Protein AF-0000000086490188 (afdb_homodimer)

Sequence (970 aa):
MRPGYFLLFAAAAFLGIPGTTEGQNSPDRPVLKVATLLEEPFIMKNTENPEATGNDQFVGFIKDFLDEIMDIAKFNYSLYLTPDGRWGGQNKDTLEWFGMFGEVGKGKAQMAAGSLTVTSGRHMALDLTKPFMFTGLSLLHKRPALETGGGPAFVTVLTPGAWMSLVGIYLFVSVMFWLIARCAPTERRRYDDDDVDEHVYSIRNSLWYTIGAFVLRGNEANPKAISVRLLTFFWWIFSIVLVAIYVSMVAEKYTTLHYATRIKTWKDMINQDYVQVGLVRGGSTESFFKSSTVPEIKLMWEKMQKHPDWLATSLADGIQRVRDGNGRYAFFAETLSVDYLIHRECDLVKIGPELGQRSYGFALQKKSLYTHAISAAILRLQEQGAVQALYTKWWHDTTSENCDRKSDEDRRVDAIDAGHLRGIFVPVIIVAFLAMFVALVELVWTCIWRGDLSKSPLRSSLPFSSVSRDSFRVSGLDPTKFSSVMRPGYFLLFAAAAFLGIPGTTEGQNSPDRPVLKVATLLEEPFIMKNTENPEATGNDQFVGFIKDFLDEIMDIAKFNYSLYLTPDGRWGGQNKDTLEWFGMFGEVGKGKAQMAAGSLTVTSGRHMALDLTKPFMFTGLSLLHKRPALETGGGPAFVTVLTPGAWMSLVGIYLFVSVMFWLIARCAPTERRRYDDDDVDEHVYSIRNSLWYTIGAFVLRGNEANPKAISVRLLTFFWWIFSIVLVAIYVSMVAEKYTTLHYATRIKTWKDMINQDYVQVGLVRGGSTESFFKSSTVPEIKLMWEKMQKHPDWLATSLADGIQRVRDGNGRYAFFAETLSVDYLIHRECDLVKIGPELGQRSYGFALQKKSLYTHAISAAILRLQEQGAVQALYTKWWHDTTSENCDRKSDEDRRVDAIDAGHLRGIFVPVIIVAFLAMFVALVELVWTCIWRGDLSKSPLRSSLPFSSVSRDSFRVSGLDPTKFSSV

InterPro domains:
  IPR001320 Ionotropic glutamate receptor, C-terminal [PF00060] (162-430)
  IPR001320 Ionotropic glutamate receptor, C-terminal [SM00079] (31-397)
  IPR015683 Ionotropic glutamate receptor [PTHR18966] (35-446)
  IPR019594 Ionotropic glutamate receptor, L-glutamate and glycine-binding domain [PF10613] (32-144)
  IPR019594 Ionotropic glutamate receptor, L-glutamate and glycine-binding domain [SM00918] (41-106)

Solvent-accessible surface area (backbone atoms only — not comparable to full-atom values): 52255 Å² total; per-residue (Å²): 135,77,85,76,81,76,79,78,75,77,76,77,70,74,70,64,78,62,76,68,66,69,70,68,69,52,87,89,37,60,70,40,40,29,29,30,62,84,41,87,63,38,27,36,72,24,76,90,44,72,81,42,64,71,59,57,29,43,36,39,43,50,50,56,48,46,48,53,36,27,59,70,55,57,43,29,71,45,63,44,70,36,90,79,76,39,73,48,49,65,38,85,85,74,67,44,55,34,40,32,51,18,35,19,71,73,59,78,17,51,26,30,49,58,93,33,69,64,41,32,69,54,48,76,68,27,32,59,35,59,61,73,45,73,33,26,32,26,34,37,30,32,47,60,77,38,60,32,53,76,48,59,45,77,57,25,40,38,26,70,59,23,49,49,48,51,51,48,49,52,50,51,51,21,49,48,48,26,51,43,50,71,56,21,55,70,51,44,54,62,49,73,70,56,87,65,73,71,69,72,66,34,64,67,44,22,43,50,51,56,54,28,41,65,70,71,46,80,64,86,77,77,70,76,32,68,30,53,43,52,39,49,52,54,47,44,54,49,32,51,51,49,51,51,51,48,52,51,43,23,50,46,45,49,49,47,44,55,54,55,69,58,55,55,39,74,71,53,49,61,85,42,83,73,46,43,58,25,36,38,61,89,37,70,68,44,50,34,38,71,52,28,72,37,65,71,49,35,53,42,38,53,54,39,65,78,37,65,84,50,41,22,81,34,72,68,49,36,52,52,44,16,60,71,37,73,56,36,19,32,28,48,40,47,32,62,60,50,54,40,44,32,35,61,36,65,60,38,35,78,41,48,69,68,46,58,70,43,33,25,26,36,39,27,27,64,84,45,84,56,45,63,49,50,26,38,29,44,33,43,36,37,48,22,33,46,52,48,50,46,46,44,45,61,43,54,62,71,37,85,52,64,36,72,72,50,38,71,79,60,37,42,14,71,24,43,40,42,70,67,46,42,73,65,47,49,59,54,52,51,46,49,53,50,26,46,50,46,24,50,50,52,36,48,49,48,44,61,69,62,65,69,62,78,81,46,62,73,58,68,71,41,82,69,56,74,65,58,74,65,72,72,61,68,78,74,76,74,73,67,73,66,61,82,110,135,78,87,76,82,77,81,79,74,77,74,76,70,74,70,64,77,63,76,68,66,70,70,69,68,52,90,87,34,61,70,39,38,30,28,32,62,84,40,86,64,38,26,36,73,25,75,90,43,72,81,43,65,70,59,57,29,44,33,38,44,50,52,54,46,48,49,54,36,26,58,70,55,56,43,29,69,45,60,44,69,35,88,80,75,39,75,48,49,66,38,85,86,75,67,44,57,35,39,32,51,18,35,19,71,72,61,75,17,51,25,29,48,59,93,34,69,64,42,32,69,53,48,75,67,27,31,59,34,59,61,73,46,74,35,26,32,26,34,37,29,31,46,61,78,39,60,34,54,76,50,60,44,79,58,24,41,39,26,70,60,23,50,48,49,51,52,48,50,51,50,52,53,20,51,47,49,26,52,41,49,68,54,21,55,70,50,44,53,61,48,74,70,53,87,65,73,72,67,73,66,34,66,66,45,22,42,49,51,55,54,28,41,66,70,71,47,82,63,86,75,76,70,74,31,67,31,54,43,51,40,50,52,54,48,43,54,48,32,51,51,50,50,50,52,51,52,49,44,24,50,47,46,48,49,46,44,55,55,56,68,57,55,53,40,75,72,52,50,62,86,41,82,74,46,43,59,26,36,37,62,89,38,71,67,43,49,34,37,71,52,26,74,38,64,73,49,34,52,42,38,52,55,40,64,77,37,64,84,49,43,22,82,33,71,69,50,34,51,50,43,16,60,70,37,71,58,38,20,33,28,50,40,47,32,62,60,49,53,40,44,33,34,62,36,66,61,38,34,79,41,49,68,68,46,60,68,45,32,25,24,37,40,27,26,64,84,45,84,55,45,65,50,50,25,38,30,46,33,44,36,37,46,22,32,47,51,48,49,45,46,44,46,61,43,54,60,71,36,84,52,64,38,73,72,49,38,69,79,61,37,41,14,70,25,42,39,43,70,68,46,42,74,65,49,49,59,56,52,52,46,50,51,51,25,47,50,47,24,51,50,53,39,50,50,48,44,61,69,63,65,71,60,81,80,47,60,72,59,69,70,42,83,69,56,74,64,58,71,64,72,70,62,68,78,70,77,77,68,70,79,53,64,83,109

Structure (mmCIF, N/CA/C/O backbone):
data_AF-0000000086490188-model_v1
#
loop_
_entity.id
_entity.type
_entity.pdbx_description
1 polymer 'Uncharacterized protein'
#
loop_
_atom_site.group_PDB
_atom_site.id
_atom_site.type_symbol
_atom_site.label_atom_id
_atom_site.label_alt_id
_atom_site.label_comp_id
_atom_site.label_asym_id
_atom_site.label_entity_id
_atom_site.label_seq_id
_atom_site.pdbx_PDB_ins_code
_atom_site.Cartn_x
_atom_site.Cartn_y
_atom_site.Cartn_z
_atom_site.occupancy
_atom_site.B_iso_or_equiv
_atom_site.auth_seq_id
_atom_site.auth_comp_id
_atom_site.auth_asym_id
_atom_site.auth_atom_id
_atom_site.pdbx_PDB_model_num
ATOM 1 N N . MET A 1 1 ? 28 6.168 50.438 1 22.77 1 MET A N 1
ATOM 2 C CA . MET A 1 1 ? 28.672 5.184 49.594 1 22.77 1 MET A CA 1
ATOM 3 C C . MET A 1 1 ? 27.703 4.598 48.562 1 22.77 1 MET A C 1
ATOM 5 O O . MET A 1 1 ? 26.844 3.789 48.938 1 22.77 1 MET A O 1
ATOM 9 N N . ARG A 1 2 ? 27.109 5.281 47.656 1 29.78 2 ARG A N 1
ATOM 10 C CA . ARG A 1 2 ? 25.797 5.227 47.031 1 29.78 2 ARG A CA 1
ATOM 11 C C . ARG A 1 2 ? 25.75 4.184 45.906 1 29.78 2 ARG A C 1
ATOM 13 O O . ARG A 1 2 ? 26.594 4.191 45 1 29.78 2 ARG A O 1
ATOM 20 N N . PRO A 1 3 ? 25.109 2.947 46.031 1 31.16 3 PRO A N 1
ATOM 21 C CA . PRO A 1 3 ? 25.406 1.777 45.219 1 31.16 3 PRO A CA 1
ATOM 22 C C . PRO A 1 3 ? 25.109 2.014 43.719 1 31.16 3 PRO A C 1
ATOM 24 O O . PRO A 1 3 ? 24.219 2.809 43.406 1 31.16 3 PRO A O 1
ATOM 27 N N . GLY A 1 4 ? 26.109 1.964 42.812 1 26.16 4 GLY A N 1
ATOM 28 C CA . GLY A 1 4 ? 26.328 2.182 41.375 1 26.16 4 GLY A CA 1
ATOM 29 C C . GLY A 1 4 ? 25.516 1.259 40.5 1 26.16 4 GLY A C 1
ATOM 30 O O . GLY A 1 4 ? 25.672 0.038 40.562 1 26.16 4 GLY A O 1
ATOM 31 N N . TYR A 1 5 ? 24.156 1.561 40.375 1 30.72 5 TYR A N 1
ATOM 32 C CA . TYR A 1 5 ? 23.234 0.663 39.719 1 30.72 5 TYR A CA 1
ATOM 33 C C . TYR A 1 5 ? 23.75 0.264 38.344 1 30.72 5 TYR A C 1
ATOM 35 O O . TYR A 1 5 ? 24.047 1.125 37.5 1 30.72 5 TYR A O 1
ATOM 43 N N . PHE A 1 6 ? 24.531 -0.809 38.188 1 27.64 6 PHE A N 1
ATOM 44 C CA . PHE A 1 6 ? 25.156 -1.482 37.031 1 27.64 6 PHE A CA 1
ATOM 45 C C . PHE A 1 6 ? 24.156 -1.724 35.938 1 27.64 6 PHE A C 1
ATOM 47 O O . PHE A 1 6 ? 23.094 -2.291 36.156 1 27.64 6 PHE A O 1
ATOM 54 N N . LEU A 1 7 ? 24.172 -0.893 34.875 1 26.2 7 LEU A N 1
ATOM 55 C CA . LEU A 1 7 ? 23.469 -0.782 33.594 1 26.2 7 LEU A CA 1
ATOM 56 C C . LEU A 1 7 ? 23.609 -2.074 32.781 1 26.2 7 LEU A C 1
ATOM 58 O O . LEU A 1 7 ? 24.688 -2.404 32.312 1 26.2 7 LEU A O 1
ATOM 62 N N . LEU A 1 8 ? 23.016 -3.178 33.25 1 24.62 8 LEU A N 1
ATOM 63 C CA . LEU A 1 8 ? 23.078 -4.445 32.531 1 24.62 8 LEU A CA 1
ATOM 64 C C . LEU A 1 8 ? 22.594 -4.289 31.094 1 24.62 8 LEU A C 1
ATOM 66 O O . LEU A 1 8 ? 21.438 -3.916 30.859 1 24.62 8 LEU A O 1
ATOM 70 N N . PHE A 1 9 ? 23.469 -3.875 30.188 1 26.86 9 PHE A N 1
ATOM 71 C CA . PHE A 1 9 ? 23.406 -3.873 28.734 1 26.86 9 PHE A CA 1
ATOM 72 C C . PHE A 1 9 ? 22.953 -5.23 28.203 1 26.86 9 PHE A C 1
ATOM 74 O O . PHE A 1 9 ? 23.719 -6.203 28.25 1 26.86 9 PHE A O 1
ATOM 81 N N . ALA A 1 10 ? 21.766 -5.695 28.484 1 25 10 ALA A N 1
ATOM 82 C CA . ALA A 1 10 ? 21.344 -6.969 27.906 1 25 10 ALA A CA 1
ATOM 83 C C . ALA A 1 10 ? 21.562 -6.977 26.391 1 25 10 ALA A C 1
ATOM 85 O O . ALA A 1 10 ? 21.078 -6.09 25.688 1 25 10 ALA A O 1
ATOM 86 N N . ALA A 1 11 ? 22.703 -7.48 25.844 1 23.97 11 ALA A N 1
ATOM 87 C CA . ALA A 1 11 ? 23.109 -7.93 24.516 1 23.97 11 ALA A CA 1
ATOM 88 C C . ALA A 1 11 ? 21.984 -8.695 23.812 1 23.97 11 ALA A C 1
ATOM 90 O O . ALA A 1 11 ? 21.547 -9.734 24.312 1 23.97 11 ALA A O 1
ATOM 91 N N . ALA A 1 12 ? 21.047 -8.016 23.297 1 25.8 12 ALA A N 1
ATOM 92 C CA . ALA A 1 12 ? 20.094 -8.672 22.406 1 25.8 12 ALA A CA 1
ATOM 93 C C . ALA A 1 12 ? 20.828 -9.57 21.406 1 25.8 12 ALA A C 1
ATOM 95 O O . ALA A 1 12 ? 21.609 -9.086 20.578 1 25.8 12 ALA A O 1
ATOM 96 N N . ALA A 1 13 ? 21.344 -10.742 21.875 1 24.73 13 ALA A N 1
ATOM 97 C CA . ALA A 1 13 ? 21.859 -11.812 21.016 1 24.73 13 ALA A CA 1
ATOM 98 C C . ALA A 1 13 ? 21.031 -11.938 19.734 1 24.73 13 ALA A C 1
ATOM 100 O O . ALA A 1 13 ? 19.812 -12.102 19.797 1 24.73 13 ALA A O 1
ATOM 101 N N . PHE A 1 14 ? 21.391 -11.188 18.766 1 28.19 14 PHE A N 1
ATOM 102 C CA . PHE A 1 14 ? 21.109 -11.555 17.391 1 28.19 14 PHE A CA 1
ATOM 103 C C . PHE A 1 14 ? 21.172 -13.062 17.203 1 28.19 14 PHE A C 1
ATOM 105 O O . PHE A 1 14 ? 22.266 -13.648 17.156 1 28.19 14 PHE A O 1
ATOM 112 N N . LEU A 1 15 ? 20.484 -13.758 18.094 1 27.22 15 LEU A N 1
ATOM 113 C CA . LEU A 1 15 ? 20.484 -15.172 17.734 1 27.22 15 LEU A CA 1
ATOM 114 C C . LEU A 1 15 ? 20.281 -15.344 16.234 1 27.22 15 LEU A C 1
ATOM 116 O O . LEU A 1 15 ? 19.25 -14.93 15.688 1 27.22 15 LEU A O 1
ATOM 120 N N . GLY A 1 16 ? 21.344 -15.203 15.422 1 29.06 16 GLY A N 1
ATOM 121 C CA . GLY A 1 16 ? 21.5 -15.82 14.109 1 29.06 16 GLY A CA 1
ATOM 122 C C . GLY A 1 16 ? 20.703 -17.109 13.961 1 29.06 16 GLY A C 1
ATOM 123 O O . GLY A 1 16 ? 20.797 -18 14.812 1 29.06 16 GLY A O 1
ATOM 124 N N . ILE A 1 17 ? 19.531 -17.031 13.617 1 30.09 17 ILE A N 1
ATOM 125 C CA . ILE A 1 17 ? 19.047 -18.312 13.133 1 30.09 17 ILE A CA 1
ATOM 126 C C . ILE A 1 17 ? 20.172 -19.031 12.367 1 30.09 17 ILE A C 1
ATOM 128 O O . ILE A 1 17 ? 20.625 -18.531 11.336 1 30.09 17 ILE A O 1
ATOM 132 N N . PRO A 1 18 ? 21.172 -19.578 13.023 1 32.38 18 PRO A N 1
ATOM 133 C CA . PRO A 1 18 ? 22.125 -20.406 12.305 1 32.38 18 PRO A CA 1
ATOM 134 C C . PRO A 1 18 ? 21.453 -21.344 11.297 1 32.38 18 PRO A C 1
ATOM 136 O O . PRO A 1 18 ? 22.062 -22.312 10.836 1 32.38 18 PRO A O 1
ATOM 139 N N . GLY A 1 19 ? 20.266 -21.234 10.961 1 31.23 19 GLY A N 1
ATOM 140 C CA . GLY A 1 19 ? 19.953 -22.406 10.164 1 31.23 19 GLY A CA 1
ATOM 141 C C . GLY A 1 19 ? 20.875 -22.594 8.969 1 31.23 19 GLY A C 1
ATOM 142 O O . GLY A 1 19 ? 20.578 -22.094 7.879 1 31.23 19 GLY A O 1
ATOM 143 N N . THR A 1 20 ? 22.125 -22.297 9.039 1 33.19 20 THR A N 1
ATOM 144 C CA . THR A 1 20 ? 23 -22.859 8.008 1 33.19 20 THR A CA 1
ATOM 145 C C . THR A 1 20 ? 22.656 -24.328 7.766 1 33.19 20 THR A C 1
ATOM 147 O O . THR A 1 20 ? 23.141 -25.219 8.469 1 33.19 20 THR A O 1
ATOM 150 N N . THR A 1 21 ? 21.484 -24.828 7.828 1 32.72 21 THR A N 1
ATOM 151 C CA . THR A 1 21 ? 21.484 -26.203 7.332 1 32.72 21 THR A CA 1
ATOM 152 C C . THR A 1 21 ? 22.25 -26.297 6.016 1 32.72 21 THR A C 1
ATOM 154 O O . THR A 1 21 ? 21.906 -25.625 5.043 1 32.72 21 THR A O 1
ATOM 157 N N . GLU A 1 22 ? 23.531 -26.344 6.035 1 34.66 22 GLU A N 1
ATOM 158 C CA . GLU A 1 22 ? 24.219 -26.969 4.902 1 34.66 22 GLU A CA 1
ATOM 159 C C . GLU A 1 22 ? 23.328 -28 4.219 1 34.66 22 GLU A C 1
ATOM 161 O O . GLU A 1 22 ? 22.906 -28.969 4.844 1 34.66 22 GLU A O 1
ATOM 166 N N . GLY A 1 23 ? 22.344 -27.688 3.551 1 39.59 23 GLY A N 1
ATOM 167 C CA . GLY A 1 23 ? 21.719 -28.703 2.721 1 39.59 23 GLY A CA 1
ATOM 168 C C . GLY A 1 23 ? 22.703 -29.766 2.244 1 39.59 23 GLY A C 1
ATOM 169 O O . GLY A 1 23 ? 23.562 -29.484 1.397 1 39.59 23 GLY A O 1
ATOM 170 N N . GLN A 1 24 ? 23.234 -30.641 3.123 1 40.19 24 GLN A N 1
ATOM 171 C CA . GLN A 1 24 ? 24.078 -31.797 2.867 1 40.19 24 GLN A CA 1
ATOM 172 C C . GLN A 1 24 ? 23.578 -32.594 1.658 1 40.19 24 GLN A C 1
ATOM 174 O O . GLN A 1 24 ? 22.422 -33 1.621 1 40.19 24 GLN A O 1
ATOM 179 N N . ASN A 1 25 ? 24.125 -32.344 0.477 1 49.06 25 ASN A N 1
ATOM 180 C CA . ASN A 1 25 ? 23.969 -33.281 -0.631 1 49.06 25 ASN A CA 1
ATOM 181 C C . ASN A 1 25 ? 23.969 -34.719 -0.146 1 49.06 25 ASN A C 1
ATOM 183 O O . ASN A 1 25 ? 24.922 -35.156 0.5 1 49.06 25 ASN A O 1
ATOM 187 N N . SER A 1 26 ? 22.938 -35.156 0.236 1 56.09 26 SER A N 1
ATOM 188 C CA . SER A 1 26 ? 22.922 -36.594 0.458 1 56.09 26 SER A CA 1
ATOM 189 C C . SER A 1 26 ? 23.234 -37.344 -0.826 1 56.09 26 SER A C 1
ATOM 191 O O . SER A 1 26 ? 22.641 -37.094 -1.874 1 56.09 26 SER A O 1
ATOM 193 N N . PRO A 1 27 ? 24.328 -38.031 -0.923 1 61.88 27 PRO A N 1
ATOM 194 C CA . PRO A 1 27 ? 24.781 -38.75 -2.121 1 61.88 27 PRO A CA 1
ATOM 195 C C . PRO A 1 27 ? 23.656 -39.469 -2.842 1 61.88 27 PRO A C 1
ATOM 197 O O . PRO A 1 27 ? 23.719 -39.656 -4.059 1 61.88 27 PRO A O 1
ATOM 200 N N . ASP A 1 28 ? 22.547 -39.812 -2.225 1 70.62 28 ASP A N 1
ATOM 201 C CA . ASP A 1 28 ? 21.531 -40.625 -2.881 1 70.62 28 ASP A CA 1
ATOM 202 C C . ASP A 1 28 ? 20.453 -39.75 -3.523 1 70.62 28 ASP A C 1
ATOM 204 O O . ASP A 1 28 ? 19.562 -40.25 -4.207 1 70.62 28 ASP A O 1
ATOM 208 N N . ARG A 1 29 ? 20.656 -38.375 -3.57 1 78.25 29 ARG A N 1
ATOM 209 C CA . ARG A 1 29 ? 19.625 -37.5 -4.117 1 78.25 29 ARG A CA 1
ATOM 210 C C . ARG A 1 29 ? 20 -37.062 -5.527 1 78.25 29 ARG A C 1
ATOM 212 O O . ARG A 1 29 ? 21.172 -36.844 -5.84 1 78.25 29 ARG A O 1
ATOM 219 N N . PRO A 1 30 ? 19.016 -37.031 -6.391 1 86.88 30 PRO A N 1
ATOM 220 C CA . PRO A 1 30 ? 19.297 -36.5 -7.719 1 86.88 30 PRO A CA 1
ATOM 221 C C . PRO A 1 30 ? 19.781 -35.062 -7.68 1 86.88 30 PRO A C 1
ATOM 223 O O . PRO A 1 30 ? 19.328 -34.281 -6.828 1 86.88 30 PRO A O 1
ATOM 226 N N . VAL A 1 31 ? 20.812 -34.812 -8.539 1 91.12 31 VAL A N 1
ATOM 227 C CA . VAL A 1 31 ? 21.344 -33.469 -8.609 1 91.12 31 VAL A CA 1
ATOM 228 C C . VAL A 1 31 ? 20.703 -32.719 -9.781 1 91.12 31 VAL A C 1
ATOM 230 O O . VAL A 1 31 ? 20.797 -33.156 -10.93 1 91.12 31 VAL A O 1
ATOM 233 N N . LEU A 1 32 ? 20.031 -31.672 -9.516 1 94.81 32 LEU A N 1
ATOM 234 C CA . LEU A 1 32 ? 19.406 -30.828 -10.547 1 94.81 32 LEU A CA 1
ATOM 235 C C . LEU A 1 32 ? 20.344 -29.688 -10.945 1 94.81 32 LEU A C 1
ATOM 237 O O . LEU A 1 32 ? 20.828 -28.953 -10.078 1 94.81 32 LEU A O 1
ATOM 241 N N . LYS A 1 33 ? 20.594 -29.625 -12.219 1 95.69 33 LYS A N 1
ATOM 242 C CA . LYS A 1 33 ? 21.312 -28.469 -12.727 1 95.69 33 LYS A CA 1
ATOM 243 C C . LYS A 1 33 ? 20.391 -27.266 -12.914 1 95.69 33 LYS A C 1
ATOM 245 O O . LYS A 1 33 ? 19.422 -27.344 -13.672 1 95.69 33 LYS A O 1
ATOM 250 N N . VAL A 1 34 ? 20.734 -26.188 -12.227 1 96.75 34 VAL A N 1
ATOM 251 C CA . VAL A 1 34 ? 19.859 -25.016 -12.219 1 96.75 34 VAL A CA 1
ATOM 252 C C . VAL A 1 34 ? 20.578 -23.828 -12.859 1 96.75 34 VAL A C 1
ATOM 254 O O . VAL A 1 34 ? 21.625 -23.406 -12.383 1 96.75 34 VAL A O 1
ATOM 257 N N . ALA A 1 35 ? 20.031 -23.359 -13.945 1 95.5 35 ALA A N 1
ATOM 258 C CA . ALA A 1 35 ? 20.562 -22.172 -14.617 1 95.5 35 ALA A CA 1
ATOM 259 C C . ALA A 1 35 ? 20.047 -20.891 -13.961 1 95.5 35 ALA A C 1
ATOM 261 O O . ALA A 1 35 ? 18.875 -20.812 -13.578 1 95.5 35 ALA A O 1
ATOM 262 N N . THR A 1 36 ? 20.906 -19.906 -13.734 1 94.38 36 THR A N 1
ATOM 263 C CA . THR A 1 36 ? 20.5 -18.656 -13.117 1 94.38 36 THR A CA 1
ATOM 264 C C . THR A 1 36 ? 21.281 -17.484 -13.695 1 94.38 36 THR A C 1
ATOM 266 O O . THR A 1 36 ? 22.094 -17.656 -14.609 1 94.38 36 THR A O 1
ATOM 269 N N . LEU A 1 37 ? 20.891 -16.25 -13.312 1 90.44 37 LEU A N 1
ATOM 270 C CA . LEU A 1 37 ? 21.547 -14.992 -13.672 1 90.44 37 LEU A CA 1
ATOM 271 C C . LEU A 1 37 ? 21.766 -14.125 -12.445 1 90.44 37 LEU A C 1
ATOM 273 O O . LEU A 1 37 ? 21 -14.211 -11.477 1 90.44 37 LEU A O 1
ATOM 277 N N . LEU A 1 38 ? 22.828 -13.297 -12.555 1 89.88 38 LEU A N 1
ATOM 278 C CA . LEU A 1 38 ? 23.078 -12.375 -11.453 1 89.88 38 LEU A CA 1
ATOM 279 C C . LEU A 1 38 ? 22.109 -11.203 -11.492 1 89.88 38 LEU A C 1
ATOM 281 O O . LEU A 1 38 ? 21.984 -10.531 -12.516 1 89.88 38 LEU A O 1
ATOM 285 N N . GLU A 1 39 ? 21.328 -11.07 -10.438 1 85.56 39 GLU A N 1
ATOM 286 C CA . GLU A 1 39 ? 20.391 -9.961 -10.273 1 85.56 39 GLU A CA 1
ATOM 287 C C . GLU A 1 39 ? 20.109 -9.695 -8.797 1 85.56 39 GLU A C 1
ATOM 289 O O . GLU A 1 39 ? 19.547 -10.539 -8.102 1 85.56 39 GLU A O 1
ATOM 294 N N . GLU A 1 40 ? 20.406 -8.477 -8.352 1 86 40 GLU A N 1
ATOM 295 C CA . GLU A 1 40 ? 20.125 -8.133 -6.965 1 86 40 GLU A CA 1
ATOM 296 C C . GLU A 1 40 ? 18.641 -7.914 -6.73 1 86 40 GLU A C 1
ATOM 298 O O . GLU A 1 40 ? 17.969 -7.27 -7.535 1 86 40 GLU A O 1
ATOM 303 N N . PRO A 1 41 ? 18.094 -8.383 -5.645 1 90.44 41 PRO A N 1
ATOM 304 C CA . PRO A 1 41 ? 18.703 -9.156 -4.566 1 90.44 41 PRO A CA 1
ATOM 305 C C . PRO A 1 41 ? 18.453 -10.656 -4.695 1 90.44 41 PRO A C 1
ATOM 307 O O . PRO A 1 41 ? 18.516 -11.391 -3.705 1 90.44 41 PRO A O 1
ATOM 310 N N . PHE A 1 42 ? 18.156 -11.062 -5.836 1 92.81 42 PHE A N 1
ATOM 311 C CA . PHE A 1 42 ? 17.734 -12.445 -6.051 1 92.81 42 PHE A CA 1
ATOM 312 C C . PHE A 1 42 ? 18.938 -13.383 -6.055 1 92.81 42 PHE A C 1
ATOM 314 O O . PHE A 1 42 ? 18.938 -14.406 -5.363 1 92.81 42 PHE A O 1
ATOM 321 N N . ILE A 1 43 ? 19.891 -13.117 -6.805 1 93.75 43 ILE A N 1
ATOM 322 C CA . ILE A 1 43 ? 21.156 -13.859 -6.855 1 93.75 43 ILE A CA 1
ATOM 323 C C . ILE A 1 43 ? 22.312 -12.883 -6.977 1 93.75 43 ILE A C 1
ATOM 325 O O . ILE A 1 43 ? 22.359 -12.047 -7.883 1 93.75 43 ILE A O 1
ATOM 329 N N . MET A 1 44 ? 23.219 -13.016 -6.082 1 93.19 44 MET A N 1
ATOM 330 C CA . MET A 1 44 ? 24.422 -12.18 -6.055 1 93.19 44 MET A CA 1
ATOM 331 C C . MET A 1 44 ? 25.656 -13.016 -5.785 1 93.19 44 MET A C 1
ATOM 333 O O . MET A 1 44 ? 25.562 -14.148 -5.312 1 93.19 44 MET A O 1
ATOM 337 N N . LYS A 1 45 ? 26.719 -12.438 -6.125 1 92.69 45 LYS A N 1
ATOM 338 C CA . LYS A 1 45 ? 27.969 -13.102 -5.777 1 92.69 45 LYS A CA 1
ATOM 339 C C . LYS A 1 45 ? 28.297 -12.93 -4.297 1 92.69 45 LYS A C 1
ATOM 341 O O . LYS A 1 45 ? 28.047 -11.875 -3.721 1 92.69 45 LYS A O 1
ATOM 346 N N . ASN A 1 46 ? 28.766 -13.992 -3.758 1 93.19 46 ASN A N 1
ATOM 347 C CA . ASN A 1 46 ? 29.172 -13.953 -2.355 1 93.19 46 ASN A CA 1
ATOM 348 C C . ASN A 1 46 ? 30.438 -13.125 -2.156 1 93.19 46 ASN A C 1
ATOM 350 O O . ASN A 1 46 ? 31.547 -13.625 -2.344 1 93.19 46 ASN A O 1
ATOM 354 N N . THR A 1 47 ? 30.312 -11.953 -1.716 1 88.69 47 THR A N 1
ATOM 355 C CA . THR A 1 47 ? 31.453 -11.062 -1.537 1 88.69 47 THR A CA 1
ATOM 356 C C . THR A 1 47 ? 32.125 -11.32 -0.198 1 88.69 47 THR A C 1
ATOM 358 O O . THR A 1 47 ? 33.281 -10.945 -0.004 1 88.69 47 THR A O 1
ATOM 361 N N . GLU A 1 48 ? 31.484 -11.859 0.727 1 86.62 48 GLU A N 1
ATOM 362 C CA . GLU A 1 48 ? 32.062 -12.172 2.033 1 86.62 48 GLU A CA 1
ATOM 363 C C . GLU A 1 48 ? 33.062 -13.32 1.937 1 86.62 48 GLU A C 1
ATOM 365 O O . GLU A 1 48 ? 34.031 -13.359 2.678 1 86.62 48 GLU A O 1
ATOM 370 N N . ASN A 1 49 ? 32.688 -14.281 1.075 1 89.62 49 ASN A N 1
ATOM 371 C CA . ASN A 1 49 ? 33.562 -15.422 0.827 1 89.62 49 ASN A CA 1
ATOM 372 C C . ASN A 1 49 ? 33.844 -15.602 -0.663 1 89.62 49 ASN A C 1
ATOM 374 O O . ASN A 1 49 ? 33.312 -16.531 -1.286 1 89.62 49 ASN A O 1
ATOM 378 N N . PRO A 1 50 ? 34.688 -14.875 -1.197 1 86.69 50 PRO A N 1
ATOM 379 C CA . PRO A 1 50 ? 34.969 -14.883 -2.639 1 86.69 50 PRO A CA 1
ATOM 380 C C . PRO A 1 50 ? 35.531 -16.203 -3.123 1 86.69 50 PRO A C 1
ATOM 382 O O . PRO A 1 50 ? 35.469 -16.531 -4.312 1 86.69 50 PRO A O 1
ATOM 385 N N . GLU A 1 51 ? 36.094 -16.984 -2.205 1 87.75 51 GLU A N 1
ATOM 386 C CA . GLU A 1 51 ? 36.75 -18.219 -2.609 1 87.75 51 GLU A CA 1
ATOM 387 C C . GLU A 1 51 ? 35.781 -19.406 -2.543 1 87.75 51 GLU A C 1
ATOM 389 O O . GLU A 1 51 ? 36.156 -20.531 -2.869 1 87.75 51 GLU A O 1
ATOM 394 N N . ALA A 1 52 ? 34.562 -19.047 -2.221 1 88.12 52 ALA A N 1
ATOM 395 C CA . ALA A 1 52 ? 33.594 -20.125 -2.117 1 88.12 52 ALA A CA 1
ATOM 396 C C . ALA A 1 52 ? 33.344 -20.766 -3.479 1 88.12 52 ALA A C 1
ATOM 398 O O . ALA A 1 52 ? 33.406 -20.094 -4.512 1 88.12 52 ALA A O 1
ATOM 399 N N . THR A 1 53 ? 33.188 -22.188 -3.475 1 87.88 53 THR A N 1
ATOM 400 C CA . THR A 1 53 ? 32.938 -22.938 -4.703 1 87.88 53 THR A CA 1
ATOM 401 C C . THR A 1 53 ? 31.531 -23.531 -4.676 1 87.88 53 THR A C 1
ATOM 403 O O . THR A 1 53 ? 30.875 -23.547 -3.629 1 87.88 53 THR A O 1
ATOM 406 N N . GLY A 1 54 ? 31.031 -23.859 -5.836 1 90.81 54 GLY A N 1
ATOM 407 C CA . GLY A 1 54 ? 29.703 -24.469 -5.898 1 90.81 54 GLY A CA 1
ATOM 408 C C . GLY A 1 54 ? 28.578 -23.469 -5.68 1 90.81 54 GLY A C 1
ATOM 409 O O . GLY A 1 54 ? 28.656 -22.328 -6.152 1 90.81 54 GLY A O 1
ATOM 410 N N . ASN A 1 55 ? 27.625 -23.938 -4.996 1 93.44 55 ASN A N 1
ATOM 411 C CA . ASN A 1 55 ? 26.453 -23.094 -4.777 1 93.44 55 ASN A CA 1
ATOM 412 C C . ASN A 1 55 ? 26.766 -21.969 -3.801 1 93.44 55 ASN A C 1
ATOM 414 O O . ASN A 1 55 ? 26.109 -20.922 -3.824 1 93.44 55 ASN A O 1
ATOM 418 N N . ASP A 1 56 ? 27.828 -22.062 -3.029 1 92.38 56 ASP A N 1
ATOM 419 C CA . ASP A 1 56 ? 28.156 -21.109 -1.976 1 92.38 56 ASP A CA 1
ATOM 420 C C . ASP A 1 56 ? 28.781 -19.844 -2.557 1 92.38 56 ASP A C 1
ATOM 422 O O . ASP A 1 56 ? 28.953 -18.859 -1.847 1 92.38 56 ASP A O 1
ATOM 426 N N . GLN A 1 57 ? 29.094 -19.891 -3.801 1 94.06 57 GLN A N 1
ATOM 427 C CA . GLN A 1 57 ? 29.609 -18.688 -4.461 1 94.06 57 GLN A CA 1
ATOM 428 C C . GLN A 1 57 ? 28.516 -17.641 -4.621 1 94.06 57 GLN A C 1
ATOM 430 O O . GLN A 1 57 ? 28.812 -16.469 -4.891 1 94.06 57 GLN A O 1
ATOM 435 N N . PHE A 1 58 ? 27.297 -18.109 -4.457 1 95.06 58 PHE A N 1
ATOM 436 C CA . PHE A 1 58 ? 26.172 -17.219 -4.668 1 95.06 58 PHE A CA 1
ATOM 437 C C . PHE A 1 58 ? 25.438 -16.969 -3.359 1 95.06 58 PHE A C 1
ATOM 439 O O . PHE A 1 58 ? 25.406 -17.828 -2.477 1 95.06 58 PHE A O 1
ATOM 446 N N . VAL A 1 59 ? 24.938 -15.789 -3.215 1 94.19 59 VAL A N 1
ATOM 447 C CA . VAL A 1 59 ? 24.031 -15.414 -2.123 1 94.19 59 VAL A CA 1
ATOM 448 C C . VAL A 1 59 ? 22.828 -14.656 -2.676 1 94.19 59 VAL A C 1
ATOM 450 O O . VAL A 1 59 ? 22.844 -14.195 -3.818 1 94.19 59 VAL A O 1
ATOM 453 N N . GLY A 1 60 ? 21.75 -14.648 -1.891 1 94.62 60 GLY A N 1
ATOM 454 C CA . GLY A 1 60 ? 20.562 -13.93 -2.318 1 94.62 60 GLY A CA 1
ATOM 455 C C . GLY A 1 60 ? 19.281 -14.648 -1.965 1 94.62 60 GLY A C 1
ATOM 456 O O . GLY A 1 60 ? 19.297 -15.742 -1.408 1 94.62 60 GLY A O 1
ATOM 457 N N . PHE A 1 61 ? 18.25 -14.062 -2.314 1 95.88 61 PHE A N 1
ATOM 458 C CA . PHE A 1 61 ? 16.922 -14.578 -1.988 1 95.88 61 PHE A CA 1
ATOM 459 C C . PHE A 1 61 ? 16.719 -15.953 -2.605 1 95.88 61 PHE A C 1
ATOM 461 O O . PHE A 1 61 ? 16.328 -16.906 -1.912 1 95.88 61 PHE A O 1
ATOM 468 N N . ILE A 1 62 ? 16.969 -16.062 -3.896 1 96.56 62 ILE A N 1
ATOM 469 C CA . ILE A 1 62 ? 16.703 -17.297 -4.629 1 96.56 62 ILE A CA 1
ATOM 470 C C . ILE A 1 62 ? 17.625 -18.406 -4.141 1 96.56 62 ILE A C 1
ATOM 472 O O . ILE A 1 62 ? 17.219 -19.562 -4.02 1 96.56 62 ILE A O 1
ATOM 476 N N . LYS A 1 63 ? 18.859 -18.047 -3.9 1 95.81 63 LYS A N 1
ATOM 477 C CA . LYS A 1 63 ? 19.781 -19.047 -3.371 1 95.81 63 LYS A CA 1
ATOM 478 C C . LYS A 1 63 ? 19.266 -19.641 -2.057 1 95.81 63 LYS A C 1
ATOM 480 O O . LYS A 1 63 ? 19.203 -20.859 -1.897 1 95.81 63 LYS A O 1
ATOM 485 N N . ASP A 1 64 ? 18.906 -18.781 -1.154 1 96.06 64 ASP A N 1
ATOM 486 C CA . ASP A 1 64 ? 18.375 -19.234 0.129 1 96.06 64 ASP A CA 1
ATOM 487 C C . ASP A 1 64 ? 17.078 -20.016 -0.06 1 96.06 64 ASP A C 1
ATOM 489 O O . ASP A 1 64 ? 16.859 -21.031 0.622 1 96.06 64 ASP A O 1
ATOM 493 N N . PHE A 1 65 ? 16.281 -19.547 -0.922 1 96.94 65 PHE A N 1
ATOM 494 C CA . PHE A 1 65 ? 14.992 -20.172 -1.179 1 96.94 65 PHE A CA 1
ATOM 495 C C . PHE A 1 65 ? 15.172 -21.562 -1.774 1 96.94 65 PHE A C 1
ATOM 497 O O . PHE A 1 65 ? 14.484 -22.5 -1.376 1 96.94 65 PHE A O 1
ATOM 504 N N . LEU A 1 66 ? 16.109 -21.672 -2.707 1 96.94 66 LEU A N 1
ATOM 505 C CA . LEU A 1 66 ? 16.391 -22.969 -3.318 1 96.94 66 LEU A CA 1
ATOM 506 C C . LEU A 1 66 ? 16.922 -23.953 -2.281 1 96.94 66 LEU A C 1
ATOM 508 O O . LEU A 1 66 ? 16.578 -25.141 -2.324 1 96.94 66 LEU A O 1
ATOM 512 N N . ASP A 1 67 ? 17.719 -23.469 -1.407 1 95.56 67 ASP A N 1
ATOM 513 C CA . ASP A 1 67 ? 18.203 -24.344 -0.342 1 95.56 67 ASP A CA 1
ATOM 514 C C . ASP A 1 67 ? 17.047 -24.953 0.444 1 95.56 67 ASP A C 1
ATOM 516 O O . ASP A 1 67 ? 17.047 -26.156 0.704 1 95.56 67 ASP A O 1
ATOM 520 N N . GLU A 1 68 ? 16.078 -24.156 0.757 1 95.25 68 GLU A N 1
ATOM 521 C CA . GLU A 1 68 ? 14.938 -24.625 1.532 1 95.25 68 GLU A CA 1
ATOM 522 C C . GLU A 1 68 ? 14.055 -25.547 0.706 1 95.25 68 GLU A C 1
ATOM 524 O O . GLU A 1 68 ? 13.586 -26.578 1.205 1 95.25 68 GLU A O 1
ATOM 529 N N . ILE A 1 69 ? 13.82 -25.156 -0.507 1 96.5 69 ILE A N 1
ATOM 530 C CA . ILE A 1 69 ? 12.984 -25.969 -1.396 1 96.5 69 ILE A CA 1
ATOM 531 C C . ILE A 1 69 ? 13.586 -27.359 -1.556 1 96.5 69 ILE A C 1
ATOM 533 O O . ILE A 1 69 ? 12.891 -28.359 -1.444 1 96.5 69 ILE A O 1
ATOM 537 N N . MET A 1 70 ? 14.891 -27.406 -1.814 1 94.81 70 MET A N 1
ATOM 538 C CA . MET A 1 70 ? 15.555 -28.672 -2.105 1 94.81 70 MET A CA 1
ATOM 539 C C . MET A 1 70 ? 15.641 -29.531 -0.854 1 94.81 70 MET A C 1
ATOM 541 O O . MET A 1 70 ? 15.617 -30.766 -0.945 1 94.81 70 MET A O 1
ATOM 545 N N . ASP A 1 71 ? 15.672 -28.906 0.257 1 93.38 71 ASP A N 1
ATOM 546 C CA . ASP A 1 71 ? 15.641 -29.641 1.512 1 93.38 71 ASP A CA 1
ATOM 547 C C . ASP A 1 71 ? 14.297 -30.344 1.7 1 93.38 71 ASP A C 1
ATOM 549 O O . ASP A 1 71 ? 14.25 -31.5 2.146 1 93.38 71 ASP A O 1
ATOM 553 N N . ILE A 1 72 ? 13.25 -29.688 1.354 1 93.25 72 ILE A N 1
ATOM 554 C CA . ILE A 1 72 ? 11.914 -30.25 1.484 1 93.25 72 ILE A CA 1
ATOM 555 C C . ILE A 1 72 ? 11.695 -31.312 0.418 1 93.25 72 ILE A C 1
ATOM 557 O O . ILE A 1 72 ? 11.164 -32.406 0.707 1 93.25 72 ILE A O 1
ATOM 561 N N . ALA A 1 73 ? 12.102 -30.984 -0.797 1 92.56 73 ALA A N 1
ATOM 562 C CA . ALA A 1 73 ? 11.898 -31.891 -1.924 1 92.56 73 ALA A CA 1
ATOM 563 C C . ALA A 1 73 ? 12.922 -33.031 -1.916 1 92.56 73 ALA A C 1
ATOM 565 O O . ALA A 1 73 ? 12.773 -34 -2.641 1 92.56 73 ALA A O 1
ATOM 566 N N . LYS A 1 74 ? 13.953 -32.875 -1.136 1 91.56 74 LYS A N 1
ATOM 567 C CA . LYS A 1 74 ? 15.008 -33.875 -0.989 1 91.56 74 LYS A CA 1
ATOM 568 C C . LYS A 1 74 ? 15.773 -34.062 -2.293 1 91.56 74 LYS A C 1
ATOM 570 O O . LYS A 1 74 ? 15.969 -35.188 -2.75 1 91.56 74 LYS A O 1
ATOM 575 N N . PHE A 1 75 ? 16.156 -33 -2.912 1 93.06 75 PHE A N 1
ATOM 576 C CA . PHE A 1 75 ? 17.016 -32.938 -4.086 1 93.06 75 PHE A CA 1
ATOM 577 C C . PHE A 1 75 ? 18.312 -32.188 -3.777 1 93.06 75 PHE A C 1
ATOM 579 O O . PHE A 1 75 ? 18.344 -31.375 -2.84 1 93.06 75 PHE A O 1
ATOM 586 N N . ASN A 1 76 ? 19.328 -32.562 -4.523 1 92.69 76 ASN A N 1
ATOM 587 C CA . ASN A 1 76 ? 20.5 -31.703 -4.621 1 92.69 76 ASN A CA 1
ATOM 588 C C . ASN A 1 76 ? 20.469 -30.844 -5.883 1 92.69 76 ASN A C 1
ATOM 590 O O . ASN A 1 76 ? 19.719 -31.141 -6.82 1 92.69 76 ASN A O 1
ATOM 594 N N . TYR A 1 77 ? 21.156 -29.703 -5.793 1 95.5 77 TYR A N 1
ATOM 595 C CA . TYR A 1 77 ? 21.156 -28.875 -6.992 1 95.5 77 TYR A CA 1
ATOM 596 C C . TYR A 1 77 ? 22.516 -28.188 -7.18 1 95.5 77 TYR A C 1
ATOM 598 O O . TYR A 1 77 ? 23.281 -28.062 -6.23 1 95.5 77 TYR A O 1
ATOM 606 N N . SER A 1 78 ? 22.859 -27.953 -8.383 1 95.06 78 SER A N 1
ATOM 607 C CA . SER A 1 78 ? 24.031 -27.188 -8.758 1 95.06 78 SER A CA 1
ATOM 608 C C . SER A 1 78 ? 23.641 -25.938 -9.562 1 95.06 78 SER A C 1
ATOM 610 O O . SER A 1 78 ? 23.016 -26.047 -10.617 1 95.06 78 SER A O 1
ATOM 612 N N . LEU A 1 79 ? 24.047 -24.812 -9.039 1 95.19 79 LEU A N 1
ATOM 613 C CA . LEU A 1 79 ? 23.719 -23.531 -9.656 1 95.19 79 LEU A CA 1
ATOM 614 C C . LEU A 1 79 ? 24.828 -23.109 -10.625 1 95.19 79 LEU A C 1
ATOM 616 O O . LEU A 1 79 ? 26.016 -23.25 -10.32 1 95.19 79 LEU A O 1
ATOM 620 N N . TYR A 1 80 ? 24.469 -22.703 -11.773 1 92.38 80 TYR A N 1
ATOM 621 C CA . TYR A 1 80 ? 25.453 -22.141 -12.68 1 92.38 80 TYR A CA 1
ATOM 622 C C . TYR A 1 80 ? 24.891 -20.938 -13.438 1 92.38 80 TYR A C 1
ATOM 624 O O . TYR A 1 80 ? 23.672 -20.844 -13.617 1 92.38 80 TYR A O 1
ATOM 632 N N . LEU A 1 81 ? 25.719 -20.062 -13.883 1 92.94 81 LEU A N 1
ATOM 633 C CA . LEU A 1 81 ? 25.328 -18.859 -14.609 1 92.94 81 LEU A CA 1
ATOM 634 C C . LEU A 1 81 ? 25.141 -19.156 -16.094 1 92.94 81 LEU A C 1
ATOM 636 O O . LEU A 1 81 ? 25.969 -19.859 -16.703 1 92.94 81 LEU A O 1
ATOM 640 N N . THR A 1 82 ? 24.031 -18.672 -16.562 1 91.06 82 THR A N 1
ATOM 641 C CA . THR A 1 82 ? 23.797 -18.844 -18 1 91.06 82 THR A CA 1
ATOM 642 C C . THR A 1 82 ? 24.938 -18.219 -18.797 1 91.06 82 THR A C 1
ATOM 644 O O . THR A 1 82 ? 25.312 -17.078 -18.578 1 91.06 82 THR A O 1
ATOM 647 N N . PRO A 1 83 ? 25.453 -18.906 -19.766 1 86.56 83 PRO A N 1
ATOM 648 C CA . PRO A 1 83 ? 26.656 -18.469 -20.484 1 86.56 83 PRO A CA 1
ATOM 649 C C . PRO A 1 83 ? 26.438 -17.156 -21.25 1 86.56 83 PRO A C 1
ATOM 651 O O . PRO A 1 83 ? 27.375 -16.359 -21.375 1 86.56 83 PRO A O 1
ATOM 654 N N . ASP A 1 84 ? 25.266 -16.906 -21.75 1 81.19 84 ASP A N 1
ATOM 655 C CA . ASP A 1 84 ? 25.047 -15.719 -22.547 1 81.19 84 ASP A CA 1
ATOM 656 C C . ASP A 1 84 ? 24.625 -14.539 -21.688 1 81.19 84 ASP A C 1
ATOM 658 O O . ASP A 1 84 ? 24.5 -13.414 -22.172 1 81.19 84 ASP A O 1
ATOM 662 N N . GLY A 1 85 ? 24.344 -14.75 -20.438 1 79.12 85 GLY A N 1
ATOM 663 C CA . GLY A 1 85 ? 24.031 -13.703 -19.484 1 79.12 85 GLY A CA 1
ATOM 664 C C . GLY A 1 85 ? 22.672 -13.062 -19.734 1 79.12 85 GLY A C 1
ATOM 665 O O . GLY A 1 85 ? 22.453 -11.914 -19.344 1 79.12 85 GLY A O 1
ATOM 666 N N . ARG A 1 86 ? 21.828 -13.844 -20.516 1 78.06 86 ARG A N 1
ATOM 667 C CA . ARG A 1 86 ? 20.531 -13.289 -20.875 1 78.06 86 ARG A CA 1
ATOM 668 C C . ARG A 1 86 ? 19.391 -14.133 -20.281 1 78.06 86 ARG A C 1
ATOM 670 O O . ARG A 1 86 ? 19.547 -15.336 -20.094 1 78.06 86 ARG A O 1
ATOM 677 N N . TRP A 1 87 ? 18.25 -13.555 -19.844 1 73.31 87 TRP A N 1
ATOM 678 C CA . TRP A 1 87 ? 17.078 -14.234 -19.297 1 73.31 87 TRP A CA 1
ATOM 679 C C . TRP A 1 87 ? 16.516 -15.242 -20.281 1 73.31 87 TRP A C 1
ATOM 681 O O . TRP A 1 87 ? 16.297 -16.406 -19.953 1 73.31 87 TRP A O 1
ATOM 691 N N . GLY A 1 88 ? 16.438 -14.797 -21.484 1 71.25 88 GLY A N 1
ATOM 692 C CA . GLY A 1 88 ? 15.969 -15.672 -22.547 1 71.25 88 GLY A CA 1
ATOM 693 C C . GLY A 1 88 ? 14.633 -15.25 -23.125 1 71.25 88 GLY A C 1
ATOM 694 O O . GLY A 1 88 ? 13.906 -14.469 -22.516 1 71.25 88 GLY A O 1
ATOM 695 N N . GLY A 1 89 ? 14.375 -15.523 -24.297 1 72.31 89 GLY A N 1
ATOM 696 C CA . GLY A 1 89 ? 13.18 -15.297 -25.078 1 72.31 89 GLY A CA 1
ATOM 697 C C . GLY A 1 89 ? 13.117 -16.156 -26.328 1 72.31 89 GLY A C 1
ATOM 698 O O . GLY A 1 89 ? 13.883 -17.109 -26.484 1 72.31 89 GLY A O 1
ATOM 699 N N . GLN A 1 90 ? 11.977 -16 -26.891 1 73.44 90 GLN A N 1
ATOM 700 C CA . GLN A 1 90 ? 11.836 -16.734 -28.141 1 73.44 90 GLN A CA 1
ATOM 701 C C . GLN A 1 90 ? 12.188 -15.852 -29.328 1 73.44 90 GLN A C 1
ATOM 703 O O . GLN A 1 90 ? 11.695 -14.727 -29.453 1 73.44 90 GLN A O 1
ATOM 708 N N . ASN A 1 91 ? 13.18 -16.344 -30.062 1 71.25 91 ASN A N 1
ATOM 709 C CA . ASN A 1 91 ? 13.516 -15.641 -31.297 1 71.25 91 ASN A CA 1
ATOM 710 C C . ASN A 1 91 ? 12.32 -15.578 -32.25 1 71.25 91 ASN A C 1
ATOM 712 O O . ASN A 1 91 ? 11.695 -16.609 -32.531 1 71.25 91 ASN A O 1
ATOM 716 N N . LYS A 1 92 ? 12.016 -14.414 -32.656 1 66 92 LYS A N 1
ATOM 717 C CA . LYS A 1 92 ? 10.844 -14.211 -33.5 1 66 92 LYS A CA 1
ATOM 718 C C . LYS A 1 92 ? 11 -14.93 -34.844 1 66 92 LYS A C 1
ATOM 720 O O . LYS A 1 92 ? 10.023 -15.438 -35.375 1 66 92 LYS A O 1
ATOM 725 N N . ASP A 1 93 ? 12.164 -15.008 -35.344 1 69.44 93 ASP A N 1
ATOM 726 C CA . ASP A 1 93 ? 12.43 -15.555 -36.656 1 69.44 93 ASP A CA 1
ATOM 727 C C . ASP A 1 93 ? 12.578 -17.078 -36.594 1 69.44 93 ASP A C 1
ATOM 729 O O . ASP A 1 93 ? 11.953 -17.797 -37.375 1 69.44 93 ASP A O 1
ATOM 733 N N . THR A 1 94 ? 13.352 -17.547 -35.656 1 72 94 THR A N 1
ATOM 734 C CA . THR A 1 94 ? 13.688 -18.953 -35.625 1 72 94 THR A CA 1
ATOM 735 C C . THR A 1 94 ? 12.805 -19.688 -34.625 1 72 94 THR A C 1
ATOM 737 O O . THR A 1 94 ? 12.797 -20.922 -34.562 1 72 94 THR A O 1
ATOM 740 N N . LEU A 1 95 ? 12.031 -19.062 -33.875 1 73.31 95 LEU A N 1
ATOM 741 C CA . LEU A 1 95 ? 11.156 -19.609 -32.844 1 73.31 95 LEU A CA 1
ATOM 742 C C . LEU A 1 95 ? 11.961 -20.406 -31.812 1 73.31 95 LEU A C 1
ATOM 744 O O . LEU A 1 95 ? 11.414 -21.266 -31.109 1 73.31 95 LEU A O 1
ATOM 748 N N . GLU A 1 96 ? 13.328 -20.125 -31.875 1 76.81 96 GLU A N 1
ATOM 749 C CA . GLU A 1 96 ? 14.195 -20.797 -30.906 1 76.81 96 GLU A CA 1
ATOM 750 C C . GLU A 1 96 ? 14.32 -20 -29.625 1 76.81 96 GLU A C 1
ATOM 752 O O . GLU A 1 96 ? 14.375 -18.766 -29.656 1 76.81 96 GLU A O 1
ATOM 757 N N . TRP A 1 97 ? 14.344 -20.797 -28.547 1 79.38 97 TRP A N 1
ATOM 758 C CA . TRP A 1 97 ? 14.5 -20.156 -27.25 1 79.38 97 TRP A CA 1
ATOM 759 C C . TRP A 1 97 ? 15.977 -19.938 -26.922 1 79.38 97 TRP A C 1
ATOM 761 O O . TRP A 1 97 ? 16.812 -20.766 -27.25 1 79.38 97 TRP A O 1
ATOM 771 N N . PHE A 1 98 ? 16.328 -18.812 -26.453 1 80.69 98 PHE A N 1
ATOM 772 C CA . PHE A 1 98 ? 17.688 -18.5 -26.047 1 80.69 98 PHE A CA 1
ATOM 773 C C . PHE A 1 98 ? 17.734 -18.031 -24.594 1 80.69 98 PHE A C 1
ATOM 775 O O . PHE A 1 98 ? 16.703 -17.953 -23.938 1 80.69 98 PHE A O 1
ATOM 782 N N . GLY A 1 99 ? 18.984 -17.938 -24.062 1 85.62 99 GLY A N 1
ATOM 783 C CA . GLY A 1 99 ? 19.141 -17.516 -22.688 1 85.62 99 GLY A CA 1
ATOM 784 C C . GLY A 1 99 ? 18.859 -18.625 -21.672 1 85.62 99 GLY A C 1
ATOM 785 O O . GLY A 1 99 ? 19.047 -19.797 -21.984 1 85.62 99 GLY A O 1
ATOM 786 N N . MET A 1 100 ? 18.453 -18.219 -20.531 1 87.12 100 MET A N 1
ATOM 787 C CA . MET A 1 100 ? 18.172 -19.172 -19.453 1 87.12 100 MET A CA 1
ATOM 788 C C . MET A 1 100 ? 17.078 -20.156 -19.875 1 87.12 100 MET A C 1
ATOM 790 O O . MET A 1 100 ? 17.172 -21.344 -19.578 1 87.12 100 MET A O 1
ATOM 794 N N . PHE A 1 101 ? 16.141 -19.688 -20.656 1 87.12 101 PHE A N 1
ATOM 795 C CA . PHE A 1 101 ? 15.055 -20.547 -21.109 1 87.12 101 PHE A CA 1
ATOM 796 C C . PHE A 1 101 ? 15.539 -21.516 -22.188 1 87.12 101 PHE A C 1
ATOM 798 O O . PHE A 1 101 ? 15.078 -22.656 -22.25 1 87.12 101 PHE A O 1
ATOM 805 N N . GLY A 1 102 ? 16.422 -21 -22.938 1 87.12 102 GLY A N 1
ATOM 806 C CA . GLY A 1 102 ? 17.016 -21.875 -23.938 1 87.12 102 GLY A CA 1
ATOM 807 C C . GLY A 1 102 ? 17.812 -23.016 -23.328 1 87.12 102 GLY A C 1
ATOM 808 O O . GLY A 1 102 ? 17.781 -24.141 -23.828 1 87.12 102 GLY A O 1
ATOM 809 N N . GLU A 1 103 ? 18.484 -22.719 -22.203 1 90.62 103 GLU A N 1
ATOM 810 C CA . GLU A 1 103 ? 19.25 -23.75 -21.5 1 90.62 103 GLU A CA 1
ATOM 811 C C . GLU A 1 103 ? 18.328 -24.875 -21.016 1 90.62 103 GLU A C 1
ATOM 813 O O . GLU A 1 103 ? 18.688 -26.062 -21.125 1 90.62 103 GLU A O 1
ATOM 818 N N . VAL A 1 104 ? 17.172 -24.547 -20.562 1 92.5 104 VAL A N 1
ATOM 819 C CA . VAL A 1 104 ? 16.219 -25.531 -20.047 1 92.5 104 VAL A CA 1
ATOM 820 C C . VAL A 1 104 ? 15.516 -26.219 -21.203 1 92.5 104 VAL A C 1
ATOM 822 O O . VAL A 1 104 ? 15.359 -27.453 -21.203 1 92.5 104 VAL A O 1
ATOM 825 N N . GLY A 1 105 ? 15.172 -25.438 -22.188 1 88.12 105 GLY A N 1
ATOM 826 C CA . GLY A 1 105 ? 14.484 -26 -23.344 1 88.12 105 GLY A CA 1
ATOM 827 C C . GLY A 1 105 ? 15.328 -26.984 -24.109 1 88.12 105 GLY A C 1
ATOM 828 O O . GLY A 1 105 ? 14.812 -27.984 -24.625 1 88.12 105 GLY A O 1
ATOM 829 N N . LYS A 1 106 ? 16.641 -26.734 -24.172 1 87.75 106 LYS A N 1
ATOM 830 C CA . LYS A 1 106 ? 17.547 -27.609 -24.906 1 87.75 106 LYS A CA 1
ATOM 831 C C . LYS A 1 106 ? 18 -28.781 -24.047 1 87.75 106 LYS A C 1
ATOM 833 O O . LYS A 1 106 ? 18.734 -29.656 -24.516 1 87.75 106 LYS A O 1
ATOM 838 N N . GLY A 1 107 ? 17.641 -28.703 -22.812 1 90.12 107 GLY A N 1
ATOM 839 C CA . GLY A 1 107 ? 17.922 -29.828 -21.922 1 90.12 107 GLY A CA 1
ATOM 840 C C . GLY A 1 107 ? 19.266 -29.703 -21.234 1 90.12 107 GLY A C 1
ATOM 841 O O . GLY A 1 107 ? 19.75 -30.672 -20.641 1 90.12 107 GLY A O 1
ATOM 842 N N . LYS A 1 108 ? 19.922 -28.625 -21.344 1 91.81 108 LYS A N 1
ATOM 843 C CA . LYS A 1 108 ? 21.219 -28.422 -20.703 1 91.81 108 LYS A CA 1
ATOM 844 C C . LYS A 1 108 ? 21.062 -28.219 -19.203 1 91.81 108 LYS A C 1
ATOM 846 O O . LYS A 1 108 ? 21.969 -28.531 -18.422 1 91.81 108 LYS A O 1
ATOM 851 N N . ALA A 1 109 ? 19.969 -27.656 -18.859 1 94.69 109 ALA A N 1
ATOM 852 C CA . ALA A 1 109 ? 19.594 -27.469 -17.453 1 94.69 109 ALA A CA 1
ATOM 853 C C . ALA A 1 109 ? 18.219 -28.062 -17.172 1 94.69 109 ALA A C 1
ATOM 855 O O . ALA A 1 109 ? 17.344 -28.094 -18.047 1 94.69 109 ALA A O 1
ATOM 856 N N . GLN A 1 110 ? 18.062 -28.531 -15.992 1 94.75 110 GLN A N 1
ATOM 857 C CA . GLN A 1 110 ? 16.766 -29.094 -15.625 1 94.75 110 GLN A CA 1
ATOM 858 C C . GLN A 1 110 ? 15.812 -28 -15.141 1 94.75 110 GLN A C 1
ATOM 860 O O . GLN A 1 110 ? 14.594 -28.172 -15.195 1 94.75 110 GLN A O 1
ATOM 865 N N . MET A 1 111 ? 16.453 -26.938 -14.656 1 95.62 111 MET A N 1
ATOM 866 C CA . MET A 1 111 ? 15.633 -25.875 -14.078 1 95.62 111 MET A CA 1
ATOM 867 C C . MET A 1 111 ? 16.281 -24.516 -14.273 1 95.62 111 MET A C 1
ATOM 869 O O . MET A 1 111 ? 17.516 -24.406 -14.336 1 95.62 111 MET A O 1
ATOM 873 N N . ALA A 1 112 ? 15.438 -23.562 -14.469 1 94.69 112 ALA A N 1
ATOM 874 C CA . ALA A 1 112 ? 15.859 -22.172 -14.445 1 94.69 112 ALA A CA 1
ATOM 875 C C . ALA A 1 112 ? 15.289 -21.438 -13.234 1 94.69 112 ALA A C 1
ATOM 877 O O . ALA A 1 112 ? 14.086 -21.531 -12.953 1 94.69 112 ALA A O 1
ATOM 878 N N . ALA A 1 113 ? 16.156 -20.781 -12.484 1 94.75 113 ALA A N 1
ATOM 879 C CA . ALA A 1 113 ? 15.727 -20.094 -11.266 1 94.75 113 ALA A CA 1
ATOM 880 C C . ALA A 1 113 ? 16.203 -18.641 -11.266 1 94.75 113 ALA A C 1
ATOM 882 O O . ALA A 1 113 ? 17.359 -18.359 -11.555 1 94.75 113 ALA A O 1
ATOM 883 N N . GLY A 1 114 ? 15.367 -17.734 -11.047 1 90 114 GLY A N 1
ATOM 884 C CA . GLY A 1 114 ? 15.57 -16.297 -10.992 1 90 114 GLY A CA 1
ATOM 885 C C . GLY A 1 114 ? 14.281 -15.516 -10.852 1 90 114 GLY A C 1
ATOM 886 O O . GLY A 1 114 ? 13.258 -16.062 -10.43 1 90 114 GLY A O 1
ATOM 887 N N . SER A 1 115 ? 14.367 -14.305 -11.094 1 86.5 115 SER A N 1
ATOM 888 C CA . SER A 1 115 ? 13.164 -13.477 -11.109 1 86.5 115 SER A CA 1
ATOM 889 C C . SER A 1 115 ? 12.398 -13.641 -12.414 1 86.5 115 SER A C 1
ATOM 891 O O . SER A 1 115 ? 12.195 -12.672 -13.148 1 86.5 115 SER A O 1
ATOM 893 N N . LEU A 1 116 ? 12.008 -14.844 -12.602 1 85.44 116 LEU A N 1
ATOM 894 C CA . LEU A 1 116 ? 11.328 -15.195 -13.852 1 85.44 116 LEU A CA 1
ATOM 895 C C . LEU A 1 116 ? 9.82 -14.977 -13.727 1 85.44 116 LEU A C 1
ATOM 897 O O . LEU A 1 116 ? 9.172 -15.578 -12.867 1 85.44 116 LEU A O 1
ATOM 901 N N . THR A 1 117 ? 9.359 -14.164 -14.609 1 85.19 117 THR A N 1
ATOM 902 C CA . THR A 1 117 ? 7.918 -13.938 -14.617 1 85.19 117 THR A CA 1
ATOM 903 C C . THR A 1 117 ? 7.188 -15.109 -15.258 1 85.19 117 THR A C 1
ATOM 905 O O . THR A 1 117 ? 7.629 -15.641 -16.281 1 85.19 117 THR A O 1
ATOM 908 N N . VAL A 1 118 ? 6.125 -15.5 -14.648 1 88.56 118 VAL A N 1
ATOM 909 C CA . VAL A 1 118 ? 5.285 -16.547 -15.203 1 88.56 118 VAL A CA 1
ATOM 910 C C . VAL A 1 118 ? 4.355 -15.969 -16.266 1 88.56 118 VAL A C 1
ATOM 912 O O . VAL A 1 118 ? 3.451 -15.195 -15.953 1 88.56 118 VAL A O 1
ATOM 915 N N . THR A 1 119 ? 4.605 -16.281 -17.516 1 86 119 THR A N 1
ATOM 916 C CA . THR A 1 119 ? 3.799 -15.789 -18.625 1 86 119 THR A CA 1
ATOM 917 C C . THR A 1 119 ? 3.152 -16.938 -19.391 1 86 119 THR A C 1
ATOM 919 O O . THR A 1 119 ? 3.551 -18.094 -19.234 1 86 119 THR A O 1
ATOM 922 N N . SER A 1 120 ? 2.15 -16.578 -20.203 1 88.81 120 SER A N 1
ATOM 923 C CA . SER A 1 120 ? 1.458 -17.594 -21 1 88.81 120 SER A CA 1
ATOM 924 C C . SER A 1 120 ? 2.391 -18.219 -22.031 1 88.81 120 SER A C 1
ATOM 926 O O . SER A 1 120 ? 2.354 -19.438 -22.234 1 88.81 120 SER A O 1
ATOM 928 N N . GLY A 1 121 ? 3.23 -17.422 -22.625 1 84.12 121 GLY A N 1
ATOM 929 C CA . GLY A 1 121 ? 4.184 -17.922 -23.609 1 84.12 121 GLY A CA 1
ATOM 930 C C . GLY A 1 121 ? 5.168 -18.922 -23.016 1 84.12 121 GLY A C 1
ATOM 931 O O . GLY A 1 121 ? 5.41 -19.969 -23.594 1 84.12 121 GLY A O 1
ATOM 932 N N . ARG A 1 122 ? 5.711 -18.594 -21.938 1 83.56 122 ARG A N 1
ATOM 933 C CA . ARG A 1 122 ? 6.656 -19.469 -21.266 1 83.56 122 ARG A CA 1
ATOM 934 C C . ARG A 1 122 ? 5.961 -20.734 -20.75 1 83.56 122 ARG A C 1
ATOM 936 O O . ARG A 1 122 ? 6.547 -21.812 -20.781 1 83.56 122 ARG A O 1
ATOM 943 N N . HIS A 1 123 ? 4.766 -20.531 -20.297 1 89.94 123 HIS A N 1
ATOM 944 C CA . HIS A 1 123 ? 3.979 -21.656 -19.812 1 89.94 123 HIS A CA 1
ATOM 945 C C . HIS A 1 123 ? 3.732 -22.672 -20.906 1 89.94 123 HIS A C 1
ATOM 947 O O . HIS A 1 123 ? 3.682 -23.875 -20.641 1 89.94 123 HIS A O 1
ATOM 953 N N . MET A 1 124 ? 3.574 -22.234 -22.125 1 88.06 124 MET A N 1
ATOM 954 C CA . MET A 1 124 ? 3.32 -23.141 -23.25 1 88.06 124 MET A CA 1
ATOM 955 C C . MET A 1 124 ? 4.598 -23.844 -23.672 1 88.06 124 MET A C 1
ATOM 957 O O . MET A 1 124 ? 4.551 -24.984 -24.156 1 88.06 124 MET A O 1
ATOM 961 N N . ALA A 1 125 ? 5.738 -23.25 -23.375 1 86.62 125 ALA A N 1
ATOM 962 C CA . ALA A 1 125 ? 7.012 -23.766 -23.859 1 86.62 125 ALA A CA 1
ATOM 963 C C . ALA A 1 125 ? 7.703 -24.609 -22.781 1 86.62 125 ALA A C 1
ATOM 965 O O . ALA A 1 125 ? 8.469 -25.531 -23.109 1 86.62 125 ALA A O 1
ATOM 966 N N . LEU A 1 126 ? 7.473 -24.266 -21.594 1 91.56 126 LEU A N 1
ATOM 967 C CA . LEU A 1 126 ? 8.148 -24.906 -20.469 1 91.56 126 LEU A CA 1
ATOM 968 C C . LEU A 1 126 ? 7.152 -25.281 -19.391 1 91.56 126 LEU A C 1
ATOM 970 O O . LEU A 1 126 ? 5.961 -24.984 -19.5 1 91.56 126 LEU A O 1
ATOM 974 N N . ASP A 1 127 ? 7.648 -26.016 -18.438 1 93.81 127 ASP A N 1
ATOM 975 C CA . ASP A 1 127 ? 6.844 -26.344 -17.266 1 93.81 127 ASP A CA 1
ATOM 976 C C . ASP A 1 127 ? 7.148 -25.391 -16.109 1 93.81 127 ASP A C 1
ATOM 978 O O . ASP A 1 127 ? 8.219 -25.469 -15.516 1 93.81 127 ASP A O 1
ATOM 982 N N . LEU A 1 128 ? 6.199 -24.594 -15.852 1 94 128 LEU A N 1
ATOM 983 C CA . LEU A 1 128 ? 6.41 -23.578 -14.82 1 94 128 LEU A CA 1
ATOM 984 C C . LEU A 1 128 ? 5.848 -24.047 -13.477 1 94 128 LEU A C 1
ATOM 986 O O . LEU A 1 128 ? 4.785 -24.672 -13.43 1 94 128 LEU A O 1
ATOM 990 N N . THR A 1 129 ? 6.566 -23.766 -12.461 1 95.56 129 THR A N 1
ATOM 991 C CA . THR A 1 129 ? 6.102 -24.094 -11.117 1 95.56 129 THR A CA 1
ATOM 992 C C . THR A 1 129 ? 5 -23.125 -10.68 1 95.56 129 THR A C 1
ATOM 994 O O . THR A 1 129 ? 4.715 -22.1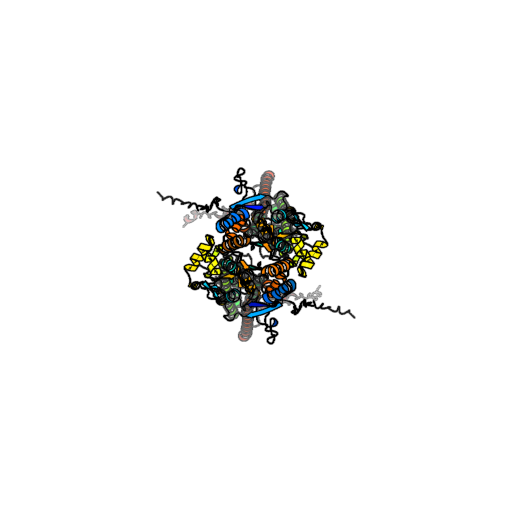41 -11.367 1 95.56 129 THR A O 1
ATOM 997 N N . LYS A 1 130 ? 4.383 -23.531 -9.523 1 93.56 130 LYS A N 1
ATOM 998 C CA . LYS A 1 130 ? 3.58 -22.531 -8.844 1 93.56 130 LYS A CA 1
ATOM 999 C C . LYS A 1 130 ? 4.43 -21.328 -8.445 1 93.56 130 LYS A C 1
ATOM 1001 O O . LYS A 1 130 ? 5.602 -21.469 -8.094 1 93.56 130 LYS A O 1
ATOM 1006 N N . PRO A 1 131 ? 3.863 -20.172 -8.531 1 94.25 131 PRO A N 1
ATOM 1007 C CA . PRO A 1 131 ? 4.66 -18.969 -8.242 1 94.25 131 PRO A CA 1
ATOM 1008 C C . PRO A 1 131 ? 5.004 -18.828 -6.762 1 94.25 131 PRO A C 1
ATOM 1010 O O . PRO A 1 131 ? 4.266 -19.328 -5.906 1 94.25 131 PRO A O 1
ATOM 1013 N N . PHE A 1 132 ? 6.18 -18.188 -6.523 1 93.25 132 PHE A N 1
ATOM 1014 C CA . PHE A 1 132 ? 6.617 -18.047 -5.141 1 93.25 132 PHE A CA 1
ATOM 1015 C C . PHE A 1 132 ? 6.543 -16.594 -4.695 1 93.25 132 PHE A C 1
ATOM 1017 O O . PHE A 1 132 ? 6.574 -16.297 -3.498 1 93.25 132 PHE A O 1
ATOM 1024 N N . MET A 1 133 ? 6.445 -15.711 -5.59 1 92 133 MET A N 1
ATOM 1025 C CA . MET A 1 133 ? 6.328 -14.289 -5.27 1 92 133 MET A CA 1
ATOM 1026 C C . MET A 1 133 ? 5.422 -13.578 -6.273 1 92 133 MET A C 1
ATOM 1028 O O . MET A 1 133 ? 5.34 -13.984 -7.434 1 92 133 MET A O 1
ATOM 1032 N N . PHE A 1 134 ? 4.887 -12.578 -5.715 1 89.38 134 PHE A N 1
ATOM 1033 C CA . PHE A 1 134 ? 3.982 -11.789 -6.543 1 89.38 134 PHE A CA 1
ATOM 1034 C C . PHE A 1 134 ? 4.461 -10.352 -6.652 1 89.38 134 PHE A C 1
ATOM 1036 O O . PHE A 1 134 ? 5.078 -9.82 -5.723 1 89.38 134 PHE A O 1
ATOM 1043 N N . THR A 1 135 ? 4.203 -9.852 -7.816 1 87.56 135 THR A N 1
ATOM 1044 C CA . THR A 1 135 ? 4.621 -8.477 -8.047 1 87.56 135 THR A CA 1
ATOM 1045 C C . THR A 1 135 ? 3.668 -7.773 -9.008 1 87.56 135 THR A C 1
ATOM 1047 O O . THR A 1 135 ? 2.807 -8.414 -9.609 1 87.56 135 THR A O 1
ATOM 1050 N N . GLY A 1 136 ? 3.607 -6.547 -8.992 1 89.19 136 GLY A N 1
ATOM 1051 C CA . GLY A 1 136 ? 2.961 -5.672 -9.961 1 89.19 136 GLY A CA 1
ATOM 1052 C C . GLY A 1 136 ? 3.887 -4.609 -10.516 1 89.19 136 GLY A C 1
ATOM 1053 O O . GLY A 1 136 ? 5.105 -4.801 -10.555 1 89.19 136 GLY A O 1
ATOM 1054 N N . LEU A 1 137 ? 3.289 -3.762 -11.125 1 91.38 137 LEU A N 1
ATOM 1055 C CA . LEU A 1 137 ? 4.043 -2.609 -11.609 1 91.38 137 LEU A CA 1
ATOM 1056 C C . LEU A 1 137 ? 3.809 -1.396 -10.719 1 91.38 137 LEU A C 1
ATOM 1058 O O . LEU A 1 137 ? 2.684 -1.153 -10.273 1 91.38 137 LEU A O 1
ATOM 1062 N N . SER A 1 138 ? 4.871 -0.767 -10.375 1 92.12 138 SER A N 1
ATOM 1063 C CA . SER A 1 138 ? 4.777 0.436 -9.555 1 92.12 138 SER A CA 1
ATOM 1064 C C . SER A 1 138 ? 5.504 1.607 -10.203 1 92.12 138 SER A C 1
ATOM 1066 O O . SER A 1 138 ? 6.367 1.409 -11.062 1 92.12 138 SER A O 1
ATOM 1068 N N . LEU A 1 139 ? 5.09 2.748 -9.758 1 92.06 139 LEU A N 1
ATOM 1069 C CA . LEU A 1 139 ? 5.715 3.971 -10.25 1 92.06 139 LEU A CA 1
ATOM 1070 C C . LEU A 1 139 ? 6.797 4.453 -9.289 1 92.06 139 LEU A C 1
ATOM 1072 O O . LEU A 1 139 ? 6.523 4.684 -8.109 1 92.06 139 LEU A O 1
ATOM 1076 N N . LEU A 1 140 ? 7.945 4.488 -9.789 1 92.69 140 LEU A N 1
ATOM 1077 C CA . LEU A 1 140 ? 9.078 5.016 -9.047 1 92.69 140 LEU A CA 1
ATOM 1078 C C . LEU A 1 140 ? 9.234 6.516 -9.281 1 92.69 140 LEU A C 1
ATOM 1080 O O . LEU A 1 140 ? 9.148 6.984 -10.414 1 92.69 140 LEU A O 1
ATOM 1084 N N . HIS A 1 141 ? 9.328 7.277 -8.25 1 88.56 141 HIS A N 1
ATOM 1085 C CA . HIS A 1 141 ? 9.438 8.734 -8.289 1 88.56 141 HIS A CA 1
ATOM 1086 C C . HIS A 1 141 ? 10.445 9.242 -7.273 1 88.56 141 HIS A C 1
ATOM 1088 O O . HIS A 1 141 ? 10.82 8.516 -6.348 1 88.56 141 HIS A O 1
ATOM 1094 N N . LYS A 1 142 ? 10.844 10.391 -7.57 1 85.62 142 LYS A N 1
ATOM 1095 C CA . LYS A 1 142 ? 11.719 11.016 -6.586 1 85.62 142 LYS A CA 1
ATOM 1096 C C . LYS A 1 142 ? 10.93 11.484 -5.367 1 85.62 142 LYS A C 1
ATOM 1098 O O . LYS A 1 142 ? 9.828 12.023 -5.504 1 85.62 142 LYS A O 1
ATOM 1103 N N . ARG A 1 143 ? 11.344 11.188 -4.277 1 75.62 143 ARG A N 1
ATOM 1104 C CA . ARG A 1 143 ? 10.68 11.625 -3.051 1 75.62 143 ARG A CA 1
ATOM 1105 C C . ARG A 1 143 ? 10.555 13.141 -3.002 1 75.62 143 ARG A C 1
ATOM 1107 O O . ARG A 1 143 ? 11.547 13.859 -3.172 1 75.62 143 ARG A O 1
ATOM 1114 N N . PRO A 1 144 ? 9.102 13.461 -2.984 1 61.34 144 PRO A N 1
ATOM 1115 C CA . PRO A 1 144 ? 8.938 14.914 -2.912 1 61.34 144 PRO A CA 1
ATOM 1116 C C . PRO A 1 144 ? 9.562 15.516 -1.655 1 61.34 144 PRO A C 1
ATOM 1118 O O . PRO A 1 144 ? 9.625 14.859 -0.614 1 61.34 144 PRO A O 1
ATOM 1121 N N . ALA A 1 145 ? 10.148 16.531 -1.86 1 50.25 145 ALA A N 1
ATOM 1122 C CA . ALA A 1 145 ? 10.664 17.234 -0.696 1 50.25 145 ALA A CA 1
ATOM 1123 C C . ALA A 1 145 ? 9.547 17.578 0.278 1 50.25 145 ALA A C 1
ATOM 1125 O O . ALA A 1 145 ? 8.414 17.844 -0.136 1 50.25 145 ALA A O 1
ATOM 1126 N N . LEU A 1 146 ? 9.211 16.812 1.286 1 45.56 146 LEU A N 1
ATOM 1127 C CA . LEU A 1 146 ? 8.18 16.797 2.312 1 45.56 146 LEU A CA 1
ATOM 1128 C C . LEU A 1 146 ? 7.547 18.188 2.459 1 45.56 146 LEU A C 1
ATOM 1130 O O . LEU A 1 146 ? 8.25 19.188 2.523 1 45.56 146 LEU A O 1
ATOM 1134 N N . GLU A 1 147 ? 6.352 18.328 2.002 1 42.06 147 GLU A N 1
ATOM 1135 C CA . GLU A 1 147 ? 5.445 19.422 2.361 1 42.06 147 GLU A CA 1
ATOM 1136 C C . GLU A 1 147 ? 5.449 19.656 3.867 1 42.06 147 GLU A C 1
ATOM 1138 O O . GLU A 1 147 ? 5.359 18.719 4.656 1 42.06 147 GLU A O 1
ATOM 1143 N N . THR A 1 148 ? 6.121 20.516 4.387 1 39.34 148 THR A N 1
ATOM 1144 C CA . THR A 1 148 ? 5.816 20.922 5.754 1 39.34 148 THR A CA 1
ATOM 1145 C C . THR A 1 148 ? 4.309 20.906 5.996 1 39.34 148 THR A C 1
ATOM 1147 O O . THR A 1 148 ? 3.523 20.984 5.047 1 39.34 148 THR A O 1
ATOM 1150 N N . GLY A 1 149 ? 3.846 20.844 7.242 1 39.06 149 GLY A N 1
ATOM 1151 C CA . GLY A 1 149 ? 2.576 20.906 7.945 1 39.06 149 GLY A CA 1
ATOM 1152 C C . GLY A 1 149 ? 1.553 21.781 7.246 1 39.06 149 GLY A C 1
ATOM 1153 O O . GLY A 1 149 ? 1.889 22.516 6.312 1 39.06 149 GLY A O 1
ATOM 1154 N N . GLY A 1 150 ? 0.233 21.469 7.559 1 41.41 150 GLY A N 1
ATOM 1155 C CA . GLY A 1 150 ? -1.085 21.969 7.199 1 41.41 150 GLY A CA 1
ATOM 1156 C C . GLY A 1 150 ? -1.121 23.469 7.008 1 41.41 150 GLY A C 1
ATOM 1157 O O . GLY A 1 150 ? -2.18 24.047 6.734 1 41.41 150 GLY A O 1
ATOM 1158 N N . GLY A 1 151 ? -0.4 24.312 7.785 1 42.84 151 GLY A N 1
ATOM 1159 C CA . GLY A 1 151 ? -0.684 25.734 7.707 1 42.84 151 GLY A CA 1
ATOM 1160 C C . GLY A 1 151 ? -0.362 26.328 6.352 1 42.84 151 GLY A C 1
ATOM 1161 O O . GLY A 1 151 ? 0.214 25.656 5.492 1 42.84 151 GLY A O 1
ATOM 1162 N N . PRO A 1 152 ? -1.121 27.422 6.164 1 47.41 152 PRO A N 1
ATOM 1163 C CA . PRO A 1 152 ? -0.738 28.125 4.945 1 47.41 152 PRO A CA 1
ATOM 1164 C C . PRO A 1 152 ? 0.771 28.141 4.715 1 47.41 152 PRO A C 1
ATOM 1166 O O . PRO A 1 152 ? 1.543 28.266 5.672 1 47.41 152 PRO A O 1
ATOM 1169 N N . ALA A 1 153 ? 1.11 27.688 3.596 1 54.09 153 ALA A N 1
ATOM 1170 C CA . ALA A 1 153 ? 2.506 27.609 3.174 1 54.09 153 ALA A CA 1
ATOM 1171 C C . ALA A 1 153 ? 3.324 28.75 3.768 1 54.09 153 ALA A C 1
ATOM 1173 O O . ALA A 1 153 ? 4.488 28.562 4.129 1 54.09 153 ALA A O 1
ATOM 1174 N N . PHE A 1 154 ? 2.572 29.922 3.967 1 58.16 154 PHE A N 1
ATOM 1175 C CA . PHE A 1 154 ? 3.311 31.094 4.406 1 58.16 154 PHE A CA 1
ATOM 1176 C C . PHE A 1 154 ? 3.68 30.984 5.883 1 58.16 154 PHE A C 1
ATOM 1178 O O . PHE A 1 154 ? 4.652 31.594 6.332 1 58.16 154 PHE A O 1
ATOM 1185 N N . VAL A 1 155 ? 2.939 30.172 6.578 1 58.94 155 VAL A N 1
ATOM 1186 C CA . VAL A 1 155 ? 3.25 30.047 7.996 1 58.94 155 VAL A CA 1
ATOM 1187 C C . VAL A 1 155 ? 4.082 28.781 8.234 1 58.94 155 VAL A C 1
ATOM 1189 O O . VAL A 1 155 ? 4.984 28.781 9.07 1 58.94 155 VAL A O 1
ATOM 1192 N N . THR A 1 156 ? 3.91 27.828 7.363 1 58.66 156 THR A N 1
ATOM 1193 C CA . THR A 1 156 ? 4.516 26.531 7.648 1 58.66 156 THR A CA 1
ATOM 1194 C C . THR A 1 156 ? 5.887 26.406 6.992 1 58.66 156 THR A C 1
ATOM 1196 O O . THR A 1 156 ? 6.59 25.422 7.176 1 58.66 156 THR A O 1
ATOM 1199 N N . VAL A 1 157 ? 6.129 27.438 6.379 1 62.88 157 VAL A N 1
ATOM 1200 C CA . VAL A 1 157 ? 7.441 27.453 5.742 1 62.88 157 VAL A CA 1
ATOM 1201 C C . VAL A 1 157 ? 8.531 27.484 6.812 1 62.88 157 VAL A C 1
ATOM 1203 O O . VAL A 1 157 ? 9.633 26.953 6.598 1 62.88 157 VAL A O 1
ATOM 1206 N N . LEU A 1 158 ? 8.094 28.109 7.98 1 65.69 158 LEU A N 1
ATOM 1207 C CA . LEU A 1 158 ? 9.023 28.172 9.102 1 65.69 158 LEU A CA 1
ATOM 1208 C C . LEU A 1 158 ? 8.508 27.375 10.289 1 65.69 158 LEU A C 1
ATOM 1210 O O . LEU A 1 158 ? 7.297 27.328 10.531 1 65.69 158 LEU A O 1
ATOM 1214 N N . THR A 1 159 ? 9.43 26.688 10.867 1 67.06 159 THR A N 1
ATOM 1215 C CA . THR A 1 159 ? 9.07 26 12.094 1 67.06 159 THR A CA 1
ATOM 1216 C C . THR A 1 159 ? 8.703 26.984 13.195 1 67.06 159 THR A C 1
ATOM 1218 O O . THR A 1 159 ? 9.102 28.156 13.133 1 67.06 159 THR A O 1
ATOM 1221 N N . PRO A 1 160 ? 7.895 26.594 14.094 1 68 160 PRO A N 1
ATOM 1222 C CA . PRO A 1 160 ? 7.574 27.516 15.188 1 68 160 PRO A CA 1
ATOM 1223 C C . PRO A 1 160 ? 8.812 28.031 15.914 1 68 160 PRO A C 1
ATOM 1225 O O . PRO A 1 160 ? 8.852 29.172 16.359 1 68 160 PRO A O 1
ATOM 1228 N N . GLY A 1 161 ? 9.773 27.156 16 1 68.44 161 GLY A N 1
ATOM 1229 C CA . GLY A 1 161 ? 11.031 27.641 16.547 1 68.44 161 GLY A CA 1
ATOM 1230 C C . GLY A 1 161 ? 11.656 28.734 15.711 1 68.44 161 GLY A C 1
ATOM 1231 O O . GLY A 1 161 ? 12.18 29.719 16.25 1 68.44 161 GLY A O 1
ATOM 1232 N N . ALA A 1 162 ? 11.484 28.516 14.492 1 74.94 162 ALA A N 1
ATOM 1233 C CA . ALA A 1 162 ? 12.039 29.531 13.586 1 74.94 162 ALA A CA 1
ATOM 1234 C C . ALA A 1 162 ? 11.242 30.828 13.664 1 74.94 162 ALA A C 1
ATOM 1236 O O . ALA A 1 162 ? 11.812 31.922 13.648 1 74.94 162 ALA A O 1
ATOM 1237 N N . TRP A 1 163 ? 10.008 30.734 13.852 1 76.62 163 TRP A N 1
ATOM 1238 C CA . TRP A 1 163 ? 9.18 31.938 14.023 1 76.62 163 TRP A CA 1
ATOM 1239 C C . TRP A 1 163 ? 9.539 32.656 15.312 1 76.62 163 TRP A C 1
ATOM 1241 O O . TRP A 1 163 ? 9.648 33.906 15.328 1 76.62 163 TRP A O 1
ATOM 1251 N N . MET A 1 164 ? 9.773 31.969 16.328 1 77.5 164 MET A N 1
ATOM 1252 C CA . MET A 1 164 ? 10.141 32.594 17.594 1 77.5 164 MET A CA 1
ATOM 1253 C C . MET A 1 164 ? 11.508 33.25 17.516 1 77.5 164 MET A C 1
ATOM 1255 O O . MET A 1 164 ? 11.719 34.312 18.094 1 77.5 164 MET A O 1
ATOM 1259 N N . SER A 1 165 ? 12.273 32.594 16.859 1 79.75 165 SER A N 1
ATOM 1260 C CA . SER A 1 165 ? 13.602 33.156 16.703 1 79.75 165 SER A CA 1
ATOM 1261 C C . SER A 1 165 ? 13.539 34.469 15.883 1 79.75 165 SER A C 1
ATOM 1263 O O . SER A 1 165 ? 14.266 35.406 16.172 1 79.75 165 SER A O 1
ATOM 1265 N N . LEU A 1 166 ? 12.641 34.438 14.969 1 81.62 166 LEU A N 1
ATOM 1266 C CA . LEU A 1 166 ? 12.477 35.656 14.164 1 81.62 166 LEU A CA 1
ATOM 1267 C C . LEU A 1 166 ? 11.906 36.812 15 1 81.62 166 LEU A C 1
ATOM 1269 O O . LEU A 1 166 ? 12.367 37.938 14.898 1 81.62 166 LEU A O 1
ATOM 1273 N N . VAL A 1 167 ? 11.008 36.5 15.844 1 81.75 167 VAL A N 1
ATOM 1274 C CA . VAL A 1 167 ? 10.438 37.5 16.719 1 81.75 167 VAL A CA 1
ATOM 1275 C C . VAL A 1 167 ? 11.469 37.938 17.766 1 81.75 167 VAL A C 1
ATOM 1277 O O . VAL A 1 167 ? 11.57 39.125 18.094 1 81.75 167 VAL A O 1
ATOM 1280 N N . GLY A 1 168 ? 12.195 36.969 18.219 1 82.81 168 GLY A N 1
ATOM 1281 C CA . GLY A 1 168 ? 13.258 37.281 19.156 1 82.81 168 GLY A CA 1
ATOM 1282 C C . GLY A 1 168 ? 14.297 38.25 18.594 1 82.81 168 GLY A C 1
ATOM 1283 O O . GLY A 1 168 ? 14.695 39.188 19.25 1 82.81 168 GLY A O 1
ATOM 1284 N N . ILE A 1 169 ? 14.625 37.969 17.422 1 84.81 169 ILE A N 1
ATOM 1285 C CA . ILE A 1 169 ? 15.648 38.812 16.812 1 84.81 169 ILE A CA 1
ATOM 1286 C C . ILE A 1 169 ? 15.062 40.188 16.5 1 84.81 169 ILE A C 1
ATOM 1288 O O . ILE A 1 169 ? 15.742 41.219 16.641 1 84.81 169 ILE A O 1
ATOM 1292 N N . TYR A 1 170 ? 13.867 40.281 16.109 1 84.81 170 TYR A N 1
ATOM 1293 C CA . TYR A 1 170 ? 13.18 41.531 15.891 1 84.81 170 TYR A CA 1
ATOM 1294 C C . TYR A 1 170 ? 13.141 42.375 17.172 1 84.81 170 TYR A C 1
ATOM 1296 O O . TYR A 1 170 ? 13.469 43.562 17.156 1 84.81 170 TYR A O 1
ATOM 1304 N N . LEU A 1 171 ? 12.891 41.781 18.219 1 84.25 171 LEU A N 1
ATOM 1305 C CA . LEU A 1 171 ? 12.82 42.469 19.5 1 84.25 171 LEU A CA 1
ATOM 1306 C C . LEU A 1 171 ? 14.211 42.875 19.969 1 84.25 171 LEU A C 1
ATOM 1308 O O . LEU A 1 171 ? 14.391 44 20.484 1 84.25 171 LEU A O 1
ATOM 1312 N N . PHE A 1 172 ? 15.109 42.031 19.797 1 86.69 172 PHE A N 1
ATOM 1313 C CA . PHE A 1 172 ? 16.484 42.312 20.188 1 86.69 172 PHE A CA 1
ATOM 1314 C C . PHE A 1 172 ? 17.016 43.531 19.422 1 86.69 172 PHE A C 1
ATOM 1316 O O . PHE A 1 172 ? 17.578 44.469 20.031 1 86.69 172 PHE A O 1
ATOM 1323 N N . VAL A 1 173 ? 16.797 43.531 18.156 1 86.06 173 VAL A N 1
ATOM 1324 C CA . VAL A 1 173 ? 17.312 44.625 17.359 1 86.06 173 VAL A CA 1
ATOM 1325 C C . VAL A 1 173 ? 16.562 45.906 17.688 1 86.06 173 VAL A C 1
ATOM 1327 O O . VAL A 1 173 ? 17.172 47 17.734 1 86.06 173 VAL A O 1
ATOM 1330 N N . SER A 1 174 ? 15.312 45.781 17.984 1 83.5 174 SER A N 1
ATOM 1331 C CA . SER A 1 174 ? 14.539 46.969 18.344 1 83.5 174 SER A CA 1
ATOM 1332 C C . SER A 1 174 ? 15.016 47.531 19.672 1 83.5 174 SER A C 1
ATOM 1334 O O . SER A 1 174 ? 15.102 48.75 19.828 1 83.5 174 SER A O 1
ATOM 1336 N N . VAL A 1 175 ? 15.359 46.688 20.547 1 85.62 175 VAL A N 1
ATOM 1337 C CA . VAL A 1 175 ? 15.875 47.156 21.828 1 85.62 175 VAL A CA 1
ATOM 1338 C C . VAL A 1 175 ? 17.266 47.75 21.656 1 85.62 175 VAL A C 1
ATOM 1340 O O . VAL A 1 175 ? 17.578 48.781 22.281 1 85.62 175 VAL A O 1
ATOM 1343 N N . MET A 1 176 ? 17.984 47.188 20.781 1 85.75 176 MET A N 1
ATOM 1344 C CA . MET A 1 176 ? 19.312 47.719 20.516 1 85.75 176 MET A CA 1
ATOM 1345 C C . MET A 1 176 ? 19.234 49.094 19.844 1 85.75 176 MET A C 1
ATOM 1347 O O . MET A 1 176 ? 20.016 49.969 20.156 1 85.75 176 MET A O 1
ATOM 1351 N N . PHE A 1 177 ? 18.297 49.219 19 1 83.38 177 PHE A N 1
ATOM 1352 C CA . PHE A 1 177 ? 18.047 50.5 18.375 1 83.38 177 PHE A CA 1
ATOM 1353 C C . PHE A 1 177 ? 17.703 51.562 19.438 1 83.38 177 PHE A C 1
ATOM 1355 O O . PHE A 1 177 ? 18.219 52.688 19.391 1 83.38 177 PHE A O 1
ATOM 1362 N N . TRP A 1 178 ? 17 51.25 20.406 1 81.44 178 TRP A N 1
ATOM 1363 C CA . TRP A 1 178 ? 16.594 52.156 21.469 1 81.44 178 TRP A CA 1
ATOM 1364 C C . TRP A 1 178 ? 17.766 52.5 22.359 1 81.44 178 TRP A C 1
ATOM 1366 O O . TRP A 1 178 ? 17.969 53.656 22.719 1 81.44 178 TRP A O 1
ATOM 1376 N N . LEU A 1 179 ? 18.578 51.5 22.625 1 81.62 179 LEU A N 1
ATOM 1377 C CA . LEU A 1 179 ? 19.719 51.719 23.5 1 81.62 179 LEU A CA 1
ATOM 1378 C C . LEU A 1 179 ? 20.766 52.594 22.828 1 81.62 179 LEU A C 1
ATOM 1380 O O . LEU A 1 179 ? 21.297 53.5 23.453 1 81.62 179 LEU A O 1
ATOM 1384 N N . ILE A 1 180 ? 20.953 52.281 21.609 1 80.69 180 ILE A N 1
ATOM 1385 C CA . ILE A 1 180 ? 21.969 53.031 20.891 1 80.69 180 ILE A CA 1
ATOM 1386 C C . ILE A 1 180 ? 21.5 54.469 20.625 1 80.69 180 ILE A C 1
ATOM 1388 O O . ILE A 1 180 ? 22.281 55.406 20.719 1 80.69 180 ILE A O 1
ATOM 1392 N N . ALA A 1 181 ? 20.25 54.656 20.453 1 75.31 181 ALA A N 1
ATOM 1393 C CA . ALA A 1 181 ? 19.703 55.969 20.219 1 75.31 181 ALA A CA 1
ATOM 1394 C C . ALA A 1 181 ? 19.734 56.812 21.5 1 75.31 181 ALA A C 1
ATOM 1396 O O . ALA A 1 181 ? 19.906 58.031 21.438 1 75.31 181 ALA A O 1
ATOM 1397 N N . ARG A 1 182 ? 19.719 56.188 22.562 1 72.06 182 ARG A N 1
ATOM 1398 C CA . ARG A 1 182 ? 19.75 56.875 23.844 1 72.06 182 ARG A CA 1
ATOM 1399 C C . ARG A 1 182 ? 21.188 57.25 24.234 1 72.06 182 ARG A C 1
ATOM 1401 O O . ARG A 1 182 ? 21.406 58.25 24.922 1 72.06 182 ARG A O 1
ATOM 1408 N N . CYS A 1 183 ? 22.031 56.438 23.766 1 71.12 183 CYS A N 1
ATOM 1409 C CA . CYS A 1 183 ? 23.406 56.688 24.156 1 71.12 183 CYS A CA 1
ATOM 1410 C C . CYS A 1 183 ? 24.094 57.656 23.172 1 71.12 183 CYS A C 1
ATOM 1412 O O . CYS A 1 183 ? 25.062 58.312 23.531 1 71.12 183 CYS A O 1
ATOM 1414 N N . ALA A 1 184 ? 23.562 57.812 22 1 63.09 184 ALA A N 1
ATOM 1415 C CA . ALA A 1 184 ? 24.219 58.625 21 1 63.09 184 ALA A CA 1
ATOM 1416 C C . ALA A 1 184 ? 23.922 60.125 21.234 1 63.09 184 ALA A C 1
ATOM 1418 O O . ALA A 1 184 ? 22.766 60.531 21.312 1 63.09 184 ALA A O 1
ATOM 1419 N N . PRO A 1 185 ? 24.891 60.875 21.594 1 60.84 185 PRO A N 1
ATOM 1420 C CA . PRO A 1 185 ? 24.734 62.281 21.938 1 60.84 185 PRO A CA 1
ATOM 1421 C C . PRO A 1 185 ? 24.125 63.094 20.797 1 60.84 185 PRO A C 1
ATOM 1423 O O . PRO A 1 185 ? 23.406 64.062 21.031 1 60.84 185 PRO A O 1
ATOM 1426 N N . THR A 1 186 ? 24.547 62.75 19.594 1 58.12 186 THR A N 1
ATOM 1427 C CA . THR A 1 186 ? 24.078 63.562 18.469 1 58.12 186 THR A CA 1
ATOM 1428 C C . THR A 1 186 ? 22.578 63.406 18.25 1 58.12 186 THR A C 1
ATOM 1430 O O . THR A 1 186 ? 21.906 64.312 17.75 1 58.12 186 THR A O 1
ATOM 1433 N N . GLU A 1 187 ? 22.125 62.25 18.734 1 58.72 187 GLU A N 1
ATOM 1434 C CA . GLU A 1 187 ? 20.688 62.062 18.609 1 58.72 187 GLU A CA 1
ATOM 1435 C C . GLU A 1 187 ? 19.938 62.688 19.781 1 58.72 187 GLU A C 1
ATOM 1437 O O . GLU A 1 187 ? 18.797 63.125 19.625 1 58.72 187 GLU A O 1
ATOM 1442 N N . ARG A 1 188 ? 20.594 62.969 20.953 1 55.59 188 ARG A N 1
ATOM 1443 C CA . ARG A 1 188 ? 20.062 63.594 22.156 1 55.59 188 ARG A CA 1
ATOM 1444 C C . ARG A 1 188 ? 19.969 65.125 22 1 55.59 188 ARG A C 1
ATOM 1446 O O . ARG A 1 188 ? 19.047 65.75 22.516 1 55.59 188 ARG A O 1
ATOM 1453 N N . ARG A 1 189 ? 21.031 65.75 21.547 1 53.12 189 ARG A N 1
ATOM 1454 C CA . ARG A 1 189 ? 21.062 67.25 21.453 1 53.12 189 ARG A CA 1
ATOM 1455 C C . ARG A 1 189 ? 19.906 67.75 20.609 1 53.12 189 ARG A C 1
ATOM 1457 O O . ARG A 1 189 ? 19.422 68.875 20.844 1 53.12 189 ARG A O 1
ATOM 1464 N N . ARG A 1 190 ? 19.562 67.062 19.672 1 48.75 190 ARG A N 1
ATOM 1465 C CA . ARG A 1 190 ? 18.375 67.5 18.984 1 48.75 190 ARG A CA 1
ATOM 1466 C C . ARG A 1 190 ? 17.188 67.625 19.953 1 48.75 190 ARG A C 1
ATOM 1468 O O . ARG A 1 190 ? 16.281 68.438 19.75 1 48.75 190 ARG A O 1
ATOM 1475 N N . TYR A 1 191 ? 17.297 67 21.047 1 46 191 TYR A N 1
ATOM 1476 C CA . TYR A 1 191 ? 16.266 67 22.062 1 46 191 TYR A CA 1
ATOM 1477 C C . TYR A 1 191 ? 16.281 68.312 22.828 1 46 191 TYR A C 1
ATOM 1479 O O . TYR A 1 191 ? 15.234 68.812 23.219 1 46 191 TYR A O 1
ATOM 1487 N N . ASP A 1 192 ? 17.344 68.75 23.328 1 44.91 192 ASP A N 1
ATOM 1488 C CA . ASP A 1 192 ? 17.422 69.938 24.172 1 44.91 192 ASP A CA 1
ATOM 1489 C C . ASP A 1 192 ? 17.016 71.188 23.391 1 44.91 192 ASP A C 1
ATOM 1491 O O . ASP A 1 192 ? 16.578 72.188 23.984 1 44.91 192 ASP A O 1
ATOM 1495 N N . ASP A 1 193 ? 17.469 71.562 22.25 1 43.66 193 ASP A N 1
ATOM 1496 C CA . ASP A 1 193 ? 17.109 72.812 21.688 1 43.66 193 ASP A CA 1
ATOM 1497 C C . ASP A 1 193 ? 15.617 72.875 21.375 1 43.66 193 ASP A C 1
ATOM 1499 O O . ASP A 1 193 ? 14.961 73.875 21.625 1 43.66 193 ASP A O 1
ATOM 1503 N N . ASP A 1 194 ? 15.109 72.5 20.172 1 40 194 ASP A N 1
ATOM 1504 C CA . ASP A 1 194 ? 13.75 72.75 19.719 1 40 194 ASP A CA 1
ATOM 1505 C C . ASP A 1 194 ? 12.719 72 20.562 1 40 194 ASP A C 1
ATOM 1507 O O . ASP A 1 194 ? 13.039 70.938 21.156 1 40 194 ASP A O 1
ATOM 1511 N N . ASP A 1 195 ? 11.453 72.688 21.062 1 38.53 195 ASP A N 1
ATOM 1512 C CA . ASP A 1 195 ? 10.219 72.312 21.75 1 38.53 195 ASP A CA 1
ATOM 1513 C C . ASP A 1 195 ? 9.836 70.875 21.469 1 38.53 195 ASP A C 1
ATOM 1515 O O . ASP A 1 195 ? 8.727 70.438 21.812 1 38.53 195 ASP A O 1
ATOM 1519 N N . VAL A 1 196 ? 10.211 70.375 20.328 1 41.28 196 VAL A N 1
ATOM 1520 C CA . VAL A 1 196 ? 9.539 69.125 19.938 1 41.28 196 VAL A CA 1
ATOM 1521 C C . VAL A 1 196 ? 9.906 68 20.922 1 41.28 196 VAL A C 1
ATOM 1523 O O . VAL A 1 196 ? 11.07 67.625 21.016 1 41.28 196 VAL A O 1
ATOM 1526 N N . ASP A 1 197 ? 9.438 68 22.172 1 40.31 197 ASP A N 1
ATOM 1527 C CA . ASP A 1 197 ? 9.398 67.062 23.281 1 40.31 197 ASP A CA 1
ATOM 1528 C C . ASP A 1 197 ? 9.453 65.625 22.766 1 40.31 197 ASP A C 1
ATOM 1530 O O . ASP A 1 197 ? 9.438 64.625 23.547 1 40.31 197 ASP A O 1
ATOM 1534 N N . GLU A 1 198 ? 8.656 65.312 21.672 1 44.12 198 GLU A N 1
ATOM 1535 C CA . GLU A 1 198 ? 8.273 63.906 21.422 1 44.12 198 GLU A CA 1
ATOM 1536 C C . GLU A 1 198 ? 9.5 63.031 21.203 1 44.12 198 GLU A C 1
ATOM 1538 O O . GLU A 1 198 ? 10.336 63.312 20.344 1 44.12 198 GLU A O 1
ATOM 1543 N N . HIS A 1 199 ? 10.055 62.406 22.188 1 47.22 199 HIS A N 1
ATOM 1544 C CA . HIS A 1 199 ? 11.141 61.438 22.203 1 47.22 199 HIS A CA 1
ATOM 1545 C C . HIS A 1 199 ? 11.141 60.594 20.938 1 47.22 199 HIS A C 1
ATOM 1547 O O . HIS A 1 199 ? 10.195 59.844 20.703 1 47.22 199 HIS A O 1
ATOM 1553 N N . VAL A 1 200 ? 11.633 61.031 19.859 1 50 200 VAL A N 1
ATOM 1554 C CA . VAL A 1 200 ? 11.711 60.438 18.531 1 50 200 VAL A CA 1
ATOM 1555 C C . VAL A 1 200 ? 12.016 58.969 18.641 1 50 200 VAL A C 1
ATOM 1557 O O . VAL A 1 200 ? 11.461 58.156 17.891 1 50 200 VAL A O 1
ATOM 1560 N N . TYR A 1 201 ? 13.047 58.531 19.516 1 55.94 201 TYR A N 1
ATOM 1561 C CA . TYR A 1 201 ? 13.32 57.094 19.484 1 55.94 201 TYR A CA 1
ATOM 1562 C C . TYR A 1 201 ? 12.883 56.438 20.781 1 55.94 201 TYR A C 1
ATOM 1564 O O . TYR A 1 201 ? 13.711 56.219 21.672 1 55.94 201 TYR A O 1
ATOM 1572 N N . SER A 1 202 ? 11.633 56.562 21.234 1 62.34 202 SER A N 1
ATOM 1573 C CA . SER A 1 202 ? 11.039 55.719 22.266 1 62.34 202 SER A CA 1
ATOM 1574 C C . SER A 1 202 ? 11.008 54.25 21.828 1 62.34 202 SER A C 1
ATOM 1576 O O . SER A 1 202 ? 11.234 53.938 20.672 1 62.34 202 SER A O 1
ATOM 1578 N N . ILE A 1 203 ? 10.984 53.438 22.859 1 69.94 203 ILE A N 1
ATOM 1579 C CA . ILE A 1 203 ? 10.961 52 22.578 1 69.94 203 ILE A CA 1
ATOM 1580 C C . ILE A 1 203 ? 9.875 51.688 21.562 1 69.94 203 ILE A C 1
ATOM 1582 O O . ILE A 1 203 ? 10.086 50.875 20.656 1 69.94 203 ILE A O 1
ATOM 1586 N N . ARG A 1 204 ? 8.781 52.375 21.625 1 63.38 204 ARG A N 1
ATOM 1587 C CA . ARG A 1 204 ? 7.668 52.156 20.703 1 63.38 204 ARG A CA 1
ATOM 1588 C C . ARG A 1 204 ? 8.031 52.594 19.281 1 63.38 204 ARG A C 1
ATOM 1590 O O . ARG A 1 204 ? 7.719 51.906 18.312 1 63.38 204 ARG A O 1
ATOM 1597 N N . ASN A 1 205 ? 8.688 53.719 19.25 1 70.06 205 ASN A N 1
ATOM 1598 C CA . ASN A 1 205 ? 9.062 54.25 17.938 1 70.06 205 ASN A CA 1
ATOM 1599 C C . ASN A 1 205 ? 10.156 53.406 17.297 1 70.06 205 ASN A C 1
ATOM 1601 O O . ASN A 1 205 ? 10.195 53.25 16.078 1 70.06 205 ASN A O 1
ATOM 1605 N N . SER A 1 206 ? 10.977 52.844 18.172 1 75.81 206 SER A N 1
ATOM 1606 C CA . SER A 1 206 ? 12.023 51.969 17.656 1 75.81 206 SER A CA 1
ATOM 1607 C C . SER A 1 206 ? 11.43 50.688 17.109 1 75.81 206 SER A C 1
ATOM 1609 O O . SER A 1 206 ? 11.891 50.156 16.078 1 75.81 206 SER A O 1
ATOM 1611 N N . LEU A 1 207 ? 10.453 50.188 17.812 1 77.62 207 LEU A N 1
ATOM 1612 C CA . LEU A 1 207 ? 9.773 49 17.328 1 77.62 207 LEU A CA 1
ATOM 1613 C C . LEU A 1 207 ? 9.094 49.25 15.992 1 77.62 207 LEU A C 1
ATOM 1615 O O . LEU A 1 207 ? 9.133 48.406 15.094 1 77.62 207 LEU A O 1
ATOM 1619 N N . TRP A 1 208 ? 8.477 50.438 15.836 1 71.62 208 TRP A N 1
ATOM 1620 C CA . TRP A 1 208 ? 7.812 50.781 14.586 1 71.62 208 TRP A CA 1
ATOM 1621 C C . TRP A 1 208 ? 8.828 50.969 13.461 1 71.62 208 TRP A C 1
ATOM 1623 O O . TRP A 1 208 ? 8.586 50.562 12.328 1 71.62 208 TRP A O 1
ATOM 1633 N N . TYR A 1 209 ? 9.875 51.5 13.844 1 73.88 209 TYR A N 1
ATOM 1634 C CA . TYR A 1 209 ? 10.922 51.75 12.859 1 73.88 209 TYR A CA 1
ATOM 1635 C C . TYR A 1 209 ? 11.5 50.438 12.328 1 73.88 209 TYR A C 1
ATOM 1637 O O . TYR A 1 209 ? 11.719 50.312 11.117 1 73.88 209 TYR A O 1
ATOM 1645 N N . THR A 1 210 ? 11.594 49.469 13.203 1 79.12 210 THR A N 1
ATOM 1646 C CA . THR A 1 210 ? 12.211 48.188 12.797 1 79.12 210 THR A CA 1
ATOM 1647 C C . THR A 1 210 ? 11.211 47.312 12.047 1 79.12 210 THR A C 1
ATOM 1649 O O . THR A 1 210 ? 11.586 46.594 11.117 1 79.12 210 THR A O 1
ATOM 1652 N N . ILE A 1 211 ? 9.977 47.438 12.453 1 77.31 211 ILE A N 1
ATOM 1653 C CA . ILE A 1 211 ? 8.992 46.625 11.758 1 77.31 211 ILE A CA 1
ATOM 1654 C C . ILE A 1 211 ? 8.727 47.219 10.367 1 77.31 211 ILE A C 1
ATOM 1656 O O . ILE A 1 211 ? 8.422 46.469 9.43 1 77.31 211 ILE A O 1
ATOM 1660 N N . GLY A 1 212 ? 8.719 48.531 10.211 1 70.56 212 GLY A N 1
ATOM 1661 C CA . GLY A 1 212 ? 8.523 49.188 8.93 1 70.56 212 GLY A CA 1
ATOM 1662 C C . GLY A 1 212 ? 9.531 48.781 7.883 1 70.56 212 GLY A C 1
ATOM 1663 O O . GLY A 1 212 ? 9.25 48.844 6.684 1 70.56 212 GLY A O 1
ATOM 1664 N N . ALA A 1 213 ? 10.617 48.219 8.312 1 72.94 213 ALA A N 1
ATOM 1665 C CA . ALA A 1 213 ? 11.648 47.781 7.375 1 72.94 213 ALA A CA 1
ATOM 1666 C C . ALA A 1 213 ? 11.18 46.531 6.59 1 72.94 213 ALA A C 1
ATOM 1668 O O . ALA A 1 213 ? 11.586 46.344 5.441 1 72.94 213 ALA A O 1
ATOM 1669 N N . PHE A 1 214 ? 10.281 45.812 7.207 1 72.69 214 PHE A N 1
ATOM 1670 C CA . PHE A 1 214 ? 9.812 44.594 6.539 1 72.69 214 PHE A CA 1
ATOM 1671 C C . PHE A 1 214 ? 8.797 44.938 5.457 1 72.69 214 PHE A C 1
ATOM 1673 O O . PHE A 1 214 ? 8.625 44.188 4.496 1 72.69 214 PHE A O 1
ATOM 1680 N N . VAL A 1 215 ? 8.055 46 5.609 1 62.62 215 VAL A N 1
ATOM 1681 C CA . VAL A 1 215 ? 7.047 46.406 4.625 1 62.62 215 VAL A CA 1
ATOM 1682 C C . VAL A 1 215 ? 7.613 47.469 3.693 1 62.62 215 VAL A C 1
ATOM 1684 O O . VAL A 1 215 ? 6.898 48 2.838 1 62.62 215 VAL A O 1
ATOM 1687 N N . LEU A 1 216 ? 8.883 47.625 3.625 1 52.62 216 LEU A N 1
ATOM 1688 C CA . LEU A 1 216 ? 9.586 48.594 2.789 1 52.62 216 LEU A CA 1
ATOM 1689 C C . LEU A 1 216 ? 8.953 49.969 2.906 1 52.62 216 LEU A C 1
ATOM 1691 O O . LEU A 1 216 ? 8.953 50.75 1.945 1 52.62 216 LEU A O 1
ATOM 1695 N N . ARG A 1 217 ? 8.156 50.156 3.994 1 48 217 ARG A N 1
ATOM 1696 C CA . ARG A 1 217 ? 7.613 51.5 4.145 1 48 217 ARG A CA 1
ATOM 1697 C C . ARG A 1 217 ? 8.617 52.406 4.832 1 48 217 ARG A C 1
ATOM 1699 O O . ARG A 1 217 ? 9.234 52.031 5.832 1 48 217 ARG A O 1
ATOM 1706 N N . GLY A 1 218 ? 9.398 53.219 4.215 1 47.12 218 GLY A N 1
ATOM 1707 C CA . GLY A 1 218 ? 10.406 54.188 4.625 1 47.12 218 GLY A CA 1
ATOM 1708 C C . GLY A 1 218 ? 9.977 55.031 5.812 1 47.12 218 GLY A C 1
ATOM 1709 O O . GLY A 1 218 ? 8.922 55.656 5.781 1 47.12 218 GLY A O 1
ATOM 1710 N N . ASN A 1 219 ? 10.109 54.594 6.961 1 49.16 219 ASN A N 1
ATOM 1711 C CA . ASN A 1 219 ? 9.789 55.406 8.125 1 49.16 219 ASN A CA 1
ATOM 1712 C C . ASN A 1 219 ? 10.602 56.688 8.148 1 49.16 219 ASN A C 1
ATOM 1714 O O . ASN A 1 219 ? 11.688 56.75 7.574 1 49.16 219 ASN A O 1
ATOM 1718 N N . GLU A 1 220 ? 9.961 57.812 8.523 1 49.78 220 GLU A N 1
ATOM 1719 C CA . GLU A 1 220 ? 10.359 59.219 8.57 1 49.78 220 GLU A CA 1
ATOM 1720 C C . GLU A 1 220 ? 11.461 59.438 9.609 1 49.78 220 GLU A C 1
ATOM 1722 O O . GLU A 1 220 ? 12.031 60.531 9.688 1 49.78 220 GLU A O 1
ATOM 1727 N N . ALA A 1 221 ? 11.906 58.438 10.328 1 54.78 221 ALA A N 1
ATOM 1728 C CA . ALA A 1 221 ? 12.906 58.875 11.297 1 54.78 221 ALA A CA 1
ATOM 1729 C C . ALA A 1 221 ? 14.297 58.906 10.664 1 54.78 221 ALA A C 1
ATOM 1731 O O . ALA A 1 221 ? 14.688 58 9.938 1 54.78 221 ALA A O 1
ATOM 1732 N N . ASN A 1 222 ? 14.875 60 10.461 1 56 222 ASN A N 1
ATOM 1733 C CA . ASN A 1 222 ? 16.219 60.219 9.945 1 56 222 ASN A CA 1
ATOM 1734 C C . ASN A 1 222 ? 17.25 60.25 11.062 1 56 222 ASN A C 1
ATOM 1736 O O . ASN A 1 222 ? 17.453 61.25 11.727 1 56 222 ASN A O 1
ATOM 1740 N N . PRO A 1 223 ? 17.875 59.031 11.328 1 63.38 223 PRO A N 1
ATOM 1741 C CA . PRO A 1 223 ? 18.906 59 12.352 1 63.38 223 PRO A CA 1
ATOM 1742 C C . PRO A 1 223 ? 20.141 59.812 11.961 1 63.38 223 PRO A C 1
ATOM 1744 O O . PRO A 1 223 ? 20.516 59.844 10.789 1 63.38 223 PRO A O 1
ATOM 1747 N N . LYS A 1 224 ? 20.625 60.625 12.914 1 66.19 224 LYS A N 1
ATOM 1748 C CA . LYS A 1 224 ? 21.781 61.469 12.656 1 66.19 224 LYS A CA 1
ATOM 1749 C C . LYS A 1 224 ? 23.062 60.812 13.172 1 66.19 224 LYS A C 1
ATOM 1751 O O . LYS A 1 224 ? 24.141 61.031 12.617 1 66.19 224 LYS A O 1
ATOM 1756 N N . ALA A 1 225 ? 22.922 59.906 14.125 1 73.25 225 ALA A N 1
ATOM 1757 C CA . ALA A 1 225 ? 24.109 59.25 14.68 1 73.25 225 ALA A CA 1
ATOM 1758 C C . ALA A 1 225 ? 24.625 58.156 13.758 1 73.25 225 ALA A C 1
ATOM 1760 O O . ALA A 1 225 ? 23.844 57.438 13.148 1 73.25 225 ALA A O 1
ATOM 1761 N N . ILE A 1 226 ? 25.906 58.125 13.469 1 74.75 226 ILE A N 1
ATOM 1762 C CA . ILE A 1 226 ? 26.516 57.125 12.586 1 74.75 226 ILE A CA 1
ATOM 1763 C C . ILE A 1 226 ? 26.234 55.719 13.109 1 74.75 226 ILE A C 1
ATOM 1765 O O . ILE A 1 226 ? 26.031 54.781 12.32 1 74.75 226 ILE A O 1
ATOM 1769 N N . SER A 1 227 ? 26.109 55.594 14.492 1 78.25 227 SER A N 1
ATOM 1770 C CA . SER A 1 227 ? 25.844 54.281 15.062 1 78.25 227 SER A CA 1
ATOM 1771 C C . SER A 1 227 ? 24.438 53.812 14.711 1 78.25 227 SER A C 1
ATOM 1773 O O . SER A 1 227 ? 24.25 52.625 14.352 1 78.25 227 SER A O 1
ATOM 1775 N N . VAL A 1 228 ? 23.516 54.688 14.719 1 78.25 228 VAL A N 1
ATOM 1776 C CA . VAL A 1 228 ? 22.125 54.312 14.414 1 78.25 228 VAL A CA 1
ATOM 1777 C C . VAL A 1 228 ? 21.984 54.094 12.914 1 78.25 228 VAL A C 1
ATOM 1779 O O . VAL A 1 228 ? 21.25 53.188 12.484 1 78.25 228 VAL A O 1
ATOM 1782 N N . ARG A 1 229 ? 22.688 54.844 12.094 1 76.44 229 ARG A N 1
ATOM 1783 C CA . ARG A 1 229 ? 22.625 54.688 10.641 1 76.44 229 ARG A CA 1
ATOM 1784 C C . ARG A 1 229 ? 23.25 53.344 10.211 1 76.44 229 ARG A C 1
ATOM 1786 O O . ARG A 1 229 ? 22.766 52.719 9.273 1 76.44 229 ARG A O 1
ATOM 1793 N N . LEU A 1 230 ? 24.297 52.969 10.883 1 79.88 230 LEU A N 1
ATOM 1794 C CA . LEU A 1 230 ? 24.938 51.719 10.57 1 79.88 230 LEU A CA 1
ATOM 1795 C C . LEU A 1 230 ? 24 50.531 10.883 1 79.88 230 LEU A C 1
ATOM 1797 O O . LEU A 1 230 ? 23.859 49.625 10.07 1 79.88 230 LEU A O 1
ATOM 1801 N N . LEU A 1 231 ? 23.344 50.625 12 1 83.31 231 LEU A N 1
ATOM 1802 C CA . LEU A 1 231 ? 22.422 49.562 12.383 1 83.31 231 LEU A CA 1
ATOM 1803 C C . LEU A 1 231 ? 21.219 49.531 11.453 1 83.31 231 LEU A C 1
ATOM 1805 O O . LEU A 1 231 ? 20.75 48.469 11.07 1 83.31 231 LEU A O 1
ATOM 1809 N N . THR A 1 232 ? 20.75 50.688 11.117 1 79.69 232 THR A N 1
ATOM 1810 C CA . THR A 1 232 ? 19.594 50.781 10.219 1 79.69 232 THR A CA 1
ATOM 1811 C C . THR A 1 232 ? 19.938 50.219 8.844 1 79.69 232 THR A C 1
ATOM 1813 O O . THR A 1 232 ? 19.156 49.5 8.25 1 79.69 232 THR A O 1
ATOM 1816 N N . PHE A 1 233 ? 21.094 50.562 8.352 1 79.44 233 PHE A N 1
ATOM 1817 C CA . PHE A 1 233 ? 21.531 50.062 7.043 1 79.44 233 PHE A CA 1
ATOM 1818 C C . PHE A 1 233 ? 21.578 48.562 7.012 1 79.44 233 PHE A C 1
ATOM 1820 O O . PHE A 1 233 ? 21.047 47.906 6.098 1 79.44 233 PHE A O 1
ATOM 1827 N N . PHE A 1 234 ? 22.188 48 7.984 1 80.88 234 PHE A N 1
ATOM 1828 C CA . PHE A 1 234 ? 22.328 46.562 8 1 80.88 234 PHE A CA 1
ATOM 1829 C C . PHE A 1 234 ? 20.984 45.875 8.305 1 80.88 234 PHE A C 1
ATOM 1831 O O . PHE A 1 234 ? 20.703 44.812 7.797 1 80.88 234 PHE A O 1
ATOM 1838 N N . TRP A 1 235 ? 20.141 46.531 9.102 1 84.12 235 TRP A N 1
ATOM 1839 C CA . TRP A 1 235 ? 18.812 45.969 9.375 1 84.12 235 TRP A CA 1
ATOM 1840 C C . TRP A 1 235 ? 17.938 46 8.117 1 84.12 235 TRP A C 1
ATOM 1842 O O . TRP A 1 235 ? 17.188 45.062 7.867 1 84.12 235 TRP A O 1
ATOM 1852 N N . TRP A 1 236 ? 18.062 47 7.262 1 78.31 236 TRP A N 1
ATOM 1853 C CA . TRP A 1 236 ? 17.328 47.062 6.008 1 78.31 236 TRP A CA 1
ATOM 1854 C C . TRP A 1 236 ? 17.766 45.969 5.059 1 78.31 236 TRP A C 1
ATOM 1856 O O . TRP A 1 236 ? 16.922 45.312 4.418 1 78.31 236 TRP A O 1
ATOM 1866 N N . ILE A 1 237 ? 19.031 45.719 4.988 1 75.88 237 ILE A N 1
ATOM 1867 C CA . ILE A 1 237 ? 19.547 44.656 4.133 1 75.88 237 ILE A CA 1
ATOM 1868 C C . ILE A 1 237 ? 19.047 43.312 4.633 1 75.88 237 ILE A C 1
ATOM 1870 O O . ILE A 1 237 ? 18.609 42.469 3.842 1 75.88 237 ILE A O 1
ATOM 1874 N N . PHE A 1 238 ? 19.094 43.156 5.973 1 80.31 238 PHE A N 1
ATOM 1875 C CA . PHE A 1 238 ? 18.625 41.906 6.574 1 80.31 238 PHE A CA 1
ATOM 1876 C C . PHE A 1 238 ? 17.141 41.719 6.309 1 80.31 238 PHE A C 1
ATOM 1878 O O . PHE A 1 238 ? 16.703 40.625 5.977 1 80.31 238 PHE A O 1
ATOM 1885 N N . SER A 1 239 ? 16.375 42.75 6.457 1 79.25 239 SER A N 1
ATOM 1886 C CA . SER A 1 239 ? 14.93 42.625 6.262 1 79.25 239 SER A CA 1
ATOM 1887 C C . SER A 1 239 ? 14.586 42.281 4.82 1 79.25 239 SER A C 1
ATOM 1889 O O . SER A 1 239 ? 13.695 41.469 4.57 1 79.25 239 SER A O 1
ATOM 1891 N N . ILE A 1 240 ? 15.273 42.781 3.84 1 75.19 240 ILE A N 1
ATOM 1892 C CA . ILE A 1 240 ? 15.031 42.5 2.432 1 75.19 240 ILE A CA 1
ATOM 1893 C C . ILE A 1 240 ? 15.398 41.031 2.139 1 75.19 240 ILE A C 1
ATOM 1895 O O . ILE A 1 240 ? 14.664 40.344 1.437 1 75.19 240 ILE A O 1
ATOM 1899 N N . VAL A 1 241 ? 16.516 40.625 2.693 1 75.38 241 VAL A N 1
ATOM 1900 C CA . VAL A 1 241 ? 16.984 39.281 2.477 1 75.38 241 VAL A CA 1
ATOM 1901 C C . VAL A 1 241 ? 16.031 38.281 3.133 1 75.38 241 VAL A C 1
ATOM 1903 O O . VAL A 1 241 ? 15.688 37.25 2.545 1 75.38 241 VAL A O 1
ATOM 1906 N N . LEU A 1 242 ? 15.617 38.625 4.273 1 78 242 LEU A N 1
ATOM 1907 C CA . LEU A 1 242 ? 14.703 37.75 4.996 1 78 242 LEU A CA 1
ATOM 1908 C C . LEU A 1 242 ? 13.367 37.625 4.266 1 78 242 LEU A C 1
ATOM 1910 O O . LEU A 1 242 ? 12.812 36.531 4.156 1 78 242 LEU A O 1
ATOM 1914 N N . VAL A 1 243 ? 12.836 38.719 3.82 1 75 243 VAL A N 1
ATOM 1915 C CA . VAL A 1 243 ? 11.578 38.719 3.09 1 75 243 VAL A CA 1
ATOM 1916 C C . VAL A 1 243 ? 11.734 37.938 1.783 1 75 243 VAL A C 1
ATOM 1918 O O . VAL A 1 243 ? 10.852 37.156 1.398 1 75 243 VAL A O 1
ATOM 1921 N N . ALA A 1 244 ? 12.812 38.094 1.154 1 71.56 244 ALA A N 1
ATOM 1922 C CA . ALA A 1 244 ? 13.078 37.406 -0.098 1 71.56 244 ALA A CA 1
ATOM 1923 C C . ALA A 1 244 ? 13.156 35.875 0.126 1 71.56 244 ALA A C 1
ATOM 1925 O O . ALA A 1 244 ? 12.609 35.094 -0.656 1 71.56 244 ALA A O 1
ATOM 1926 N N . ILE A 1 245 ? 13.867 35.562 1.151 1 70 245 ILE A N 1
ATOM 1927 C CA . ILE A 1 245 ? 13.984 34.125 1.455 1 70 245 ILE A CA 1
ATOM 1928 C C . ILE A 1 245 ? 12.617 33.562 1.83 1 70 245 ILE A C 1
ATOM 1930 O O . ILE A 1 245 ? 12.242 32.469 1.378 1 70 245 ILE A O 1
ATOM 1934 N N . TYR A 1 246 ? 11.945 34.344 2.604 1 73.5 246 TYR A N 1
ATOM 1935 C CA . TYR A 1 246 ? 10.617 33.906 3.041 1 73.5 246 TYR A CA 1
ATOM 1936 C C . TYR A 1 246 ? 9.688 33.719 1.851 1 73.5 246 TYR A C 1
ATOM 1938 O O . TYR A 1 246 ? 8.992 32.719 1.761 1 73.5 246 TYR A O 1
ATOM 1946 N N . VAL A 1 247 ? 9.609 34.625 0.936 1 70.31 247 VAL A N 1
ATOM 1947 C CA . VAL A 1 247 ? 8.75 34.562 -0.242 1 70.31 247 VAL A CA 1
ATOM 1948 C C . VAL A 1 247 ? 9.188 33.375 -1.124 1 70.31 247 VAL A C 1
ATOM 1950 O O . VAL A 1 247 ? 8.352 32.656 -1.674 1 70.31 247 VAL A O 1
ATOM 1953 N N . SER A 1 248 ? 10.453 33.25 -1.228 1 65.88 248 SER A N 1
ATOM 1954 C CA . SER A 1 248 ? 10.992 32.125 -2.027 1 65.88 248 SER A CA 1
ATOM 1955 C C . SER A 1 248 ? 10.609 30.781 -1.44 1 65.88 248 SER A C 1
ATOM 1957 O O . SER A 1 248 ? 10.273 29.859 -2.178 1 65.88 248 SER A O 1
ATOM 1959 N N . MET A 1 249 ? 10.648 30.75 -0.17 1 63.31 249 MET A N 1
ATOM 1960 C CA . MET A 1 249 ? 10.297 29.5 0.499 1 63.31 249 MET A CA 1
ATOM 1961 C C . MET A 1 249 ? 8.805 29.203 0.376 1 63.31 249 MET A C 1
ATOM 1963 O O . MET A 1 249 ? 8.406 28.062 0.174 1 63.31 249 MET A O 1
ATOM 1967 N N . VAL A 1 250 ? 8.086 30.219 0.508 1 63.66 250 VAL A N 1
ATOM 1968 C CA . VAL A 1 250 ? 6.641 30.078 0.373 1 63.66 250 VAL A CA 1
ATOM 1969 C C . VAL A 1 250 ? 6.297 29.656 -1.053 1 63.66 250 VAL A C 1
ATOM 1971 O O . VAL A 1 250 ? 5.473 28.75 -1.26 1 63.66 250 VAL A O 1
ATOM 1974 N N . ALA A 1 251 ? 6.934 30.25 -1.932 1 61.56 251 ALA A N 1
ATOM 1975 C CA . ALA A 1 251 ? 6.691 29.922 -3.334 1 61.56 251 ALA A CA 1
ATOM 1976 C C . ALA A 1 251 ? 7.102 28.484 -3.637 1 61.56 251 ALA A C 1
ATOM 1978 O O . ALA A 1 251 ? 6.41 27.781 -4.379 1 61.56 251 ALA A O 1
ATOM 1979 N N . GLU A 1 252 ? 8.242 28.156 -3.137 1 59.66 252 GLU A N 1
ATOM 1980 C CA . GLU A 1 252 ? 8.727 26.812 -3.354 1 59.66 252 GLU A CA 1
ATOM 1981 C C . GLU A 1 252 ? 7.793 25.781 -2.73 1 59.66 252 GLU A C 1
ATOM 1983 O O . GLU A 1 252 ? 7.527 24.734 -3.328 1 59.66 252 GLU A O 1
ATOM 1988 N N . LYS A 1 253 ? 7.469 26.078 -1.562 1 58.91 253 LYS A N 1
ATOM 1989 C CA . LYS A 1 253 ? 6.543 25.172 -0.892 1 58.91 253 LYS A CA 1
ATOM 1990 C C . LYS A 1 253 ? 5.238 25.031 -1.67 1 58.91 253 LYS A C 1
ATOM 1992 O O . LYS A 1 253 ? 4.68 23.938 -1.779 1 58.91 253 LYS A O 1
ATOM 1997 N N . TYR A 1 254 ? 4.801 26.109 -2.127 1 54.38 254 TYR A N 1
ATOM 1998 C CA . TYR A 1 254 ? 3.574 26.109 -2.914 1 54.38 254 TYR A CA 1
ATOM 1999 C C . TYR A 1 254 ? 3.762 25.328 -4.211 1 54.38 254 TYR A C 1
ATOM 2001 O O . TYR A 1 254 ? 2.848 24.641 -4.668 1 54.38 254 TYR A O 1
ATOM 2009 N N . THR A 1 255 ? 4.875 25.469 -4.762 1 52.19 255 THR A N 1
ATOM 2010 C CA . THR A 1 255 ? 5.145 24.766 -6.016 1 52.19 255 THR A CA 1
ATOM 2011 C C . THR A 1 255 ? 5.289 23.266 -5.777 1 52.19 255 THR A C 1
ATOM 2013 O O . THR A 1 255 ? 4.793 22.453 -6.562 1 52.19 255 THR A O 1
ATOM 2016 N N . THR A 1 256 ? 6.059 22.969 -4.84 1 51.5 256 THR A N 1
ATOM 2017 C CA . THR A 1 256 ? 6.273 21.547 -4.562 1 51.5 256 THR A CA 1
ATOM 2018 C C . THR A 1 256 ? 4.973 20.891 -4.121 1 51.5 256 THR A C 1
ATOM 2020 O O . THR A 1 256 ? 4.703 19.734 -4.48 1 51.5 256 THR A O 1
ATOM 2023 N N . LEU A 1 257 ? 4.352 21.641 -3.125 1 50.03 257 LEU A N 1
ATOM 2024 C CA . LEU A 1 257 ? 3.068 21.094 -2.682 1 50.03 257 LEU A CA 1
ATOM 2025 C C . LEU A 1 257 ? 2.129 20.891 -3.863 1 50.03 257 LEU A C 1
ATOM 2027 O O . LEU A 1 257 ? 1.388 19.906 -3.902 1 50.03 257 LEU A O 1
ATOM 2031 N N . HIS A 1 258 ? 2.174 21.75 -4.727 1 46.5 258 HIS A N 1
ATOM 2032 C CA . HIS A 1 258 ? 1.277 21.625 -5.867 1 46.5 258 HIS A CA 1
ATOM 2033 C C . HIS A 1 258 ? 1.641 20.422 -6.723 1 46.5 258 HIS A C 1
ATOM 2035 O O . HIS A 1 258 ? 0.757 19.734 -7.246 1 46.5 258 HIS A O 1
ATOM 2041 N N . TYR A 1 259 ? 2.924 20.203 -7 1 44.62 259 TYR A N 1
ATOM 2042 C CA . TYR A 1 259 ? 3.271 19.141 -7.93 1 44.62 259 TYR A CA 1
ATOM 2043 C C . TYR A 1 259 ? 3.242 17.781 -7.234 1 44.62 259 TYR A C 1
ATOM 2045 O O . TYR A 1 259 ? 2.811 16.781 -7.824 1 44.62 259 TYR A O 1
ATOM 2053 N N . ALA A 1 260 ? 3.961 17.703 -6.156 1 48.69 260 ALA A N 1
ATOM 2054 C CA . ALA A 1 260 ? 4.113 16.406 -5.5 1 48.69 260 ALA A CA 1
ATOM 2055 C C . ALA A 1 260 ? 2.758 15.797 -5.172 1 48.69 260 ALA A C 1
ATOM 2057 O O . ALA A 1 260 ? 2.574 14.578 -5.285 1 48.69 260 ALA A O 1
ATOM 2058 N N . THR A 1 261 ? 1.825 16.734 -4.703 1 49.5 261 THR A N 1
ATOM 2059 C CA . THR A 1 261 ? 0.553 16.25 -4.176 1 49.5 261 THR A CA 1
ATOM 2060 C C . THR A 1 261 ? -0.38 15.828 -5.309 1 49.5 261 THR A C 1
ATOM 2062 O O . THR A 1 261 ? -1.406 15.188 -5.07 1 49.5 261 THR A O 1
ATOM 2065 N N . ARG A 1 262 ? 0.226 15.922 -6.613 1 56.03 262 ARG A N 1
ATOM 2066 C CA . ARG A 1 262 ? -0.876 15.773 -7.559 1 56.03 262 ARG A CA 1
ATOM 2067 C C . ARG A 1 262 ? -0.936 14.344 -8.102 1 56.03 262 ARG A C 1
ATOM 2069 O O . ARG A 1 262 ? -1.983 13.898 -8.578 1 56.03 262 ARG A O 1
ATOM 2076 N N . ILE A 1 263 ? 0.349 13.664 -7.949 1 66 263 ILE A N 1
ATOM 2077 C CA . ILE A 1 263 ? 0.193 12.344 -8.547 1 66 263 ILE A CA 1
ATOM 2078 C C . ILE A 1 263 ? 0.031 11.297 -7.445 1 66 263 ILE A C 1
ATOM 2080 O O . ILE A 1 263 ? 0.976 11.016 -6.703 1 66 263 ILE A O 1
ATOM 2084 N N . LYS A 1 264 ? -1.095 10.859 -7.34 1 70.56 264 LYS A N 1
ATOM 2085 C CA . LYS A 1 264 ? -1.378 9.852 -6.324 1 70.56 264 LYS A CA 1
ATOM 2086 C C . LYS A 1 264 ? -1.441 8.453 -6.938 1 70.56 264 LYS A C 1
ATOM 2088 O O . LYS A 1 264 ? -1.079 7.469 -6.293 1 70.56 264 LYS A O 1
ATOM 2093 N N . THR A 1 265 ? -1.866 8.453 -8.156 1 80.38 265 THR A N 1
ATOM 2094 C CA . THR A 1 265 ? -1.995 7.176 -8.852 1 80.38 265 THR A CA 1
ATOM 2095 C C . THR A 1 265 ? -1.438 7.273 -10.266 1 80.38 265 THR A C 1
ATOM 2097 O O . THR A 1 265 ? -1.186 8.367 -10.766 1 80.38 265 THR A O 1
ATOM 2100 N N . TRP A 1 266 ? -1.232 6.145 -10.844 1 85.19 266 TRP A N 1
ATOM 2101 C CA . TRP A 1 266 ? -0.736 6.113 -12.211 1 85.19 266 TRP A CA 1
ATOM 2102 C C . TRP A 1 266 ? -1.751 6.719 -13.172 1 85.19 266 TRP A C 1
ATOM 2104 O O . TRP A 1 266 ? -1.384 7.215 -14.242 1 85.19 266 TRP A O 1
ATOM 2114 N N . LYS A 1 267 ? -3.031 6.73 -12.805 1 83.56 267 LYS A N 1
ATOM 2115 C CA . LYS A 1 267 ? -4.078 7.289 -13.664 1 83.56 267 LYS A CA 1
ATOM 2116 C C . LYS A 1 267 ? -3.92 8.797 -13.805 1 83.56 267 LYS A C 1
ATOM 2118 O O . LYS A 1 267 ? -4.281 9.367 -14.844 1 83.56 267 LYS A O 1
ATOM 2123 N N . ASP A 1 268 ? -3.377 9.445 -12.758 1 82.62 268 ASP A N 1
ATOM 2124 C CA . ASP A 1 268 ? -3.174 10.891 -12.773 1 82.62 268 ASP A CA 1
ATOM 2125 C C . ASP A 1 268 ? -2.133 11.281 -13.82 1 82.62 268 ASP A C 1
ATOM 2127 O O . ASP A 1 268 ? -2.072 12.445 -14.234 1 82.62 268 ASP A O 1
ATOM 2131 N N . MET A 1 269 ? -1.406 10.352 -14.289 1 83.94 269 MET A N 1
ATOM 2132 C CA . MET A 1 269 ? -0.332 10.625 -15.242 1 83.94 269 MET A CA 1
ATOM 2133 C C . MET A 1 269 ? -0.872 10.688 -16.672 1 83.94 269 MET A C 1
ATOM 2135 O O . MET A 1 269 ? -0.198 11.195 -17.562 1 83.94 269 MET A O 1
ATOM 2139 N N . ILE A 1 270 ? -2.051 10.227 -16.844 1 85.75 270 ILE A N 1
ATOM 2140 C CA . ILE A 1 270 ? -2.598 10.117 -18.203 1 85.75 270 ILE A CA 1
ATOM 2141 C C . ILE A 1 270 ? -2.926 11.508 -18.734 1 85.75 270 ILE A C 1
ATOM 2143 O O . ILE A 1 270 ? -2.607 11.82 -19.891 1 85.75 270 ILE A O 1
ATOM 2147 N N . ASN A 1 271 ? -3.498 12.352 -17.875 1 79.31 271 ASN A N 1
ATOM 2148 C CA . ASN A 1 271 ? -4.004 13.625 -18.375 1 79.31 271 ASN A CA 1
ATOM 2149 C C . ASN A 1 271 ? -3.066 14.773 -18.031 1 79.31 271 ASN A C 1
ATOM 2151 O O . ASN A 1 271 ? -3.484 15.938 -18.016 1 79.31 271 ASN A O 1
ATOM 2155 N N . GLN A 1 272 ? -1.882 14.445 -17.734 1 77.69 272 GLN A N 1
ATOM 2156 C CA . GLN A 1 272 ? -0.924 15.5 -17.406 1 77.69 272 GLN A CA 1
ATOM 2157 C C . GLN A 1 272 ? 0.363 15.344 -18.219 1 77.69 272 GLN A C 1
ATOM 2159 O O . GLN A 1 272 ? 0.718 14.234 -18.609 1 77.69 272 GLN A O 1
ATOM 2164 N N . ASP A 1 273 ? 0.937 16.5 -18.547 1 75.81 273 ASP A N 1
ATOM 2165 C CA . ASP A 1 273 ? 2.172 16.453 -19.328 1 75.81 273 ASP A CA 1
ATOM 2166 C C . ASP A 1 273 ? 3.338 17.047 -18.531 1 75.81 273 ASP A C 1
ATOM 2168 O O . ASP A 1 273 ? 4.422 17.25 -19.094 1 75.81 273 ASP A O 1
ATOM 2172 N N . TYR A 1 274 ? 3.133 17.297 -17.312 1 77.12 274 TYR A N 1
ATOM 2173 C CA . TYR A 1 274 ? 4.199 17.891 -16.516 1 77.12 274 TYR A CA 1
ATOM 2174 C C . TYR A 1 274 ? 5.199 16.828 -16.062 1 77.12 274 TYR A C 1
ATOM 2176 O O . TYR A 1 274 ? 6.402 17.094 -16 1 77.12 274 TYR A O 1
ATOM 2184 N N . VAL A 1 275 ? 4.684 15.703 -15.773 1 85.56 275 VAL A N 1
ATOM 2185 C CA . VAL A 1 275 ? 5.559 14.617 -15.352 1 85.56 275 VAL A CA 1
ATOM 2186 C C . VAL A 1 275 ? 5.668 13.586 -16.469 1 85.56 275 VAL A C 1
ATOM 2188 O O . VAL A 1 275 ? 4.656 13.07 -16.953 1 85.56 275 VAL A O 1
ATOM 2191 N N . GLN A 1 276 ? 6.934 13.344 -16.812 1 92.06 276 GLN A N 1
ATOM 2192 C CA . GLN A 1 276 ? 7.184 12.336 -17.828 1 92.06 276 GLN A CA 1
ATOM 2193 C C . GLN A 1 276 ? 7.129 10.93 -17.234 1 92.06 276 GLN A C 1
ATOM 2195 O O . GLN A 1 276 ? 7.402 10.742 -16.047 1 92.06 276 GLN A O 1
ATOM 2200 N N . VAL A 1 277 ? 6.641 10.023 -18.031 1 93.12 277 VAL A N 1
ATOM 2201 C CA . VAL A 1 277 ? 6.551 8.648 -17.562 1 93.12 277 VAL A CA 1
ATOM 2202 C C . VAL A 1 277 ? 7.281 7.719 -18.531 1 93.12 277 VAL A C 1
ATOM 2204 O O . VAL A 1 277 ? 7.148 7.855 -19.75 1 93.12 277 VAL A O 1
ATOM 2207 N N . GLY A 1 278 ? 8.07 6.859 -17.922 1 93.81 278 GLY A N 1
ATOM 2208 C CA . GLY A 1 278 ? 8.812 5.941 -18.766 1 93.81 278 GLY A CA 1
ATOM 2209 C C . GLY A 1 278 ? 8.828 4.52 -18.25 1 93.81 278 GLY A C 1
ATOM 2210 O O . GLY A 1 278 ? 8.234 4.23 -17.203 1 93.81 278 GLY A O 1
ATOM 2211 N N . LEU A 1 279 ? 9.305 3.549 -19.031 1 93.56 279 LEU A N 1
ATOM 2212 C CA . LEU A 1 279 ? 9.539 2.139 -18.734 1 93.56 279 LEU A CA 1
ATOM 2213 C C . LEU A 1 279 ? 10.734 1.613 -19.531 1 93.56 279 LEU A C 1
ATOM 2215 O O . LEU A 1 279 ? 11.266 2.316 -20.391 1 93.56 279 LEU A O 1
ATOM 2219 N N . VAL A 1 280 ? 11.203 0.504 -19.172 1 88.75 280 VAL A N 1
ATOM 2220 C CA . VAL A 1 280 ? 12.328 -0.062 -19.891 1 88.75 280 VAL A CA 1
ATOM 2221 C C . VAL A 1 280 ? 11.867 -0.572 -21.266 1 88.75 280 VAL A C 1
ATOM 2223 O O . VAL A 1 280 ? 10.922 -1.36 -21.344 1 88.75 280 VAL A O 1
ATOM 2226 N N . ARG A 1 281 ? 12.547 -0.202 -22.234 1 85.38 281 ARG A N 1
ATOM 2227 C CA . ARG A 1 281 ? 12.211 -0.605 -23.594 1 85.38 281 ARG A CA 1
ATOM 2228 C C . ARG A 1 281 ? 12.492 -2.088 -23.812 1 85.38 281 ARG A C 1
ATOM 2230 O O . ARG A 1 281 ? 13.539 -2.592 -23.406 1 85.38 281 ARG A O 1
ATOM 2237 N N . GLY A 1 282 ? 11.516 -2.77 -24.406 1 72.75 282 GLY A N 1
ATOM 2238 C CA . GLY A 1 282 ? 11.711 -4.16 -24.781 1 72.75 282 GLY A CA 1
ATOM 2239 C C . GLY A 1 282 ? 11.516 -5.121 -23.625 1 72.75 282 GLY A C 1
ATOM 2240 O O . GLY A 1 282 ? 11.844 -6.305 -23.734 1 72.75 282 GLY A O 1
ATOM 2241 N N . GLY A 1 283 ? 11.078 -4.648 -22.594 1 71.94 283 GLY A N 1
ATOM 2242 C CA . GLY A 1 283 ? 10.906 -5.512 -21.438 1 71.94 283 GLY A CA 1
ATOM 2243 C C . GLY A 1 283 ? 9.484 -6.02 -21.281 1 71.94 283 GLY A C 1
ATOM 2244 O O . GLY A 1 283 ? 8.641 -5.812 -22.156 1 71.94 283 GLY A O 1
ATOM 2245 N N . SER A 1 284 ? 9.273 -6.777 -20.219 1 75.06 284 SER A N 1
ATOM 2246 C CA . SER A 1 284 ? 7.953 -7.324 -19.922 1 75.06 284 SER A CA 1
ATOM 2247 C C . SER A 1 284 ? 6.957 -6.219 -19.594 1 75.06 284 SER A C 1
ATOM 2249 O O . SER A 1 284 ? 5.77 -6.332 -19.922 1 75.06 284 SER A O 1
ATOM 2251 N N . THR A 1 285 ? 7.445 -5.18 -19 1 85.25 285 THR A N 1
ATOM 2252 C CA . THR A 1 285 ? 6.578 -4.055 -18.672 1 85.25 285 THR A CA 1
ATOM 2253 C C . THR A 1 285 ? 6.012 -3.424 -19.938 1 85.25 285 THR A C 1
ATOM 2255 O O . THR A 1 285 ? 4.828 -3.092 -20 1 85.25 285 THR A O 1
ATOM 2258 N N . GLU A 1 286 ? 6.855 -3.248 -20.891 1 86.81 286 GLU A N 1
ATOM 2259 C CA . GLU A 1 286 ? 6.391 -2.707 -22.156 1 86.81 286 GLU A CA 1
ATOM 2260 C C . GLU A 1 286 ? 5.336 -3.611 -22.797 1 86.81 286 GLU A C 1
ATOM 2262 O O . GLU A 1 286 ? 4.324 -3.131 -23.297 1 86.81 286 GLU A O 1
ATOM 2267 N N . SER A 1 287 ? 5.555 -4.918 -22.781 1 80.88 287 SER A N 1
ATOM 2268 C CA . SER A 1 287 ? 4.609 -5.879 -23.344 1 80.88 287 SER A CA 1
ATOM 2269 C C . SER A 1 287 ? 3.254 -5.789 -22.656 1 80.88 287 SER A C 1
ATOM 2271 O O . SER A 1 287 ? 2.211 -5.934 -23.297 1 80.88 287 SER A O 1
ATOM 2273 N N . PHE A 1 288 ? 3.301 -5.555 -21.438 1 84.75 288 PHE A N 1
ATOM 2274 C CA . PHE A 1 288 ? 2.068 -5.41 -20.672 1 84.75 288 PHE A CA 1
ATOM 2275 C C . PHE A 1 288 ? 1.25 -4.23 -21.188 1 84.75 288 PHE A C 1
ATOM 2277 O O . PHE A 1 288 ? 0.043 -4.355 -21.406 1 84.75 288 PHE A O 1
ATOM 2284 N N . PHE A 1 289 ? 1.914 -3.15 -21.312 1 90.44 289 PHE A N 1
ATOM 2285 C CA . PHE A 1 289 ? 1.205 -1.961 -21.781 1 90.44 289 PHE A CA 1
ATOM 2286 C C . PHE A 1 289 ? 0.74 -2.129 -23.219 1 90.44 289 PHE A C 1
ATOM 2288 O O . PHE A 1 289 ? -0.36 -1.699 -23.578 1 90.44 289 PHE A O 1
ATOM 2295 N N . LYS A 1 290 ? 1.462 -2.752 -23.984 1 87.81 290 LYS A N 1
ATOM 2296 C CA . LYS A 1 290 ? 1.139 -2.959 -25.391 1 87.81 290 LYS A CA 1
ATOM 2297 C C . LYS A 1 290 ? -0.055 -3.898 -25.547 1 87.81 290 LYS A C 1
ATOM 2299 O O . LYS A 1 290 ? -0.913 -3.68 -26.406 1 87.81 290 LYS A O 1
ATOM 2304 N N . SER A 1 291 ? -0.126 -4.914 -24.688 1 85.44 291 SER A N 1
ATOM 2305 C CA . SER A 1 291 ? -1.12 -5.965 -24.859 1 85.44 291 SER A CA 1
ATOM 2306 C C . SER A 1 291 ? -2.359 -5.707 -24.016 1 85.44 291 SER A C 1
ATOM 2308 O O . SER A 1 291 ? -3.354 -6.426 -24.109 1 85.44 291 SER A O 1
ATOM 2310 N N . SER A 1 292 ? -2.303 -4.688 -23.219 1 87.88 292 SER A N 1
ATOM 2311 C CA . SER A 1 292 ? -3.42 -4.453 -22.312 1 87.88 292 SER A CA 1
ATOM 2312 C C . SER A 1 292 ? -4.672 -4.031 -23.078 1 87.88 292 SER A C 1
ATOM 2314 O O . SER A 1 292 ? -4.59 -3.289 -24.062 1 87.88 292 SER A O 1
ATOM 2316 N N . THR A 1 293 ? -5.84 -4.535 -22.609 1 84.31 293 THR A N 1
ATOM 2317 C CA . THR A 1 293 ? -7.113 -4.191 -23.234 1 84.31 293 THR A CA 1
ATOM 2318 C C . THR A 1 293 ? -7.871 -3.172 -22.391 1 84.31 293 THR A C 1
ATOM 2320 O O . THR A 1 293 ? -8.969 -2.748 -22.75 1 84.31 293 THR A O 1
ATOM 2323 N N . VAL A 1 294 ? -7.277 -2.779 -21.359 1 86.69 294 VAL A N 1
ATOM 2324 C CA . VAL A 1 294 ? -7.895 -1.778 -20.5 1 86.69 294 VAL A CA 1
ATOM 2325 C C . VAL A 1 294 ? -7.723 -0.39 -21.109 1 86.69 294 VAL A C 1
ATOM 2327 O O . VAL A 1 294 ? -6.602 0.026 -21.406 1 86.69 294 VAL A O 1
ATOM 2330 N N . PRO A 1 295 ? -8.734 0.307 -21.266 1 88.19 295 PRO A N 1
ATOM 2331 C CA . PRO A 1 295 ? -8.672 1.587 -21.969 1 88.19 295 PRO A CA 1
ATOM 2332 C C . PRO A 1 295 ? -7.691 2.568 -21.328 1 88.19 295 PRO A C 1
ATOM 2334 O O . PRO A 1 295 ? -6.918 3.219 -22.031 1 88.19 295 PRO A O 1
ATOM 2337 N N . GLU A 1 296 ? -7.734 2.66 -20.047 1 88.94 296 GLU A N 1
ATOM 2338 C CA . GLU A 1 296 ? -6.844 3.6 -19.375 1 88.94 296 GLU A CA 1
ATOM 2339 C C . GLU A 1 296 ? -5.379 3.229 -19.594 1 88.94 296 GLU A C 1
ATOM 2341 O O . GLU A 1 296 ? -4.531 4.105 -19.766 1 88.94 296 GLU A O 1
ATOM 2346 N N . ILE A 1 297 ? -5.109 1.975 -19.609 1 90.81 297 ILE A N 1
ATOM 2347 C CA . ILE A 1 297 ? -3.74 1.504 -19.797 1 90.81 297 ILE A CA 1
ATOM 2348 C C . ILE A 1 297 ? -3.316 1.725 -21.25 1 90.81 297 ILE A C 1
ATOM 2350 O O . ILE A 1 297 ? -2.166 2.08 -21.516 1 90.81 297 ILE A O 1
ATOM 2354 N N . LYS A 1 298 ? -4.277 1.561 -22.125 1 91.44 298 LYS A N 1
ATOM 2355 C CA . LYS A 1 298 ? -3.994 1.806 -23.531 1 91.44 298 LYS A CA 1
ATOM 2356 C C . LYS A 1 298 ? -3.674 3.277 -23.781 1 91.44 298 LYS A C 1
ATOM 2358 O O . LYS A 1 298 ? -2.785 3.6 -24.578 1 91.44 298 LYS A O 1
ATOM 2363 N N . LEU A 1 299 ? -4.395 4.109 -23.141 1 92.56 299 LEU A N 1
ATOM 2364 C CA . LEU A 1 299 ? -4.145 5.543 -23.266 1 92.56 299 LEU A CA 1
ATOM 2365 C C . LEU A 1 299 ? -2.75 5.898 -22.766 1 92.56 299 LEU A C 1
ATOM 2367 O O . LEU A 1 299 ? -2.062 6.727 -23.359 1 92.56 299 LEU A O 1
ATOM 2371 N N . MET A 1 300 ? -2.381 5.293 -21.703 1 92.62 300 MET A N 1
ATOM 2372 C CA . MET A 1 300 ? -1.042 5.52 -21.172 1 92.62 300 MET A CA 1
ATOM 2373 C C . MET A 1 300 ? 0.024 5.059 -22.156 1 92.62 300 MET A C 1
ATOM 2375 O O . MET A 1 300 ? 1.028 5.742 -22.359 1 92.62 300 MET A O 1
ATOM 2379 N N . TRP A 1 301 ? -0.203 3.936 -22.719 1 92.81 301 TRP A N 1
ATOM 2380 C CA . TRP A 1 301 ? 0.745 3.408 -23.703 1 92.81 301 TRP A CA 1
ATOM 2381 C C . TRP A 1 301 ? 0.836 4.32 -24.922 1 92.81 301 TRP A C 1
ATOM 2383 O O . TRP A 1 301 ? 1.927 4.566 -25.438 1 92.81 301 TRP A O 1
ATOM 2393 N N . GLU A 1 302 ? -0.275 4.801 -25.391 1 92.88 302 GLU A N 1
ATOM 2394 C CA . GLU A 1 302 ? -0.29 5.727 -26.531 1 92.88 302 GLU A CA 1
ATOM 2395 C C . GLU A 1 302 ? 0.511 6.988 -26.219 1 92.88 302 GLU A C 1
ATOM 2397 O O . GLU A 1 302 ? 1.235 7.496 -27.078 1 92.88 302 GLU A O 1
ATOM 2402 N N . LYS A 1 303 ? 0.376 7.383 -25.047 1 92.12 303 LYS A N 1
ATOM 2403 C CA . LYS A 1 303 ? 1.146 8.547 -24.625 1 92.12 303 LYS A CA 1
ATOM 2404 C C . LYS A 1 303 ? 2.645 8.258 -24.656 1 92.12 303 LYS A C 1
ATOM 2406 O O . LYS A 1 303 ? 3.434 9.07 -25.141 1 92.12 303 LYS A O 1
ATOM 2411 N N . MET A 1 304 ? 3.023 7.156 -24.203 1 92.88 304 MET A N 1
ATOM 2412 C CA . MET A 1 304 ? 4.434 6.781 -24.172 1 92.88 304 MET A CA 1
ATOM 2413 C C . MET A 1 304 ? 4.977 6.57 -25.578 1 92.88 304 MET A C 1
ATOM 2415 O O . MET A 1 304 ? 6.145 6.848 -25.844 1 92.88 304 MET A O 1
ATOM 2419 N N . GLN A 1 305 ? 4.09 6.078 -26.453 1 92.12 305 GLN A N 1
ATOM 2420 C CA . GLN A 1 305 ? 4.496 5.84 -27.828 1 92.12 305 GLN A CA 1
ATOM 2421 C C . GLN A 1 305 ? 4.785 7.152 -28.547 1 92.12 305 GLN A C 1
ATOM 2423 O O . GLN A 1 305 ? 5.641 7.203 -29.438 1 92.12 305 GLN A O 1
ATOM 2428 N N . LYS A 1 306 ? 4.098 8.188 -28.203 1 92.5 306 LYS A N 1
ATOM 2429 C CA . LYS A 1 306 ? 4.297 9.5 -28.812 1 92.5 306 LYS A CA 1
ATOM 2430 C C . LYS A 1 306 ? 5.613 10.125 -28.344 1 92.5 306 LYS A C 1
ATOM 2432 O O . LYS A 1 306 ? 6.148 11.016 -29 1 92.5 306 LYS A O 1
ATOM 2437 N N . HIS A 1 307 ? 6.137 9.586 -27.25 1 92.56 307 HIS A N 1
ATOM 2438 C CA . HIS A 1 307 ? 7.387 10.109 -26.703 1 92.56 307 HIS A CA 1
ATOM 2439 C C . HIS A 1 307 ? 8.383 8.992 -26.438 1 92.56 307 HIS A C 1
ATOM 2441 O O . HIS A 1 307 ? 8.695 8.695 -25.281 1 92.56 307 HIS A O 1
ATOM 2447 N N . PRO A 1 308 ? 8.984 8.492 -27.422 1 91.81 308 PRO A N 1
ATOM 2448 C CA . PRO A 1 308 ? 9.914 7.367 -27.25 1 91.81 308 PRO A CA 1
ATOM 2449 C C . PRO A 1 308 ? 11.164 7.754 -26.469 1 91.81 308 PRO A C 1
ATOM 2451 O O . PRO A 1 308 ? 11.836 6.883 -25.906 1 91.81 308 PRO A O 1
ATOM 2454 N N . ASP A 1 309 ? 11.422 9.023 -26.344 1 91.94 309 ASP A N 1
ATOM 2455 C CA . ASP A 1 309 ? 12.594 9.5 -25.625 1 91.94 309 ASP A CA 1
ATOM 2456 C C . ASP A 1 309 ? 12.406 9.336 -24.109 1 91.94 309 ASP A C 1
ATOM 2458 O O . ASP A 1 309 ? 13.383 9.367 -23.359 1 91.94 309 ASP A O 1
ATOM 2462 N N . TRP A 1 310 ? 11.156 9.125 -23.688 1 93 310 TRP A N 1
ATOM 2463 C CA . TRP A 1 310 ? 10.867 8.977 -22.266 1 93 310 TRP A CA 1
ATOM 2464 C C . TRP A 1 310 ? 11.227 7.582 -21.766 1 93 310 TRP A C 1
ATOM 2466 O O . TRP A 1 310 ? 11.367 7.359 -20.562 1 93 310 TRP A O 1
ATOM 2476 N N . LEU A 1 311 ? 11.352 6.652 -22.656 1 94.19 311 LEU A N 1
ATOM 2477 C CA . LEU A 1 311 ? 11.578 5.262 -22.281 1 94.19 311 LEU A CA 1
ATOM 2478 C C . LEU A 1 311 ? 13.047 5.016 -21.953 1 94.19 311 LEU A C 1
ATOM 2480 O O . LEU A 1 311 ? 13.93 5.574 -22.609 1 94.19 311 LEU A O 1
ATOM 2484 N N . ALA A 1 312 ? 13.312 4.258 -20.984 1 93.62 312 ALA A N 1
ATOM 2485 C CA . ALA A 1 312 ? 14.672 3.945 -20.547 1 93.62 312 ALA A CA 1
ATOM 2486 C C . ALA A 1 312 ? 15.203 2.691 -21.234 1 93.62 312 ALA A C 1
ATOM 2488 O O . ALA A 1 312 ? 14.422 1.881 -21.734 1 93.62 312 ALA A O 1
ATOM 2489 N N . THR A 1 313 ? 16.5 2.539 -21.188 1 86.38 313 THR A N 1
ATOM 2490 C CA . THR A 1 313 ? 17.141 1.397 -21.844 1 86.38 313 THR A CA 1
ATOM 2491 C C . THR A 1 313 ? 17.391 0.276 -20.844 1 86.38 313 THR A C 1
ATOM 2493 O O . THR A 1 313 ? 17.531 -0.887 -21.219 1 86.38 313 THR A O 1
ATOM 2496 N N . SER A 1 314 ? 17.531 0.751 -19.609 1 83.56 314 SER A N 1
ATOM 2497 C CA . SER A 1 314 ? 17.766 -0.206 -18.531 1 83.56 314 SER A CA 1
ATOM 2498 C C . SER A 1 314 ? 17.156 0.28 -17.219 1 83.56 314 SER A C 1
ATOM 2500 O O . SER A 1 314 ? 16.719 1.425 -17.125 1 83.56 314 SER A O 1
ATOM 2502 N N . LEU A 1 315 ? 17.094 -0.651 -16.328 1 85.81 315 LEU A N 1
ATOM 2503 C CA . LEU A 1 315 ? 16.594 -0.28 -15.008 1 85.81 315 LEU A CA 1
ATOM 2504 C C . LEU A 1 315 ? 17.453 0.818 -14.391 1 85.81 315 LEU A C 1
ATOM 2506 O O . LEU A 1 315 ? 16.922 1.772 -13.812 1 85.81 315 LEU A O 1
ATOM 2510 N N . ALA A 1 316 ? 18.797 0.681 -14.516 1 86.62 316 ALA A N 1
ATOM 2511 C CA . ALA A 1 316 ? 19.703 1.679 -13.961 1 86.62 316 ALA A CA 1
ATOM 2512 C C . ALA A 1 316 ? 19.5 3.041 -14.617 1 86.62 316 ALA A C 1
ATOM 2514 O O . ALA A 1 316 ? 19.5 4.07 -13.938 1 86.62 316 ALA A O 1
ATOM 2515 N N . ASP A 1 317 ? 19.266 2.961 -15.867 1 91.94 317 ASP A N 1
ATOM 2516 C CA . ASP A 1 317 ? 18.984 4.191 -16.609 1 91.94 317 ASP A CA 1
ATOM 2517 C C . ASP A 1 317 ? 17.688 4.84 -16.109 1 91.94 317 ASP A C 1
ATOM 2519 O O . ASP A 1 317 ? 17.641 6.059 -15.922 1 91.94 317 ASP A O 1
ATOM 2523 N N . GLY A 1 318 ? 16.656 4.082 -15.977 1 93.81 318 GLY A N 1
ATOM 2524 C CA . GLY A 1 318 ? 15.398 4.594 -15.477 1 93.81 318 GLY A CA 1
ATOM 2525 C C . GLY A 1 318 ? 15.508 5.246 -14.109 1 93.81 318 GLY A C 1
ATOM 2526 O O . GLY A 1 318 ? 14.961 6.328 -13.891 1 93.81 318 GLY A O 1
ATOM 2527 N N . ILE A 1 319 ? 16.297 4.648 -13.281 1 92.69 319 ILE A N 1
ATOM 2528 C CA . ILE A 1 319 ? 16.5 5.16 -11.938 1 92.69 319 ILE A CA 1
ATOM 2529 C C . ILE A 1 319 ? 17.234 6.5 -12 1 92.69 319 ILE A C 1
ATOM 2531 O O . ILE A 1 319 ? 16.875 7.445 -11.289 1 92.69 319 ILE A O 1
ATOM 2535 N N . GLN A 1 320 ? 18.203 6.551 -12.781 1 93.56 320 GLN A N 1
ATOM 2536 C CA . GLN A 1 320 ? 18.969 7.789 -12.922 1 93.56 320 GLN A CA 1
ATOM 2537 C C . GLN A 1 320 ? 18.078 8.914 -13.461 1 93.56 320 GLN A C 1
ATOM 2539 O O . GLN A 1 320 ? 18.188 10.062 -13.016 1 93.56 320 GLN A O 1
ATOM 2544 N N . ARG A 1 321 ? 17.219 8.57 -14.32 1 94.44 321 ARG A N 1
ATOM 2545 C CA . ARG A 1 321 ? 16.328 9.57 -14.875 1 94.44 321 ARG A CA 1
ATOM 2546 C C . ARG A 1 321 ? 15.359 10.086 -13.812 1 94.44 321 ARG A C 1
ATOM 2548 O O . ARG A 1 321 ? 15.008 11.273 -13.82 1 94.44 321 ARG A O 1
ATOM 2555 N N . VAL A 1 322 ? 14.891 9.219 -13 1 93.69 322 VAL A N 1
ATOM 2556 C CA . VAL A 1 322 ? 14.023 9.625 -11.898 1 93.69 322 VAL A CA 1
ATOM 2557 C C . VAL A 1 322 ? 14.758 10.602 -10.992 1 93.69 322 VAL A C 1
ATOM 2559 O O . VAL A 1 322 ? 14.195 11.609 -10.562 1 93.69 322 VAL A O 1
ATOM 2562 N N . ARG A 1 323 ? 15.977 10.352 -10.742 1 90.56 323 ARG A N 1
ATOM 2563 C CA . ARG A 1 323 ? 16.797 11.211 -9.883 1 90.56 323 ARG A CA 1
ATOM 2564 C C . ARG A 1 323 ? 17.062 12.555 -10.555 1 90.56 323 ARG A C 1
ATOM 2566 O O . ARG A 1 323 ? 16.922 13.602 -9.922 1 90.56 323 ARG A O 1
ATOM 2573 N N . ASP A 1 324 ? 17.359 12.508 -11.766 1 91.25 324 ASP A N 1
ATOM 2574 C CA . ASP A 1 324 ? 17.703 13.719 -12.508 1 91.25 324 ASP A CA 1
ATOM 2575 C C . ASP A 1 324 ? 16.469 14.578 -12.773 1 91.25 324 ASP A C 1
ATOM 2577 O O . ASP A 1 324 ? 16.578 15.797 -12.891 1 91.25 324 ASP A O 1
ATOM 2581 N N . GLY A 1 325 ? 15.398 13.906 -12.914 1 87.88 325 GLY A N 1
ATOM 2582 C CA . GLY A 1 325 ? 14.172 14.617 -13.227 1 87.88 325 GLY A CA 1
ATOM 2583 C C . GLY A 1 325 ? 13.656 15.461 -12.078 1 87.88 325 GLY A C 1
ATOM 2584 O O . GLY A 1 325 ? 12.836 16.359 -12.273 1 87.88 325 GLY A O 1
ATOM 2585 N N . ASN A 1 326 ? 14.07 15.273 -10.898 1 79.56 326 ASN A N 1
ATOM 2586 C CA . ASN A 1 326 ? 13.703 16.031 -9.711 1 79.56 326 ASN A CA 1
ATOM 2587 C C . ASN A 1 326 ? 12.188 16.203 -9.602 1 79.56 326 ASN A C 1
ATOM 2589 O O . ASN A 1 326 ? 11.695 17.312 -9.422 1 79.56 326 ASN A O 1
ATOM 2593 N N . GLY A 1 327 ? 11.57 15.125 -9.836 1 78.88 327 GLY A N 1
ATOM 2594 C CA . GLY A 1 327 ? 10.125 15.141 -9.672 1 78.88 327 GLY A CA 1
ATOM 2595 C C . GLY A 1 327 ? 9.375 15.234 -10.984 1 78.88 327 GLY A C 1
ATOM 2596 O O . GLY A 1 327 ? 8.148 15.109 -11.016 1 78.88 327 GLY A O 1
ATOM 2597 N N . ARG A 1 328 ? 10 15.422 -12.094 1 85.12 328 ARG A N 1
ATOM 2598 C CA . ARG A 1 328 ? 9.336 15.578 -13.383 1 85.12 328 ARG A CA 1
ATOM 2599 C C . ARG A 1 328 ? 9.43 14.297 -14.203 1 85.12 328 ARG A C 1
ATOM 2601 O O . ARG A 1 328 ? 9.242 14.312 -15.422 1 85.12 328 ARG A O 1
ATOM 2608 N N . TYR A 1 329 ? 9.859 13.227 -13.555 1 91.56 329 TYR A N 1
ATOM 2609 C CA . TYR A 1 329 ? 9.961 11.938 -14.234 1 91.56 329 TYR A CA 1
ATOM 2610 C C . TYR A 1 329 ? 9.562 10.797 -13.305 1 91.56 329 TYR A C 1
ATOM 2612 O O . TYR A 1 329 ? 10 10.742 -12.156 1 91.56 329 TYR A O 1
ATOM 2620 N N . ALA A 1 330 ? 8.703 10.055 -13.797 1 92.5 330 ALA A N 1
ATOM 2621 C CA . ALA A 1 330 ? 8.297 8.836 -13.102 1 92.5 330 ALA A CA 1
ATOM 2622 C C . ALA A 1 330 ? 8.594 7.598 -13.945 1 92.5 330 ALA A C 1
ATOM 2624 O O . ALA A 1 330 ? 8.594 7.66 -15.172 1 92.5 330 ALA A O 1
ATOM 2625 N N . PHE A 1 331 ? 8.891 6.523 -13.281 1 94.19 331 PHE A N 1
ATOM 2626 C CA . PHE A 1 331 ? 9.398 5.332 -13.961 1 94.19 331 PHE A CA 1
ATOM 2627 C C . PHE A 1 331 ? 8.633 4.09 -13.516 1 94.19 331 PHE A C 1
ATOM 2629 O O . PHE A 1 331 ? 8.602 3.768 -12.328 1 94.19 331 PHE A O 1
ATOM 2636 N N . PHE A 1 332 ? 8.055 3.355 -14.523 1 94.31 332 PHE A N 1
ATOM 2637 C CA . PHE A 1 332 ? 7.379 2.102 -14.211 1 94.31 332 PHE A CA 1
ATOM 2638 C C . PHE A 1 332 ? 8.383 0.96 -14.102 1 94.31 332 PHE A C 1
ATOM 2640 O O . PHE A 1 332 ? 9.211 0.766 -14.992 1 94.31 332 PHE A O 1
ATOM 2647 N N . ALA A 1 333 ? 8.352 0.299 -13.055 1 91.25 333 ALA A N 1
ATOM 2648 C CA . ALA A 1 333 ? 9.156 -0.902 -12.852 1 91.25 333 ALA A CA 1
ATOM 2649 C C . ALA A 1 333 ? 8.406 -1.92 -11.992 1 91.25 333 ALA A C 1
ATOM 2651 O O . ALA A 1 333 ? 7.332 -1.628 -11.469 1 91.25 333 ALA A O 1
ATOM 2652 N N . GLU A 1 334 ? 8.898 -3.07 -11.945 1 89.31 334 GLU A N 1
ATOM 2653 C CA . GLU A 1 334 ? 8.281 -4.105 -11.117 1 89.31 334 GLU A CA 1
ATOM 2654 C C . GLU A 1 334 ? 8.352 -3.742 -9.641 1 89.31 334 GLU A C 1
ATOM 2656 O O . GLU A 1 334 ? 9.367 -3.23 -9.164 1 89.31 334 GLU A O 1
ATOM 2661 N N . THR A 1 335 ? 7.305 -4.008 -8.969 1 91.12 335 THR A N 1
ATOM 2662 C CA . THR A 1 335 ? 7.148 -3.562 -7.586 1 91.12 335 THR A CA 1
ATOM 2663 C C . THR A 1 335 ? 8.242 -4.152 -6.703 1 91.12 335 THR A C 1
ATOM 2665 O O . THR A 1 335 ? 8.773 -3.471 -5.82 1 91.12 335 THR A O 1
ATOM 2668 N N . LEU A 1 336 ? 8.602 -5.336 -6.879 1 89.56 336 LEU A N 1
ATOM 2669 C CA . LEU A 1 336 ? 9.617 -5.969 -6.043 1 89.56 336 LEU A CA 1
ATOM 2670 C C . LEU A 1 336 ? 10.969 -5.273 -6.199 1 89.56 336 LEU A C 1
ATOM 2672 O O . LEU A 1 336 ? 11.703 -5.121 -5.223 1 89.56 336 LEU A O 1
ATOM 2676 N N . SER A 1 337 ? 11.289 -4.902 -7.402 1 88.31 337 SER A N 1
ATOM 2677 C CA . SER A 1 337 ? 12.523 -4.16 -7.641 1 88.31 337 SER A CA 1
ATOM 2678 C C . SER A 1 337 ? 12.461 -2.764 -7.031 1 88.31 337 SER A C 1
ATOM 2680 O O . SER A 1 337 ? 13.438 -2.285 -6.457 1 88.31 337 SER A O 1
ATOM 2682 N N . VAL A 1 338 ? 11.305 -2.127 -7.219 1 90.62 338 VAL A N 1
ATOM 2683 C CA . VAL A 1 338 ? 11.109 -0.79 -6.672 1 90.62 338 VAL A CA 1
ATOM 2684 C C . VAL A 1 338 ? 11.227 -0.831 -5.152 1 90.62 338 VAL A C 1
ATOM 2686 O O . VAL A 1 338 ? 11.883 0.019 -4.547 1 90.62 338 VAL A O 1
ATOM 2689 N N . ASP A 1 339 ? 10.578 -1.787 -4.52 1 87.94 339 ASP A N 1
ATOM 2690 C CA . ASP A 1 339 ? 10.633 -1.938 -3.068 1 87.94 339 ASP A CA 1
ATOM 2691 C C . ASP A 1 339 ? 12.07 -2.115 -2.586 1 87.94 339 ASP A C 1
ATOM 2693 O O . ASP A 1 339 ? 12.438 -1.606 -1.526 1 87.94 339 ASP A O 1
ATOM 2697 N N . TYR A 1 340 ? 12.773 -2.863 -3.322 1 89.12 340 TYR A N 1
ATOM 2698 C CA . TYR A 1 340 ? 14.18 -3.072 -2.977 1 89.12 340 TYR A CA 1
ATOM 2699 C C . TYR A 1 340 ? 14.953 -1.762 -3.037 1 89.12 340 TYR A C 1
ATOM 2701 O O . TYR A 1 340 ? 15.766 -1.473 -2.152 1 89.12 340 TYR A O 1
ATOM 2709 N N . LEU A 1 341 ? 14.672 -0.941 -4 1 87.5 341 LEU A N 1
ATOM 2710 C CA . LEU A 1 341 ? 15.398 0.305 -4.23 1 87.5 341 LEU A CA 1
ATOM 2711 C C . LEU A 1 341 ? 15.031 1.348 -3.18 1 87.5 341 LEU A C 1
ATOM 2713 O O . LEU A 1 341 ? 15.906 2.041 -2.654 1 87.5 341 LEU A O 1
ATOM 2717 N N . ILE A 1 342 ? 13.766 1.48 -2.918 1 85.12 342 ILE A N 1
ATOM 2718 C CA . ILE A 1 342 ? 13.312 2.561 -2.049 1 85.12 342 ILE A CA 1
ATOM 2719 C C . ILE A 1 342 ? 13.805 2.314 -0.622 1 85.12 342 ILE A C 1
ATOM 2721 O O . ILE A 1 342 ? 13.914 3.252 0.171 1 85.12 342 ILE A O 1
ATOM 2725 N N . HIS A 1 343 ? 14.047 1.114 -0.23 1 83 343 HIS A N 1
ATOM 2726 C CA . HIS A 1 343 ? 14.547 0.814 1.107 1 83 343 HIS A CA 1
ATOM 2727 C C . HIS A 1 343 ? 16.031 1.094 1.213 1 83 343 HIS A C 1
ATOM 2729 O O . HIS A 1 343 ? 16.578 1.217 2.316 1 83 343 HIS A O 1
ATOM 2735 N N . ARG A 1 344 ? 16.656 1.209 0.132 1 81.81 344 ARG A N 1
ATOM 2736 C CA . ARG A 1 344 ? 18.109 1.414 0.122 1 81.81 344 ARG A CA 1
ATOM 2737 C C . ARG A 1 344 ? 18.453 2.85 -0.259 1 81.81 344 ARG A C 1
ATOM 2739 O O . ARG A 1 344 ? 19.469 3.387 0.188 1 81.81 344 ARG A O 1
ATOM 2746 N N . GLU A 1 345 ? 17.609 3.338 -1.143 1 82.5 345 GLU A N 1
ATOM 2747 C CA . GLU A 1 345 ? 17.797 4.711 -1.613 1 82.5 345 GLU A CA 1
ATOM 2748 C C . GLU A 1 345 ? 16.688 5.621 -1.083 1 82.5 345 GLU A C 1
ATOM 2750 O O . GLU A 1 345 ? 15.578 5.637 -1.615 1 82.5 345 GLU A O 1
ATOM 2755 N N . CYS A 1 346 ? 17.031 6.5 -0.258 1 77.81 346 CYS A N 1
ATOM 2756 C CA . CYS A 1 346 ? 16.047 7.266 0.497 1 77.81 346 CYS A CA 1
ATOM 2757 C C . CYS A 1 346 ? 15.477 8.398 -0.349 1 77.81 346 CYS A C 1
ATOM 2759 O O . CYS A 1 346 ? 14.477 9.008 0.025 1 77.81 346 CYS A O 1
ATOM 2761 N N . ASP A 1 347 ? 16.031 8.656 -1.448 1 82.56 347 ASP A N 1
ATOM 2762 C CA . ASP A 1 347 ? 15.562 9.742 -2.295 1 82.56 347 ASP A CA 1
ATOM 2763 C C . ASP A 1 347 ? 14.445 9.273 -3.229 1 82.56 347 ASP A C 1
ATOM 2765 O O . ASP A 1 347 ? 13.859 10.078 -3.957 1 82.56 347 ASP A O 1
ATOM 2769 N N . LEU A 1 348 ? 14.18 8.023 -3.178 1 87.56 348 LEU A N 1
ATOM 2770 C CA . LEU A 1 348 ? 13.172 7.461 -4.066 1 87.56 348 LEU A CA 1
ATOM 2771 C C . LEU A 1 348 ? 11.93 7.043 -3.287 1 87.56 348 LEU A C 1
ATOM 2773 O O . LEU A 1 348 ? 12.023 6.703 -2.105 1 87.56 348 LEU A O 1
ATOM 2777 N N . VAL A 1 349 ? 10.82 7.172 -3.98 1 85.12 349 VAL A N 1
ATOM 2778 C CA . VAL A 1 349 ? 9.57 6.773 -3.354 1 85.12 349 VAL A CA 1
ATOM 2779 C C . VAL A 1 349 ? 8.68 6.062 -4.375 1 85.12 349 VAL A C 1
ATOM 2781 O O . VAL A 1 349 ? 8.828 6.266 -5.582 1 85.12 349 VAL A O 1
ATOM 2784 N N . LYS A 1 350 ? 7.848 5.176 -3.859 1 87.88 350 LYS A N 1
ATOM 2785 C CA . LYS A 1 350 ? 6.84 4.488 -4.66 1 87.88 350 LYS A CA 1
ATOM 2786 C C . LYS A 1 350 ? 5.504 5.223 -4.617 1 87.88 350 LYS A C 1
ATOM 2788 O O . LYS A 1 350 ? 5.02 5.578 -3.541 1 87.88 350 LYS A O 1
ATOM 2793 N N . ILE A 1 351 ? 4.957 5.422 -5.855 1 81.62 351 ILE A N 1
ATOM 2794 C CA . ILE A 1 351 ? 3.717 6.191 -5.898 1 81.62 351 ILE A CA 1
ATOM 2795 C C . ILE A 1 351 ? 2.549 5.27 -6.246 1 81.62 351 ILE A C 1
ATOM 2797 O O . ILE A 1 351 ? 2.621 4.508 -7.215 1 81.62 351 ILE A O 1
ATOM 2801 N N . GLY A 1 352 ? 1.48 5.398 -5.387 1 76 352 GLY A N 1
ATOM 2802 C CA . GLY A 1 352 ? 0.204 4.809 -5.758 1 76 352 GLY A CA 1
ATOM 2803 C C . GLY A 1 352 ? 0.178 3.299 -5.613 1 76 352 GLY A C 1
ATOM 2804 O O . GLY A 1 352 ? 1.158 2.695 -5.172 1 76 352 GLY A O 1
ATOM 2805 N N . PRO A 1 353 ? -0.972 2.766 -5.965 1 79.12 353 PRO A N 1
ATOM 2806 C CA . PRO A 1 353 ? -1.136 1.311 -5.91 1 79.12 353 PRO A CA 1
ATOM 2807 C C . PRO A 1 353 ? -0.449 0.597 -7.074 1 79.12 353 PRO A C 1
ATOM 2809 O O . PRO A 1 353 ? -0.079 1.234 -8.062 1 79.12 353 PRO A O 1
ATOM 2812 N N . GLU A 1 354 ? -0.281 -0.656 -6.879 1 86.38 354 GLU A N 1
ATOM 2813 C CA . GLU A 1 354 ? 0.35 -1.474 -7.91 1 86.38 354 GLU A CA 1
ATOM 2814 C C . GLU A 1 354 ? -0.592 -1.698 -9.086 1 86.38 354 GLU A C 1
ATOM 2816 O O . GLU A 1 354 ? -1.812 -1.752 -8.914 1 86.38 354 GLU A O 1
ATOM 2821 N N . LEU A 1 355 ? 0.066 -1.711 -10.25 1 87.88 355 LEU A N 1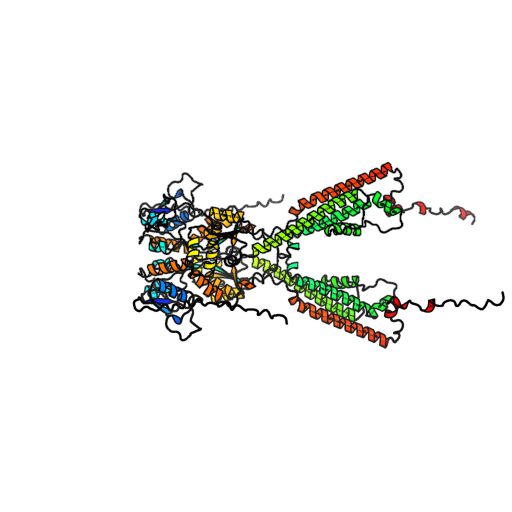
ATOM 2822 C CA . LEU A 1 355 ? -0.677 -1.979 -11.477 1 87.88 355 LEU A CA 1
ATOM 2823 C C . LEU A 1 355 ? -0.413 -3.396 -11.977 1 87.88 355 LEU A C 1
ATOM 2825 O O . LEU A 1 355 ? 0.742 -3.797 -12.133 1 87.88 355 LEU A O 1
ATOM 2829 N N . GLY A 1 356 ? -1.509 -4.066 -12.125 1 84.5 356 GLY A N 1
ATOM 2830 C CA . GLY A 1 356 ? -1.355 -5.406 -12.664 1 84.5 356 GLY A CA 1
ATOM 2831 C C . GLY A 1 356 ? -0.833 -6.402 -11.648 1 84.5 356 GLY A C 1
ATOM 2832 O O . GLY A 1 356 ? -0.371 -6.012 -10.57 1 84.5 356 GLY A O 1
ATOM 2833 N N . GLN A 1 357 ? -1.062 -7.691 -12 1 84.56 357 GLN A N 1
ATOM 2834 C CA . GLN A 1 357 ? -0.587 -8.781 -11.156 1 84.56 357 GLN A CA 1
ATOM 2835 C C . GLN A 1 357 ? 0.282 -9.75 -11.945 1 84.56 357 GLN A C 1
ATOM 2837 O O . GLN A 1 357 ? -0.103 -10.203 -13.023 1 84.56 357 GLN A O 1
ATOM 2842 N N . ARG A 1 358 ? 1.472 -9.867 -11.438 1 86.5 358 ARG A N 1
ATOM 2843 C CA . ARG A 1 358 ? 2.416 -10.836 -11.984 1 86.5 358 ARG A CA 1
ATOM 2844 C C . ARG A 1 358 ? 3.016 -11.703 -10.883 1 86.5 358 ARG A C 1
ATOM 2846 O O . ARG A 1 358 ? 2.842 -11.414 -9.695 1 86.5 358 ARG A O 1
ATOM 2853 N N . SER A 1 359 ? 3.555 -12.781 -11.391 1 91.19 359 SER A N 1
ATOM 2854 C CA . SER A 1 359 ? 4.125 -13.695 -10.406 1 91.19 359 SER A CA 1
ATOM 2855 C C . SER A 1 359 ? 5.461 -14.258 -10.883 1 91.19 359 SER A C 1
ATOM 2857 O O . SER A 1 359 ? 5.734 -14.289 -12.086 1 91.19 359 SER A O 1
ATOM 2859 N N . TYR A 1 360 ? 6.297 -14.57 -9.953 1 92.81 360 TYR A N 1
ATOM 2860 C CA . TYR A 1 360 ? 7.574 -15.211 -10.234 1 92.81 360 TYR A CA 1
ATOM 2861 C C . TYR A 1 360 ? 7.52 -16.703 -9.93 1 92.81 360 TYR A C 1
ATOM 2863 O O . TYR A 1 360 ? 6.941 -17.109 -8.922 1 92.81 360 TYR A O 1
ATOM 2871 N N . GLY A 1 361 ? 8.008 -17.453 -10.852 1 93.5 361 GLY A N 1
ATOM 2872 C CA . GLY A 1 361 ? 8.141 -18.891 -10.695 1 93.5 361 GLY A CA 1
ATOM 2873 C C . GLY A 1 361 ? 9.414 -19.438 -11.305 1 93.5 361 GLY A C 1
ATOM 2874 O O . GLY A 1 361 ? 10.227 -18.688 -11.852 1 93.5 361 GLY A O 1
ATOM 2875 N N . PHE A 1 362 ? 9.586 -20.703 -11.141 1 96.06 362 PHE A N 1
ATOM 2876 C CA . PHE A 1 362 ? 10.719 -21.391 -11.758 1 96.06 362 PHE A CA 1
ATOM 2877 C C . PHE A 1 362 ? 10.273 -22.141 -13.008 1 96.06 362 PHE A C 1
ATOM 2879 O O . PHE A 1 362 ? 9.109 -22.516 -13.141 1 96.06 362 PHE A O 1
ATOM 2886 N N . ALA A 1 363 ? 11.227 -22.25 -13.867 1 94.56 363 ALA A N 1
ATOM 2887 C CA . ALA A 1 363 ? 10.938 -22.938 -15.125 1 94.56 363 ALA A CA 1
ATOM 2888 C C . ALA A 1 363 ? 11.703 -24.25 -15.211 1 94.56 363 ALA A C 1
ATOM 2890 O O . ALA A 1 363 ? 12.906 -24.297 -14.953 1 94.56 363 ALA A O 1
ATOM 2891 N N . LEU A 1 364 ? 10.961 -25.266 -15.516 1 96 364 LEU A N 1
ATOM 2892 C CA . LEU A 1 364 ? 11.555 -26.594 -15.719 1 96 364 LEU A CA 1
ATOM 2893 C C . LEU A 1 364 ? 11.297 -27.078 -17.141 1 96 364 LEU A C 1
ATOM 2895 O O . LEU A 1 364 ? 10.602 -26.422 -17.906 1 96 364 LEU A O 1
ATOM 2899 N N . GLN A 1 365 ? 11.992 -28.188 -17.422 1 93.5 365 GLN A N 1
ATOM 2900 C CA . GLN A 1 365 ? 11.781 -28.812 -18.719 1 93.5 365 GLN A CA 1
ATOM 2901 C C . GLN A 1 365 ? 10.328 -29.25 -18.891 1 93.5 365 GLN A C 1
ATOM 2903 O O . GLN A 1 365 ? 9.641 -29.547 -17.922 1 93.5 365 GLN A O 1
ATOM 2908 N N . LYS A 1 366 ? 9.922 -29.141 -20.109 1 90.12 366 LYS A N 1
ATOM 2909 C CA . LYS A 1 366 ? 8.539 -29.516 -20.391 1 90.12 366 LYS A CA 1
ATOM 2910 C C . LYS A 1 366 ? 8.219 -30.906 -19.859 1 90.12 366 LYS A C 1
ATOM 2912 O O . LYS A 1 366 ? 8.969 -31.859 -20.109 1 90.12 366 LYS A O 1
ATOM 2917 N N . LYS A 1 367 ? 7.105 -31.031 -19.016 1 86.81 367 LYS A N 1
ATOM 2918 C CA . LYS A 1 367 ? 6.637 -32.281 -18.438 1 86.81 367 LYS A CA 1
ATOM 2919 C C . LYS A 1 367 ? 7.691 -32.875 -17.516 1 86.81 367 LYS A C 1
ATOM 2921 O O . LYS A 1 367 ? 7.98 -34.062 -17.594 1 86.81 367 LYS A O 1
ATOM 2926 N N . SER A 1 368 ? 8.32 -32.031 -16.812 1 91.62 368 SER A N 1
ATOM 2927 C CA . SER A 1 368 ? 9.336 -32.5 -15.875 1 91.62 368 SER A CA 1
ATOM 2928 C C . SER A 1 368 ? 8.695 -33.25 -14.703 1 91.62 368 SER A C 1
ATOM 2930 O O . SER A 1 368 ? 7.609 -32.906 -14.25 1 91.62 368 SER A O 1
ATOM 2932 N N . LEU A 1 369 ? 9.383 -34.188 -14.211 1 88.56 369 LEU A N 1
ATOM 2933 C CA . LEU A 1 369 ? 8.922 -35 -13.078 1 88.56 369 LEU A CA 1
ATOM 2934 C C . LEU A 1 369 ? 9.125 -34.25 -11.766 1 88.56 369 LEU A C 1
ATOM 2936 O O . LEU A 1 369 ? 8.555 -34.625 -10.734 1 88.56 369 LEU A O 1
ATOM 2940 N N . TYR A 1 370 ? 9.875 -33.188 -11.844 1 93.25 370 TYR A N 1
ATOM 2941 C CA . TYR A 1 370 ? 10.258 -32.5 -10.625 1 93.25 370 TYR A CA 1
ATOM 2942 C C . TYR A 1 370 ? 9.297 -31.344 -10.336 1 93.25 370 TYR A C 1
ATOM 2944 O O . TYR A 1 370 ? 9.258 -30.828 -9.219 1 93.25 370 TYR A O 1
ATOM 2952 N N . THR A 1 371 ? 8.523 -30.953 -11.32 1 93.88 371 THR A N 1
ATOM 2953 C CA . THR A 1 371 ? 7.711 -29.734 -11.211 1 93.88 371 THR A CA 1
ATOM 2954 C C . THR A 1 371 ? 6.695 -29.859 -10.086 1 93.88 371 THR A C 1
ATOM 2956 O O . THR A 1 371 ? 6.5 -28.922 -9.312 1 93.88 371 THR A O 1
ATOM 2959 N N . HIS A 1 372 ? 6.09 -31.016 -10.023 1 92.5 372 HIS A N 1
ATOM 2960 C CA . HIS A 1 372 ? 5.059 -31.203 -9.008 1 92.5 372 HIS A CA 1
ATOM 2961 C C . HIS A 1 372 ? 5.648 -31.125 -7.602 1 92.5 372 HIS A C 1
ATOM 2963 O O . HIS A 1 372 ? 5.09 -30.469 -6.73 1 92.5 372 HIS A O 1
ATOM 2969 N N . ALA A 1 373 ? 6.754 -31.766 -7.363 1 94 373 ALA A N 1
ATOM 2970 C CA . ALA A 1 373 ? 7.391 -31.781 -6.047 1 94 373 ALA A CA 1
ATOM 2971 C C . ALA A 1 373 ? 7.918 -30.391 -5.68 1 94 373 ALA A C 1
ATOM 2973 O O . ALA A 1 373 ? 7.793 -29.969 -4.531 1 94 373 ALA A O 1
ATOM 2974 N N . ILE A 1 374 ? 8.484 -29.75 -6.609 1 95.81 374 ILE A N 1
ATOM 2975 C CA . ILE A 1 374 ? 9.031 -28.422 -6.367 1 95.81 374 ILE A CA 1
ATOM 2976 C C . ILE A 1 374 ? 7.898 -27.438 -6.078 1 95.81 374 ILE A C 1
ATOM 2978 O O . ILE A 1 374 ? 8.008 -26.594 -5.184 1 95.81 374 ILE A O 1
ATOM 2982 N N . SER A 1 375 ? 6.84 -27.547 -6.832 1 95.69 375 SER A N 1
ATOM 2983 C CA . SER A 1 375 ? 5.676 -26.703 -6.59 1 95.69 375 SER A CA 1
ATOM 2984 C C . SER A 1 375 ? 5.102 -26.922 -5.199 1 95.69 375 SER A C 1
ATOM 2986 O O . SER A 1 375 ? 4.73 -25.969 -4.508 1 95.69 375 SER A O 1
ATOM 2988 N N . ALA A 1 376 ? 5.035 -28.156 -4.828 1 94.69 376 ALA A N 1
ATOM 2989 C CA . ALA A 1 376 ? 4.539 -28.469 -3.492 1 94.69 376 ALA A CA 1
ATOM 2990 C C . ALA A 1 376 ? 5.426 -27.859 -2.412 1 94.69 376 ALA A C 1
ATOM 2992 O O . ALA A 1 376 ? 4.926 -27.328 -1.416 1 94.69 376 ALA A O 1
ATOM 2993 N N . ALA A 1 377 ? 6.68 -27.938 -2.6 1 95.75 377 ALA A N 1
ATOM 2994 C CA . ALA A 1 377 ? 7.629 -27.359 -1.649 1 95.75 377 ALA A CA 1
ATOM 2995 C C . ALA A 1 377 ? 7.48 -25.844 -1.569 1 95.75 377 ALA A C 1
ATOM 2997 O O . ALA A 1 377 ? 7.543 -25.266 -0.483 1 95.75 377 ALA A O 1
ATOM 2998 N N . ILE A 1 378 ? 7.266 -25.219 -2.744 1 95.56 378 ILE A N 1
ATOM 2999 C CA . ILE A 1 378 ? 7.082 -23.766 -2.805 1 95.56 378 ILE A CA 1
ATOM 3000 C C . ILE A 1 378 ? 5.852 -23.375 -1.991 1 95.56 378 ILE A C 1
ATOM 3002 O O . ILE A 1 378 ? 5.914 -22.453 -1.167 1 95.56 378 ILE A O 1
ATOM 3006 N N . LEU A 1 379 ? 4.82 -24.047 -2.172 1 92.19 379 LEU A N 1
ATOM 3007 C CA . LEU A 1 379 ? 3.566 -23.734 -1.49 1 92.19 379 LEU A CA 1
ATOM 3008 C C . LEU A 1 379 ? 3.699 -23.953 0.013 1 92.19 379 LEU A C 1
ATOM 3010 O O . LEU A 1 379 ? 3.184 -23.172 0.808 1 92.19 379 LEU A O 1
ATOM 3014 N N . ARG A 1 380 ? 4.367 -25 0.355 1 91.5 380 ARG A N 1
ATOM 3015 C CA . ARG A 1 380 ? 4.586 -25.281 1.77 1 91.5 380 ARG A CA 1
ATOM 3016 C C . ARG A 1 380 ? 5.379 -24.156 2.436 1 91.5 380 ARG A C 1
ATOM 3018 O O . ARG A 1 380 ? 5.051 -23.734 3.543 1 91.5 380 ARG A O 1
ATOM 3025 N N . LEU A 1 381 ? 6.406 -23.766 1.801 1 92.94 381 LEU A N 1
ATOM 3026 C CA . LEU A 1 381 ? 7.234 -22.688 2.34 1 92.94 381 LEU A CA 1
ATOM 3027 C C . LEU A 1 381 ? 6.445 -21.391 2.443 1 92.94 381 LEU A C 1
ATOM 3029 O O . LEU A 1 381 ? 6.668 -20.594 3.361 1 92.94 381 LEU A O 1
ATOM 3033 N N . GLN A 1 382 ? 5.586 -21.141 1.505 1 90.12 382 GLN A N 1
ATOM 3034 C CA . GLN A 1 382 ? 4.723 -19.969 1.562 1 90.12 382 GLN A CA 1
ATOM 3035 C C . GLN A 1 382 ? 3.783 -20.031 2.762 1 90.12 382 GLN A C 1
ATOM 3037 O O . GLN A 1 382 ? 3.594 -19.031 3.465 1 90.12 382 GLN A O 1
ATOM 3042 N N . GLU A 1 383 ? 3.287 -21.188 2.984 1 85.94 383 GLU A N 1
ATOM 3043 C CA . GLU A 1 383 ? 2.355 -21.391 4.09 1 85.94 383 GLU A CA 1
ATOM 3044 C C . GLU A 1 383 ? 3.053 -21.219 5.438 1 85.94 383 GLU A C 1
ATOM 3046 O O . GLU A 1 383 ? 2.43 -20.812 6.418 1 85.94 383 GLU A O 1
ATOM 3051 N N . GLN A 1 384 ? 4.301 -21.516 5.406 1 88.25 384 GLN A N 1
ATOM 3052 C CA . GLN A 1 384 ? 5.07 -21.438 6.645 1 88.25 384 GLN A CA 1
ATOM 3053 C C . GLN A 1 384 ? 5.633 -20.031 6.863 1 88.25 384 GLN A C 1
ATOM 3055 O O . GLN A 1 384 ? 6.305 -19.781 7.867 1 88.25 384 GLN A O 1
ATOM 3060 N N . GLY A 1 385 ? 5.449 -19.234 5.996 1 87.44 385 GLY A N 1
ATOM 3061 C CA . GLY A 1 385 ? 5.914 -17.875 6.141 1 87.44 385 GLY A CA 1
ATOM 3062 C C . GLY A 1 385 ? 7.391 -17.703 5.832 1 87.44 385 GLY A C 1
ATOM 3063 O O . GLY A 1 385 ? 7.984 -16.672 6.145 1 87.44 385 GLY A O 1
ATOM 3064 N N . ALA A 1 386 ? 7.934 -18.734 5.223 1 89.81 386 ALA A N 1
ATOM 3065 C CA . ALA A 1 386 ? 9.359 -18.688 4.922 1 89.81 386 ALA A CA 1
ATOM 3066 C C . ALA A 1 386 ? 9.664 -17.656 3.84 1 89.81 386 ALA A C 1
ATOM 3068 O O . ALA A 1 386 ? 10.711 -17 3.873 1 89.81 386 ALA A O 1
ATOM 3069 N N . VAL A 1 387 ? 8.781 -17.594 2.893 1 91.62 387 VAL A N 1
ATOM 3070 C CA . VAL A 1 387 ? 8.977 -16.625 1.811 1 91.62 387 VAL A CA 1
ATOM 3071 C C . VAL A 1 387 ? 8.984 -15.211 2.373 1 91.62 387 VAL A C 1
ATOM 3073 O O . VAL A 1 387 ? 9.812 -14.391 1.982 1 91.62 387 VAL A O 1
ATOM 3076 N N . GLN A 1 388 ? 8.125 -14.969 3.254 1 87 388 GLN A N 1
ATOM 3077 C CA . GLN A 1 388 ? 8.078 -13.648 3.885 1 87 388 GLN A CA 1
ATOM 3078 C C . GLN A 1 388 ? 9.344 -13.375 4.684 1 87 388 GLN A C 1
ATOM 3080 O O . GLN A 1 388 ? 9.852 -12.25 4.684 1 87 388 GLN A O 1
ATOM 3085 N N . ALA A 1 389 ? 9.758 -14.32 5.391 1 89.38 389 ALA A N 1
ATOM 3086 C CA . ALA A 1 389 ? 10.984 -14.172 6.168 1 89.38 389 ALA A CA 1
ATOM 3087 C C . ALA A 1 389 ? 12.164 -13.836 5.27 1 89.38 389 ALA A C 1
ATOM 3089 O O . ALA A 1 389 ? 12.961 -12.945 5.582 1 89.38 389 ALA A O 1
ATOM 3090 N N . LEU A 1 390 ? 12.258 -14.547 4.195 1 92.44 390 LEU A N 1
ATOM 3091 C CA . LEU A 1 390 ? 13.352 -14.305 3.256 1 92.44 390 LEU A CA 1
ATOM 3092 C C . LEU A 1 390 ? 13.211 -12.93 2.607 1 92.44 390 LEU A C 1
ATOM 3094 O O . LEU A 1 390 ? 14.219 -12.266 2.336 1 92.44 390 LEU A O 1
ATOM 3098 N N . TYR A 1 391 ? 12.008 -12.578 2.312 1 90 391 TYR A N 1
ATOM 3099 C CA . TYR A 1 391 ? 11.766 -11.25 1.771 1 90 391 TYR A CA 1
ATOM 3100 C C . TYR A 1 391 ? 12.242 -10.172 2.736 1 90 391 TYR A C 1
ATOM 3102 O O . TYR A 1 391 ? 12.938 -9.234 2.334 1 90 391 TYR A O 1
ATOM 3110 N N . THR A 1 392 ? 11.891 -10.273 3.98 1 85.12 392 THR A N 1
ATOM 3111 C CA . THR A 1 392 ? 12.305 -9.289 4.98 1 85.12 392 THR A CA 1
ATOM 3112 C C . THR A 1 392 ? 13.82 -9.258 5.109 1 85.12 392 THR A C 1
ATOM 3114 O O . THR A 1 392 ? 14.414 -8.18 5.219 1 85.12 392 THR A O 1
ATOM 3117 N N . LYS A 1 393 ? 14.398 -10.344 5.078 1 88.56 393 LYS A N 1
ATOM 3118 C CA . LYS A 1 393 ? 15.852 -10.453 5.207 1 88.56 393 LYS A CA 1
ATOM 3119 C C . LYS A 1 393 ? 16.562 -9.703 4.078 1 88.56 393 LYS A C 1
ATOM 3121 O O . LYS A 1 393 ? 17.453 -8.891 4.324 1 88.56 393 LYS A O 1
ATOM 3126 N N . TRP A 1 394 ? 16.125 -9.93 2.912 1 91.25 394 TRP A N 1
ATOM 3127 C CA . TRP A 1 394 ? 16.922 -9.477 1.771 1 91.25 394 TRP A CA 1
ATOM 3128 C C . TRP A 1 394 ? 16.469 -8.094 1.305 1 91.25 394 TRP A C 1
ATOM 3130 O O . TRP A 1 394 ? 17.25 -7.34 0.727 1 91.25 394 TRP A O 1
ATOM 3140 N N . TRP A 1 395 ? 15.258 -7.746 1.523 1 88 395 TRP A N 1
ATOM 3141 C CA . TRP A 1 395 ? 14.766 -6.441 1.086 1 88 395 TRP A CA 1
ATOM 3142 C C . TRP A 1 395 ? 14.914 -5.406 2.195 1 88 395 TRP A C 1
ATOM 3144 O O . TRP A 1 395 ? 15.141 -4.223 1.923 1 88 395 TRP A O 1
ATOM 3154 N N . HIS A 1 396 ? 14.727 -5.785 3.434 1 79.12 396 HIS A N 1
ATOM 3155 C CA . HIS A 1 396 ? 14.648 -4.805 4.508 1 79.12 396 HIS A CA 1
ATOM 3156 C C . HIS A 1 396 ? 15.883 -4.871 5.406 1 79.12 396 HIS A C 1
ATOM 3158 O O . HIS A 1 396 ? 16.453 -3.84 5.77 1 79.12 396 HIS A O 1
ATOM 3164 N N . ASP A 1 397 ? 16.328 -5.977 5.805 1 72.69 397 ASP A N 1
ATOM 3165 C CA . ASP A 1 397 ? 17.359 -6.117 6.832 1 72.69 397 ASP A CA 1
ATOM 3166 C C . ASP A 1 397 ? 18.75 -5.836 6.266 1 72.69 397 ASP A C 1
ATOM 3168 O O . ASP A 1 397 ? 19.656 -5.418 6.996 1 72.69 397 ASP A O 1
ATOM 3172 N N . THR A 1 398 ? 18.969 -6.164 5.086 1 65.19 398 THR A N 1
ATOM 3173 C CA . THR A 1 398 ? 20.312 -6.035 4.535 1 65.19 398 THR A CA 1
ATOM 3174 C C . THR A 1 398 ? 20.656 -4.566 4.285 1 65.19 398 THR A C 1
ATOM 3176 O O . THR A 1 398 ? 21.766 -4.25 3.83 1 65.19 398 THR A O 1
ATOM 3179 N N . THR A 1 399 ? 19.594 -3.664 4.488 1 62.44 399 THR A N 1
ATOM 3180 C CA . THR A 1 399 ? 19.906 -2.264 4.219 1 62.44 399 THR A CA 1
ATOM 3181 C C . THR A 1 399 ? 20.25 -1.529 5.512 1 62.44 399 THR A C 1
ATOM 3183 O O . THR A 1 399 ? 19.719 -1.835 6.574 1 62.44 399 THR A O 1
ATOM 3186 N N . SER A 1 400 ? 21.438 -0.987 5.531 1 56.22 400 SER A N 1
ATOM 3187 C CA . SER A 1 400 ? 21.906 -0.161 6.641 1 56.22 400 SER A CA 1
ATOM 3188 C C . SER A 1 400 ? 21 1.056 6.84 1 56.22 400 SER A C 1
ATOM 3190 O O . SER A 1 400 ? 20.875 1.56 7.957 1 56.22 400 SER A O 1
ATOM 3192 N N . GLU A 1 401 ? 20.531 1.696 5.734 1 54.62 401 GLU A N 1
ATOM 3193 C CA . GLU A 1 401 ? 19.875 2.994 5.848 1 54.62 401 GLU A CA 1
ATOM 3194 C C . GLU A 1 401 ? 18.359 2.838 5.961 1 54.62 401 GLU A C 1
ATOM 3196 O O . GLU A 1 401 ? 17.734 2.207 5.109 1 54.62 401 GLU A O 1
ATOM 3201 N N . ASN A 1 402 ? 17.891 2.586 7.133 1 54.72 402 ASN A N 1
ATOM 3202 C CA . ASN A 1 402 ? 16.453 2.441 7.363 1 54.72 402 ASN A CA 1
ATOM 3203 C C . ASN A 1 402 ? 15.68 3.676 6.902 1 54.72 402 ASN A C 1
ATOM 3205 O O . ASN A 1 402 ? 15.484 4.613 7.676 1 54.72 402 ASN A O 1
ATOM 3209 N N . CYS A 1 403 ? 15.578 3.924 5.594 1 57.22 403 CYS A N 1
ATOM 3210 C CA . CYS A 1 403 ? 14.906 5.09 5.031 1 57.22 403 CYS A CA 1
ATOM 3211 C C . CYS A 1 403 ? 13.469 5.184 5.527 1 57.22 403 CYS A C 1
ATOM 3213 O O . CYS A 1 403 ? 12.852 6.246 5.457 1 57.22 403 CYS A O 1
ATOM 3215 N N . ASP A 1 404 ? 12.734 4.102 5.805 1 53.56 404 ASP A N 1
ATOM 3216 C CA . ASP A 1 404 ? 11.336 4.156 6.207 1 53.56 404 ASP A CA 1
ATOM 3217 C C . ASP A 1 404 ? 11.172 4.906 7.527 1 53.56 404 ASP A C 1
ATOM 3219 O O . ASP A 1 404 ? 10.164 5.586 7.742 1 53.56 404 ASP A O 1
ATOM 3223 N N . ARG A 1 405 ? 11.945 4.676 8.516 1 47.28 405 ARG A N 1
ATOM 3224 C CA . ARG A 1 405 ? 11.836 5.273 9.836 1 47.28 405 ARG A CA 1
ATOM 3225 C C . ARG A 1 405 ? 12.078 6.777 9.781 1 47.28 405 ARG A C 1
ATOM 3227 O O . ARG A 1 405 ? 11.453 7.539 10.523 1 47.28 405 ARG A O 1
ATOM 3234 N N . LYS A 1 406 ? 13.008 7.199 9.109 1 45.62 406 LYS A N 1
ATOM 3235 C CA . LYS A 1 406 ? 13.383 8.609 9.172 1 45.62 406 LYS A CA 1
ATOM 3236 C C . LYS A 1 406 ? 12.336 9.484 8.492 1 45.62 406 LYS A C 1
ATOM 3238 O O . LYS A 1 406 ? 12.211 10.672 8.812 1 45.62 406 LYS A O 1
ATOM 3243 N N . SER A 1 407 ? 11.703 8.961 7.453 1 43 407 SER A N 1
ATOM 3244 C CA . SER A 1 407 ? 11.094 9.883 6.504 1 43 407 SER A CA 1
ATOM 3245 C C . SER A 1 407 ? 9.789 10.461 7.055 1 43 407 SER A C 1
ATOM 3247 O O . SER A 1 407 ? 9.516 11.648 6.883 1 43 407 SER A O 1
ATOM 3249 N N . ASP A 1 408 ? 8.773 9.57 7.355 1 40.16 408 ASP A N 1
ATOM 3250 C CA . ASP A 1 408 ? 7.531 10.312 7.551 1 40.16 408 ASP A CA 1
ATOM 3251 C C . ASP A 1 408 ? 7.656 11.297 8.711 1 40.16 408 ASP A C 1
ATOM 3253 O O . ASP A 1 408 ? 7.105 12.398 8.664 1 40.16 408 ASP A O 1
ATOM 3257 N N . GLU A 1 409 ? 8.047 10.805 9.852 1 37.59 409 GLU A N 1
ATOM 3258 C CA . GLU A 1 409 ? 8.227 11.688 10.992 1 37.59 409 GLU A CA 1
ATOM 3259 C C . GLU A 1 409 ? 9.211 12.812 10.68 1 37.59 409 GLU A C 1
ATOM 3261 O O . GLU A 1 409 ? 9.031 13.945 11.117 1 37.59 409 GLU A O 1
ATOM 3266 N N . ASP A 1 410 ? 10.258 12.391 10.18 1 37.94 410 ASP A N 1
ATOM 3267 C CA . ASP A 1 410 ? 11.336 13.359 10.008 1 37.94 410 ASP A CA 1
ATOM 3268 C C . ASP A 1 410 ? 11.055 14.297 8.844 1 37.94 410 ASP A C 1
ATOM 3270 O O . ASP A 1 410 ? 11.719 15.32 8.688 1 37.94 410 ASP A O 1
ATOM 3274 N N . ARG A 1 411 ? 10.359 13.773 7.859 1 42.03 411 ARG A N 1
ATOM 3275 C CA . ARG A 1 411 ? 10.367 14.57 6.641 1 42.03 411 ARG A CA 1
ATOM 3276 C C . ARG A 1 411 ? 9.266 15.625 6.668 1 42.03 411 ARG A C 1
ATOM 3278 O O . ARG A 1 411 ? 8.297 15.539 5.91 1 42.03 411 ARG A O 1
ATOM 3285 N N . ARG A 1 412 ? 8.664 15.875 7.586 1 37.59 412 ARG A N 1
ATOM 3286 C CA . ARG A 1 412 ? 8.031 17.188 7.723 1 37.59 412 ARG A CA 1
ATOM 3287 C C . ARG A 1 412 ? 8.766 18.234 6.902 1 37.59 412 ARG A C 1
ATOM 3289 O O . ARG A 1 412 ? 10 18.234 6.84 1 37.59 412 ARG A O 1
ATOM 3296 N N . VAL A 1 413 ? 8.242 18.5 5.723 1 40.06 413 VAL A N 1
ATOM 3297 C CA . VAL A 1 413 ? 8.781 19.625 4.969 1 40.06 413 VAL A CA 1
ATOM 3298 C C . VAL A 1 413 ? 9.562 20.547 5.906 1 40.06 413 VAL A C 1
ATOM 3300 O O . VAL A 1 413 ? 9.062 20.953 6.957 1 40.06 413 VAL A O 1
ATOM 3303 N N . ASP A 1 414 ? 10.758 20.5 5.703 1 43.22 414 ASP A N 1
ATOM 3304 C CA . ASP A 1 414 ? 11.836 21.188 6.414 1 43.22 414 ASP A CA 1
ATOM 3305 C C . ASP A 1 414 ? 11.453 22.625 6.738 1 43.22 414 ASP A C 1
ATOM 3307 O O . ASP A 1 414 ? 11.461 23.5 5.859 1 43.22 414 ASP A O 1
ATOM 3311 N N . ALA A 1 415 ? 10.281 22.734 7.332 1 48.91 415 ALA A N 1
ATOM 3312 C CA . ALA A 1 415 ? 10.273 24.078 7.914 1 48.91 415 ALA A CA 1
ATOM 3313 C C . ALA A 1 415 ? 11.656 24.453 8.43 1 48.91 415 ALA A C 1
ATOM 3315 O O . ALA A 1 415 ? 12.406 23.609 8.914 1 48.91 415 ALA A O 1
ATOM 3316 N N . ILE A 1 416 ? 12.078 25.453 7.746 1 52.75 416 ILE A N 1
ATOM 3317 C CA . ILE A 1 416 ? 13.391 25.922 8.188 1 52.75 416 ILE A CA 1
ATOM 3318 C C . ILE A 1 416 ? 13.414 26.047 9.703 1 52.75 416 ILE A C 1
ATOM 3320 O O . ILE A 1 416 ? 12.547 26.703 10.289 1 52.75 416 ILE A O 1
ATOM 3324 N N . ASP A 1 417 ? 14.141 25.188 10.211 1 55.44 417 ASP A N 1
ATOM 3325 C CA . ASP A 1 417 ? 14.305 25.219 11.664 1 55.44 417 ASP A CA 1
ATOM 3326 C C . ASP A 1 417 ? 15.133 26.422 12.102 1 55.44 417 ASP A C 1
ATOM 3328 O O . ASP A 1 417 ? 15.742 27.094 11.266 1 55.44 417 ASP A O 1
ATOM 3332 N N . ALA A 1 418 ? 14.953 26.688 13.281 1 60.16 418 ALA A N 1
ATOM 3333 C CA . ALA A 1 418 ? 15.68 27.812 13.875 1 60.16 418 ALA A CA 1
ATOM 3334 C C . ALA A 1 418 ? 17.188 27.672 13.648 1 60.16 418 ALA A C 1
ATOM 3336 O O . ALA A 1 418 ? 17.906 28.656 13.555 1 60.16 418 ALA A O 1
ATOM 3337 N N . GLY A 1 419 ? 17.547 26.375 13.328 1 59.44 419 GLY A N 1
ATOM 3338 C CA . GLY A 1 419 ? 18.953 26.156 13.109 1 59.44 419 GLY A CA 1
ATOM 3339 C C . GLY A 1 419 ? 19.438 26.656 11.758 1 59.44 419 GLY A C 1
ATOM 3340 O O . GLY A 1 419 ? 20.516 27.234 11.648 1 59.44 419 GLY A O 1
ATOM 3341 N N . HIS A 1 420 ? 18.625 26.578 10.875 1 59.72 420 HIS A N 1
ATOM 3342 C CA . HIS A 1 420 ? 18.984 27.047 9.547 1 59.72 420 HIS A CA 1
ATOM 3343 C C . HIS A 1 420 ? 18.922 28.562 9.461 1 59.72 420 HIS A C 1
ATOM 3345 O O . HIS A 1 420 ? 19.656 29.188 8.688 1 59.72 420 HIS A O 1
ATOM 3351 N N . LEU A 1 421 ? 18.172 29.156 10.367 1 63.19 421 LEU A N 1
ATOM 3352 C CA . LEU A 1 421 ? 18.062 30.609 10.391 1 63.19 421 LEU A CA 1
ATOM 3353 C C . LEU A 1 421 ? 19.188 31.234 11.203 1 63.19 421 LEU A C 1
ATOM 3355 O O . LEU A 1 421 ? 19.391 32.469 11.148 1 63.19 421 LEU A O 1
ATOM 3359 N N . ARG A 1 422 ? 19.938 30.344 11.852 1 65.31 422 ARG A N 1
ATOM 3360 C CA . ARG A 1 422 ? 21.047 30.828 12.648 1 65.31 422 ARG A CA 1
ATOM 3361 C C . ARG A 1 422 ? 22.062 31.562 11.773 1 65.31 422 ARG A C 1
ATOM 3363 O O . ARG A 1 422 ? 22.672 32.531 12.203 1 65.31 422 ARG A O 1
ATOM 3370 N N . GLY A 1 423 ? 22.234 31.078 10.578 1 65 423 GLY A N 1
ATOM 3371 C CA . GLY A 1 423 ? 23.172 31.719 9.68 1 65 423 GLY A CA 1
ATOM 3372 C C . GLY A 1 423 ? 22.766 33.125 9.312 1 65 423 GLY A C 1
ATOM 3373 O O . GLY A 1 423 ? 23.625 34 9.078 1 65 423 GLY A O 1
ATOM 3374 N N . ILE A 1 424 ? 21.484 33.406 9.414 1 67.56 424 ILE A N 1
ATOM 3375 C CA . ILE A 1 424 ? 21 34.75 9.047 1 67.56 424 ILE A CA 1
ATOM 3376 C C . ILE A 1 424 ? 20.922 35.625 10.289 1 67.56 424 ILE A C 1
ATOM 3378 O O . ILE A 1 424 ? 21.125 36.844 10.211 1 67.56 424 ILE A O 1
ATOM 3382 N N . PHE A 1 425 ? 20.859 35 11.508 1 76.25 425 PHE A N 1
ATOM 3383 C CA . PHE A 1 425 ? 20.672 35.781 12.734 1 76.25 425 PHE A CA 1
ATOM 3384 C C . PHE A 1 425 ? 22.016 36.188 13.328 1 76.25 425 PHE A C 1
ATOM 3386 O O . PHE A 1 425 ? 22.125 37.281 13.906 1 76.25 425 PHE A O 1
ATOM 3393 N N . VAL A 1 426 ? 23.031 35.469 13.07 1 77.25 426 VAL A N 1
ATOM 3394 C CA . VAL A 1 426 ? 24.328 35.75 13.695 1 77.25 426 VAL A CA 1
ATOM 3395 C C . VAL A 1 426 ? 24.906 37.031 13.125 1 77.25 426 VAL A C 1
ATOM 3397 O O . VAL A 1 426 ? 25.359 37.906 13.883 1 77.25 426 VAL A O 1
ATOM 3400 N N . PRO A 1 427 ? 24.938 37.219 11.82 1 77.56 427 PRO A N 1
ATOM 3401 C CA . PRO A 1 427 ? 25.469 38.5 11.32 1 77.56 427 PRO A CA 1
ATOM 3402 C C . PRO A 1 427 ? 24.703 39.719 11.852 1 77.56 427 PRO A C 1
ATOM 3404 O O . PRO A 1 427 ? 25.312 40.75 12.109 1 77.56 427 PRO A O 1
ATOM 3407 N N . VAL A 1 428 ? 23.406 39.594 12.125 1 80.31 428 VAL A N 1
ATOM 3408 C CA . VAL A 1 428 ? 22.609 40.688 12.641 1 80.31 428 VAL A CA 1
ATOM 3409 C C . VAL A 1 428 ? 23.031 41 14.078 1 80.31 428 VAL A C 1
ATOM 3411 O O . VAL A 1 428 ? 23.141 42.188 14.453 1 80.31 428 VAL A O 1
ATOM 3414 N N . ILE A 1 429 ? 23.359 40.031 14.836 1 81.12 429 ILE A N 1
ATOM 3415 C CA . ILE A 1 429 ? 23.781 40.219 16.219 1 81.12 429 ILE A CA 1
ATOM 3416 C C . ILE A 1 429 ? 25.172 40.844 16.266 1 81.12 429 ILE A C 1
ATOM 3418 O O . ILE A 1 429 ? 25.406 41.75 17.062 1 81.12 429 ILE A O 1
ATOM 3422 N N . ILE A 1 430 ? 26 40.438 15.391 1 80.44 430 ILE A N 1
ATOM 3423 C CA . ILE A 1 430 ? 27.344 41 15.32 1 80.44 430 ILE A CA 1
ATOM 3424 C C . ILE A 1 430 ? 27.281 42.469 14.953 1 80.44 430 ILE A C 1
ATOM 3426 O O . ILE A 1 430 ? 27.953 43.312 15.562 1 80.44 430 ILE A O 1
ATOM 3430 N N . VAL A 1 431 ? 26.484 42.781 13.969 1 80.19 431 VAL A N 1
ATOM 3431 C CA . VAL A 1 431 ? 26.359 44.156 13.523 1 80.19 431 VAL A CA 1
ATOM 3432 C C . VAL A 1 431 ? 25.766 45 14.648 1 80.19 431 VAL A C 1
ATOM 3434 O O . VAL A 1 431 ? 26.156 46.156 14.844 1 80.19 431 VAL A O 1
ATOM 3437 N N . ALA A 1 432 ? 24.875 44.438 15.414 1 84.06 432 ALA A N 1
ATOM 3438 C CA . ALA A 1 432 ? 24.266 45.156 16.531 1 84.06 432 ALA A CA 1
ATOM 3439 C C . ALA A 1 432 ? 25.312 45.469 17.594 1 84.06 432 ALA A C 1
ATOM 3441 O O . ALA A 1 432 ? 25.344 46.594 18.125 1 84.06 432 ALA A O 1
ATOM 3442 N N . PHE A 1 433 ? 26.188 44.594 17.812 1 85.81 433 PHE A N 1
ATOM 3443 C CA . PHE A 1 433 ? 27.234 44.844 18.797 1 85.81 433 PHE A CA 1
ATOM 3444 C C . PHE A 1 433 ? 28.266 45.812 18.266 1 85.81 433 PHE A C 1
ATOM 3446 O O . PHE A 1 433 ? 28.781 46.656 19.016 1 85.81 433 PHE A O 1
ATOM 3453 N N . LEU A 1 434 ? 28.547 45.719 17.016 1 83 434 LEU A N 1
ATOM 3454 C CA . LEU A 1 434 ? 29.453 46.656 16.406 1 83 434 LEU A CA 1
ATOM 3455 C C . LEU A 1 434 ? 28.875 48.062 16.438 1 83 434 LEU A C 1
ATOM 3457 O O . LEU A 1 434 ? 29.594 49.062 16.703 1 83 434 LEU A O 1
ATOM 3461 N N . ALA A 1 435 ? 27.609 48.125 16.188 1 81.06 435 ALA A N 1
ATOM 3462 C CA . ALA A 1 435 ? 26.938 49.438 16.234 1 81.06 435 ALA A CA 1
ATOM 3463 C C . ALA A 1 435 ? 26.938 50 17.656 1 81.06 435 ALA A C 1
ATOM 3465 O O . ALA A 1 435 ? 27.109 51.188 17.844 1 81.06 435 ALA A O 1
ATOM 3466 N N . MET A 1 436 ? 26.859 49.156 18.609 1 82.62 436 MET A N 1
ATOM 3467 C CA . MET A 1 436 ? 26.922 49.562 20 1 82.62 436 MET A CA 1
ATOM 3468 C C . MET A 1 436 ? 28.328 50.062 20.344 1 82.62 436 MET A C 1
ATOM 3470 O O . MET A 1 436 ? 28.484 51.062 21.062 1 82.62 436 MET A O 1
ATOM 3474 N N . PHE A 1 437 ? 29.297 49.469 19.781 1 82.62 437 PHE A N 1
ATOM 3475 C CA . PHE A 1 437 ? 30.672 49.875 20 1 82.62 437 PHE A CA 1
ATOM 3476 C C . PHE A 1 437 ? 30.938 51.219 19.359 1 82.62 437 PHE A C 1
ATOM 3478 O O . PHE A 1 437 ? 31.578 52.094 19.953 1 82.62 437 PHE A O 1
ATOM 3485 N N . VAL A 1 438 ? 30.438 51.406 18.219 1 81.62 438 VAL A N 1
ATOM 3486 C CA . VAL A 1 438 ? 30.594 52.656 17.531 1 81.62 438 VAL A CA 1
ATOM 3487 C C . VAL A 1 438 ? 29.875 53.781 18.281 1 81.62 438 VAL A C 1
ATOM 3489 O O . VAL A 1 438 ? 30.359 54.906 18.391 1 81.62 438 VAL A O 1
ATOM 3492 N N . ALA A 1 439 ? 28.766 53.469 18.906 1 81 439 ALA A N 1
ATOM 3493 C CA . ALA A 1 439 ? 28.031 54.438 19.703 1 81 439 ALA A CA 1
ATOM 3494 C C . ALA A 1 439 ? 28.828 54.812 20.953 1 81 439 ALA A C 1
ATOM 3496 O O . ALA A 1 439 ? 28.844 56 21.344 1 81 439 ALA A O 1
ATOM 3497 N N . LEU A 1 440 ? 29.516 53.906 21.469 1 80.25 440 LEU A N 1
ATOM 3498 C CA . LEU A 1 440 ? 30.344 54.188 22.641 1 80.25 440 LEU A CA 1
ATOM 3499 C C . LEU A 1 440 ? 31.547 55.031 22.281 1 80.25 440 LEU A C 1
ATOM 3501 O O . LEU A 1 440 ? 31.906 55.938 23.031 1 80.25 440 LEU A O 1
ATOM 3505 N N . VAL A 1 441 ? 32.094 54.812 21.156 1 78.88 441 VAL A N 1
ATOM 3506 C CA . VAL A 1 441 ? 33.219 55.625 20.688 1 78.88 441 VAL A CA 1
ATOM 3507 C C . VAL A 1 441 ? 32.75 57.031 20.391 1 78.88 441 VAL A C 1
ATOM 3509 O O . VAL A 1 441 ? 33.438 58 20.719 1 78.88 441 VAL A O 1
ATOM 3512 N N . GLU A 1 442 ? 31.594 57.094 19.859 1 75.81 442 GLU A N 1
ATOM 3513 C CA . GLU A 1 442 ? 31.031 58.406 19.578 1 75.81 442 GLU A CA 1
ATOM 3514 C C . GLU A 1 442 ? 30.75 59.188 20.875 1 75.81 442 GLU A C 1
ATOM 3516 O O . GLU A 1 442 ? 30.984 60.375 20.938 1 75.81 442 GLU A O 1
ATOM 3521 N N . LEU A 1 443 ? 30.391 58.5 21.844 1 74.75 443 LEU A N 1
ATOM 3522 C CA . LEU A 1 443 ? 30.109 59.125 23.125 1 74.75 443 LEU A CA 1
ATOM 3523 C C . LEU A 1 443 ? 31.406 59.594 23.797 1 74.75 443 LEU A C 1
ATOM 3525 O O . LEU A 1 443 ? 31.484 60.688 24.328 1 74.75 443 LEU A O 1
ATOM 3529 N N . VAL A 1 444 ? 32.344 58.75 23.672 1 72.81 444 VAL A N 1
ATOM 3530 C CA . VAL A 1 444 ? 33.594 59.094 24.312 1 72.81 444 VAL A CA 1
ATOM 3531 C C . VAL A 1 444 ? 34.281 60.219 23.562 1 72.81 444 VAL A C 1
ATOM 3533 O O . VAL A 1 444 ? 34.844 61.156 24.188 1 72.81 444 VAL A O 1
ATOM 3536 N N . TRP A 1 445 ? 34.219 60.219 22.328 1 70.5 445 TRP A N 1
ATOM 3537 C CA . TRP A 1 445 ? 34.844 61.25 21.516 1 70.5 445 TRP A CA 1
ATOM 3538 C C . TRP A 1 445 ? 34.188 62.594 21.766 1 70.5 445 TRP A C 1
ATOM 3540 O O . TRP A 1 445 ? 34.875 63.625 21.891 1 70.5 445 TRP A O 1
ATOM 3550 N N . THR A 1 446 ? 32.906 62.594 21.938 1 70.19 446 THR A N 1
ATOM 3551 C CA . THR A 1 446 ? 32.219 63.844 22.203 1 70.19 446 THR A CA 1
ATOM 3552 C C . THR A 1 446 ? 32.531 64.312 23.625 1 70.19 446 THR A C 1
ATOM 3554 O O . THR A 1 446 ? 32.625 65.562 23.859 1 70.19 446 THR A O 1
ATOM 3557 N N . CYS A 1 447 ? 32.656 63.438 24.453 1 64.19 447 CYS A N 1
ATOM 3558 C CA . CYS A 1 447 ? 33 63.812 25.828 1 64.19 447 CYS A CA 1
ATOM 3559 C C . CYS A 1 447 ? 34.406 64.375 25.906 1 64.19 447 CYS A C 1
ATOM 3561 O O . CYS A 1 447 ? 34.656 65.312 26.641 1 64.19 447 CYS A O 1
ATOM 3563 N N . ILE A 1 448 ? 35.25 63.812 25.219 1 61.72 448 ILE A N 1
ATOM 3564 C CA . ILE A 1 448 ? 36.625 64.25 25.297 1 61.72 448 ILE A CA 1
ATOM 3565 C C . ILE A 1 448 ? 36.812 65.562 24.531 1 61.72 448 ILE A C 1
ATOM 3567 O O . ILE A 1 448 ? 37.469 66.5 25 1 61.72 448 ILE A O 1
ATOM 3571 N N . TRP A 1 449 ? 36.281 65.562 23.406 1 57.28 449 TRP A N 1
ATOM 3572 C CA . TRP A 1 449 ? 36.5 66.75 22.578 1 57.28 449 TRP A CA 1
ATOM 3573 C C . TRP A 1 449 ? 35.688 67.875 23.062 1 57.28 449 TRP A C 1
ATOM 3575 O O . TRP A 1 449 ? 36.125 69.062 22.984 1 57.28 449 TRP A O 1
ATOM 3585 N N . ARG A 1 450 ? 34.281 67.688 23.281 1 55.06 450 ARG A N 1
ATOM 3586 C CA . ARG A 1 450 ? 33.562 68.812 23.734 1 55.06 450 ARG A CA 1
ATOM 3587 C C . ARG A 1 450 ? 33.875 69.125 25.203 1 55.06 450 ARG A C 1
ATOM 3589 O O . ARG A 1 450 ? 33.531 70.25 25.688 1 55.06 450 ARG A O 1
ATOM 3596 N N . GLY A 1 451 ? 34.938 68.938 25.938 1 50.88 451 GLY A N 1
ATOM 3597 C CA . GLY A 1 451 ? 35.375 69.312 27.281 1 50.88 451 GLY A CA 1
ATOM 3598 C C . GLY A 1 451 ? 34.25 69.375 28.281 1 50.88 451 GLY A C 1
ATOM 3599 O O . GLY A 1 451 ? 34.5 69.562 29.484 1 50.88 451 GLY A O 1
ATOM 3600 N N . ASP A 1 452 ? 33 69.875 28.062 1 43.03 452 ASP A N 1
ATOM 3601 C CA . ASP A 1 452 ? 31.953 70.188 29.031 1 43.03 452 ASP A CA 1
ATOM 3602 C C . ASP A 1 452 ? 31.266 68.938 29.531 1 43.03 452 ASP A C 1
ATOM 3604 O O . ASP A 1 452 ? 30.25 68.5 28.984 1 43.03 452 ASP A O 1
ATOM 3608 N N . LEU A 1 453 ? 31.812 67.875 29.938 1 41.91 453 LEU A N 1
ATOM 3609 C CA . LEU A 1 453 ? 31.344 66.688 30.688 1 41.91 453 LEU A CA 1
ATOM 3610 C C . LEU A 1 453 ? 30.375 67.125 31.797 1 41.91 453 LEU A C 1
ATOM 3612 O O . LEU A 1 453 ? 29.906 66.312 32.562 1 41.91 453 LEU A O 1
ATOM 3616 N N . SER A 1 454 ? 30.469 68.375 32.344 1 41.88 454 SER A N 1
ATOM 3617 C CA . SER A 1 454 ? 29.688 68.75 33.5 1 41.88 454 SER A CA 1
ATOM 3618 C C . SER A 1 454 ? 28.203 68.438 33.312 1 41.88 454 SER A C 1
ATOM 3620 O O . SER A 1 454 ? 27.5 68.062 34.281 1 41.88 454 SER A O 1
ATOM 3622 N N . LYS A 1 455 ? 27.5 69 32.344 1 42.31 455 LYS A N 1
ATOM 3623 C CA . LYS A 1 455 ? 26.047 68.812 32.312 1 42.31 455 LYS A CA 1
ATOM 3624 C C . LYS A 1 455 ? 25.656 67.5 31.672 1 42.31 455 LYS A C 1
ATOM 3626 O O . LYS A 1 455 ? 25.141 67.438 30.562 1 42.31 455 LYS A O 1
ATOM 3631 N N . SER A 1 456 ? 26.375 66.438 31.781 1 41.03 456 SER A N 1
ATOM 3632 C CA . SER A 1 456 ? 25.969 65.125 31.219 1 41.03 456 SER A CA 1
ATOM 3633 C C . SER A 1 456 ? 24.609 64.688 31.766 1 41.03 456 SER A C 1
ATOM 3635 O O . SER A 1 456 ? 24.422 64.625 33 1 41.03 456 SER A O 1
ATOM 3637 N N . PRO A 1 457 ? 23.516 64.812 31.047 1 37.75 457 PRO A N 1
ATOM 3638 C CA . PRO A 1 457 ? 22.203 64.438 31.547 1 37.75 457 PRO A CA 1
ATOM 3639 C C . PRO A 1 457 ? 22.203 63 32.062 1 37.75 457 PRO A C 1
ATOM 3641 O O . PRO A 1 457 ? 21.156 62.5 32.531 1 37.75 457 PRO A O 1
ATOM 3644 N N . LEU A 1 458 ? 23.156 62.188 31.938 1 38.09 458 LEU A N 1
ATOM 3645 C CA . LEU A 1 458 ? 23.031 60.906 32.656 1 38.09 458 LEU A CA 1
ATOM 3646 C C . LEU A 1 458 ? 22.844 61.125 34.156 1 38.09 458 LEU A C 1
ATOM 3648 O O . LEU A 1 458 ? 22.266 60.281 34.844 1 38.09 458 LEU A O 1
ATOM 3652 N N . ARG A 1 459 ? 23.547 62.062 34.812 1 35.91 459 ARG A N 1
ATOM 3653 C CA . ARG A 1 459 ? 23.328 62.312 36.219 1 35.91 459 ARG A CA 1
ATOM 3654 C C . ARG A 1 459 ? 21.938 62.844 36.5 1 35.91 459 ARG A C 1
ATOM 3656 O O . ARG A 1 459 ? 21.375 62.594 37.562 1 35.91 459 ARG A O 1
ATOM 3663 N N . SER A 1 460 ? 21.422 63.812 35.719 1 35.62 460 SER A N 1
ATOM 3664 C CA . SER A 1 460 ? 20.156 64.375 36.156 1 35.62 460 SER A CA 1
ATOM 3665 C C . SER A 1 460 ? 19 63.438 35.906 1 35.62 460 SER A C 1
ATOM 3667 O O . SER A 1 460 ? 17.938 63.562 36.5 1 35.62 460 SER A O 1
ATOM 3669 N N . SER A 1 461 ? 19.047 62.562 34.969 1 34.41 461 SER A N 1
ATOM 3670 C CA . SER A 1 461 ? 17.859 61.75 34.75 1 34.41 461 SER A CA 1
ATOM 3671 C C . SER A 1 461 ? 17.844 60.5 35.656 1 34.41 461 SER A C 1
ATOM 3673 O O . SER A 1 461 ? 16.938 59.688 35.562 1 34.41 461 SER A O 1
ATOM 3675 N N . LEU A 1 462 ? 18.969 60.156 36.344 1 31.36 462 LEU A N 1
ATOM 3676 C CA . LEU A 1 462 ? 18.703 59.219 37.438 1 31.36 462 LEU A CA 1
ATOM 3677 C C . LEU A 1 462 ? 18 59.938 38.594 1 31.36 462 LEU A C 1
ATOM 3679 O O . LEU A 1 462 ? 18.312 61.094 38.906 1 31.36 462 LEU A O 1
ATOM 3683 N N . PRO A 1 463 ? 16.734 59.562 39.031 1 32.47 463 PRO A N 1
ATOM 3684 C CA . PRO A 1 463 ? 15.93 60.25 40.031 1 32.47 463 PRO A CA 1
ATOM 3685 C C . PRO A 1 463 ? 16.75 60.562 41.281 1 32.47 463 PRO A C 1
ATOM 3687 O O . PRO A 1 463 ? 16.219 61.188 42.219 1 32.47 463 PRO A O 1
ATOM 3690 N N . PHE A 1 464 ? 17.906 59.969 41.5 1 33.16 464 PHE A N 1
ATOM 3691 C CA . PHE A 1 464 ? 18.438 60.156 42.844 1 33.16 464 PHE A CA 1
ATOM 3692 C C . PHE A 1 464 ? 19.016 61.562 43.031 1 33.16 464 PHE A C 1
ATOM 3694 O O . PHE A 1 464 ? 19.469 61.906 44.094 1 33.16 464 PHE A O 1
ATOM 3701 N N . SER A 1 465 ? 19.422 62.156 42 1 31.11 465 SER A N 1
ATOM 3702 C CA . SER A 1 465 ? 20.297 63.281 42.312 1 31.11 465 SER A CA 1
ATOM 3703 C C . SER A 1 465 ? 19.516 64.5 42.812 1 31.11 465 SER A C 1
ATOM 3705 O O . SER A 1 465 ? 20.094 65.5 43.094 1 31.11 465 SER A O 1
ATOM 3707 N N . SER A 1 466 ? 18.234 64.5 42.562 1 32.25 466 SER A N 1
ATOM 3708 C CA . SER A 1 466 ? 17.656 65.75 43.094 1 32.25 466 SER A CA 1
ATOM 3709 C C . SER A 1 466 ? 17.688 65.75 44.594 1 32.25 466 SER A C 1
ATOM 3711 O O . SER A 1 466 ? 16.922 66.5 45.219 1 32.25 466 SER A O 1
ATOM 3713 N N . VAL A 1 467 ? 18.375 64.688 45.25 1 31.91 467 VAL A N 1
ATOM 3714 C CA . VAL A 1 467 ? 18.438 65 46.688 1 31.91 467 VAL A CA 1
ATOM 3715 C C . VAL A 1 467 ? 19.266 66.25 46.906 1 31.91 467 VAL A C 1
ATOM 3717 O O . VAL A 1 467 ? 20.484 66.312 46.688 1 31.91 467 VAL A O 1
ATOM 3720 N N . SER A 1 468 ? 18.844 67.312 46.312 1 28.77 468 SER A N 1
ATOM 3721 C CA . SER A 1 468 ? 19.469 68.562 46.719 1 28.77 468 SER A CA 1
ATOM 3722 C C . SER A 1 468 ? 19.703 68.625 48.219 1 28.77 468 SER A C 1
ATOM 3724 O O . SER A 1 468 ? 18.781 68.312 49 1 28.77 468 SER A O 1
ATOM 3726 N N . ARG A 1 469 ? 20.891 68.375 48.594 1 32.06 469 ARG A N 1
ATOM 3727 C CA . ARG A 1 469 ? 21.438 68.562 49.938 1 32.06 469 ARG A CA 1
ATOM 3728 C C . ARG A 1 469 ? 20.906 69.812 50.594 1 32.06 469 ARG A C 1
ATOM 3730 O O . ARG A 1 469 ? 21.234 70.125 51.75 1 32.06 469 ARG A O 1
ATOM 3737 N N . ASP A 1 470 ? 20.406 70.688 49.75 1 29.69 470 ASP A N 1
ATOM 3738 C CA . ASP A 1 470 ? 20.312 72 50.438 1 29.69 470 ASP A CA 1
ATOM 3739 C C . ASP A 1 470 ? 19.25 72 51.531 1 29.69 470 ASP A C 1
ATOM 3741 O O . ASP A 1 470 ? 19.094 72.938 52.281 1 29.69 470 ASP A O 1
ATOM 3745 N N . SER A 1 471 ? 18.219 71.062 51.25 1 29.2 471 SER A N 1
ATOM 3746 C CA . SER A 1 471 ? 17.125 71.5 52.156 1 29.2 471 SER A CA 1
ATOM 3747 C C . SER A 1 471 ? 17.438 71.125 53.594 1 29.2 471 SER A C 1
ATOM 3749 O O . SER A 1 471 ? 16.578 71.25 54.469 1 29.2 471 SER A O 1
ATOM 3751 N N . PHE A 1 472 ? 18.484 70.312 53.812 1 28.41 472 PHE A N 1
ATOM 3752 C CA . PHE A 1 472 ? 18.641 70.062 55.219 1 28.41 472 PHE A CA 1
ATOM 3753 C C . PHE A 1 472 ? 19.062 71.312 55.969 1 28.41 472 PHE A C 1
ATOM 3755 O O . PHE A 1 472 ? 20.125 71.312 56.594 1 28.41 472 PHE A O 1
ATOM 3762 N N . ARG A 1 473 ? 18.969 72.5 55.281 1 26.48 473 ARG A N 1
ATOM 3763 C CA . ARG A 1 473 ? 19.328 73.562 56.188 1 26.48 473 ARG A CA 1
ATOM 3764 C C . ARG A 1 473 ? 18.375 73.625 57.406 1 26.48 473 ARG A C 1
ATOM 3766 O O . ARG A 1 473 ? 17.203 73.938 57.25 1 26.48 473 ARG A O 1
ATOM 3773 N N . VAL A 1 474 ? 18.469 72.562 58.281 1 28.23 474 VAL A N 1
ATOM 3774 C CA . VAL A 1 474 ? 17.859 72.625 59.594 1 28.23 474 VAL A CA 1
ATOM 3775 C C . VAL A 1 474 ? 18.062 74.062 60.156 1 28.23 474 VAL A C 1
ATOM 3777 O O . VAL A 1 474 ? 19.188 74.562 60.188 1 28.23 474 VAL A O 1
ATOM 3780 N N . SER A 1 475 ? 17.062 74.875 59.938 1 27.89 475 SER A N 1
ATOM 3781 C CA . SER A 1 475 ? 17 76.188 60.688 1 27.89 475 SER A CA 1
ATOM 3782 C C . SER A 1 475 ? 17.469 76 62.125 1 27.89 475 SER A C 1
ATOM 3784 O O . SER A 1 475 ? 16.969 75.125 62.844 1 27.89 475 SER A O 1
ATOM 3786 N N . GLY A 1 476 ? 18.812 76 62.375 1 27.7 476 GLY A N 1
ATOM 3787 C CA . GLY A 1 476 ? 19.422 76.125 63.688 1 27.7 476 GLY A CA 1
ATOM 3788 C C . GLY A 1 476 ? 18.609 77 64.625 1 27.7 476 GLY A C 1
ATOM 3789 O O . GLY A 1 476 ? 18.188 78.125 64.25 1 27.7 476 GLY A O 1
ATOM 3790 N N . LEU A 1 477 ? 17.672 76.312 65.375 1 27.69 477 LEU A N 1
ATOM 3791 C CA . LEU A 1 477 ? 16.984 76.875 66.562 1 27.69 477 LEU A CA 1
ATOM 3792 C C . LEU A 1 477 ? 17.922 77.75 67.375 1 27.69 477 LEU A C 1
ATOM 3794 O O . LEU A 1 477 ? 19.047 77.375 67.688 1 27.69 477 LEU A O 1
ATOM 3798 N N . ASP A 1 478 ? 17.938 79.125 67.125 1 28.33 478 ASP A N 1
ATOM 3799 C CA . ASP A 1 478 ? 18.609 80.125 67.938 1 28.33 478 ASP A CA 1
ATOM 3800 C C . ASP A 1 478 ? 18.391 79.875 69.438 1 28.33 478 ASP A C 1
ATOM 3802 O O . ASP A 1 478 ? 17.25 79.875 69.875 1 28.33 478 ASP A O 1
ATOM 3806 N N . PRO A 1 479 ? 19.156 79 70.062 1 29.31 479 PRO A N 1
ATOM 3807 C CA . PRO A 1 479 ? 19 78.75 71.5 1 29.31 479 PRO A CA 1
ATOM 3808 C C . PRO A 1 479 ? 18.922 80.062 72.312 1 29.31 479 PRO A C 1
ATOM 3810 O O . PRO A 1 479 ? 18.766 80 73.5 1 29.31 479 PRO A O 1
ATOM 3813 N N . THR A 1 480 ? 19.516 81.062 71.812 1 28.19 480 THR A N 1
ATOM 3814 C CA . THR A 1 480 ? 19.844 82.125 72.75 1 28.19 480 THR A CA 1
ATOM 3815 C C . THR A 1 480 ? 18.594 82.75 73.375 1 28.19 480 THR A C 1
ATOM 3817 O O . THR A 1 480 ? 18.672 83.562 74.25 1 28.19 480 THR A O 1
ATOM 3820 N N . LYS A 1 481 ? 17.438 82.688 72.625 1 29.03 481 LYS A N 1
ATOM 3821 C CA . LYS A 1 481 ? 16.547 83.75 73.188 1 29.03 481 LYS A CA 1
ATOM 3822 C C . LYS A 1 481 ? 15.992 83.312 74.562 1 29.03 481 LYS A C 1
ATOM 3824 O O . LYS A 1 481 ? 15.07 83.938 75.062 1 29.03 481 LYS A O 1
ATOM 3829 N N . PHE A 1 482 ? 16.25 82 74.938 1 25.11 482 PHE A N 1
ATOM 3830 C CA . PHE A 1 482 ? 15.602 81.75 76.25 1 25.11 482 PHE A CA 1
ATOM 3831 C C . PHE A 1 482 ? 16.25 82.625 77.312 1 25.11 482 PHE A C 1
ATOM 3833 O O . PHE A 1 482 ? 16.016 82.375 78.5 1 25.11 482 PHE A O 1
ATOM 3840 N N . SER A 1 483 ? 17.219 83.5 77.125 1 23.19 483 SER A N 1
ATOM 3841 C CA . SER A 1 483 ? 17.609 84.125 78.375 1 23.19 483 SER A CA 1
ATOM 3842 C C . SER A 1 483 ? 16.438 84.875 79 1 23.19 483 SER A C 1
ATOM 3844 O O . SER A 1 483 ? 16.406 85.125 80.188 1 23.19 483 SER A O 1
ATOM 3846 N N . SER A 1 484 ? 15.789 85.875 78.25 1 23.45 484 SER A N 1
ATOM 3847 C CA . SER A 1 484 ? 15.273 86.938 79.125 1 23.45 484 SER A CA 1
ATOM 3848 C C . SER A 1 484 ? 14.039 86.438 79.875 1 23.45 484 SER A C 1
ATOM 3850 O O . SER A 1 484 ? 13.562 87.125 80.75 1 23.45 484 SER A O 1
ATOM 3852 N N . VAL A 1 485 ? 13.344 85.438 79.5 1 21.06 485 VAL A N 1
ATOM 3853 C CA . VAL A 1 485 ? 12.523 85.25 80.688 1 21.06 485 VAL A CA 1
ATOM 3854 C C . VAL A 1 485 ? 13.297 84.438 81.688 1 21.06 485 VAL A C 1
ATOM 3856 O O . VAL A 1 485 ? 13.984 83.438 81.375 1 21.06 485 VAL A O 1
ATOM 3859 N N . MET B 1 1 ? -28.188 41.719 -27.625 1 23.08 1 MET B N 1
ATOM 3860 C CA . MET B 1 1 ? -28.812 40.438 -27.922 1 23.08 1 MET B CA 1
ATOM 3861 C C . MET B 1 1 ? -27.844 39.281 -27.656 1 23.08 1 MET B C 1
ATOM 3863 O O . MET B 1 1 ? -26.922 39.062 -28.438 1 23.08 1 MET B O 1
ATOM 3867 N N . ARG B 1 2 ? -27.328 39 -26.469 1 29.83 2 ARG B N 1
ATOM 3868 C CA . ARG B 1 2 ? -26.016 38.562 -26.047 1 29.83 2 ARG B CA 1
ATOM 3869 C C . ARG B 1 2 ? -25.906 37.031 -26.156 1 29.83 2 ARG B C 1
ATOM 3871 O O . ARG B 1 2 ? -26.75 36.312 -25.656 1 29.83 2 ARG B O 1
ATOM 3878 N N . PRO B 1 3 ? -25.188 36.406 -27.172 1 31.23 3 PRO B N 1
ATOM 3879 C CA . PRO B 1 3 ? -25.406 35 -27.578 1 31.23 3 PRO B CA 1
ATOM 3880 C C . PRO B 1 3 ? -25.125 34.031 -26.438 1 31.23 3 PRO B C 1
ATOM 3882 O O . PRO B 1 3 ? -24.266 34.281 -25.594 1 31.23 3 PRO B O 1
ATOM 3885 N N . GLY B 1 4 ? -26.125 33.25 -25.938 1 26.16 4 GLY B N 1
ATOM 3886 C CA . GLY B 1 4 ? -26.359 32.281 -24.875 1 26.16 4 GLY B CA 1
ATOM 3887 C C . GLY B 1 4 ? -25.5 31.031 -25 1 26.16 4 GLY B C 1
ATOM 3888 O O . GLY B 1 4 ? -25.625 30.281 -25.953 1 26.16 4 GLY B O 1
ATOM 3889 N N . TYR B 1 5 ? -24.156 31.156 -24.672 1 30.92 5 TYR B N 1
ATOM 3890 C CA . TYR B 1 5 ? -23.203 30.094 -24.922 1 30.92 5 TYR B CA 1
ATOM 3891 C C . TYR B 1 5 ? -23.703 28.766 -24.344 1 30.92 5 TYR B C 1
ATOM 3893 O O . TYR B 1 5 ? -24 28.688 -23.141 1 30.92 5 TYR B O 1
ATOM 3901 N N . PHE B 1 6 ? -24.453 27.938 -25.078 1 27.2 6 PHE B N 1
ATOM 3902 C CA . PHE B 1 6 ? -25.047 26.625 -24.875 1 27.2 6 PHE B CA 1
ATOM 3903 C C . PHE B 1 6 ? -24.016 25.641 -24.328 1 27.2 6 PHE B C 1
ATOM 3905 O O . PHE B 1 6 ? -22.938 25.484 -24.906 1 27.2 6 PHE B O 1
ATOM 3912 N N . LEU B 1 7 ? -24.031 25.375 -23.016 1 26.22 7 LEU B N 1
ATOM 3913 C CA . LEU B 1 7 ? -23.297 24.484 -22.125 1 26.22 7 LEU B CA 1
ATOM 3914 C C . LEU B 1 7 ? -23.422 23.047 -22.594 1 26.22 7 LEU B C 1
ATOM 3916 O O . LEU B 1 7 ? -24.5 22.438 -22.531 1 26.22 7 LEU B O 1
ATOM 3920 N N . LEU B 1 8 ? -22.781 22.703 -23.734 1 24.25 8 LEU B N 1
ATOM 3921 C CA . LEU B 1 8 ? -22.812 21.344 -24.266 1 24.25 8 LEU B CA 1
ATOM 3922 C C . LEU B 1 8 ? -22.312 20.344 -23.219 1 24.25 8 LEU B C 1
ATOM 3924 O O . LEU B 1 8 ? -21.172 20.422 -22.781 1 24.25 8 LEU B O 1
ATOM 3928 N N . PHE B 1 9 ? -23.188 19.891 -22.344 1 26.56 9 PHE B N 1
ATOM 3929 C CA . PHE B 1 9 ? -23.109 18.766 -21.422 1 26.56 9 PHE B CA 1
ATOM 3930 C C . PHE B 1 9 ? -22.641 17.5 -22.141 1 26.56 9 PHE B C 1
ATOM 3932 O O . PHE B 1 9 ? -23.391 16.922 -22.938 1 26.56 9 PHE B O 1
ATOM 3939 N N . ALA B 1 10 ? -21.422 17.391 -22.656 1 24.17 10 ALA B N 1
ATOM 3940 C CA . ALA B 1 10 ? -20.984 16.156 -23.297 1 24.17 10 ALA B CA 1
ATOM 3941 C C . ALA B 1 10 ? -21.219 14.961 -22.375 1 24.17 10 ALA B C 1
ATOM 3943 O O . ALA B 1 10 ? -20.75 14.953 -21.219 1 24.17 10 ALA B O 1
ATOM 3944 N N . ALA B 1 11 ? -22.344 14.242 -22.453 1 23.69 11 ALA B N 1
ATOM 3945 C CA . ALA B 1 11 ? -22.719 12.914 -21.984 1 23.69 11 ALA B CA 1
ATOM 3946 C C . ALA B 1 11 ? -21.547 11.938 -22.125 1 23.69 11 ALA B C 1
ATOM 3948 O O . ALA B 1 11 ? -21.094 11.664 -23.234 1 23.69 11 ALA B O 1
ATOM 3949 N N . ALA B 1 12 ? -20.594 12.031 -21.281 1 25.83 12 ALA B N 1
ATOM 3950 C CA . ALA B 1 12 ? -19.625 10.953 -21.234 1 25.83 12 ALA B CA 1
ATOM 3951 C C . ALA B 1 12 ? -20.297 9.586 -21.312 1 25.83 12 ALA B C 1
ATOM 3953 O O . ALA B 1 12 ? -21.062 9.211 -20.422 1 25.83 12 ALA B O 1
ATOM 3954 N N . ALA B 1 13 ? -20.812 9.219 -22.531 1 24.67 13 ALA B N 1
ATOM 3955 C CA . ALA B 1 13 ? -21.25 7.867 -22.875 1 24.67 13 ALA B CA 1
ATOM 3956 C C . ALA B 1 13 ? -20.375 6.824 -22.172 1 24.67 13 ALA B C 1
ATOM 3958 O O . ALA B 1 13 ? -19.156 6.812 -22.328 1 24.67 13 ALA B O 1
ATOM 3959 N N . PHE B 1 14 ? -20.734 6.512 -20.969 1 27.89 14 PHE B N 1
ATOM 3960 C CA . PHE B 1 14 ? -20.422 5.203 -20.406 1 27.89 14 PHE B CA 1
ATOM 3961 C C . PHE B 1 14 ? -20.438 4.129 -21.484 1 27.89 14 PHE B C 1
ATOM 3963 O O . PHE B 1 14 ? -21.5 3.705 -21.922 1 27.89 14 PHE B O 1
ATOM 3970 N N . LEU B 1 15 ? -19.766 4.422 -22.578 1 27.02 15 LEU B N 1
ATOM 3971 C CA . LEU B 1 15 ? -19.703 3.264 -23.453 1 27.02 15 LEU B CA 1
ATOM 3972 C C . LEU B 1 15 ? -19.469 1.984 -22.656 1 27.02 15 LEU B C 1
ATOM 3974 O O . LEU B 1 15 ? -18.453 1.857 -21.969 1 27.02 15 LEU B O 1
ATOM 3978 N N . GLY B 1 16 ? -20.516 1.392 -22.078 1 28.81 16 GLY B N 1
ATOM 3979 C CA . GLY B 1 16 ? -20.625 -0.02 -21.734 1 28.81 16 GLY B CA 1
ATOM 3980 C C . GLY B 1 16 ? -19.75 -0.906 -22.609 1 28.81 16 GLY B C 1
ATOM 3981 O O . GLY B 1 16 ? -19.766 -0.795 -23.844 1 28.81 16 GLY B O 1
ATOM 3982 N N . ILE B 1 17 ? -18.578 -1.077 -22.281 1 30.16 17 ILE B N 1
ATOM 3983 C CA . ILE B 1 17 ? -18 -2.238 -22.953 1 30.16 17 ILE B CA 1
ATOM 3984 C C . ILE B 1 17 ? -19.062 -3.316 -23.125 1 30.16 17 ILE B C 1
ATOM 3986 O O . ILE B 1 17 ? -19.594 -3.84 -22.141 1 30.16 17 ILE B O 1
ATOM 3990 N N . PRO B 1 18 ? -20 -3.182 -24.031 1 32.5 18 PRO B N 1
ATOM 3991 C CA . PRO B 1 18 ? -20.906 -4.301 -24.312 1 32.5 18 PRO B CA 1
ATOM 3992 C C . PRO B 1 18 ? -20.188 -5.648 -24.328 1 32.5 18 PRO B C 1
ATOM 3994 O O . PRO B 1 18 ? -20.719 -6.633 -24.844 1 32.5 18 PRO B O 1
ATOM 3997 N N . GLY B 1 19 ? -19.016 -5.781 -23.922 1 31.28 19 GLY B N 1
ATOM 3998 C CA . GLY B 1 19 ? -18.594 -7.121 -24.297 1 31.28 19 GLY B CA 1
ATOM 3999 C C . GLY B 1 19 ? -19.5 -8.203 -23.734 1 31.28 19 GLY B C 1
ATOM 4000 O O . GLY B 1 19 ? -19.234 -8.75 -22.672 1 31.28 19 GLY B O 1
ATOM 4001 N N . THR B 1 20 ? -20.766 -8 -23.594 1 33.22 20 THR B N 1
ATOM 4002 C CA . THR B 1 20 ? -21.594 -9.195 -23.406 1 33.22 20 THR B CA 1
ATOM 4003 C C . THR B 1 20 ? -21.188 -10.281 -24.391 1 33.22 20 THR B C 1
ATOM 4005 O O . THR B 1 20 ? -21.672 -10.305 -25.531 1 33.22 20 THR B O 1
ATOM 4008 N N . THR B 1 21 ? -20 -10.508 -24.812 1 32.75 21 THR B N 1
ATOM 4009 C CA . THR B 1 21 ? -19.938 -11.734 -25.594 1 32.75 21 THR B CA 1
ATOM 4010 C C . THR B 1 21 ? -20.641 -12.875 -24.859 1 32.75 21 THR B C 1
ATOM 4012 O O . THR B 1 21 ? -20.281 -13.211 -23.734 1 32.75 21 THR B O 1
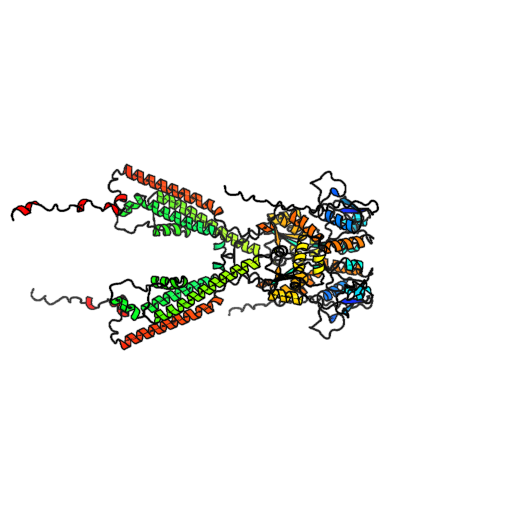ATOM 4015 N N . GLU B 1 22 ? -21.922 -12.969 -24.922 1 34.75 22 GLU B N 1
ATOM 4016 C CA . GLU B 1 22 ? -22.531 -14.273 -24.703 1 34.75 22 GLU B CA 1
ATOM 4017 C C . GLU B 1 22 ? -21.578 -15.406 -25.078 1 34.75 22 GLU B C 1
ATOM 4019 O O . GLU B 1 22 ? -21.156 -15.5 -26.234 1 34.75 22 GLU B O 1
ATOM 4024 N N . GLY B 1 23 ? -20.578 -15.688 -24.422 1 39.78 23 GLY B N 1
ATOM 4025 C CA . GLY B 1 23 ? -19.891 -16.938 -24.688 1 39.78 23 GLY B CA 1
ATOM 4026 C C . GLY B 1 23 ? -20.812 -18.031 -25.203 1 39.78 23 GLY B C 1
ATOM 4027 O O . GLY B 1 23 ? -21.625 -18.562 -24.453 1 39.78 23 GLY B O 1
ATOM 4028 N N . GLN B 1 24 ? -21.328 -17.938 -26.438 1 40.25 24 GLN B N 1
ATOM 4029 C CA . GLN B 1 24 ? -22.125 -18.906 -27.188 1 40.25 24 GLN B CA 1
ATOM 4030 C C . GLN B 1 24 ? -21.531 -20.312 -27.031 1 40.25 24 GLN B C 1
ATOM 4032 O O . GLN B 1 24 ? -20.359 -20.531 -27.328 1 40.25 24 GLN B O 1
ATOM 4037 N N . ASN B 1 25 ? -22.031 -21.109 -26.094 1 49.06 25 ASN B N 1
ATOM 4038 C CA . ASN B 1 25 ? -21.781 -22.547 -26.125 1 49.06 25 ASN B CA 1
ATOM 4039 C C . ASN B 1 25 ? -21.734 -23.078 -27.547 1 49.06 25 ASN B C 1
ATOM 4041 O O . ASN B 1 25 ? -22.672 -22.891 -28.328 1 49.06 25 ASN B O 1
ATOM 4045 N N . SER B 1 26 ? -20.688 -22.984 -28.109 1 56.09 26 SER B N 1
ATOM 4046 C CA . SER B 1 26 ? -20.594 -23.703 -29.375 1 56.09 26 SER B CA 1
ATOM 4047 C C . SER B 1 26 ? -20.828 -25.203 -29.172 1 56.09 26 SER B C 1
ATOM 4049 O O . SER B 1 26 ? -20.219 -25.812 -28.297 1 56.09 26 SER B O 1
ATOM 4051 N N . PRO B 1 27 ? -21.891 -25.766 -29.672 1 61.5 27 PRO B N 1
ATOM 4052 C CA . PRO B 1 27 ? -22.266 -27.172 -29.5 1 61.5 27 PRO B CA 1
ATOM 4053 C C . PRO B 1 27 ? -21.078 -28.125 -29.578 1 61.5 27 PRO B C 1
ATOM 4055 O O . PRO B 1 27 ? -21.109 -29.203 -28.969 1 61.5 27 PRO B O 1
ATOM 4058 N N . ASP B 1 28 ? -19.969 -27.781 -30.172 1 70.69 28 ASP B N 1
ATOM 4059 C CA . ASP B 1 28 ? -18.891 -28.75 -30.375 1 70.69 28 ASP B CA 1
ATOM 4060 C C . ASP B 1 28 ? -17.844 -28.656 -29.266 1 70.69 28 ASP B C 1
ATOM 4062 O O . ASP B 1 28 ? -16.922 -29.453 -29.203 1 70.69 28 ASP B O 1
ATOM 4066 N N . ARG B 1 29 ? -18.141 -27.859 -28.188 1 78.19 29 ARG B N 1
ATOM 4067 C CA . ARG B 1 29 ? -17.156 -27.672 -27.125 1 78.19 29 ARG B CA 1
ATOM 4068 C C . ARG B 1 29 ? -17.516 -28.5 -25.891 1 78.19 29 ARG B C 1
ATOM 4070 O O . ARG B 1 29 ? -18.688 -28.688 -25.578 1 78.19 29 ARG B O 1
ATOM 4077 N N . PRO B 1 30 ? -16.516 -29.109 -25.328 1 86.75 30 PRO B N 1
ATOM 4078 C CA . PRO B 1 30 ? -16.812 -29.828 -24.078 1 86.75 30 PRO B CA 1
ATOM 4079 C C . PRO B 1 30 ? -17.359 -28.922 -22.984 1 86.75 30 PRO B C 1
ATOM 4081 O O . PRO B 1 30 ? -16.984 -27.75 -22.906 1 86.75 30 PRO B O 1
ATOM 4084 N N . VAL B 1 31 ? -18.391 -29.484 -22.297 1 91.06 31 VAL B N 1
ATOM 4085 C CA . VAL B 1 31 ? -19 -28.734 -21.203 1 91.06 31 VAL B CA 1
ATOM 4086 C C . VAL B 1 31 ? -18.375 -29.141 -19.875 1 91.06 31 VAL B C 1
ATOM 4088 O O . VAL B 1 31 ? -18.422 -30.312 -19.5 1 91.06 31 VAL B O 1
ATOM 4091 N N . LEU B 1 32 ? -17.75 -28.25 -19.219 1 94.81 32 LEU B N 1
ATOM 4092 C CA . LEU B 1 32 ? -17.156 -28.484 -17.906 1 94.81 32 LEU B CA 1
ATOM 4093 C C . LEU B 1 32 ? -18.125 -28.141 -16.781 1 94.81 32 LEU B C 1
ATOM 4095 O O . LEU B 1 32 ? -18.688 -27.031 -16.766 1 94.81 32 LEU B O 1
ATOM 4099 N N . LYS B 1 33 ? -18.359 -29.094 -15.938 1 95.75 33 LYS B N 1
ATOM 4100 C CA . LYS B 1 33 ? -19.125 -28.797 -14.734 1 95.75 33 LYS B CA 1
ATOM 4101 C C . LYS B 1 33 ? -18.266 -28.156 -13.664 1 95.75 33 LYS B C 1
ATOM 4103 O O . LYS B 1 33 ? -17.266 -28.734 -13.227 1 95.75 33 LYS B O 1
ATOM 4108 N N . VAL B 1 34 ? -18.672 -26.953 -13.266 1 96.75 34 VAL B N 1
ATOM 4109 C CA . VAL B 1 34 ? -17.875 -26.172 -12.336 1 96.75 34 VAL B CA 1
ATOM 4110 C C . VAL B 1 34 ? -18.641 -25.984 -11.031 1 96.75 34 VAL B C 1
ATOM 4112 O O . VAL B 1 34 ? -19.719 -25.391 -11.023 1 96.75 34 VAL B O 1
ATOM 4115 N N . ALA B 1 35 ? -18.078 -26.5 -9.969 1 95.5 35 ALA B N 1
ATOM 4116 C CA . ALA B 1 35 ? -18.656 -26.312 -8.641 1 95.5 35 ALA B CA 1
ATOM 4117 C C . ALA B 1 35 ? -18.219 -24.969 -8.039 1 95.5 35 ALA B C 1
ATOM 4119 O O . ALA B 1 35 ? -17.062 -24.578 -8.18 1 95.5 35 ALA B O 1
ATOM 4120 N N . THR B 1 36 ? -19.141 -24.234 -7.426 1 94.44 36 THR B N 1
ATOM 4121 C CA . THR B 1 36 ? -18.812 -22.938 -6.828 1 94.44 36 THR B CA 1
ATOM 4122 C C . THR B 1 36 ? -19.641 -22.703 -5.57 1 94.44 36 THR B C 1
ATOM 4124 O O . THR B 1 36 ? -20.422 -23.562 -5.156 1 94.44 36 THR B O 1
ATOM 4127 N N . LEU B 1 37 ? -19.312 -21.609 -4.84 1 90.38 37 LEU B N 1
ATOM 4128 C CA . LEU B 1 37 ? -20.031 -21.141 -3.658 1 90.38 37 LEU B CA 1
ATOM 4129 C C . LEU B 1 37 ? -20.328 -19.656 -3.756 1 90.38 37 LEU B C 1
ATOM 4131 O O . LEU B 1 37 ? -19.578 -18.906 -4.402 1 90.38 37 LEU B O 1
ATOM 4135 N N . LEU B 1 38 ? -21.438 -19.2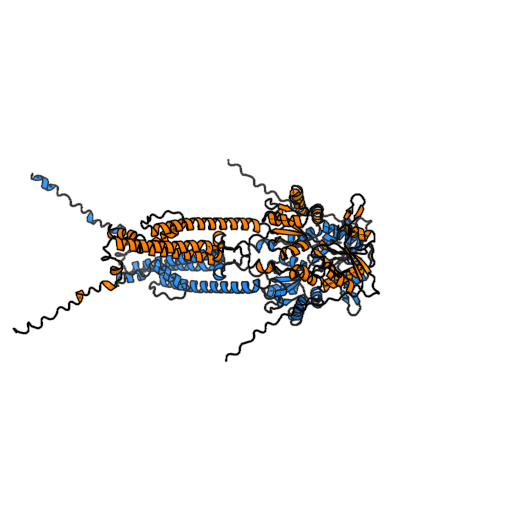81 -3.074 1 89.81 38 LEU B N 1
ATOM 4136 C CA . LEU B 1 38 ? -21.766 -17.859 -3.051 1 89.81 38 LEU B CA 1
ATOM 4137 C C . LEU B 1 38 ? -20.859 -17.109 -2.084 1 89.81 38 LEU B C 1
ATOM 4139 O O . LEU B 1 38 ? -20.734 -17.484 -0.917 1 89.81 38 LEU B O 1
ATOM 4143 N N . GLU B 1 39 ? -20.094 -16.156 -2.617 1 85.5 39 GLU B N 1
ATOM 4144 C CA . GLU B 1 39 ? -19.234 -15.289 -1.835 1 85.5 39 GLU B CA 1
ATOM 4145 C C . GLU B 1 39 ? -19 -13.961 -2.543 1 85.5 39 GLU B C 1
ATOM 4147 O O . GLU B 1 39 ? -18.406 -13.914 -3.623 1 85.5 39 GLU B O 1
ATOM 4152 N N . GLU B 1 40 ? -19.375 -12.867 -1.886 1 86 40 GLU B N 1
ATOM 4153 C CA . GLU B 1 40 ? -19.156 -11.555 -2.479 1 86 40 GLU B CA 1
ATOM 4154 C C . GLU B 1 40 ? -17.688 -11.164 -2.422 1 86 40 GLU B C 1
ATOM 4156 O O . GLU B 1 40 ? -17.031 -11.352 -1.399 1 86 40 GLU B O 1
ATOM 4161 N N . PRO B 1 41 ? -17.156 -10.578 -3.453 1 90.44 41 PRO B N 1
ATOM 4162 C CA . PRO B 1 41 ? -17.75 -10.258 -4.75 1 90.44 41 PRO B CA 1
ATOM 4163 C C . PRO B 1 41 ? -17.406 -11.289 -5.828 1 90.44 41 PRO B C 1
ATOM 4165 O O . PRO B 1 41 ? -17.469 -10.977 -7.02 1 90.44 41 PRO B O 1
ATOM 4168 N N . PHE B 1 42 ? -17.078 -12.414 -5.422 1 92.75 42 PHE B N 1
ATOM 4169 C CA . PHE B 1 42 ? -16.578 -13.422 -6.352 1 92.75 42 PHE B CA 1
ATOM 4170 C C . PHE B 1 42 ? -17.719 -14.07 -7.109 1 92.75 42 PHE B C 1
ATOM 4172 O O . PHE B 1 42 ? -17.688 -14.164 -8.336 1 92.75 42 PHE B O 1
ATOM 4179 N N . ILE B 1 43 ? -18.672 -14.531 -6.453 1 93.75 43 ILE B N 1
ATOM 4180 C CA . ILE B 1 43 ? -19.875 -15.102 -7.031 1 93.75 43 ILE B CA 1
ATOM 4181 C C . ILE B 1 43 ? -21.094 -14.648 -6.227 1 93.75 43 ILE B C 1
ATOM 4183 O O . ILE B 1 43 ? -21.141 -14.836 -5.008 1 93.75 43 ILE B O 1
ATOM 4187 N N . MET B 1 44 ? -22.016 -14.086 -6.918 1 93.12 44 MET B N 1
ATOM 4188 C CA . MET B 1 44 ? -23.25 -13.609 -6.309 1 93.12 44 MET B CA 1
ATOM 4189 C C . MET B 1 44 ? -24.453 -13.992 -7.168 1 93.12 44 MET B C 1
ATOM 4191 O O . MET B 1 44 ? -24.312 -14.32 -8.344 1 93.12 44 MET B O 1
ATOM 4195 N N . LYS B 1 45 ? -25.531 -13.953 -6.535 1 92.62 45 LYS B N 1
ATOM 4196 C CA . LYS B 1 45 ? -26.766 -14.164 -7.305 1 92.62 45 LYS B CA 1
ATOM 4197 C C . LYS B 1 45 ? -27.125 -12.914 -8.102 1 92.62 45 LYS B C 1
ATOM 4199 O O . LYS B 1 45 ? -26.938 -11.789 -7.633 1 92.62 45 LYS B O 1
ATOM 4204 N N . ASN B 1 46 ? -27.562 -13.188 -9.273 1 93.19 46 ASN B N 1
ATOM 4205 C CA . ASN B 1 46 ? -28 -12.086 -10.125 1 93.19 46 ASN B CA 1
ATOM 4206 C C . ASN B 1 46 ? -29.312 -11.477 -9.641 1 93.19 46 ASN B C 1
ATOM 4208 O O . ASN B 1 46 ? -30.391 -11.992 -9.945 1 93.19 46 ASN B O 1
ATOM 4212 N N . THR B 1 47 ? -29.25 -10.406 -9 1 88.69 47 THR B N 1
ATOM 4213 C CA . THR B 1 47 ? -30.438 -9.766 -8.445 1 88.69 47 THR B CA 1
ATOM 4214 C C . THR B 1 47 ? -31.141 -8.922 -9.5 1 88.69 47 THR B C 1
ATOM 4216 O O . THR B 1 47 ? -32.312 -8.602 -9.352 1 88.69 47 THR B O 1
ATOM 4219 N N . GLU B 1 48 ? -30.484 -8.5 -10.469 1 86.69 48 GLU B N 1
ATOM 4220 C CA . GLU B 1 48 ? -31.078 -7.711 -11.547 1 86.69 48 GLU B CA 1
ATOM 4221 C C . GLU B 1 48 ? -32 -8.562 -12.414 1 86.69 48 GLU B C 1
ATOM 4223 O O . GLU B 1 48 ? -33 -8.062 -12.938 1 86.69 48 GLU B O 1
ATOM 4228 N N . ASN B 1 49 ? -31.578 -9.812 -12.609 1 89.56 49 ASN B N 1
ATOM 4229 C CA . ASN B 1 49 ? -32.375 -10.766 -13.367 1 89.56 49 ASN B CA 1
ATOM 4230 C C . ASN B 1 49 ? -32.625 -12.055 -12.586 1 89.56 49 ASN B C 1
ATOM 4232 O O . ASN B 1 49 ? -32.031 -13.086 -12.906 1 89.56 49 ASN B O 1
ATOM 4236 N N . PRO B 1 50 ? -33.469 -12.07 -11.711 1 86.56 50 PRO B N 1
ATOM 4237 C CA . PRO B 1 50 ? -33.688 -13.219 -10.828 1 86.56 50 PRO B CA 1
ATOM 4238 C C . PRO B 1 50 ? -34.188 -14.453 -11.578 1 86.56 50 PRO B C 1
ATOM 4240 O O . PRO B 1 50 ? -34.062 -15.57 -11.078 1 86.56 50 PRO B O 1
ATOM 4243 N N . GLU B 1 51 ? -34.719 -14.242 -12.766 1 87.75 51 GLU B N 1
ATOM 4244 C CA . GLU B 1 51 ? -35.312 -15.359 -13.5 1 87.75 51 GLU B CA 1
ATOM 4245 C C . GLU B 1 51 ? -34.281 -16 -14.438 1 87.75 51 GLU B C 1
ATOM 4247 O O . GLU B 1 51 ? -34.594 -16.969 -15.125 1 87.75 51 GLU B O 1
ATOM 4252 N N . ALA B 1 52 ? -33.094 -15.453 -14.328 1 88.12 52 ALA B N 1
ATOM 4253 C CA . ALA B 1 52 ? -32.094 -16 -15.211 1 88.12 52 ALA B CA 1
ATOM 4254 C C . ALA B 1 52 ? -31.766 -17.453 -14.852 1 88.12 52 ALA B C 1
ATOM 4256 O O . ALA B 1 52 ? -31.812 -17.828 -13.68 1 88.12 52 ALA B O 1
ATOM 4257 N N . THR B 1 53 ? -31.547 -18.312 -15.961 1 87.81 53 THR B N 1
ATOM 4258 C CA . THR B 1 53 ? -31.203 -19.719 -15.766 1 87.81 53 THR B CA 1
ATOM 4259 C C . THR B 1 53 ? -29.766 -20 -16.219 1 87.81 53 THR B C 1
ATOM 4261 O O . THR B 1 53 ? -29.141 -19.156 -16.859 1 87.81 53 THR B O 1
ATOM 4264 N N . GLY B 1 54 ? -29.219 -21.078 -15.727 1 90.81 54 GLY B N 1
ATOM 4265 C CA . GLY B 1 54 ? -27.875 -21.438 -16.125 1 90.81 54 GLY B CA 1
ATOM 4266 C C . GLY B 1 54 ? -26.812 -20.578 -15.445 1 90.81 54 GLY B C 1
ATOM 4267 O O . GLY B 1 54 ? -26.938 -20.25 -14.266 1 90.81 54 GLY B O 1
ATOM 4268 N N . ASN B 1 55 ? -25.844 -20.297 -16.219 1 93.5 55 ASN B N 1
ATOM 4269 C CA . ASN B 1 55 ? -24.734 -19.531 -15.656 1 93.5 55 ASN B CA 1
ATOM 4270 C C . ASN B 1 55 ? -25.125 -18.078 -15.391 1 93.5 55 ASN B C 1
ATOM 4272 O O . ASN B 1 55 ? -24.516 -17.406 -14.555 1 93.5 55 ASN B O 1
ATOM 4276 N N . ASP B 1 56 ? -26.188 -17.594 -15.992 1 92.38 56 ASP B N 1
ATOM 4277 C CA . ASP B 1 56 ? -26.594 -16.203 -15.914 1 92.38 56 ASP B CA 1
ATOM 4278 C C . ASP B 1 56 ? -27.281 -15.898 -14.578 1 92.38 56 ASP B C 1
ATOM 4280 O O . ASP B 1 56 ? -27.531 -14.742 -14.25 1 92.38 56 ASP B O 1
ATOM 4284 N N . GLN B 1 57 ? -27.578 -16.922 -13.844 1 94.06 57 GLN B N 1
ATOM 4285 C CA . GLN B 1 57 ? -28.125 -16.719 -12.508 1 94.06 57 GLN B CA 1
ATOM 4286 C C . GLN B 1 57 ? -27.094 -16.125 -11.562 1 94.06 57 GLN B C 1
ATOM 4288 O O . GLN B 1 57 ? -27.438 -15.617 -10.492 1 94.06 57 GLN B O 1
ATOM 4293 N N . PHE B 1 58 ? -25.859 -16.234 -12 1 95.12 58 PHE B N 1
ATOM 4294 C CA . PHE B 1 58 ? -24.766 -15.773 -11.141 1 95.12 58 PHE B CA 1
ATOM 4295 C C . PHE B 1 58 ? -24.078 -14.555 -11.742 1 95.12 58 PHE B C 1
ATOM 4297 O O . PHE B 1 58 ? -24.031 -14.398 -12.969 1 95.12 58 PHE B O 1
ATOM 4304 N N . VAL B 1 59 ? -23.641 -13.672 -10.906 1 94.25 59 VAL B N 1
ATOM 4305 C CA . VAL B 1 59 ? -22.797 -12.539 -11.273 1 94.25 59 VAL B CA 1
ATOM 4306 C C . VAL B 1 59 ? -21.625 -12.438 -10.305 1 94.25 59 VAL B C 1
ATOM 4308 O O . VAL B 1 59 ? -21.641 -13.039 -9.234 1 94.25 59 VAL B O 1
ATOM 4311 N N . GLY B 1 60 ? -20.562 -11.758 -10.766 1 94.62 60 GLY B N 1
ATOM 4312 C CA . GLY B 1 60 ? -19.406 -11.578 -9.906 1 94.62 60 GLY B CA 1
ATOM 4313 C C . GLY B 1 60 ? -18.094 -11.688 -10.656 1 94.62 60 GLY B C 1
ATOM 4314 O O . GLY B 1 60 ? -18.078 -11.938 -11.859 1 94.62 60 GLY B O 1
ATOM 4315 N N . PHE B 1 61 ? -17.094 -11.539 -9.961 1 95.88 61 PHE B N 1
ATOM 4316 C CA . PHE B 1 61 ? -15.742 -11.539 -10.531 1 95.88 61 PHE B CA 1
ATOM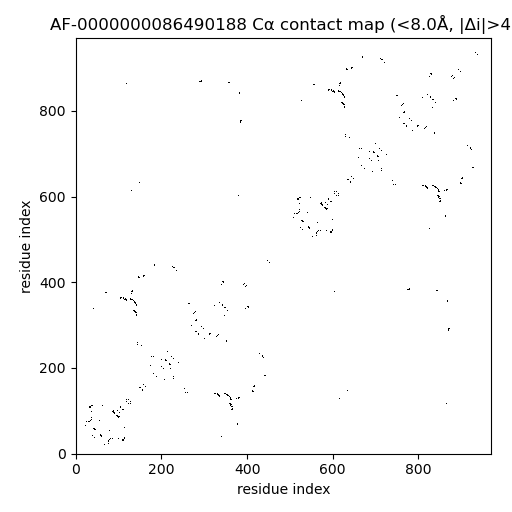 4317 C C . PHE B 1 61 ? -15.445 -12.875 -11.211 1 95.88 61 PHE B C 1
ATOM 4319 O O . PHE B 1 61 ? -15.031 -12.898 -12.375 1 95.88 61 PHE B O 1
ATOM 4326 N N . ILE B 1 62 ? -15.672 -13.953 -10.492 1 96.56 62 ILE B N 1
ATOM 4327 C CA . ILE B 1 62 ? -15.312 -15.281 -10.992 1 96.56 62 ILE B CA 1
ATOM 4328 C C . ILE B 1 62 ? -16.203 -15.641 -12.188 1 96.56 62 ILE B C 1
ATOM 4330 O O . ILE B 1 62 ? -15.727 -16.25 -13.148 1 96.56 62 ILE B O 1
ATOM 4334 N N . LYS B 1 63 ? -17.438 -15.297 -12.102 1 95.88 63 LYS B N 1
ATOM 4335 C CA . LYS B 1 63 ? -18.328 -15.555 -13.234 1 95.88 63 LYS B CA 1
ATOM 4336 C C . LYS B 1 63 ? -17.812 -14.875 -14.492 1 95.88 63 LYS B C 1
ATOM 4338 O O . LYS B 1 63 ? -17.688 -15.508 -15.547 1 95.88 63 LYS B O 1
ATOM 4343 N N . ASP B 1 64 ? -17.516 -13.625 -14.383 1 96.06 64 ASP B N 1
ATOM 4344 C CA . ASP B 1 64 ? -17 -12.875 -15.523 1 96.06 64 ASP B CA 1
ATOM 4345 C C . ASP B 1 64 ? -15.664 -13.445 -15.984 1 96.06 64 ASP B C 1
ATOM 4347 O O . ASP B 1 64 ? -15.406 -13.531 -17.188 1 96.06 64 ASP B O 1
ATOM 4351 N N . PHE B 1 65 ? -14.867 -13.781 -15.047 1 96.94 65 PHE B N 1
ATOM 4352 C CA . PHE B 1 65 ? -13.531 -14.297 -15.344 1 96.94 65 PHE B CA 1
ATOM 4353 C C . PHE B 1 65 ? -13.625 -15.641 -16.062 1 96.94 65 PHE B C 1
ATOM 4355 O O . PHE B 1 65 ? -12.898 -15.883 -17.031 1 96.94 65 PHE B O 1
ATOM 4362 N N . LEU B 1 66 ? -14.523 -16.484 -15.594 1 96.94 66 LEU B N 1
ATOM 4363 C CA . LEU B 1 66 ? -14.734 -17.781 -16.219 1 96.94 66 LEU B CA 1
ATOM 4364 C C . LEU B 1 66 ? -15.227 -17.609 -17.656 1 96.94 66 LEU B C 1
ATOM 4366 O O . LEU B 1 66 ? -14.828 -18.375 -18.547 1 96.94 66 LEU B O 1
ATOM 4370 N N . ASP B 1 67 ? -16.078 -16.672 -17.844 1 95.62 67 ASP B N 1
ATOM 4371 C CA . ASP B 1 67 ? -16.547 -16.422 -19.203 1 95.62 67 ASP B CA 1
ATOM 4372 C C . ASP B 1 67 ? -15.383 -16.125 -20.141 1 95.62 67 ASP B C 1
ATOM 4374 O O . ASP B 1 67 ? -15.32 -16.672 -21.25 1 95.62 67 ASP B O 1
ATOM 4378 N N . GLU B 1 68 ? -14.469 -15.336 -19.688 1 95.25 68 GLU B N 1
ATOM 4379 C CA . GLU B 1 68 ? -13.32 -14.969 -20.516 1 95.25 68 GLU B CA 1
ATOM 4380 C C . GLU B 1 68 ? -12.367 -16.141 -20.703 1 95.25 68 GLU B C 1
ATOM 4382 O O . GLU B 1 68 ? -11.859 -16.375 -21.797 1 95.25 68 GLU B O 1
ATOM 4387 N N . ILE B 1 69 ? -12.117 -16.828 -19.625 1 96.5 69 ILE B N 1
ATOM 4388 C CA . ILE B 1 69 ? -11.227 -17.984 -19.672 1 96.5 69 ILE B CA 1
ATOM 4389 C C . ILE B 1 69 ? -11.75 -19.016 -20.672 1 96.5 69 ILE B C 1
ATOM 4391 O O . ILE B 1 69 ? -11 -19.516 -21.516 1 96.5 69 ILE B O 1
ATOM 4395 N N . MET B 1 70 ? -13.047 -19.297 -20.594 1 94.81 70 MET B N 1
ATOM 4396 C CA . MET B 1 70 ? -13.641 -20.359 -21.406 1 94.81 70 MET B CA 1
ATOM 4397 C C . MET B 1 70 ? -13.711 -19.922 -22.875 1 94.81 70 MET B C 1
ATOM 4399 O O . MET B 1 70 ? -13.617 -20.766 -23.766 1 94.81 70 MET B O 1
ATOM 4403 N N . ASP B 1 71 ? -13.797 -18.672 -23.062 1 93.38 71 ASP B N 1
ATOM 4404 C CA . ASP B 1 71 ? -13.75 -18.156 -24.438 1 93.38 71 ASP B CA 1
ATOM 4405 C C . ASP B 1 71 ? -12.383 -18.375 -25.062 1 93.38 71 ASP B C 1
ATOM 4407 O O . ASP B 1 71 ? -12.281 -18.75 -26.234 1 93.38 71 ASP B O 1
ATOM 4411 N N . ILE B 1 72 ? -11.359 -18.172 -24.297 1 93.19 72 ILE B N 1
ATOM 4412 C CA . ILE B 1 72 ? -10 -18.359 -24.781 1 93.19 72 ILE B CA 1
ATOM 4413 C C . ILE B 1 72 ? -9.695 -19.844 -24.953 1 93.19 72 ILE B C 1
ATOM 4415 O O . ILE B 1 72 ? -9.109 -20.25 -25.953 1 93.19 72 ILE B O 1
ATOM 4419 N N . ALA B 1 73 ? -10.102 -20.594 -23.953 1 92.56 73 ALA B N 1
ATOM 4420 C CA . ALA B 1 73 ? -9.82 -22.031 -23.938 1 92.56 73 ALA B CA 1
ATOM 4421 C C . ALA B 1 73 ? -10.781 -22.781 -24.859 1 92.56 73 ALA B C 1
ATOM 4423 O O . ALA B 1 73 ? -10.562 -23.953 -25.172 1 92.56 73 ALA B O 1
ATOM 4424 N N . LYS B 1 74 ? -11.836 -22.156 -25.266 1 91.56 74 LYS B N 1
ATOM 4425 C CA . LYS B 1 74 ? -12.836 -22.719 -26.156 1 91.56 74 LYS B CA 1
ATOM 4426 C C . LYS B 1 74 ? -13.562 -23.891 -25.516 1 91.56 74 LYS B C 1
ATOM 4428 O O . LYS B 1 74 ? -13.688 -24.969 -26.109 1 91.56 74 LYS B O 1
ATOM 4433 N N . PHE B 1 75 ? -13.992 -23.719 -24.297 1 93.12 75 PHE B N 1
ATOM 4434 C CA . PHE B 1 75 ? -14.82 -24.656 -23.531 1 93.12 75 PHE B CA 1
ATOM 4435 C C . PHE B 1 75 ? -16.156 -24 -23.172 1 93.12 75 PHE B C 1
ATOM 4437 O O . PHE B 1 75 ? -16.266 -22.781 -23.141 1 93.12 75 PHE B O 1
ATOM 4444 N N . ASN B 1 76 ? -17.141 -24.875 -23.031 1 92.69 76 ASN B N 1
ATOM 4445 C CA . ASN B 1 76 ? -18.344 -24.484 -22.328 1 92.69 76 ASN B CA 1
ATOM 4446 C C . ASN B 1 76 ? -18.328 -24.922 -20.859 1 92.69 76 ASN B C 1
ATOM 4448 O O . ASN B 1 76 ? -17.547 -25.797 -20.484 1 92.69 76 ASN B O 1
ATOM 4452 N N . TYR B 1 77 ? -19.078 -24.172 -20.047 1 95.56 77 TYR B N 1
ATOM 4453 C CA . TYR B 1 77 ? -19.094 -24.594 -18.656 1 95.56 77 TYR B CA 1
ATOM 4454 C C . TYR B 1 77 ? -20.469 -24.375 -18.031 1 95.56 77 TYR B C 1
ATOM 4456 O O . TYR B 1 77 ? -21.266 -23.609 -18.547 1 95.56 77 TYR B O 1
ATOM 4464 N N . SER B 1 78 ? -20.781 -25.188 -17.094 1 95.06 78 SER B N 1
ATOM 4465 C CA . SER B 1 78 ? -22 -25.062 -16.297 1 95.06 78 SER B CA 1
ATOM 4466 C C . SER B 1 78 ? -21.656 -24.891 -14.812 1 95.06 78 SER B C 1
ATOM 4468 O O . SER B 1 78 ? -20.984 -25.734 -14.227 1 95.06 78 SER B O 1
ATOM 4470 N N . LEU B 1 79 ? -22.125 -23.797 -14.281 1 95.25 79 LEU B N 1
ATOM 4471 C CA . LEU B 1 79 ? -21.859 -23.453 -12.883 1 95.25 79 LEU B CA 1
ATOM 4472 C C . LEU B 1 79 ? -22.953 -24.016 -11.977 1 95.25 79 LEU B C 1
ATOM 4474 O O . LEU B 1 79 ? -24.141 -23.922 -12.305 1 95.25 79 LEU B O 1
ATOM 4478 N N . TYR B 1 80 ? -22.594 -24.625 -10.93 1 92.38 80 TYR B N 1
ATOM 4479 C CA . TYR B 1 80 ? -23.594 -25.031 -9.945 1 92.38 80 TYR B CA 1
ATOM 4480 C C . TYR B 1 80 ? -23.062 -24.844 -8.523 1 92.38 80 TYR B C 1
ATOM 4482 O O . TYR B 1 80 ? -21.859 -24.859 -8.297 1 92.38 80 TYR B O 1
ATOM 4490 N N . LEU B 1 81 ? -23.938 -24.703 -7.574 1 93 81 LEU B N 1
ATOM 4491 C CA . LEU B 1 81 ? -23.594 -24.5 -6.172 1 93 81 LEU B CA 1
ATOM 4492 C C . LEU B 1 81 ? -23.344 -25.828 -5.473 1 93 81 LEU B C 1
ATOM 4494 O O . LEU B 1 81 ? -24.109 -26.781 -5.66 1 93 81 LEU B O 1
ATOM 4498 N N . THR B 1 82 ? -22.25 -25.828 -4.785 1 91.12 82 THR B N 1
ATOM 4499 C CA . THR B 1 82 ? -21.969 -27.047 -4.012 1 91.12 82 THR B CA 1
ATOM 4500 C C . THR B 1 82 ? -23.125 -27.344 -3.059 1 91.12 82 THR B C 1
ATOM 4502 O O . THR B 1 82 ? -23.547 -26.484 -2.301 1 91.12 82 THR B O 1
ATOM 4505 N N . PRO B 1 83 ? -23.578 -28.531 -2.998 1 86.88 83 PRO B N 1
ATOM 4506 C CA . PRO B 1 83 ? -24.781 -28.891 -2.24 1 86.88 83 PRO B CA 1
ATOM 4507 C C . PRO B 1 83 ? -24.609 -28.656 -0.739 1 86.88 83 PRO B C 1
ATOM 4509 O O . PRO B 1 83 ? -25.578 -28.312 -0.055 1 86.88 83 PRO B O 1
ATOM 4512 N N . ASP B 1 84 ? -23.438 -28.844 -0.21 1 81.19 84 ASP B N 1
ATOM 4513 C CA . ASP B 1 84 ? -23.266 -28.719 1.233 1 81.19 84 ASP B CA 1
ATOM 4514 C C . ASP B 1 84 ? -22.922 -27.281 1.627 1 81.19 84 ASP B C 1
ATOM 4516 O O . ASP B 1 84 ? -22.844 -26.953 2.814 1 81.19 84 ASP B O 1
ATOM 4520 N N . GLY B 1 85 ? -22.672 -26.422 0.684 1 79.56 85 GLY B N 1
ATOM 4521 C CA . GLY B 1 85 ? -22.438 -25 0.923 1 79.56 85 GLY B CA 1
ATOM 4522 C C . GLY B 1 85 ? -21.109 -24.734 1.608 1 79.56 85 GLY B C 1
ATOM 4523 O O . GLY B 1 85 ? -20.953 -23.703 2.275 1 79.56 85 GLY B O 1
ATOM 4524 N N . ARG B 1 86 ? -20.203 -25.797 1.492 1 78.19 86 ARG B N 1
ATOM 4525 C CA . ARG B 1 86 ? -18.922 -25.672 2.182 1 78.19 86 ARG B CA 1
ATOM 4526 C C . ARG B 1 86 ? -17.766 -25.672 1.189 1 78.19 86 ARG B C 1
ATOM 4528 O O . ARG B 1 86 ? -17.859 -26.281 0.119 1 78.19 86 ARG B O 1
ATOM 4535 N N . TRP B 1 87 ? -16.656 -24.891 1.389 1 73.44 87 TRP B N 1
ATOM 4536 C CA . TRP B 1 87 ? -15.477 -24.828 0.537 1 73.44 87 TRP B CA 1
ATOM 4537 C C . TRP B 1 87 ? -14.836 -26.203 0.389 1 73.44 87 TRP B C 1
ATOM 4539 O O . TRP B 1 87 ? -14.562 -26.656 -0.727 1 73.44 87 TRP B O 1
ATOM 4549 N N . GLY B 1 88 ? -14.75 -26.859 1.493 1 71.5 88 GLY B N 1
ATOM 4550 C CA . GLY B 1 88 ? -14.195 -28.203 1.482 1 71.5 88 GLY B CA 1
ATOM 4551 C C . GLY B 1 88 ? -12.875 -28.312 2.217 1 71.5 88 GLY B C 1
ATOM 4552 O O . GLY B 1 88 ? -12.203 -27.312 2.457 1 71.5 88 GLY B O 1
ATOM 4553 N N . GLY B 1 89 ? -12.57 -29.391 2.738 1 72.69 89 GLY B N 1
ATOM 4554 C CA . GLY B 1 89 ? -11.375 -29.797 3.455 1 72.69 89 GLY B CA 1
ATOM 4555 C C . GLY B 1 89 ? -11.234 -31.312 3.574 1 72.69 89 GLY B C 1
ATOM 4556 O O . GLY B 1 89 ? -11.953 -32.062 2.914 1 72.69 89 GLY B O 1
ATOM 4557 N N . GLN B 1 90 ? -10.102 -31.578 4.074 1 73.69 90 GLN B N 1
ATOM 4558 C CA . GLN B 1 90 ? -9.883 -33 4.293 1 73.69 90 GLN B CA 1
ATOM 4559 C C . GLN B 1 90 ? -10.25 -33.406 5.719 1 73.69 90 GLN B C 1
ATOM 4561 O O . GLN B 1 90 ? -9.828 -32.75 6.68 1 73.69 90 GLN B O 1
ATOM 4566 N N . ASN B 1 91 ? -11.203 -34.312 5.762 1 71.38 91 ASN B N 1
ATOM 4567 C CA . ASN B 1 91 ? -11.547 -34.875 7.07 1 71.38 91 ASN B CA 1
ATOM 4568 C C . ASN B 1 91 ? -10.336 -35.5 7.75 1 71.38 91 ASN B C 1
ATOM 4570 O O . ASN B 1 91 ? -9.648 -36.344 7.145 1 71.38 91 ASN B O 1
ATOM 4574 N N . LYS B 1 92 ? -10.086 -35.062 8.922 1 66 92 LYS B N 1
ATOM 4575 C CA . LYS B 1 92 ? -8.906 -35.562 9.641 1 66 92 LYS B CA 1
ATOM 4576 C C . LYS B 1 92 ? -9 -37.062 9.914 1 66 92 LYS B C 1
ATOM 4578 O O . LYS B 1 92 ? -7.988 -37.75 9.898 1 66 92 LYS B O 1
ATOM 4583 N N . ASP B 1 93 ? -10.148 -37.531 10.125 1 69.75 93 ASP B N 1
ATOM 4584 C CA . ASP B 1 93 ? -10.359 -38.938 10.531 1 69.75 93 ASP B CA 1
ATOM 4585 C C . ASP B 1 93 ? -10.43 -39.844 9.312 1 69.75 93 ASP B C 1
ATOM 4587 O O . ASP B 1 93 ? -9.758 -40.875 9.266 1 69.75 93 ASP B O 1
ATOM 4591 N N . THR B 1 94 ? -11.18 -39.438 8.328 1 72.5 94 THR B N 1
ATOM 4592 C CA . THR B 1 94 ? -11.43 -40.312 7.191 1 72.5 94 THR B CA 1
ATOM 4593 C C . THR B 1 94 ? -10.539 -39.938 6.016 1 72.5 94 THR B C 1
ATOM 4595 O O . THR B 1 94 ? -10.469 -40.688 5.027 1 72.5 94 THR B O 1
ATOM 4598 N N . LEU B 1 95 ? -9.812 -38.938 6.055 1 73.75 95 LEU B N 1
ATOM 4599 C CA . LEU B 1 95 ? -8.938 -38.438 5.004 1 73.75 95 LEU B CA 1
ATOM 4600 C C . LEU B 1 95 ? -9.719 -38.156 3.723 1 73.75 95 LEU B C 1
ATOM 4602 O O . LEU B 1 95 ? -9.141 -38.125 2.633 1 73.75 95 LEU B O 1
ATOM 4606 N N . GLU B 1 96 ? -11.109 -38.125 3.945 1 77.06 96 GLU B N 1
ATOM 4607 C CA . GLU B 1 96 ? -11.953 -37.844 2.791 1 77.06 96 GLU B CA 1
ATOM 4608 C C . GLU B 1 96 ? -12.156 -36.344 2.607 1 77.06 96 GLU B C 1
ATOM 4610 O O . GLU B 1 96 ? -12.281 -35.594 3.586 1 77.06 96 GLU B O 1
ATOM 4615 N N . TRP B 1 97 ? -12.156 -36 1.312 1 79.5 97 TRP B N 1
ATOM 4616 C CA . TRP B 1 97 ? -12.383 -34.594 0.993 1 79.5 97 TRP B CA 1
ATOM 4617 C C . TRP B 1 97 ? -13.875 -34.281 0.922 1 79.5 97 TRP B C 1
ATOM 4619 O O . TRP B 1 97 ? -14.664 -35.094 0.453 1 79.5 97 TRP B O 1
ATOM 4629 N N . PHE B 1 98 ? -14.297 -33.219 1.491 1 80.88 98 PHE B N 1
ATOM 4630 C CA . PHE B 1 98 ? -15.688 -32.781 1.444 1 80.88 98 PHE B CA 1
ATOM 4631 C C . PHE B 1 98 ? -15.789 -31.375 0.897 1 80.88 98 PHE B C 1
ATOM 4633 O O . PHE B 1 98 ? -14.781 -30.75 0.561 1 80.88 98 PHE B O 1
ATOM 4640 N N . GLY B 1 99 ? -17.062 -30.953 0.615 1 85.69 99 GLY B N 1
ATOM 4641 C CA . GLY B 1 99 ? -17.266 -29.625 0.078 1 85.69 99 GLY B CA 1
ATOM 4642 C C . GLY B 1 99 ? -16.953 -29.516 -1.404 1 85.69 99 GLY B C 1
ATOM 4643 O O . GLY B 1 99 ? -17.078 -30.5 -2.137 1 85.69 99 GLY B O 1
ATOM 4644 N N . MET B 1 100 ? -16.609 -28.359 -1.807 1 87.19 100 MET B N 1
ATOM 4645 C CA . MET B 1 100 ? -16.297 -28.094 -3.211 1 87.19 100 MET B CA 1
ATOM 4646 C C . MET B 1 100 ? -15.156 -28.969 -3.691 1 87.19 100 MET B C 1
ATOM 4648 O O . MET B 1 100 ? -15.195 -29.5 -4.805 1 87.19 100 MET B O 1
ATOM 4652 N N . PHE B 1 101 ? -14.219 -29.25 -2.826 1 87.19 101 PHE B N 1
ATOM 4653 C CA . PHE B 1 101 ? -13.07 -30.078 -3.172 1 87.19 101 PHE B CA 1
ATOM 4654 C C . PHE B 1 101 ? -13.477 -31.547 -3.271 1 87.19 101 PHE B C 1
ATOM 4656 O O . PHE B 1 101 ? -12.953 -32.281 -4.105 1 87.19 101 PHE B O 1
ATOM 4663 N N . GLY B 1 102 ? -14.367 -31.875 -2.424 1 87.19 102 GLY B N 1
ATOM 4664 C CA . GLY B 1 102 ? -14.891 -33.219 -2.498 1 87.19 102 GLY B CA 1
ATOM 4665 C C . GLY B 1 102 ? -15.633 -33.5 -3.791 1 87.19 102 GLY B C 1
ATOM 4666 O O . GLY B 1 102 ? -15.531 -34.594 -4.348 1 87.19 102 GLY B O 1
ATOM 4667 N N . GLU B 1 103 ? -16.344 -32.469 -4.273 1 90.81 103 GLU B N 1
ATOM 4668 C CA . GLU B 1 103 ? -17.078 -32.625 -5.531 1 90.81 103 GLU B CA 1
ATOM 4669 C C . GLU B 1 103 ? -16.109 -32.906 -6.688 1 90.81 103 GLU B C 1
ATOM 4671 O O . GLU B 1 103 ? -16.391 -33.719 -7.551 1 90.81 103 GLU B O 1
ATOM 4676 N N . VAL B 1 104 ? -14.984 -32.25 -6.688 1 92.62 104 VAL B N 1
ATOM 4677 C CA . VAL B 1 104 ? -13.992 -32.406 -7.746 1 92.62 104 VAL B CA 1
ATOM 4678 C C . VAL B 1 104 ? -13.227 -33.719 -7.551 1 92.62 104 VAL B C 1
ATOM 4680 O O . VAL B 1 104 ? -13 -34.469 -8.508 1 92.62 104 VAL B O 1
ATOM 4683 N N . GLY B 1 105 ? -12.898 -33.969 -6.324 1 88.25 105 GLY B N 1
ATOM 4684 C CA . GLY B 1 105 ? -12.156 -35.188 -6.02 1 88.25 105 GLY B CA 1
ATOM 4685 C C . GLY B 1 105 ? -12.922 -36.438 -6.328 1 88.25 105 GLY B C 1
ATOM 4686 O O . GLY B 1 105 ? -12.336 -37.438 -6.77 1 88.25 105 GLY B O 1
ATOM 4687 N N . LYS B 1 106 ? -14.234 -36.406 -6.121 1 87.88 106 LYS B N 1
ATOM 4688 C CA . LYS B 1 106 ? -15.086 -37.562 -6.363 1 87.88 106 LYS B CA 1
ATOM 4689 C C . LYS B 1 106 ? -15.5 -37.656 -7.828 1 87.88 106 LYS B C 1
ATOM 4691 O O . LYS B 1 106 ? -16.172 -38.594 -8.234 1 87.88 106 LYS B O 1
ATOM 4696 N N . GLY B 1 107 ? -15.172 -36.625 -8.531 1 90.19 107 GLY B N 1
ATOM 4697 C CA . GLY B 1 107 ? -15.43 -36.656 -9.961 1 90.19 107 GLY B CA 1
ATOM 4698 C C . GLY B 1 107 ? -16.797 -36.094 -10.336 1 90.19 107 GLY B C 1
ATOM 4699 O O . GLY B 1 107 ? -17.25 -36.281 -11.469 1 90.19 107 GLY B O 1
ATOM 4700 N N . LYS B 1 108 ? -17.5 -35.562 -9.438 1 91.81 108 LYS B N 1
ATOM 4701 C CA . LYS B 1 108 ? -18.812 -35 -9.719 1 91.81 108 LYS B CA 1
ATOM 4702 C C . LYS B 1 108 ? -18.703 -33.688 -10.5 1 91.81 108 LYS B C 1
ATOM 4704 O O . LYS B 1 108 ? -19.609 -33.312 -11.25 1 91.81 108 LYS B O 1
ATOM 4709 N N . ALA B 1 109 ? -17.656 -33 -10.25 1 94.75 109 ALA B N 1
ATOM 4710 C CA . ALA B 1 109 ? -17.328 -31.781 -10.977 1 94.75 109 ALA B CA 1
ATOM 4711 C C . ALA B 1 109 ? -15.93 -31.859 -11.578 1 94.75 109 ALA B C 1
ATOM 4713 O O . ALA B 1 109 ? -15.039 -32.5 -11.031 1 94.75 109 ALA B O 1
ATOM 4714 N N . GLN B 1 110 ? -15.797 -31.219 -12.68 1 94.81 110 GLN B N 1
ATOM 4715 C CA . GLN B 1 110 ? -14.477 -31.219 -13.305 1 94.81 110 GLN B CA 1
ATOM 4716 C C . GLN B 1 110 ? -13.602 -30.109 -12.734 1 94.81 110 GLN B C 1
ATOM 4718 O O . GLN B 1 110 ? -12.375 -30.203 -12.789 1 94.81 110 GLN B O 1
ATOM 4723 N N . MET B 1 111 ? -14.305 -29.109 -12.227 1 95.75 111 MET B N 1
ATOM 4724 C CA . MET B 1 111 ? -13.555 -27.953 -11.742 1 95.75 111 MET B CA 1
ATOM 4725 C C . MET B 1 111 ? -14.266 -27.281 -10.57 1 95.75 111 MET B C 1
ATOM 4727 O O . MET B 1 111 ? -15.5 -27.328 -10.484 1 95.75 111 MET B O 1
ATOM 4731 N N . ALA B 1 112 ? -13.469 -26.797 -9.68 1 94.69 112 ALA B N 1
ATOM 4732 C CA . ALA B 1 112 ? -13.961 -25.922 -8.617 1 94.69 112 ALA B CA 1
ATOM 4733 C C . ALA B 1 112 ? -13.461 -24.5 -8.797 1 94.69 112 ALA B C 1
ATOM 4735 O O . ALA B 1 112 ? -12.266 -24.281 -9.016 1 94.69 112 ALA B O 1
ATOM 4736 N N . ALA B 1 113 ? -14.383 -23.547 -8.773 1 94.75 113 ALA B N 1
ATOM 4737 C CA . ALA B 1 113 ? -14.023 -22.156 -8.984 1 94.75 113 ALA B CA 1
ATOM 4738 C C . ALA B 1 113 ? -14.57 -21.266 -7.867 1 94.75 113 ALA B C 1
ATOM 4740 O O . ALA B 1 113 ? -15.742 -21.391 -7.492 1 94.75 113 ALA B O 1
ATOM 4741 N N . GLY B 1 114 ? -13.797 -20.469 -7.289 1 90.06 114 GLY B N 1
ATOM 4742 C CA . GLY B 1 114 ? -14.078 -19.547 -6.207 1 90.06 114 GLY B CA 1
ATOM 4743 C C . GLY B 1 114 ? -12.836 -18.891 -5.652 1 90.06 114 GLY B C 1
ATOM 4744 O O . GLY B 1 114 ? -11.805 -18.844 -6.316 1 90.06 114 GLY B O 1
ATOM 4745 N N . SER B 1 115 ? -12.977 -18.312 -4.551 1 86.5 115 SER B N 1
ATOM 4746 C CA . SER B 1 115 ? -11.82 -17.75 -3.863 1 86.5 115 SER B CA 1
ATOM 4747 C C . SER B 1 115 ? -11.016 -18.844 -3.156 1 86.5 115 SER B C 1
ATOM 4749 O O . SER B 1 115 ? -10.852 -18.797 -1.937 1 86.5 115 SER B O 1
ATOM 4751 N N . LEU B 1 116 ? -10.555 -19.719 -3.969 1 85.5 116 LEU B N 1
ATOM 4752 C CA . LEU B 1 116 ? -9.82 -20.875 -3.449 1 85.5 116 LEU B CA 1
ATOM 4753 C C . LEU B 1 116 ? -8.336 -20.562 -3.32 1 85.5 116 LEU B C 1
ATOM 4755 O O . LEU B 1 116 ? -7.68 -20.219 -4.309 1 85.5 116 LEU B O 1
ATOM 4759 N N . THR B 1 117 ? -7.895 -20.719 -2.119 1 85.38 117 THR B N 1
ATOM 4760 C CA . THR B 1 117 ? -6.469 -20.5 -1.9 1 85.38 117 THR B CA 1
ATOM 4761 C C . THR B 1 117 ? -5.66 -21.703 -2.393 1 85.38 117 THR B C 1
ATOM 4763 O O . THR B 1 117 ? -6.051 -22.859 -2.176 1 85.38 117 THR B O 1
ATOM 4766 N N . VAL B 1 118 ? -4.598 -21.406 -3.057 1 88.69 118 VAL B N 1
ATOM 4767 C CA . VAL B 1 118 ? -3.688 -22.453 -3.512 1 88.69 118 VAL B CA 1
ATOM 4768 C C . VAL B 1 118 ? -2.766 -22.859 -2.367 1 88.69 118 VAL B C 1
ATOM 4770 O O . VAL B 1 118 ? -1.916 -22.094 -1.933 1 88.69 118 VAL B O 1
ATOM 4773 N N . THR B 1 119 ? -2.959 -24.062 -1.835 1 86.06 119 THR B N 1
ATOM 4774 C CA . THR B 1 119 ? -2.152 -24.578 -0.732 1 86.06 119 THR B CA 1
ATOM 4775 C C . THR B 1 119 ? -1.426 -25.844 -1.139 1 86.06 119 THR B C 1
ATOM 4777 O O . THR B 1 119 ? -1.767 -26.469 -2.148 1 86.06 119 THR B O 1
ATOM 4780 N N . SER B 1 120 ? -0.43 -26.203 -0.315 1 88.88 120 SER B N 1
ATOM 4781 C CA . SER B 1 120 ? 0.334 -27.422 -0.595 1 88.88 120 SER B CA 1
ATOM 4782 C C . SER B 1 120 ? -0.537 -28.672 -0.465 1 88.88 120 SER B C 1
ATOM 4784 O O . SER B 1 120 ? -0.431 -29.594 -1.273 1 88.88 120 SER B O 1
ATOM 4786 N N . GLY B 1 121 ? -1.4 -28.688 0.513 1 84.25 121 GLY B N 1
ATOM 4787 C CA . GLY B 1 121 ? -2.299 -29.812 0.703 1 84.25 121 GLY B CA 1
ATOM 4788 C C . GLY B 1 121 ? -3.244 -30.016 -0.464 1 84.25 121 GLY B C 1
ATOM 4789 O O . GLY B 1 121 ? -3.414 -31.141 -0.935 1 84.25 121 GLY B O 1
ATOM 4790 N N . ARG B 1 122 ? -3.832 -29 -0.893 1 83.69 122 ARG B N 1
ATOM 4791 C CA . ARG B 1 122 ? -4.746 -29.078 -2.027 1 83.69 122 ARG B CA 1
ATOM 4792 C C . ARG B 1 122 ? -4 -29.438 -3.309 1 83.69 122 ARG B C 1
ATOM 4794 O O . ARG B 1 122 ? -4.523 -30.172 -4.152 1 83.69 122 ARG B O 1
ATOM 4801 N N . HIS B 1 123 ? -2.834 -28.875 -3.406 1 89.94 123 HIS B N 1
ATOM 4802 C CA . HIS B 1 123 ? -2 -29.156 -4.57 1 89.94 123 HIS B CA 1
ATOM 4803 C C . HIS B 1 123 ? -1.672 -30.641 -4.672 1 89.94 123 HIS B C 1
ATOM 4805 O O . HIS B 1 123 ? -1.562 -31.188 -5.773 1 89.94 123 HIS B O 1
ATOM 4811 N N . MET B 1 124 ? -1.508 -31.312 -3.559 1 88.19 124 MET B N 1
ATOM 4812 C CA . MET B 1 124 ? -1.177 -32.719 -3.553 1 88.19 124 MET B CA 1
ATOM 4813 C C . MET B 1 124 ? -2.404 -33.594 -3.875 1 88.19 124 MET B C 1
ATOM 4815 O O . MET B 1 124 ? -2.283 -34.656 -4.449 1 88.19 124 MET B O 1
ATOM 4819 N N . ALA B 1 125 ? -3.578 -33.031 -3.627 1 86.75 125 ALA B N 1
ATOM 4820 C CA . ALA B 1 125 ? -4.812 -33.812 -3.762 1 86.75 125 ALA B CA 1
ATOM 4821 C C . ALA B 1 125 ? -5.484 -33.531 -5.105 1 86.75 125 ALA B C 1
ATOM 4823 O O . ALA B 1 125 ? -6.191 -34.406 -5.637 1 86.75 125 ALA B O 1
ATOM 4824 N N . LEU B 1 126 ? -5.305 -32.375 -5.566 1 91.75 126 LEU B N 1
ATOM 4825 C CA . LEU B 1 126 ? -5.973 -31.938 -6.785 1 91.75 126 LEU B CA 1
ATOM 4826 C C . LEU B 1 126 ? -4.984 -31.266 -7.738 1 91.75 126 LEU B C 1
ATOM 4828 O O . LEU B 1 126 ? -3.807 -31.109 -7.406 1 91.75 126 LEU B O 1
ATOM 4832 N N . ASP B 1 127 ? -5.465 -31.016 -8.922 1 93.81 127 ASP B N 1
ATOM 4833 C CA . ASP B 1 127 ? -4.672 -30.266 -9.883 1 93.81 127 ASP B CA 1
ATOM 4834 C C . ASP B 1 127 ? -5.059 -28.781 -9.875 1 93.81 127 ASP B C 1
ATOM 4836 O O . ASP B 1 127 ? -6.145 -28.422 -10.328 1 93.81 127 ASP B O 1
ATOM 4840 N N . LEU B 1 128 ? -4.152 -28.031 -9.391 1 94 128 LEU B N 1
ATOM 4841 C CA . LEU B 1 128 ? -4.441 -26.609 -9.258 1 94 128 LEU B CA 1
ATOM 4842 C C . LEU B 1 128 ? -3.893 -25.828 -10.445 1 94 128 LEU B C 1
ATOM 4844 O O . LEU B 1 128 ? -2.801 -26.125 -10.938 1 94 128 LEU B O 1
ATOM 4848 N N . THR B 1 129 ? -4.652 -24.891 -10.875 1 95.56 129 THR B N 1
ATOM 4849 C CA . THR B 1 129 ? -4.207 -24.031 -11.961 1 95.56 129 THR B CA 1
ATOM 4850 C C . THR B 1 129 ? -3.168 -23.031 -11.453 1 95.56 129 THR B C 1
ATOM 4852 O O . THR B 1 129 ? -2.916 -22.938 -10.25 1 95.56 129 THR B O 1
ATOM 4855 N N . LYS B 1 130 ? -2.572 -22.344 -12.484 1 93.62 130 LYS B N 1
ATOM 4856 C CA . LYS B 1 130 ? -1.84 -21.141 -12.109 1 93.62 130 LYS B CA 1
ATOM 4857 C C . LYS B 1 130 ? -2.762 -20.125 -11.438 1 93.62 130 LYS B C 1
ATOM 4859 O O . LYS B 1 130 ? -3.934 -20 -11.797 1 93.62 130 LYS B O 1
ATOM 4864 N N . PRO B 1 131 ? -2.248 -19.438 -10.461 1 94.25 131 PRO B N 1
ATOM 4865 C CA . PRO B 1 131 ? -3.111 -18.5 -9.734 1 94.25 131 PRO B CA 1
ATOM 4866 C C . PRO B 1 131 ? -3.502 -17.281 -10.562 1 94.25 131 PRO B C 1
ATOM 4868 O O . PRO B 1 131 ? -2.76 -16.875 -11.461 1 94.25 131 PRO B O 1
ATOM 4871 N N . PHE B 1 132 ? -4.707 -16.766 -10.234 1 93.31 132 PHE B N 1
ATOM 4872 C CA . PHE B 1 132 ? -5.188 -15.609 -11 1 93.31 132 PHE B CA 1
ATOM 4873 C C . PHE B 1 132 ? -5.199 -14.352 -10.141 1 93.31 132 PHE B C 1
ATOM 4875 O O . PHE B 1 132 ? -5.277 -13.242 -10.656 1 93.31 132 PHE B O 1
ATOM 4882 N N . MET B 1 133 ? -5.133 -14.492 -8.898 1 92 133 MET B N 1
ATOM 4883 C CA . MET B 1 133 ? -5.094 -13.352 -7.988 1 92 133 MET B CA 1
ATOM 4884 C C . MET B 1 133 ? -4.203 -13.648 -6.785 1 92 133 MET B C 1
ATOM 4886 O O . MET B 1 133 ? -4.074 -14.797 -6.371 1 92 133 MET B O 1
ATOM 4890 N N . PHE B 1 134 ? -3.727 -12.555 -6.34 1 89.31 134 PHE B N 1
ATOM 4891 C CA . PHE B 1 134 ? -2.842 -12.664 -5.188 1 89.31 134 PHE B CA 1
ATOM 4892 C C . PHE B 1 134 ? -3.393 -11.875 -4.008 1 89.31 134 PHE B C 1
ATOM 4894 O O . PHE B 1 134 ? -4.055 -10.852 -4.191 1 89.31 134 PHE B O 1
ATOM 4901 N N . THR B 1 135 ? -3.143 -12.469 -2.887 1 87.56 135 THR B N 1
ATOM 4902 C CA . THR B 1 135 ? -3.629 -11.812 -1.679 1 87.56 135 THR B CA 1
ATOM 4903 C C . THR B 1 135 ? -2.689 -12.07 -0.504 1 87.56 135 THR B C 1
ATOM 4905 O O . THR B 1 135 ? -1.787 -12.906 -0.599 1 87.56 135 THR B O 1
ATOM 4908 N N . GLY B 1 136 ? -2.691 -11.289 0.444 1 89.25 136 GLY B N 1
ATOM 4909 C CA . GLY B 1 136 ? -2.068 -11.461 1.746 1 89.25 136 GLY B CA 1
ATOM 4910 C C . GLY B 1 136 ? -3.037 -11.281 2.9 1 89.25 136 GLY B C 1
ATOM 4911 O O . GLY B 1 136 ? -4.242 -11.492 2.744 1 89.25 136 GLY B O 1
ATOM 4912 N N . LEU B 1 137 ? -2.469 -11.188 3.963 1 91.31 137 LEU B N 1
ATOM 4913 C CA . LEU B 1 137 ? -3.27 -10.891 5.145 1 91.31 137 LEU B CA 1
ATOM 4914 C C . LEU B 1 137 ? -3.123 -9.422 5.539 1 91.31 137 LEU B C 1
ATOM 4916 O O . LEU B 1 137 ? -2.023 -8.867 5.477 1 91.31 137 LEU B O 1
ATOM 4920 N N . SER B 1 138 ? -4.23 -8.82 5.789 1 92.06 138 SER B N 1
ATOM 4921 C CA . SER B 1 138 ? -4.223 -7.43 6.219 1 92.06 138 SER B CA 1
ATOM 4922 C C . SER B 1 138 ? -4.996 -7.246 7.523 1 92.06 138 SER B C 1
ATOM 4924 O O . SER B 1 138 ? -5.828 -8.086 7.879 1 92.06 138 SER B O 1
ATOM 4926 N N . LEU B 1 139 ? -4.652 -6.164 8.141 1 92.06 139 LEU B N 1
ATOM 4927 C CA . LEU B 1 139 ? -5.332 -5.816 9.383 1 92.06 139 LEU B CA 1
ATOM 4928 C C . LEU B 1 139 ? -6.461 -4.824 9.125 1 92.06 139 LEU B C 1
ATOM 4930 O O . LEU B 1 139 ? -6.234 -3.748 8.57 1 92.06 139 LEU B O 1
ATOM 4934 N N . LEU B 1 140 ? -7.594 -5.254 9.438 1 92.62 140 LEU B N 1
ATOM 4935 C CA . LEU B 1 140 ? -8.773 -4.402 9.359 1 92.62 140 LEU B CA 1
ATOM 4936 C C . LEU B 1 140 ? -9 -3.656 10.672 1 92.62 140 LEU B C 1
ATOM 4938 O O . LEU B 1 140 ? -8.922 -4.25 11.75 1 92.62 140 LEU B O 1
ATOM 4942 N N . HIS B 1 141 ? -9.164 -2.385 10.617 1 88.56 141 HIS B N 1
ATOM 4943 C CA . HIS B 1 141 ? -9.344 -1.522 11.781 1 88.56 141 HIS B CA 1
ATOM 4944 C C . HIS B 1 141 ? -10.406 -0.46 11.516 1 88.56 141 HIS B C 1
ATOM 4946 O O . HIS B 1 141 ? -10.766 -0.21 10.367 1 88.56 141 HIS B O 1
ATOM 4952 N N . LYS B 1 142 ? -10.867 0.001 12.578 1 85.56 142 LYS B N 1
ATOM 4953 C CA . LYS B 1 142 ? -11.797 1.117 12.438 1 85.56 142 LYS B CA 1
ATOM 4954 C C . LYS B 1 142 ? -11.055 2.4 12.062 1 85.56 142 LYS B C 1
ATOM 4956 O O . LYS B 1 142 ? -9.984 2.686 12.602 1 85.56 142 LYS B O 1
ATOM 4961 N N . ARG B 1 143 ? -11.484 3.049 11.141 1 75.44 143 ARG B N 1
ATOM 4962 C CA . ARG B 1 143 ? -10.875 4.312 10.734 1 75.44 143 ARG B CA 1
ATOM 4963 C C . ARG B 1 143 ? -10.828 5.297 11.898 1 75.44 143 ARG B C 1
ATOM 4965 O O . ARG B 1 143 ? -11.852 5.555 12.539 1 75.44 143 ARG B O 1
ATOM 4972 N N . PRO B 1 144 ? -9.398 5.586 12.172 1 61.09 144 PRO B N 1
ATOM 4973 C CA . PRO B 1 144 ? -9.32 6.555 13.266 1 61.09 144 PRO B CA 1
ATOM 4974 C C . PRO B 1 144 ? -10.008 7.875 12.938 1 61.09 144 PRO B C 1
ATOM 4976 O O . PRO B 1 144 ? -10.055 8.281 11.773 1 61.09 144 PRO B O 1
ATOM 4979 N N . ALA B 1 145 ? -10.633 8.305 13.844 1 50.03 145 ALA B N 1
ATOM 4980 C CA . ALA B 1 145 ? -11.211 9.633 13.664 1 50.03 145 ALA B CA 1
ATOM 4981 C C . ALA B 1 145 ? -10.133 10.664 13.352 1 50.03 145 ALA B C 1
ATOM 4983 O O . ALA B 1 145 ? -9.008 10.555 13.836 1 50.03 145 ALA B O 1
ATOM 4984 N N . LEU B 1 146 ? -9.805 11.016 12.133 1 45.75 146 LEU B N 1
ATOM 4985 C CA . LEU B 1 146 ? -8.805 11.859 11.492 1 45.75 146 LEU B CA 1
ATOM 4986 C C . LEU B 1 146 ? -8.203 12.844 12.5 1 45.75 146 LEU B C 1
ATOM 4988 O O . LEU B 1 146 ? -8.93 13.492 13.25 1 45.75 146 LEU B O 1
ATOM 4992 N N . GLU B 1 147 ? -7.016 12.594 12.906 1 42.03 147 GLU B N 1
ATOM 4993 C CA . GLU B 1 147 ? -6.141 13.562 13.555 1 42.03 147 GLU B CA 1
ATOM 4994 C C . GLU B 1 147 ? -6.164 14.898 12.82 1 42.03 147 GLU B C 1
ATOM 4996 O O . GLU B 1 147 ? -6.066 14.938 11.594 1 42.03 147 GLU B O 1
ATOM 5001 N N . THR B 1 148 ? -6.859 15.828 13.172 1 39.22 148 THR B N 1
ATOM 5002 C CA . THR B 1 148 ? -6.598 17.172 12.656 1 39.22 148 THR B CA 1
ATOM 5003 C C . THR B 1 148 ? -5.098 17.422 12.539 1 39.22 148 THR B C 1
ATOM 5005 O O . THR B 1 148 ? -4.297 16.75 13.188 1 39.22 148 THR B O 1
ATOM 5008 N N . GLY B 1 149 ? -4.652 18.344 11.688 1 39 149 GLY B N 1
ATOM 5009 C CA . GLY B 1 149 ? -3.402 18.984 11.336 1 39 149 GLY B CA 1
ATOM 5010 C C . GLY B 1 149 ? -2.414 19.047 12.484 1 39 149 GLY B C 1
ATOM 5011 O O . GLY B 1 149 ? -2.773 18.797 13.633 1 39 149 GLY B O 1
ATOM 5012 N N . GLY B 1 150 ? -1.096 19.141 12.086 1 41.22 150 GLY B N 1
ATOM 5013 C CA . GLY B 1 150 ? 0.2 19.234 12.742 1 41.22 150 GLY B CA 1
ATOM 5014 C C . GLY B 1 150 ? 0.167 20.047 14.023 1 41.22 150 GLY B C 1
ATOM 5015 O O . GLY B 1 150 ? 1.2 20.25 14.664 1 41.22 150 GLY B O 1
ATOM 5016 N N . GLY B 1 151 ? -0.584 21.172 14.141 1 42.66 151 GLY B N 1
ATOM 5017 C CA . GLY B 1 151 ? -0.368 22.031 15.305 1 42.66 151 GLY B CA 1
ATOM 5018 C C . GLY B 1 151 ? -0.705 21.328 16.609 1 42.66 151 GLY B C 1
ATOM 5019 O O . GLY B 1 151 ? -1.24 20.219 16.609 1 42.66 151 GLY B O 1
ATOM 5020 N N . PRO B 1 152 ? 0.005 21.906 17.594 1 47.56 152 PRO B N 1
ATOM 5021 C CA . PRO B 1 152 ? -0.403 21.406 18.906 1 47.56 152 PRO B CA 1
ATOM 5022 C C . PRO B 1 152 ? -1.909 21.172 19 1 47.56 152 PRO B C 1
ATOM 5024 O O . PRO B 1 152 ? -2.695 21.969 18.484 1 47.56 152 PRO B O 1
ATOM 5027 N N . ALA B 1 153 ? -2.223 20 19.344 1 54 153 ALA B N 1
ATOM 5028 C CA . ALA B 1 153 ? -3.607 19.562 19.5 1 54 153 ALA B CA 1
ATOM 5029 C C . ALA B 1 153 ? -4.496 20.703 19.984 1 54 153 ALA B C 1
ATOM 5031 O O . ALA B 1 153 ? -5.652 20.812 19.562 1 54 153 ALA B O 1
ATOM 5032 N N . PHE B 1 154 ? -3.812 21.625 20.797 1 58.12 154 PHE B N 1
ATOM 5033 C CA . PHE B 1 154 ? -4.621 22.672 21.406 1 58.12 154 PHE B CA 1
ATOM 5034 C C . PHE B 1 154 ? -4.996 23.734 20.375 1 58.12 154 PHE B C 1
ATOM 5036 O O . PHE B 1 154 ? -6.012 24.422 20.531 1 58.12 154 PHE B O 1
ATOM 5043 N N . VAL B 1 155 ? -4.215 23.797 19.328 1 58.84 155 VAL B N 1
ATOM 5044 C CA . VAL B 1 155 ? -4.531 24.812 18.328 1 58.84 155 VAL B CA 1
ATOM 5045 C C . VAL B 1 155 ? -5.285 24.188 17.172 1 58.84 155 VAL B C 1
ATOM 5047 O O . VAL B 1 155 ? -6.195 24.797 16.609 1 58.84 155 VAL B O 1
ATOM 5050 N N . THR B 1 156 ? -5.051 22.906 16.969 1 58.53 156 THR B N 1
ATOM 5051 C CA . THR B 1 156 ? -5.578 22.297 15.75 1 58.53 156 THR B CA 1
ATOM 5052 C C . THR B 1 156 ? -6.934 21.641 16.016 1 58.53 156 THR B C 1
ATOM 5054 O O . THR B 1 156 ? -7.582 21.141 15.094 1 58.53 156 THR B O 1
ATOM 5057 N N . VAL B 1 157 ? -7.23 21.797 17.188 1 62.88 157 VAL B N 1
ATOM 5058 C CA . VAL B 1 157 ? -8.531 21.25 17.547 1 62.88 157 VAL B CA 1
ATOM 5059 C C . VAL B 1 157 ? -9.641 22.047 16.859 1 62.88 157 VAL B C 1
ATOM 5061 O O . VAL B 1 157 ? -10.703 21.516 16.562 1 62.88 157 VAL B O 1
ATOM 5064 N N . LEU B 1 158 ? -9.266 23.391 16.625 1 65.69 158 LEU B N 1
ATOM 5065 C CA . LEU B 1 158 ? -10.211 24.266 15.945 1 65.69 158 LEU B CA 1
ATOM 5066 C C . LEU B 1 158 ? -9.664 24.703 14.602 1 65.69 158 LEU B C 1
ATOM 5068 O O . LEU B 1 158 ? -8.453 24.922 14.453 1 65.69 158 LEU B O 1
ATOM 5072 N N . THR B 1 159 ? -10.555 24.688 13.68 1 66.81 159 THR B N 1
ATOM 5073 C CA . THR B 1 159 ? -10.172 25.234 12.383 1 66.81 159 THR B CA 1
ATOM 5074 C C . THR B 1 159 ? -9.883 26.734 12.484 1 66.81 159 THR B C 1
ATOM 5076 O O . THR B 1 159 ? -10.344 27.391 13.414 1 66.81 159 THR B O 1
ATOM 5079 N N . PRO B 1 160 ? -9.055 27.234 11.633 1 67.81 160 PRO B N 1
ATOM 5080 C CA . PRO B 1 160 ? -8.805 28.672 11.672 1 67.81 160 PRO B CA 1
ATOM 5081 C C . PRO B 1 160 ? -10.086 29.5 11.57 1 67.81 160 PRO B C 1
ATOM 5083 O O . PRO B 1 160 ? -10.188 30.562 12.188 1 67.81 160 PRO B O 1
ATOM 5086 N N . GLY B 1 161 ? -10.992 28.969 10.805 1 68.25 161 GLY B N 1
ATOM 5087 C CA . GLY B 1 161 ? -12.289 29.641 10.789 1 68.25 161 GLY B CA 1
ATOM 5088 C C . GLY B 1 161 ? -12.969 29.641 12.148 1 68.25 161 GLY B C 1
ATOM 5089 O O . GLY B 1 161 ? -13.555 30.656 12.547 1 68.25 161 GLY B O 1
ATOM 5090 N N . ALA B 1 162 ? -12.766 28.562 12.758 1 74.81 162 ALA B N 1
ATOM 5091 C CA . ALA B 1 162 ? -13.359 28.469 14.094 1 74.81 162 ALA B CA 1
ATOM 5092 C C . ALA B 1 162 ? -12.633 29.391 15.078 1 74.81 162 ALA B C 1
ATOM 5094 O O . ALA B 1 162 ? -13.273 30.031 15.922 1 74.81 162 ALA B O 1
ATOM 5095 N N . TRP B 1 163 ? -11.398 29.531 14.93 1 76.31 163 TRP B N 1
ATOM 5096 C CA . TRP B 1 163 ? -10.648 30.453 15.781 1 76.31 163 TRP B CA 1
ATOM 5097 C C . TRP B 1 163 ? -11.062 31.891 15.531 1 76.31 163 TRP B C 1
ATOM 5099 O O . TRP B 1 163 ? -11.242 32.656 16.469 1 76.31 163 TRP B O 1
ATOM 5109 N N . MET B 1 164 ? -11.281 32.25 14.352 1 77.06 164 MET B N 1
ATOM 5110 C CA . MET B 1 164 ? -11.695 33.594 14.016 1 77.06 164 MET B CA 1
ATOM 5111 C C . MET B 1 164 ? -13.094 33.906 14.531 1 77.06 164 MET B C 1
ATOM 5113 O O . MET B 1 164 ? -13.375 35 15 1 77.06 164 MET B O 1
ATOM 5117 N N . SER B 1 165 ? -13.82 32.906 14.406 1 79.62 165 SER B N 1
ATOM 5118 C CA . SER B 1 165 ? -15.172 33.094 14.922 1 79.62 165 SER B CA 1
ATOM 5119 C C . SER B 1 165 ? -15.172 33.281 16.438 1 79.62 165 SER B C 1
ATOM 5121 O O . SER B 1 165 ? -15.953 34.062 16.969 1 79.62 165 SER B O 1
ATOM 5123 N N . LEU B 1 166 ? -14.266 32.594 17.031 1 81.44 166 LEU B N 1
ATOM 5124 C CA . LEU B 1 166 ? -14.148 32.75 18.484 1 81.44 166 LEU B CA 1
ATOM 5125 C C . LEU B 1 166 ? -13.656 34.125 18.859 1 81.44 166 LEU B C 1
ATOM 5127 O O . LEU B 1 166 ? -14.18 34.75 19.797 1 81.44 166 LEU B O 1
ATOM 5131 N N . VAL B 1 167 ? -12.758 34.625 18.125 1 81.44 167 VAL B N 1
ATOM 5132 C CA . VAL B 1 167 ? -12.25 35.969 18.375 1 81.44 167 VAL B CA 1
ATOM 5133 C C . VAL B 1 167 ? -13.32 37 18.031 1 81.44 167 VAL B C 1
ATOM 5135 O O . VAL B 1 167 ? -13.492 38 18.734 1 81.44 167 VAL B O 1
ATOM 5138 N N . GLY B 1 168 ? -14.008 36.719 16.984 1 82.06 168 GLY B N 1
ATOM 5139 C CA . GLY B 1 168 ? -15.086 37.625 16.594 1 82.06 168 GLY B CA 1
ATOM 5140 C C . GLY B 1 168 ? -16.172 37.719 17.641 1 82.06 168 GLY B C 1
ATOM 5141 O O . GLY B 1 168 ? -16.625 38.812 17.969 1 82.06 168 GLY B O 1
ATOM 5142 N N . ILE B 1 169 ? -16.469 36.625 18.172 1 84.62 169 ILE B N 1
ATOM 5143 C CA . ILE B 1 169 ? -17.531 36.656 19.172 1 84.62 169 ILE B CA 1
ATOM 5144 C C . ILE B 1 169 ? -17.016 37.281 20.453 1 84.62 169 ILE B C 1
ATOM 5146 O O . ILE B 1 169 ? -17.75 38 21.125 1 84.62 169 ILE B O 1
ATOM 5150 N N . TYR B 1 170 ? -15.82 37.094 20.797 1 84.56 170 TYR B N 1
ATOM 5151 C CA . TYR B 1 170 ? -15.203 37.75 21.938 1 84.56 170 TYR B CA 1
ATOM 5152 C C . TYR B 1 170 ? -15.219 39.25 21.781 1 84.56 170 TYR B C 1
ATOM 5154 O O . TYR B 1 170 ? -15.609 39.969 22.719 1 84.56 170 TYR B O 1
ATOM 5162 N N . LEU B 1 171 ? -14.953 39.719 20.672 1 84.06 171 LEU B N 1
ATOM 5163 C CA . LEU B 1 171 ? -14.945 41.156 20.422 1 84.06 171 LEU B CA 1
ATOM 5164 C C . LEU B 1 171 ? -16.359 41.719 20.406 1 84.06 171 LEU B C 1
ATOM 5166 O O . LEU B 1 171 ? -16.609 42.781 20.922 1 84.06 171 LEU B O 1
ATOM 5170 N N . PHE B 1 172 ? -17.203 41.031 19.812 1 86.5 172 PHE B N 1
ATOM 5171 C CA . PHE B 1 172 ? -18.609 41.438 19.75 1 86.5 172 PHE B CA 1
ATOM 5172 C C . PHE B 1 172 ? -19.188 41.594 21.156 1 86.5 172 PHE B C 1
ATOM 5174 O O . PHE B 1 172 ? -19.812 42.594 21.469 1 86.5 172 PHE B O 1
ATOM 5181 N N . VAL B 1 173 ? -18.953 40.625 21.938 1 85.94 173 VAL B N 1
ATOM 5182 C CA . VAL B 1 173 ? -19.531 40.656 23.281 1 85.94 173 VAL B CA 1
ATOM 5183 C C . VAL B 1 173 ? -18.859 41.75 24.094 1 85.94 173 VAL B C 1
ATOM 5185 O O . VAL B 1 173 ? -19.516 42.438 24.891 1 85.94 173 VAL B O 1
ATOM 5188 N N . SER B 1 174 ? -17.594 41.938 23.859 1 83.38 174 SER B N 1
ATOM 5189 C CA . SER B 1 174 ? -16.891 43 24.578 1 83.38 174 SER B CA 1
ATOM 5190 C C . SER B 1 174 ? -17.422 44.375 24.172 1 83.38 174 SER B C 1
ATOM 5192 O O . SER B 1 174 ? -17.578 45.25 25.016 1 83.38 174 SER B O 1
ATOM 5194 N N . VAL B 1 175 ? -17.734 44.5 22.953 1 85.44 175 VAL B N 1
ATOM 5195 C CA . VAL B 1 175 ? -18.297 45.781 22.484 1 85.44 175 VAL B CA 1
ATOM 5196 C C . VAL B 1 175 ? -19.703 45.938 23.016 1 85.44 175 VAL B C 1
ATOM 5198 O O . VAL B 1 175 ? -20.094 47.062 23.406 1 85.44 175 VAL B O 1
ATOM 5201 N N . MET B 1 176 ? -20.391 44.875 23.094 1 85.69 176 MET B N 1
ATOM 5202 C CA . MET B 1 176 ? -21.75 44.938 23.625 1 85.69 176 MET B CA 1
ATOM 5203 C C . MET B 1 176 ? -21.734 45.281 25.125 1 85.69 176 MET B C 1
ATOM 5205 O O . MET B 1 176 ? -22.578 46.031 25.594 1 85.69 176 MET B O 1
ATOM 5209 N N . PHE B 1 177 ? -20.781 44.75 25.781 1 83.38 177 PHE B N 1
ATOM 5210 C CA . PHE B 1 177 ? -20.609 45.094 27.188 1 83.38 177 PHE B CA 1
ATOM 5211 C C . PHE B 1 177 ? -20.344 46.594 27.359 1 83.38 177 PHE B C 1
ATOM 5213 O O . PHE B 1 177 ? -20.922 47.219 28.25 1 83.38 177 PHE B O 1
ATOM 5220 N N . TRP B 1 178 ? -19.625 47.156 26.531 1 81.31 178 TRP B N 1
ATOM 5221 C CA . TRP B 1 178 ? -19.281 48.594 26.578 1 81.31 178 TRP B CA 1
ATOM 5222 C C . TRP B 1 178 ? -20.5 49.438 26.25 1 81.31 178 TRP B C 1
ATOM 5224 O O . TRP B 1 178 ? -20.766 50.438 26.922 1 81.31 178 TRP B O 1
ATOM 5234 N N . LEU B 1 179 ? -21.25 49 25.281 1 81.56 179 LEU B N 1
ATOM 5235 C CA . LEU B 1 179 ? -22.422 49.75 24.844 1 81.56 179 LEU B CA 1
ATOM 5236 C C . LEU B 1 179 ? -23.5 49.719 25.922 1 81.56 179 LEU B C 1
ATOM 5238 O O . LEU B 1 179 ? -24.109 50.781 26.219 1 81.56 179 LEU B O 1
ATOM 5242 N N . ILE B 1 180 ? -23.656 48.594 26.453 1 80.62 180 ILE B N 1
ATOM 5243 C CA . ILE B 1 180 ? -24.703 48.438 27.453 1 80.62 180 ILE B CA 1
ATOM 5244 C C . ILE B 1 180 ? -24.312 49.156 28.734 1 80.62 180 ILE B C 1
ATOM 5246 O O . ILE B 1 180 ? -25.141 49.781 29.391 1 80.62 180 ILE B O 1
ATOM 5250 N N . ALA B 1 181 ? -23.062 49.188 29.031 1 75.31 181 ALA B N 1
ATOM 5251 C CA . ALA B 1 181 ? -22.594 49.844 30.234 1 75.31 181 ALA B CA 1
ATOM 5252 C C . ALA B 1 181 ? -22.688 51.375 30.094 1 75.31 181 ALA B C 1
ATOM 5254 O O . ALA B 1 181 ? -22.938 52.094 31.062 1 75.31 181 ALA B O 1
ATOM 5255 N N . ARG B 1 182 ? -22.672 51.781 28.922 1 72 182 ARG B N 1
ATOM 5256 C CA . ARG B 1 182 ? -22.766 53.219 28.656 1 72 182 ARG B CA 1
ATOM 5257 C C . ARG B 1 182 ? -24.219 53.688 28.641 1 72 182 ARG B C 1
ATOM 5259 O O . ARG B 1 182 ? -24.516 54.844 28.984 1 72 182 ARG B O 1
ATOM 5266 N N . CYS B 1 183 ? -25 52.812 28.281 1 71 183 CYS B N 1
ATOM 5267 C CA . CYS B 1 183 ? -26.406 53.188 28.188 1 71 183 CYS B CA 1
ATOM 5268 C C . CYS B 1 183 ? -27.125 53 29.5 1 71 183 CYS B C 1
ATOM 5270 O O . CYS B 1 183 ? -28.141 53.625 29.766 1 71 183 CYS B O 1
ATOM 5272 N N . ALA B 1 184 ? -26.578 52.188 30.391 1 63.16 184 ALA B N 1
ATOM 5273 C CA . ALA B 1 184 ? -27.281 51.906 31.641 1 63.16 184 ALA B CA 1
ATOM 5274 C C . ALA B 1 184 ? -27.062 53.031 32.656 1 63.16 184 ALA B C 1
ATOM 5276 O O . ALA B 1 184 ? -25.922 53.375 32.969 1 63.16 184 ALA B O 1
ATOM 5277 N N . PRO B 1 185 ? -28.062 53.75 32.969 1 60.69 185 PRO B N 1
ATOM 5278 C CA . PRO B 1 185 ? -27.984 54.906 33.875 1 60.69 185 PRO B CA 1
ATOM 5279 C C . PRO B 1 185 ? -27.406 54.562 35.25 1 60.69 185 PRO B C 1
ATOM 5281 O O . PRO B 1 185 ? -26.75 55.375 35.875 1 60.69 185 PRO B O 1
ATOM 5284 N N . THR B 1 186 ? -27.797 53.375 35.719 1 58.06 186 THR B N 1
ATOM 5285 C CA . THR B 1 186 ? -27.375 53.031 37.062 1 58.06 186 THR B CA 1
ATOM 5286 C C . THR B 1 186 ? -25.859 52.812 37.125 1 58.06 186 THR B C 1
ATOM 5288 O O . THR B 1 186 ? -25.234 53 38.156 1 58.06 186 THR B O 1
ATOM 5291 N N . GLU B 1 187 ? -25.344 52.5 35.938 1 58.69 187 GLU B N 1
ATOM 5292 C CA . GLU B 1 187 ? -23.906 52.312 35.906 1 58.69 187 GLU B CA 1
ATOM 5293 C C . GLU B 1 187 ? -23.203 53.656 35.688 1 58.69 187 GLU B C 1
ATOM 5295 O O . GLU B 1 187 ? -22.062 53.844 36.156 1 58.69 187 GLU B O 1
ATOM 5300 N N . ARG B 1 188 ? -23.891 54.719 35.156 1 55.16 188 ARG B N 1
ATOM 5301 C CA . ARG B 1 188 ? -23.406 56.062 34.906 1 55.16 188 ARG B CA 1
ATOM 5302 C C . ARG B 1 188 ? -23.391 56.875 36.188 1 55.16 188 ARG B C 1
ATOM 5304 O O . ARG B 1 188 ? -22.5 57.719 36.375 1 55.16 188 ARG B O 1
ATOM 5311 N N . ARG B 1 189 ? -24.484 56.906 36.938 1 52.69 189 ARG B N 1
ATOM 5312 C CA . ARG B 1 189 ? -24.609 57.75 38.125 1 52.69 189 ARG B CA 1
ATOM 5313 C C . ARG B 1 189 ? -23.469 57.469 39.125 1 52.69 189 ARG B C 1
ATOM 5315 O O . ARG B 1 189 ? -23.047 58.375 39.844 1 52.69 189 ARG B O 1
ATOM 5322 N N . ARG B 1 190 ? -23.094 56.312 39.156 1 48.78 190 ARG B N 1
ATOM 5323 C CA . ARG B 1 190 ? -21.922 56.125 40 1 48.78 190 ARG B CA 1
ATOM 5324 C C . ARG B 1 190 ? -20.75 56.969 39.531 1 48.78 190 ARG B C 1
ATOM 5326 O O . ARG B 1 190 ? -19.891 57.344 40.312 1 48.78 190 ARG B O 1
ATOM 5333 N N . TYR B 1 191 ? -20.844 57.406 38.344 1 46.06 191 TYR B N 1
ATOM 5334 C CA . TYR B 1 191 ? -19.812 58.25 37.75 1 46.06 191 TYR B CA 1
ATOM 5335 C C . TYR B 1 191 ? -19.906 59.688 38.281 1 46.06 191 TYR B C 1
ATOM 5337 O O . TYR B 1 191 ? -18.891 60.344 38.469 1 46.06 191 TYR B O 1
ATOM 5345 N N . ASP B 1 192 ? -21 60.312 38.281 1 44.75 192 ASP B N 1
ATOM 5346 C CA . ASP B 1 192 ? -21.156 61.719 38.688 1 44.75 192 ASP B CA 1
ATOM 5347 C C . ASP B 1 192 ? -20.812 61.906 40.156 1 44.75 192 ASP B C 1
ATOM 5349 O O . ASP B 1 192 ? -20.422 63 40.562 1 44.75 192 ASP B O 1
ATOM 5353 N N . ASP B 1 193 ? -21.281 61.188 41.094 1 43.91 193 ASP B N 1
ATOM 5354 C CA . ASP B 1 193 ? -21 61.562 42.469 1 43.91 193 ASP B CA 1
ATOM 5355 C C . ASP B 1 193 ? -19.516 61.406 42.781 1 43.91 193 ASP B C 1
ATOM 5357 O O . ASP B 1 193 ? -18.922 62.25 43.5 1 43.91 193 ASP B O 1
ATOM 5361 N N . ASP B 1 194 ? -18.969 60.188 43.156 1 39.81 194 ASP B N 1
ATOM 5362 C CA . ASP B 1 194 ? -17.625 60.062 43.688 1 39.81 194 ASP B CA 1
ATOM 5363 C C . ASP B 1 194 ? -16.562 60.344 42.625 1 39.81 194 ASP B C 1
ATOM 5365 O O . ASP B 1 194 ? -16.812 60.156 41.438 1 39.81 194 ASP B O 1
ATOM 5369 N N . ASP B 1 195 ? -15.414 61.281 42.906 1 38.53 195 ASP B N 1
ATOM 5370 C CA . ASP B 1 195 ? -14.188 61.719 42.219 1 38.53 195 ASP B CA 1
ATOM 5371 C C . ASP B 1 195 ? -13.664 60.594 41.281 1 38.53 195 ASP B C 1
ATOM 5373 O O . ASP B 1 195 ? -12.539 60.688 40.812 1 38.53 195 ASP B O 1
ATOM 5377 N N . VAL B 1 196 ? -13.953 59.375 41.625 1 41.28 196 VAL B N 1
ATOM 5378 C CA . VAL B 1 196 ? -13.188 58.344 40.938 1 41.28 196 VAL B CA 1
ATOM 5379 C C . VAL B 1 196 ? -13.523 58.375 39.438 1 41.28 196 VAL B C 1
ATOM 5381 O O . VAL B 1 196 ? -14.664 58.094 39.062 1 41.28 196 VAL B O 1
ATOM 5384 N N . ASP B 1 197 ? -13.117 59.344 38.625 1 40.5 197 ASP B N 1
ATOM 5385 C CA . ASP B 1 197 ? -13.078 59.594 37.188 1 40.5 197 ASP B CA 1
ATOM 5386 C C . ASP B 1 197 ? -12.984 58.281 36.406 1 40.5 197 ASP B C 1
ATOM 5388 O O . ASP B 1 197 ? -12.914 58.281 35.188 1 40.5 197 ASP B O 1
ATOM 5392 N N . GLU B 1 198 ? -12.188 57.281 36.938 1 44.25 198 GLU B N 1
ATOM 5393 C CA . GLU B 1 198 ? -11.719 56.219 36.031 1 44.25 198 GLU B CA 1
ATOM 5394 C C . GLU B 1 198 ? -12.883 55.438 35.438 1 44.25 198 GLU B C 1
ATOM 5396 O O . GLU B 1 198 ? -13.727 54.938 36.188 1 44.25 198 GLU B O 1
ATOM 5401 N N . HIS B 1 199 ? -13.414 55.812 34.344 1 47.28 199 HIS B N 1
ATOM 5402 C CA . HIS B 1 199 ? -14.438 55.156 33.531 1 47.28 199 HIS B CA 1
ATOM 5403 C C . HIS B 1 199 ? -14.367 53.656 33.656 1 47.28 199 HIS B C 1
ATOM 5405 O O . HIS B 1 199 ? -13.383 53.031 33.219 1 47.28 199 HIS B O 1
ATOM 5411 N N . VAL B 1 200 ? -14.859 53.062 34.656 1 50 200 VAL B N 1
ATOM 5412 C CA . VAL B 1 200 ? -14.867 51.656 35.031 1 50 200 VAL B CA 1
ATOM 5413 C C . VAL B 1 200 ? -15.086 50.781 33.781 1 50 200 VAL B C 1
ATOM 5415 O O . VAL B 1 200 ? -14.469 49.719 33.656 1 50 200 VAL B O 1
ATOM 5418 N N . TYR B 1 201 ? -16.109 51.156 32.906 1 55.72 201 TYR B N 1
ATOM 5419 C CA . TYR B 1 201 ? -16.297 50.219 31.781 1 55.72 201 TYR B CA 1
ATOM 5420 C C . TYR B 1 201 ? -15.852 50.844 30.469 1 55.72 201 TYR B C 1
ATOM 5422 O O . TYR B 1 201 ? -16.672 51.375 29.703 1 55.72 201 TYR B O 1
ATOM 5430 N N . SER B 1 202 ? -14.617 51.344 30.344 1 62.16 202 SER B N 1
ATOM 5431 C CA . SER B 1 202 ? -13.984 51.656 29.062 1 62.16 202 SER B CA 1
ATOM 5432 C C . SER B 1 202 ? -13.859 50.406 28.188 1 62.16 202 SER B C 1
ATOM 5434 O O . SER B 1 202 ? -14.047 49.281 28.656 1 62.16 202 SER B O 1
ATOM 5436 N N . ILE B 1 203 ? -13.789 50.688 26.891 1 69.25 203 ILE B N 1
ATOM 5437 C CA . ILE B 1 203 ? -13.68 49.562 25.953 1 69.25 203 ILE B CA 1
ATOM 5438 C C . ILE B 1 203 ? -12.562 48.625 26.391 1 69.25 203 ILE B C 1
ATOM 5440 O O . ILE B 1 203 ? -12.703 47.406 26.312 1 69.25 203 ILE B O 1
ATOM 5444 N N . ARG B 1 204 ? -11.516 49.188 26.922 1 63.28 204 ARG B N 1
ATOM 5445 C CA . ARG B 1 204 ? -10.383 48.375 27.359 1 63.28 204 ARG B CA 1
ATOM 5446 C C . ARG B 1 204 ? -10.742 47.531 28.578 1 63.28 204 ARG B C 1
ATOM 5448 O O . ARG B 1 204 ? -10.383 46.344 28.656 1 63.28 204 ARG B O 1
ATOM 5455 N N . ASN B 1 205 ? -11.453 48.188 29.469 1 70.06 205 ASN B N 1
ATOM 5456 C CA . ASN B 1 205 ? -11.836 47.469 30.672 1 70.06 205 ASN B CA 1
ATOM 5457 C C . ASN B 1 205 ? -12.883 46.375 30.391 1 70.06 205 ASN B C 1
ATOM 5459 O O . ASN B 1 205 ? -12.891 45.344 31.031 1 70.06 205 ASN B O 1
ATOM 5463 N N . SER B 1 206 ? -13.68 46.656 29.375 1 75.69 206 SER B N 1
ATOM 5464 C CA . SER B 1 206 ? -14.664 45.656 28.984 1 75.69 206 SER B CA 1
ATOM 5465 C C . SER B 1 206 ? -14 44.469 28.344 1 75.69 206 SER B C 1
ATOM 5467 O O . SER B 1 206 ? -14.414 43.312 28.578 1 75.69 206 SER B O 1
ATOM 5469 N N . LEU B 1 207 ? -13 44.75 27.578 1 77.12 207 LEU B N 1
ATOM 5470 C CA . LEU B 1 207 ? -12.25 43.656 26.969 1 77.12 207 LEU B CA 1
ATOM 5471 C C . LEU B 1 207 ? -11.562 42.812 28.031 1 77.12 207 LEU B C 1
ATOM 5473 O O . LEU B 1 207 ? -11.539 41.562 27.922 1 77.12 207 LEU B O 1
ATOM 5477 N N . TRP B 1 208 ? -11.016 43.438 29.047 1 71.75 208 TRP B N 1
ATOM 5478 C CA . TRP B 1 208 ? -10.352 42.75 30.141 1 71.75 208 TRP B CA 1
ATOM 5479 C C . TRP B 1 208 ? -11.367 41.938 30.953 1 71.75 208 TRP B C 1
ATOM 5481 O O . TRP B 1 208 ? -11.086 40.812 31.344 1 71.75 208 TRP B O 1
ATOM 5491 N N . TYR B 1 209 ? -12.445 42.531 31.094 1 73.94 209 TYR B N 1
ATOM 5492 C CA . TYR B 1 209 ? -13.492 41.875 31.859 1 73.94 209 TYR B CA 1
ATOM 5493 C C . TYR B 1 209 ? -13.992 40.594 31.172 1 73.94 209 TYR B C 1
ATOM 5495 O O . TYR B 1 209 ? -14.188 39.562 31.797 1 73.94 209 TYR B O 1
ATOM 5503 N N . THR B 1 210 ? -14.031 40.656 29.828 1 79.06 210 THR B N 1
ATOM 5504 C CA . THR B 1 210 ? -14.578 39.531 29.094 1 79.06 210 THR B CA 1
ATOM 5505 C C . THR B 1 210 ? -13.516 38.438 28.922 1 79.06 210 THR B C 1
ATOM 5507 O O . THR B 1 210 ? -13.836 37.25 28.938 1 79.06 210 THR B O 1
ATOM 5510 N N . ILE B 1 211 ? -12.297 38.906 28.797 1 77.19 211 ILE B N 1
ATOM 5511 C CA . ILE B 1 211 ? -11.258 37.875 28.641 1 77.19 211 ILE B CA 1
ATOM 5512 C C . ILE B 1 211 ? -11 37.188 29.969 1 77.19 211 ILE B C 1
ATOM 5514 O O . ILE B 1 211 ? -10.641 36 29.984 1 77.19 211 ILE B O 1
ATOM 5518 N N . GLY B 1 212 ? -11.07 37.875 31.094 1 70.75 212 GLY B N 1
ATOM 5519 C CA . GLY B 1 212 ? -10.898 37.312 32.438 1 70.75 212 GLY B CA 1
ATOM 5520 C C . GLY B 1 212 ? -11.859 36.188 32.719 1 70.75 212 GLY B C 1
ATOM 5521 O O . GLY B 1 212 ? -11.562 35.312 33.531 1 70.75 212 GLY B O 1
ATOM 5522 N N . ALA B 1 213 ? -12.922 36.125 31.984 1 72.94 213 ALA B N 1
ATOM 5523 C CA . ALA B 1 213 ? -13.914 35.062 32.188 1 72.94 213 ALA B CA 1
ATOM 5524 C C . ALA B 1 213 ? -13.367 33.688 31.75 1 72.94 213 ALA B C 1
ATOM 5526 O O . ALA B 1 213 ? -13.734 32.656 32.312 1 72.94 213 ALA B O 1
ATOM 5527 N N . PHE B 1 214 ? -12.43 33.75 30.812 1 72.75 214 PHE B N 1
ATOM 5528 C CA . PHE B 1 214 ? -11.891 32.5 30.312 1 72.75 214 PHE B CA 1
ATOM 5529 C C . PHE B 1 214 ? -10.875 31.922 31.281 1 72.75 214 PHE B C 1
ATOM 5531 O O . PHE B 1 214 ? -10.648 30.703 31.312 1 72.75 214 PHE B O 1
ATOM 5538 N N . VAL B 1 215 ? -10.195 32.75 32.062 1 62.72 215 VAL B N 1
ATOM 5539 C CA . VAL B 1 215 ? -9.195 32.281 33 1 62.72 215 VAL B CA 1
ATOM 5540 C C . VAL B 1 215 ? -9.812 32.188 34.406 1 62.72 215 VAL B C 1
ATOM 5542 O O . VAL B 1 215 ? -9.117 31.891 35.375 1 62.72 215 VAL B O 1
ATOM 5545 N N . LEU B 1 216 ? -11.102 32.188 34.531 1 52.66 216 LEU B N 1
ATOM 5546 C CA . LEU B 1 216 ? -11.852 32.094 35.75 1 52.66 216 LEU B CA 1
ATOM 5547 C C . LEU B 1 216 ? -11.297 33.062 36.812 1 52.66 216 LEU B C 1
ATOM 5549 O O . LEU B 1 216 ? -11.328 32.781 38 1 52.66 216 LEU B O 1
ATOM 5553 N N . ARG B 1 217 ? -10.516 34.062 36.281 1 48.38 217 ARG B N 1
ATOM 5554 C CA . ARG B 1 217 ? -10.062 35.062 37.25 1 48.38 217 ARG B CA 1
ATOM 5555 C C . ARG B 1 217 ? -11.117 36.125 37.5 1 48.38 217 ARG B C 1
ATOM 5557 O O . ARG B 1 217 ? -11.703 36.656 36.562 1 48.38 217 ARG B O 1
ATOM 5564 N N . GLY B 1 218 ? -11.938 36.125 38.5 1 47 218 GLY B N 1
ATOM 5565 C CA . GLY B 1 218 ? -13 37 38.938 1 47 218 GLY B CA 1
ATOM 5566 C C . GLY B 1 218 ? -12.633 38.469 38.875 1 47 218 GLY B C 1
ATOM 5567 O O . GLY B 1 218 ? -11.617 38.906 39.406 1 47 218 GLY B O 1
ATOM 5568 N N . ASN B 1 219 ? -12.742 39.094 37.781 1 49.06 219 ASN B N 1
ATOM 5569 C CA . ASN B 1 219 ? -12.492 40.531 37.688 1 49.06 219 ASN B CA 1
ATOM 5570 C C . ASN B 1 219 ? -13.375 41.312 38.656 1 49.06 219 ASN B C 1
ATOM 5572 O O . ASN B 1 219 ? -14.461 40.844 39.031 1 49.06 219 ASN B O 1
ATOM 5576 N N . GLU B 1 220 ? -12.812 42.312 39.344 1 49.88 220 GLU B N 1
ATOM 5577 C CA . GLU B 1 220 ? -13.297 43.188 40.406 1 49.88 220 GLU B CA 1
ATOM 5578 C C . GLU B 1 220 ? -14.406 44.094 39.875 1 49.88 220 GLU B C 1
ATOM 5580 O O . GLU B 1 220 ? -15.031 44.812 40.656 1 49.88 220 GLU B O 1
ATOM 5585 N N . ALA B 1 221 ? -14.797 44 38.625 1 54.69 221 ALA B N 1
ATOM 5586 C CA . ALA B 1 221 ? -15.82 45 38.312 1 54.69 221 ALA B CA 1
ATOM 5587 C C . ALA B 1 221 ? -17.203 44.5 38.688 1 54.69 221 ALA B C 1
ATOM 5589 O O . ALA B 1 221 ? -17.547 43.344 38.438 1 54.69 221 ALA B O 1
ATOM 5590 N N . ASN B 1 222 ? -17.844 44.969 39.625 1 56.03 222 ASN B N 1
ATOM 5591 C CA . ASN B 1 222 ? -19.188 44.656 40.094 1 56.03 222 ASN B CA 1
ATOM 5592 C C . ASN B 1 222 ? -20.234 45.5 39.375 1 56.03 222 ASN B C 1
ATOM 5594 O O . ASN B 1 222 ? -20.5 46.625 39.75 1 56.03 222 ASN B O 1
ATOM 5598 N N . PRO B 1 223 ? -20.797 44.906 38.219 1 63.31 223 PRO B N 1
ATOM 5599 C CA . PRO B 1 223 ? -21.844 45.656 37.531 1 63.31 223 PRO B CA 1
ATOM 5600 C C . PRO B 1 223 ? -23.125 45.781 38.375 1 63.31 223 PRO B C 1
ATOM 5602 O O . PRO B 1 223 ? -23.484 44.875 39.094 1 63.31 223 PRO B O 1
ATOM 5605 N N . LYS B 1 224 ? -23.656 47 38.375 1 66.25 224 LYS B N 1
ATOM 5606 C CA . LYS B 1 224 ? -24.859 47.281 39.156 1 66.25 224 LYS B CA 1
ATOM 5607 C C . LYS B 1 224 ? -26.109 47.219 38.281 1 66.25 224 LYS B C 1
ATOM 5609 O O . LYS B 1 224 ? -27.188 46.844 38.75 1 66.25 224 LYS B O 1
ATOM 5614 N N . ALA B 1 225 ? -25.938 47.406 36.969 1 73.25 225 ALA B N 1
ATOM 5615 C CA . ALA B 1 225 ? -27.094 47.375 36.094 1 73.25 225 ALA B CA 1
ATOM 5616 C C . ALA B 1 225 ? -27.531 45.969 35.781 1 73.25 225 ALA B C 1
ATOM 5618 O O . ALA B 1 225 ? -26.703 45.062 35.625 1 73.25 225 ALA B O 1
ATOM 5619 N N . ILE B 1 226 ? -28.812 45.656 35.906 1 74.62 226 ILE B N 1
ATOM 5620 C CA . ILE B 1 226 ? -29.359 44.312 35.656 1 74.62 226 ILE B CA 1
ATOM 5621 C C . ILE B 1 226 ? -29 43.875 34.25 1 74.62 226 ILE B C 1
ATOM 5623 O O . ILE B 1 226 ? -28.734 42.688 34.031 1 74.62 226 ILE B O 1
ATOM 5627 N N . SER B 1 227 ? -28.875 44.875 33.312 1 78.38 227 SER B N 1
ATOM 5628 C CA . SER B 1 227 ? -28.547 44.5 31.922 1 78.38 227 SER B CA 1
ATOM 5629 C C . SER B 1 227 ? -27.109 44 31.812 1 78.38 227 SER B C 1
ATOM 5631 O O . SER B 1 227 ? -26.859 42.969 31.141 1 78.38 227 SER B O 1
ATOM 5633 N N . VAL B 1 228 ? -26.25 44.594 32.531 1 78.31 228 VAL B N 1
ATOM 5634 C CA . VAL B 1 228 ? -24.844 44.188 32.5 1 78.31 228 VAL B CA 1
ATOM 5635 C C . VAL B 1 228 ? -24.656 42.875 33.281 1 78.31 228 VAL B C 1
ATOM 5637 O O . VAL B 1 228 ? -23.875 42 32.875 1 78.31 228 VAL B O 1
ATOM 5640 N N . ARG B 1 229 ? -25.391 42.656 34.312 1 76.38 229 ARG B N 1
ATOM 5641 C CA . ARG B 1 229 ? -25.312 41.438 35.125 1 76.38 229 ARG B CA 1
ATOM 5642 C C . ARG B 1 229 ? -25.844 40.25 34.344 1 76.38 229 ARG B C 1
ATOM 5644 O O . ARG B 1 229 ? -25.312 39.156 34.438 1 76.38 229 ARG B O 1
ATOM 5651 N N . LEU B 1 230 ? -26.875 40.5 33.594 1 80 230 LEU B N 1
ATOM 5652 C CA . LEU B 1 230 ? -27.438 39.438 32.781 1 80 230 LEU B CA 1
ATOM 5653 C C . LEU B 1 230 ? -26.453 38.969 31.703 1 80 230 LEU B C 1
ATOM 5655 O O . LEU B 1 230 ? -26.25 37.781 31.5 1 80 230 LEU B O 1
ATOM 5659 N N . LEU B 1 231 ? -25.812 39.938 31.109 1 83.38 231 LEU B N 1
ATOM 5660 C CA . LEU B 1 231 ? -24.828 39.625 30.062 1 83.38 231 LEU B CA 1
ATOM 5661 C C . LEU B 1 231 ? -23.609 38.938 30.672 1 83.38 231 LEU B C 1
ATOM 5663 O O . LEU B 1 231 ? -23.078 37.969 30.094 1 83.38 231 LEU B O 1
ATOM 5667 N N . THR B 1 232 ? -23.203 39.406 31.797 1 79.88 232 THR B N 1
ATOM 5668 C CA . THR B 1 232 ? -22.047 38.812 32.469 1 79.88 232 THR B CA 1
ATOM 5669 C C . THR B 1 232 ? -22.344 37.375 32.875 1 79.88 232 THR B C 1
ATOM 5671 O O . THR B 1 232 ? -21.516 36.469 32.719 1 79.88 232 THR B O 1
ATOM 5674 N N . PHE B 1 233 ? -23.516 37.125 33.406 1 79.44 233 PHE B N 1
ATOM 5675 C CA . PHE B 1 233 ? -23.906 35.812 33.844 1 79.44 233 PHE B CA 1
ATOM 5676 C C . PHE B 1 233 ? -23.875 34.812 32.688 1 79.44 233 PHE B C 1
ATOM 5678 O O . PHE B 1 233 ? -23.297 33.75 32.781 1 79.44 233 PHE B O 1
ATOM 5685 N N . PHE B 1 234 ? -24.438 35.188 31.625 1 80.94 234 PHE B N 1
ATOM 5686 C CA . PHE B 1 234 ? -24.5 34.312 30.484 1 80.94 234 PHE B CA 1
ATOM 5687 C C . PHE B 1 234 ? -23.141 34.188 29.812 1 80.94 234 PHE B C 1
ATOM 5689 O O . PHE B 1 234 ? -22.781 33.125 29.297 1 80.94 234 PHE B O 1
ATOM 5696 N N . TRP B 1 235 ? -22.328 35.219 29.844 1 84 235 TRP B N 1
ATOM 5697 C CA . TRP B 1 235 ? -20.984 35.156 29.281 1 84 235 TRP B CA 1
ATOM 5698 C C . TRP B 1 235 ? -20.109 34.25 30.109 1 84 235 TRP B C 1
ATOM 5700 O O . TRP B 1 235 ? -19.297 33.469 29.562 1 84 235 TRP B O 1
ATOM 5710 N N . TRP B 1 236 ? -20.281 34.188 31.438 1 78.12 236 TRP B N 1
ATOM 5711 C CA . TRP B 1 236 ? -19.516 33.281 32.312 1 78.12 236 TRP B CA 1
ATOM 5712 C C . TRP B 1 236 ? -19.875 31.844 32.031 1 78.12 236 TRP B C 1
ATOM 5714 O O . TRP B 1 236 ? -19 30.984 31.953 1 78.12 236 TRP B O 1
ATOM 5724 N N . ILE B 1 237 ? -21.125 31.578 31.828 1 76 237 ILE B N 1
ATOM 5725 C CA . ILE B 1 237 ? -21.578 30.234 31.516 1 76 237 ILE B CA 1
ATOM 5726 C C . ILE B 1 237 ? -21.016 29.781 30.172 1 76 237 ILE B C 1
ATOM 5728 O O . ILE B 1 237 ? -20.516 28.672 30.031 1 76 237 ILE B O 1
ATOM 5732 N N . PHE B 1 238 ? -21.062 30.75 29.234 1 80.31 238 PHE B N 1
ATOM 5733 C CA . PHE B 1 238 ? -20.547 30.453 27.906 1 80.31 238 PHE B CA 1
ATOM 5734 C C . PHE B 1 238 ? -19.047 30.188 27.969 1 80.31 238 PHE B C 1
ATOM 5736 O O . PHE B 1 238 ? -18.547 29.266 27.328 1 80.31 238 PHE B O 1
ATOM 5743 N N . SER B 1 239 ? -18.328 30.984 28.688 1 79.12 239 SER B N 1
ATOM 5744 C CA . SER B 1 239 ? -16.875 30.828 28.781 1 79.12 239 SER B CA 1
ATOM 5745 C C . SER B 1 239 ? -16.5 29.5 29.422 1 79.12 239 SER B C 1
ATOM 5747 O O . SER B 1 239 ? -15.555 28.844 28.969 1 79.12 239 SER B O 1
ATOM 5749 N N . ILE B 1 240 ? -17.203 29.016 30.391 1 75.12 240 ILE B N 1
ATOM 5750 C CA . ILE B 1 240 ? -16.922 27.75 31.047 1 75.12 240 ILE B CA 1
ATOM 5751 C C . ILE B 1 240 ? -17.203 26.594 30.094 1 75.12 240 ILE B C 1
ATOM 5753 O O . ILE B 1 240 ? -16.422 25.641 30.016 1 75.12 240 ILE B O 1
ATOM 5757 N N . VAL B 1 241 ? -18.312 26.719 29.406 1 75.31 241 VAL B N 1
ATOM 5758 C CA . VAL B 1 241 ? -18.703 25.672 28.469 1 75.31 241 VAL B CA 1
ATOM 5759 C C . VAL B 1 241 ? -17.688 25.609 27.312 1 75.31 241 VAL B C 1
ATOM 5761 O O . VAL B 1 241 ? -17.281 24.531 26.891 1 75.31 241 VAL B O 1
ATOM 5764 N N . LEU B 1 242 ? -17.297 26.734 26.891 1 78.06 242 LEU B N 1
ATOM 5765 C CA . LEU B 1 242 ? -16.344 26.797 25.781 1 78.06 242 LEU B CA 1
ATOM 5766 C C . LEU B 1 242 ? -15 26.219 26.188 1 78.06 242 LEU B C 1
ATOM 5768 O O . LEU B 1 242 ? -14.383 25.469 25.438 1 78.06 242 LEU B O 1
ATOM 5772 N N . VAL B 1 243 ? -14.531 26.562 27.344 1 75 243 VAL B N 1
ATOM 5773 C CA . VAL B 1 243 ? -13.258 26.031 27.844 1 75 243 VAL B CA 1
ATOM 5774 C C . VAL B 1 243 ? -13.359 24.531 28.047 1 75 243 VAL B C 1
ATOM 5776 O O . VAL B 1 243 ? -12.43 23.781 27.719 1 75 243 VAL B O 1
ATOM 5779 N N . ALA B 1 244 ? -14.445 24.094 28.531 1 71.75 244 ALA B N 1
ATOM 5780 C CA . ALA B 1 244 ? -14.656 22.672 28.75 1 71.75 244 ALA B CA 1
ATOM 5781 C C . ALA B 1 244 ? -14.656 21.906 27.438 1 71.75 244 ALA B C 1
ATOM 5783 O O . ALA B 1 244 ? -14.055 20.828 27.344 1 71.75 244 ALA B O 1
ATOM 5784 N N . ILE B 1 245 ? -15.359 22.453 26.5 1 70.12 245 ILE B N 1
ATOM 5785 C CA . ILE B 1 245 ? -15.398 21.797 25.203 1 70.12 245 ILE B CA 1
ATOM 5786 C C . ILE B 1 245 ? -14.008 21.797 24.578 1 70.12 245 ILE B C 1
ATOM 5788 O O . ILE B 1 245 ? -13.57 20.781 24.031 1 70.12 245 ILE B O 1
ATOM 5792 N N . TYR B 1 246 ? -13.383 22.922 24.734 1 73.56 246 TYR B N 1
ATOM 5793 C CA . TYR B 1 246 ? -12.047 23.047 24.156 1 73.56 246 TYR B CA 1
ATOM 5794 C C . TYR B 1 246 ? -11.094 22.047 24.797 1 73.56 246 TYR B C 1
ATOM 5796 O O . TYR B 1 246 ? -10.336 21.375 24.078 1 73.56 246 TYR B O 1
ATOM 5804 N N . VAL B 1 247 ? -11.047 21.906 26.062 1 70.31 247 VAL B N 1
ATOM 5805 C CA . VAL B 1 247 ? -10.172 20.969 26.781 1 70.31 247 VAL B CA 1
ATOM 5806 C C . VAL B 1 247 ? -10.531 19.531 26.406 1 70.31 247 VAL B C 1
ATOM 5808 O O . VAL B 1 247 ? -9.648 18.703 26.219 1 70.31 247 VAL B O 1
ATOM 5811 N N . SER B 1 248 ? -11.789 19.312 26.312 1 66.75 248 SER B N 1
ATOM 5812 C CA . SER B 1 248 ? -12.258 17.969 25.938 1 66.75 248 SER B CA 1
ATOM 5813 C C . SER B 1 248 ? -11.805 17.609 24.531 1 66.75 248 SER B C 1
ATOM 5815 O O . SER B 1 248 ? -11.406 16.469 24.281 1 66.75 248 SER B O 1
ATOM 5817 N N . MET B 1 249 ? -11.859 18.562 23.703 1 63.38 249 MET B N 1
ATOM 5818 C CA . MET B 1 249 ? -11.453 18.312 22.328 1 63.38 249 MET B CA 1
ATOM 5819 C C . MET B 1 249 ? -9.945 18.109 22.234 1 63.38 249 MET B C 1
ATOM 5821 O O . MET B 1 249 ? -9.484 17.25 21.469 1 63.38 249 MET B O 1
ATOM 5825 N N . VAL B 1 250 ? -9.281 18.875 22.969 1 63.59 250 VAL B N 1
ATOM 5826 C CA . VAL B 1 250 ? -7.832 18.734 22.984 1 63.59 250 VAL B CA 1
ATOM 5827 C C . VAL B 1 250 ? -7.445 17.375 23.562 1 63.59 250 VAL B C 1
ATOM 5829 O O . VAL B 1 250 ? -6.566 16.703 23.016 1 63.59 250 VAL B O 1
ATOM 5832 N N . ALA B 1 251 ? -8.102 17.031 24.547 1 61.72 251 ALA B N 1
ATOM 5833 C CA . ALA B 1 251 ? -7.828 15.742 25.172 1 61.72 251 ALA B CA 1
ATOM 5834 C C . ALA B 1 251 ? -8.148 14.586 24.234 1 61.72 251 ALA B C 1
ATOM 5836 O O . ALA B 1 251 ? -7.41 13.602 24.172 1 61.72 251 ALA B O 1
ATOM 5837 N N . GLU B 1 252 ? -9.273 14.734 23.641 1 59.69 252 GLU B N 1
ATOM 5838 C CA . GLU B 1 252 ? -9.688 13.695 22.703 1 59.69 252 GLU B CA 1
ATOM 5839 C C . GLU B 1 252 ? -8.695 13.578 21.547 1 59.69 252 GLU B C 1
ATOM 5841 O O . GLU B 1 252 ? -8.367 12.477 21.109 1 59.69 252 GLU B O 1
ATOM 5846 N N . LYS B 1 253 ? -8.414 14.703 21.062 1 58.91 253 LYS B N 1
ATOM 5847 C CA . LYS B 1 253 ? -7.445 14.695 19.969 1 58.91 253 LYS B CA 1
ATOM 5848 C C . LYS B 1 253 ? -6.125 14.07 20.406 1 58.91 253 LYS B C 1
ATOM 5850 O O . LYS B 1 253 ? -5.504 13.328 19.641 1 58.91 253 LYS B O 1
ATOM 5855 N N . TYR B 1 254 ? -5.746 14.398 21.547 1 54.75 254 TYR B N 1
ATOM 5856 C CA . TYR B 1 254 ? -4.512 13.828 22.078 1 54.75 254 TYR B CA 1
ATOM 5857 C C . TYR B 1 254 ? -4.645 12.32 22.281 1 54.75 254 TYR B C 1
ATOM 5859 O O . TYR B 1 254 ? -3.689 11.578 22.047 1 54.75 254 TYR B O 1
ATOM 5867 N N . THR B 1 255 ? -5.754 11.938 22.688 1 52.16 255 THR B N 1
ATOM 5868 C CA . THR B 1 255 ? -5.977 10.516 22.922 1 52.16 255 THR B CA 1
ATOM 5869 C C . THR B 1 255 ? -6.035 9.75 21.594 1 52.16 255 THR B C 1
ATOM 5871 O O . THR B 1 255 ? -5.488 8.656 21.469 1 52.16 255 THR B O 1
ATOM 5874 N N . THR B 1 256 ? -6.809 10.273 20.75 1 51.47 256 THR B N 1
ATOM 5875 C CA . THR B 1 256 ? -6.945 9.602 19.469 1 51.47 256 THR B CA 1
ATOM 5876 C C . THR B 1 256 ? -5.617 9.586 18.719 1 51.47 256 THR B C 1
ATOM 5878 O O . THR B 1 256 ? -5.285 8.602 18.047 1 51.47 256 THR B O 1
ATOM 5881 N N . LEU B 1 257 ? -5.039 10.867 18.719 1 49.72 257 LEU B N 1
ATOM 5882 C CA . LEU B 1 257 ? -3.736 10.93 18.062 1 49.72 257 LEU B CA 1
ATOM 5883 C C . LEU B 1 257 ? -2.777 9.906 18.672 1 49.72 257 LEU B C 1
ATOM 5885 O O . LEU B 1 257 ? -1.979 9.297 17.953 1 49.72 257 LEU B O 1
ATOM 5889 N N . HIS B 1 258 ? -2.859 9.758 19.875 1 46.12 258 HIS B N 1
ATOM 5890 C CA . HIS B 1 258 ? -1.946 8.82 20.516 1 46.12 258 HIS B CA 1
ATOM 5891 C C . HIS B 1 258 ? -2.234 7.391 20.094 1 46.12 258 HIS B C 1
ATOM 5893 O O . HIS B 1 258 ? -1.309 6.594 19.906 1 46.12 258 HIS B O 1
ATOM 5899 N N . TYR B 1 259 ? -3.494 6.988 20.062 1 44.25 259 TYR B N 1
ATOM 5900 C CA . TYR B 1 259 ? -3.768 5.582 19.781 1 44.25 259 TYR B CA 1
ATOM 5901 C C . TYR B 1 259 ? -3.676 5.285 18.297 1 44.25 259 TYR B C 1
ATOM 5903 O O . TYR B 1 259 ? -3.17 4.234 17.891 1 44.25 259 TYR B O 1
ATOM 5911 N N . ALA B 1 260 ? -4.402 6.051 17.547 1 48.47 260 ALA B N 1
ATOM 5912 C CA . ALA B 1 260 ? -4.512 5.754 16.109 1 48.47 260 ALA B CA 1
ATOM 5913 C C . ALA B 1 260 ? -3.131 5.695 15.461 1 48.47 260 ALA B C 1
ATOM 5915 O O . ALA B 1 260 ? -2.891 4.867 14.586 1 48.47 260 ALA B O 1
ATOM 5916 N N . THR B 1 261 ? -2.256 6.676 15.938 1 49.22 261 THR B N 1
ATOM 5917 C CA . THR B 1 261 ? -0.975 6.852 15.266 1 49.22 261 THR B CA 1
ATOM 5918 C C . THR B 1 261 ? 0.006 5.758 15.672 1 49.22 261 THR B C 1
ATOM 5920 O O . THR B 1 261 ? 1.047 5.582 15.031 1 49.22 261 THR B O 1
ATOM 5923 N N . ARG B 1 262 ? -0.568 4.766 16.547 1 55.88 262 ARG B N 1
ATOM 5924 C CA . ARG B 1 262 ? 0.565 3.99 17.047 1 55.88 262 ARG B CA 1
ATOM 5925 C C . ARG B 1 262 ? 0.713 2.682 16.266 1 55.88 262 ARG B C 1
ATOM 5927 O O . ARG B 1 262 ? 1.798 2.1 16.234 1 55.88 262 ARG B O 1
ATOM 5934 N N . ILE B 1 263 ? -0.542 2.297 15.633 1 65.62 263 ILE B N 1
ATOM 5935 C CA . ILE B 1 263 ? -0.302 1.017 14.977 1 65.62 263 ILE B CA 1
ATOM 5936 C C . ILE B 1 263 ? -0.113 1.233 13.477 1 65.62 263 ILE B C 1
ATOM 5938 O O . ILE B 1 263 ? -1.061 1.585 12.766 1 65.62 263 ILE B O 1
ATOM 5942 N N . LYS B 1 264 ? 1.034 1.114 13.094 1 70.25 264 LYS B N 1
ATOM 5943 C CA . LYS B 1 264 ? 1.345 1.292 11.68 1 70.25 264 LYS B CA 1
ATOM 5944 C C . LYS B 1 264 ? 1.5 -0.054 10.977 1 70.25 264 LYS B C 1
ATOM 5946 O O . LYS B 1 264 ? 1.169 -0.186 9.797 1 70.25 264 LYS B O 1
ATOM 5951 N N . THR B 1 265 ? 1.952 -0.978 11.75 1 80.31 265 THR B N 1
ATOM 5952 C CA . THR B 1 265 ? 2.166 -2.309 11.195 1 80.31 265 THR B CA 1
ATOM 5953 C C . THR B 1 265 ? 1.641 -3.383 12.141 1 80.31 265 THR B C 1
ATOM 5955 O O . THR B 1 265 ? 1.343 -3.1 13.305 1 80.31 265 THR B O 1
ATOM 5958 N N . TRP B 1 266 ? 1.505 -4.543 11.625 1 85.25 266 TRP B N 1
ATOM 5959 C CA . TRP B 1 266 ? 1.046 -5.66 12.445 1 85.25 266 TRP B CA 1
ATOM 5960 C C . TRP B 1 266 ? 2.053 -5.977 13.547 1 85.25 266 TRP B C 1
ATOM 5962 O O . TRP B 1 266 ? 1.688 -6.52 14.594 1 85.25 266 TRP B O 1
ATOM 5972 N N . LYS B 1 267 ? 3.32 -5.613 13.352 1 83.56 267 LYS B N 1
ATOM 5973 C CA . LYS B 1 267 ? 4.355 -5.879 14.344 1 83.56 267 LYS B CA 1
ATOM 5974 C C . LYS B 1 267 ? 4.125 -5.059 15.609 1 83.56 267 LYS B C 1
ATOM 5976 O O . LYS B 1 267 ? 4.48 -5.488 16.703 1 83.56 267 LYS B O 1
ATOM 5981 N N . ASP B 1 268 ? 3.521 -3.865 15.445 1 82.44 268 ASP B N 1
ATOM 5982 C CA . ASP B 1 268 ? 3.242 -2.988 16.578 1 82.44 268 ASP B CA 1
ATOM 5983 C C . ASP B 1 268 ? 2.213 -3.613 17.516 1 82.44 268 ASP B C 1
ATOM 5985 O O . ASP B 1 268 ? 2.105 -3.219 18.688 1 82.44 268 ASP B O 1
ATOM 5989 N N . MET B 1 269 ? 1.545 -4.602 17.062 1 83.88 269 MET B N 1
ATOM 5990 C CA . MET B 1 269 ? 0.483 -5.23 17.844 1 83.88 269 MET B CA 1
ATOM 5991 C C . MET B 1 269 ? 1.055 -6.27 18.797 1 83.88 269 MET B C 1
ATOM 5993 O O . MET B 1 269 ? 0.379 -6.691 19.734 1 83.88 269 MET B O 1
ATOM 5997 N N . ILE B 1 270 ? 2.262 -6.641 18.578 1 85.62 270 ILE B N 1
ATOM 5998 C CA . ILE B 1 270 ? 2.85 -7.73 19.359 1 85.62 270 ILE B CA 1
ATOM 5999 C C . ILE B 1 270 ? 3.119 -7.27 20.781 1 85.62 270 ILE B C 1
ATOM 6001 O O . ILE B 1 270 ? 2.814 -7.984 21.734 1 85.62 270 ILE B O 1
ATOM 6005 N N . ASN B 1 271 ? 3.627 -6.031 20.906 1 79.25 271 ASN B N 1
ATOM 6006 C CA . ASN B 1 271 ? 4.078 -5.605 22.234 1 79.25 271 ASN B CA 1
ATOM 6007 C C . ASN B 1 271 ? 3.072 -4.668 22.891 1 79.25 271 ASN B C 1
ATOM 6009 O O . ASN B 1 271 ? 3.428 -3.904 23.797 1 79.25 271 ASN B O 1
ATOM 6013 N N . GLN B 1 272 ? 1.898 -4.707 22.406 1 77.75 272 GLN B N 1
ATOM 6014 C CA . GLN B 1 272 ? 0.878 -3.848 23 1 77.75 272 GLN B CA 1
ATOM 6015 C C . GLN B 1 272 ? -0.375 -4.645 23.344 1 77.75 272 GLN B C 1
ATOM 6017 O O . GLN B 1 272 ? -0.661 -5.668 22.734 1 77.75 272 GLN B O 1
ATOM 6022 N N . ASP B 1 273 ? -0.999 -4.211 24.453 1 75.69 273 ASP B N 1
ATOM 6023 C CA . ASP B 1 273 ? -2.207 -4.914 24.875 1 75.69 273 ASP B CA 1
ATOM 6024 C C . ASP B 1 273 ? -3.426 -3.994 24.812 1 75.69 273 ASP B C 1
ATOM 6026 O O . ASP B 1 273 ? -4.504 -4.352 25.281 1 75.69 273 ASP B O 1
ATOM 6030 N N . TYR B 1 274 ? -3.266 -2.875 24.25 1 77.12 274 TYR B N 1
ATOM 6031 C CA . TYR B 1 274 ? -4.387 -1.94 24.188 1 77.12 274 TYR B CA 1
ATOM 6032 C C . TYR B 1 274 ? -5.34 -2.297 23.062 1 77.12 274 TYR B C 1
ATOM 6034 O O . TYR B 1 274 ? -6.555 -2.139 23.188 1 77.12 274 TYR B O 1
ATOM 6042 N N . VAL B 1 275 ? -4.773 -2.748 22.016 1 85.44 275 VAL B N 1
ATOM 6043 C CA . VAL B 1 275 ? -5.605 -3.145 20.875 1 85.44 275 VAL B CA 1
ATOM 6044 C C . VAL B 1 275 ? -5.633 -4.668 20.766 1 85.44 275 VAL B C 1
ATOM 6046 O O . VAL B 1 275 ? -4.582 -5.309 20.703 1 85.44 275 VAL B O 1
ATOM 6049 N N . GLN B 1 276 ? -6.871 -5.148 20.766 1 92 276 GLN B N 1
ATOM 6050 C CA . GLN B 1 276 ? -7.043 -6.586 20.609 1 92 276 GLN B CA 1
ATOM 6051 C C . GLN B 1 276 ? -6.93 -6.992 19.141 1 92 276 GLN B C 1
ATOM 6053 O O . GLN B 1 276 ? -7.223 -6.195 18.25 1 92 276 GLN B O 1
ATOM 6058 N N . VAL B 1 277 ? -6.383 -8.148 18.953 1 93.06 277 VAL B N 1
ATOM 6059 C CA . VAL B 1 277 ? -6.234 -8.641 17.578 1 93.06 277 VAL B CA 1
ATOM 6060 C C . VAL B 1 277 ? -6.887 -10.008 17.453 1 93.06 277 VAL B C 1
ATOM 6062 O O . VAL B 1 277 ? -6.73 -10.867 18.328 1 93.06 277 VAL B O 1
ATOM 6065 N N . GLY B 1 278 ? -7.637 -10.125 16.375 1 93.75 278 GLY B N 1
ATOM 6066 C CA . GLY B 1 278 ? -8.312 -11.398 16.172 1 93.75 278 GLY B CA 1
ATOM 6067 C C . GLY B 1 278 ? -8.266 -11.875 14.734 1 93.75 278 GLY B C 1
ATOM 6068 O O . GLY B 1 278 ? -7.695 -11.203 13.867 1 93.75 278 GLY B O 1
ATOM 6069 N N . LEU B 1 279 ? -8.672 -13.109 14.453 1 93.44 279 LEU B N 1
ATOM 6070 C CA . LEU B 1 279 ? -8.836 -13.773 13.164 1 93.44 279 LEU B CA 1
ATOM 6071 C C . LEU B 1 279 ? -9.977 -14.789 13.227 1 93.44 279 LEU B C 1
ATOM 6073 O O . LEU B 1 279 ? -10.531 -15.047 14.297 1 93.44 279 LEU B O 1
ATOM 6077 N N . VAL B 1 280 ? -10.398 -15.219 12.117 1 88.5 280 VAL B N 1
ATOM 6078 C CA . VAL B 1 280 ? -11.477 -16.203 12.102 1 88.5 280 VAL B CA 1
ATOM 6079 C C . VAL B 1 280 ? -10.953 -17.562 12.57 1 88.5 280 VAL B C 1
ATOM 6081 O O . VAL B 1 280 ? -9.969 -18.062 12.031 1 88.5 280 VAL B O 1
ATOM 6084 N N . ARG B 1 281 ? -11.617 -18.125 13.445 1 85.19 281 ARG B N 1
ATOM 6085 C CA . ARG B 1 281 ? -11.227 -19.422 13.984 1 85.19 281 ARG B CA 1
ATOM 6086 C C . ARG B 1 281 ? -11.414 -20.531 12.953 1 85.19 281 ARG B C 1
ATOM 6088 O O . ARG B 1 281 ? -12.445 -20.594 12.281 1 85.19 281 ARG B O 1
ATOM 6095 N N . GLY B 1 282 ? -10.398 -21.375 12.828 1 72.62 282 GLY B N 1
ATOM 6096 C CA . GLY B 1 282 ? -10.508 -22.547 11.961 1 72.62 282 GLY B CA 1
ATOM 6097 C C . GLY B 1 282 ? -10.289 -22.219 10.492 1 72.62 282 GLY B C 1
ATOM 6098 O O . GLY B 1 282 ? -10.539 -23.062 9.625 1 72.62 282 GLY B O 1
ATOM 6099 N N . GLY B 1 283 ? -9.898 -21.109 10.25 1 71.75 283 GLY B N 1
ATOM 6100 C CA . GLY B 1 283 ? -9.711 -20.719 8.859 1 71.75 283 GLY B CA 1
ATOM 6101 C C . GLY B 1 283 ? -8.273 -20.844 8.398 1 71.75 283 GLY B C 1
ATOM 6102 O O . GLY B 1 283 ? -7.422 -21.359 9.125 1 71.75 283 GLY B O 1
ATOM 6103 N N . SER B 1 284 ? -8.039 -20.484 7.148 1 75.12 284 SER B N 1
ATOM 6104 C CA . SER B 1 284 ? -6.703 -20.516 6.566 1 75.12 284 SER B CA 1
ATOM 6105 C C . SER B 1 284 ? -5.773 -19.516 7.246 1 75.12 284 SER B C 1
ATOM 6107 O O . SER B 1 284 ? -4.578 -19.781 7.391 1 75.12 284 SER B O 1
ATOM 6109 N N . THR B 1 285 ? -6.34 -18.438 7.668 1 85.19 285 THR B N 1
ATOM 6110 C CA . THR B 1 285 ? -5.539 -17.438 8.367 1 85.19 285 THR B CA 1
ATOM 6111 C C . THR B 1 285 ? -4.98 -18 9.664 1 85.19 285 THR B C 1
ATOM 6113 O O . THR B 1 285 ? -3.811 -17.781 9.992 1 85.19 285 THR B O 1
ATOM 6116 N N . GLU B 1 286 ? -5.812 -18.656 10.367 1 86.75 286 GLU B N 1
ATOM 6117 C CA . GLU B 1 286 ? -5.344 -19.281 11.602 1 86.75 286 GLU B CA 1
ATOM 6118 C C . GLU B 1 286 ? -4.223 -20.281 11.32 1 86.75 286 GLU B C 1
ATOM 6120 O O . GLU B 1 286 ? -3.225 -20.328 12.039 1 86.75 286 GLU B O 1
ATOM 6125 N N . SER B 1 287 ? -4.371 -21.125 10.289 1 80.75 287 SER B N 1
ATOM 6126 C CA . SER B 1 287 ? -3.363 -22.109 9.922 1 80.75 287 SER B CA 1
ATOM 6127 C C . SER B 1 287 ? -2.033 -21.438 9.586 1 80.75 287 SER B C 1
ATOM 6129 O O . SER B 1 287 ? -0.968 -21.969 9.898 1 80.75 287 SER B O 1
ATOM 6131 N N . PHE B 1 288 ? -2.125 -20.344 9.008 1 84.75 288 PHE B N 1
ATOM 6132 C CA . PHE B 1 288 ? -0.922 -19.578 8.68 1 84.75 288 PHE B CA 1
ATOM 6133 C C . PHE B 1 288 ? -0.155 -19.203 9.938 1 84.75 288 PHE B C 1
ATOM 6135 O O . PHE B 1 288 ? 1.061 -19.391 10.008 1 84.75 288 PHE B O 1
ATOM 6142 N N . PHE B 1 289 ? -0.87 -18.672 10.844 1 90.44 289 PHE B N 1
ATOM 6143 C CA . PHE B 1 289 ? -0.214 -18.25 12.07 1 90.44 289 PHE B CA 1
ATOM 6144 C C . PHE B 1 289 ? 0.297 -19.453 12.859 1 90.44 289 PHE B C 1
ATOM 6146 O O . PHE B 1 289 ? 1.38 -19.406 13.445 1 90.44 289 PHE B O 1
ATOM 6153 N N . LYS B 1 290 ? -0.375 -20.484 12.828 1 87.81 290 LYS B N 1
ATOM 6154 C CA . LYS B 1 290 ? -0.006 -21.688 13.555 1 87.81 290 LYS B CA 1
ATOM 6155 C C . LYS B 1 290 ? 1.238 -22.328 12.953 1 87.81 290 LYS B C 1
ATOM 6157 O O . LYS B 1 290 ? 2.105 -22.828 13.68 1 87.81 290 LYS B O 1
ATOM 6162 N N . SER B 1 291 ? 1.339 -22.297 11.625 1 85.44 291 SER B N 1
ATOM 6163 C CA . SER B 1 291 ? 2.391 -23.047 10.938 1 85.44 291 SER B CA 1
ATOM 6164 C C . SER B 1 291 ? 3.592 -22.156 10.641 1 85.44 291 SER B C 1
ATOM 6166 O O . SER B 1 291 ? 4.625 -22.625 10.172 1 85.44 291 SER B O 1
ATOM 6168 N N . SER B 1 292 ? 3.463 -20.891 10.938 1 87.88 292 SER B N 1
ATOM 6169 C CA . SER B 1 292 ? 4.543 -19.984 10.578 1 87.88 292 SER B CA 1
ATOM 6170 C C . SER B 1 292 ? 5.793 -20.25 11.414 1 87.88 292 SER B C 1
ATOM 6172 O O . SER B 1 292 ? 5.695 -20.562 12.609 1 87.88 292 SER B O 1
ATOM 6174 N N . THR B 1 293 ? 6.973 -20.141 10.75 1 84.31 293 THR B N 1
ATOM 6175 C CA . THR B 1 293 ? 8.242 -20.344 11.445 1 84.31 293 THR B CA 1
ATOM 6176 C C . THR B 1 293 ? 8.922 -19 11.727 1 84.31 293 THR B C 1
ATOM 6178 O O . THR B 1 293 ? 10 -18.969 12.32 1 84.31 293 THR B O 1
ATOM 6181 N N . VAL B 1 294 ? 8.281 -17.984 11.383 1 86.81 294 VAL B N 1
ATOM 6182 C CA . VAL B 1 294 ? 8.82 -16.656 11.641 1 86.81 294 VAL B CA 1
ATOM 6183 C C . VAL B 1 294 ? 8.586 -16.281 13.102 1 86.81 294 VAL B C 1
ATOM 6185 O O . VAL B 1 294 ? 7.453 -16.312 13.586 1 86.81 294 VAL B O 1
ATOM 6188 N N . PRO B 1 295 ? 9.57 -15.922 13.766 1 88.12 295 PRO B N 1
ATOM 6189 C CA . PRO B 1 295 ? 9.453 -15.68 15.203 1 88.12 295 PRO B CA 1
ATOM 6190 C C . PRO B 1 295 ? 8.406 -14.625 15.547 1 88.12 295 PRO B C 1
ATOM 6192 O O . PRO B 1 295 ? 7.617 -14.812 16.469 1 88.12 295 PRO B O 1
ATOM 6195 N N . GLU B 1 296 ? 8.422 -13.562 14.828 1 88.88 296 GLU B N 1
ATOM 6196 C CA . GLU B 1 296 ? 7.461 -12.5 15.117 1 88.88 296 GLU B CA 1
ATOM 6197 C C . GLU B 1 296 ? 6.027 -12.984 14.93 1 88.88 296 GLU B C 1
ATOM 6199 O O . GLU B 1 296 ? 5.137 -12.617 15.695 1 88.88 296 GLU B O 1
ATOM 6204 N N . ILE B 1 297 ? 5.812 -13.781 13.945 1 90.81 297 ILE B N 1
ATOM 6205 C CA . ILE B 1 297 ? 4.48 -14.297 13.656 1 90.81 297 ILE B CA 1
ATOM 6206 C C . ILE B 1 297 ? 4.078 -15.312 14.727 1 90.81 297 ILE B C 1
ATOM 6208 O O . ILE B 1 297 ? 2.918 -15.359 15.141 1 90.81 297 ILE B O 1
ATOM 6212 N N . LYS B 1 298 ? 5.07 -16.047 15.172 1 91.31 298 LYS B N 1
ATOM 6213 C CA . LYS B 1 298 ? 4.809 -17 16.234 1 91.31 298 LYS B CA 1
ATOM 6214 C C . LYS B 1 298 ? 4.422 -16.297 17.531 1 91.31 298 LYS B C 1
ATOM 6216 O O . LYS B 1 298 ? 3.537 -16.766 18.266 1 91.31 298 LYS B O 1
ATOM 6221 N N . LEU B 1 299 ? 5.074 -15.234 17.797 1 92.5 299 LEU B N 1
ATOM 6222 C CA . LEU B 1 299 ? 4.754 -14.461 18.984 1 92.5 299 LEU B CA 1
ATOM 6223 C C . LEU B 1 299 ? 3.328 -13.922 18.922 1 92.5 299 LEU B C 1
ATOM 6225 O O . LEU B 1 299 ? 2.615 -13.906 19.922 1 92.5 299 LEU B O 1
ATOM 6229 N N . MET B 1 300 ? 2.963 -13.484 17.766 1 92.56 300 MET B N 1
ATOM 6230 C CA . MET B 1 300 ? 1.6 -13 17.578 1 92.56 300 MET B CA 1
ATOM 6231 C C . MET B 1 300 ? 0.587 -14.117 17.812 1 92.56 300 MET B C 1
ATOM 6233 O O . MET B 1 300 ? -0.448 -13.906 18.438 1 92.56 300 MET B O 1
ATOM 6237 N N . TRP B 1 301 ? 0.892 -15.25 17.297 1 92.75 301 TRP B N 1
ATOM 6238 C CA . TRP B 1 301 ? -0.001 -16.391 17.469 1 92.75 301 TRP B CA 1
ATOM 6239 C C . TRP B 1 301 ? -0.107 -16.781 18.938 1 92.75 301 TRP B C 1
ATOM 6241 O O . TRP B 1 301 ? -1.195 -17.094 19.438 1 92.75 301 TRP B O 1
ATOM 6251 N N . GLU B 1 302 ? 0.986 -16.797 19.656 1 92.81 302 GLU B N 1
ATOM 6252 C CA . GLU B 1 302 ? 0.982 -17.094 21.078 1 92.81 302 GLU B CA 1
ATOM 6253 C C . GLU B 1 302 ? 0.106 -16.109 21.844 1 92.81 302 GLU B C 1
ATOM 6255 O O . GLU B 1 302 ? -0.624 -16.516 22.766 1 92.81 302 GLU B O 1
ATOM 6260 N N . LYS B 1 303 ? 0.195 -14.953 21.438 1 92.06 303 LYS B N 1
ATOM 6261 C CA . LYS B 1 303 ? -0.647 -13.93 22.062 1 92.06 303 LYS B CA 1
ATOM 6262 C C . LYS B 1 303 ? -2.125 -14.211 21.812 1 92.06 303 LYS B C 1
ATOM 6264 O O . LYS B 1 303 ? -2.945 -14.125 22.734 1 92.06 303 LYS B O 1
ATOM 6269 N N . MET B 1 304 ? -2.461 -14.57 20.656 1 92.75 304 MET B N 1
ATOM 6270 C CA . MET B 1 304 ? -3.85 -14.852 20.312 1 92.75 304 MET B CA 1
ATOM 6271 C C . MET B 1 304 ? -4.344 -16.109 21.016 1 92.75 304 MET B C 1
ATOM 6273 O O . MET B 1 304 ? -5.52 -16.219 21.375 1 92.75 304 MET B O 1
ATOM 6277 N N . GLN B 1 305 ? -3.4 -17.047 21.188 1 92.06 305 GLN B N 1
ATOM 6278 C CA . GLN B 1 305 ? -3.76 -18.297 21.859 1 92.06 305 GLN B CA 1
ATOM 6279 C C . GLN B 1 305 ? -4.094 -18.047 23.328 1 92.06 305 GLN B C 1
ATOM 6281 O O . GLN B 1 305 ? -4.93 -18.75 23.891 1 92.06 305 GLN B O 1
ATOM 6286 N N . LYS B 1 306 ? -3.471 -17.094 23.938 1 92.44 306 LYS B N 1
ATOM 6287 C CA . LYS B 1 306 ? -3.723 -16.75 25.328 1 92.44 306 LYS B CA 1
ATOM 6288 C C . LYS B 1 306 ? -5.078 -16.078 25.5 1 92.44 306 LYS B C 1
ATOM 6290 O O . LYS B 1 306 ? -5.645 -16.062 26.594 1 92.44 306 LYS B O 1
ATOM 6295 N N . HIS B 1 307 ? -5.609 -15.594 24.375 1 92.5 307 HIS B N 1
ATOM 6296 C CA . HIS B 1 307 ? -6.895 -14.898 24.422 1 92.5 307 HIS B CA 1
ATOM 6297 C C . HIS B 1 307 ? -7.84 -15.438 23.344 1 92.5 307 HIS B C 1
ATOM 6299 O O . HIS B 1 307 ? -8.164 -14.734 22.391 1 92.5 307 HIS B O 1
ATOM 6305 N N . PRO B 1 308 ? -8.398 -16.562 23.562 1 91.62 308 PRO B N 1
ATOM 6306 C CA . PRO B 1 308 ? -9.266 -17.156 22.562 1 91.62 308 PRO B CA 1
ATOM 6307 C C . PRO B 1 308 ? -10.555 -16.375 22.328 1 91.62 308 PRO B C 1
ATOM 6309 O O . PRO B 1 308 ? -11.203 -16.516 21.297 1 91.62 308 PRO B O 1
ATOM 6312 N N . ASP B 1 309 ? -10.883 -15.508 23.25 1 91.88 309 ASP B N 1
ATOM 6313 C CA . ASP B 1 309 ? -12.094 -14.703 23.141 1 91.88 309 ASP B CA 1
ATOM 6314 C C . ASP B 1 309 ? -11.938 -13.617 22.078 1 91.88 309 ASP B C 1
ATOM 6316 O O . ASP B 1 309 ? -12.93 -13.055 21.609 1 91.88 309 ASP B O 1
ATOM 6320 N N . TRP B 1 310 ? -10.695 -13.359 21.656 1 92.94 310 TRP B N 1
ATOM 6321 C CA . TRP B 1 310 ? -10.43 -12.32 20.672 1 92.94 310 TRP B CA 1
ATOM 6322 C C . TRP B 1 310 ? -10.727 -12.828 19.266 1 92.94 310 TRP B C 1
ATOM 6324 O O . TRP B 1 310 ? -10.891 -12.039 18.328 1 92.94 310 TRP B O 1
ATOM 6334 N N . LEU B 1 311 ? -10.781 -14.109 19.078 1 94 311 LEU B N 1
ATOM 6335 C CA . LEU B 1 311 ? -10.945 -14.703 17.766 1 94 311 LEU B CA 1
ATOM 6336 C C . LEU B 1 311 ? -12.406 -14.68 17.328 1 94 311 LEU B C 1
ATOM 6338 O O . LEU B 1 311 ? -13.305 -14.891 18.141 1 94 311 LEU B O 1
ATOM 6342 N N . ALA B 1 312 ? -12.664 -14.406 16.125 1 93.56 312 ALA B N 1
ATOM 6343 C CA . ALA B 1 312 ? -14.008 -14.328 15.57 1 93.56 312 ALA B CA 1
ATOM 6344 C C . ALA B 1 312 ? -14.461 -15.672 15.016 1 93.56 312 ALA B C 1
ATOM 6346 O O . ALA B 1 312 ? -13.633 -16.547 14.727 1 93.56 312 ALA B O 1
ATOM 6347 N N . THR B 1 313 ? -15.75 -15.812 14.828 1 86.12 313 THR B N 1
ATOM 6348 C CA . THR B 1 313 ? -16.312 -17.062 14.336 1 86.12 313 THR B CA 1
ATOM 6349 C C . THR B 1 313 ? -16.531 -17 12.82 1 86.12 313 THR B C 1
ATOM 6351 O O . THR B 1 313 ? -16.594 -18.031 12.156 1 86.12 313 THR B O 1
ATOM 6354 N N . SER B 1 314 ? -16.719 -15.758 12.43 1 83.44 314 SER B N 1
ATOM 6355 C CA . SER B 1 314 ? -16.922 -15.531 11 1 83.44 314 SER B CA 1
ATOM 6356 C C . SER B 1 314 ? -16.375 -14.172 10.57 1 83.44 314 SER B C 1
ATOM 6358 O O . SER B 1 314 ? -16 -13.352 11.414 1 83.44 314 SER B O 1
ATOM 6360 N N . LEU B 1 315 ? -16.297 -14.047 9.281 1 85.69 315 LEU B N 1
ATOM 6361 C CA . LEU B 1 315 ? -15.852 -12.758 8.758 1 85.69 315 LEU B CA 1
ATOM 6362 C C . LEU B 1 315 ? -16.781 -11.633 9.211 1 85.69 315 LEU B C 1
ATOM 6364 O O . LEU B 1 315 ? -16.328 -10.562 9.602 1 85.69 315 LEU B O 1
ATOM 6368 N N . ALA B 1 316 ? -18.109 -11.891 9.148 1 86.56 316 ALA B N 1
ATOM 6369 C CA . ALA B 1 316 ? -19.078 -10.883 9.555 1 86.56 316 ALA B CA 1
ATOM 6370 C C . ALA B 1 316 ? -18.922 -10.531 11.031 1 86.56 316 ALA B C 1
ATOM 6372 O O . ALA B 1 316 ? -18.984 -9.359 11.406 1 86.56 316 ALA B O 1
ATOM 6373 N N . ASP B 1 317 ? -18.641 -11.555 11.758 1 91.75 317 ASP B N 1
ATOM 6374 C CA . ASP B 1 317 ? -18.406 -11.344 13.188 1 91.75 317 ASP B CA 1
ATOM 6375 C C . ASP B 1 317 ? -17.172 -10.484 13.414 1 91.75 317 ASP B C 1
ATOM 6377 O O . ASP B 1 317 ? -17.188 -9.57 14.25 1 91.75 317 ASP B O 1
ATOM 6381 N N . GLY B 1 318 ? -16.109 -10.805 12.766 1 93.81 318 GLY B N 1
ATOM 6382 C CA . GLY B 1 318 ? -14.891 -10.023 12.875 1 93.81 318 GLY B CA 1
ATOM 6383 C C . GLY B 1 318 ? -15.07 -8.562 12.531 1 93.81 318 GLY B C 1
ATOM 6384 O O . GLY B 1 318 ? -14.594 -7.684 13.258 1 93.81 318 GLY B O 1
ATOM 6385 N N . ILE B 1 319 ? -15.852 -8.328 11.531 1 92.69 319 ILE B N 1
ATOM 6386 C CA . ILE B 1 319 ? -16.125 -6.961 11.086 1 92.69 319 ILE B CA 1
ATOM 6387 C C . ILE B 1 319 ? -16.922 -6.215 12.148 1 92.69 319 ILE B C 1
ATOM 6389 O O . ILE B 1 319 ? -16.625 -5.055 12.453 1 92.69 319 ILE B O 1
ATOM 6393 N N . GLN B 1 320 ? -17.859 -6.852 12.656 1 93.5 320 GLN B N 1
ATOM 6394 C CA . GLN B 1 320 ? -18.688 -6.227 13.688 1 93.5 320 GLN B CA 1
ATOM 6395 C C . GLN B 1 320 ? -17.859 -5.898 14.93 1 93.5 320 GLN B C 1
ATOM 6397 O O . GLN B 1 320 ? -18.031 -4.848 15.547 1 93.5 320 GLN B O 1
ATOM 6402 N N . ARG B 1 321 ? -16.953 -6.738 15.219 1 94.38 321 ARG B N 1
ATOM 6403 C CA . ARG B 1 321 ? -16.094 -6.504 16.375 1 94.38 321 ARG B CA 1
ATOM 6404 C C . ARG B 1 321 ? -15.195 -5.297 16.141 1 94.38 321 ARG B C 1
ATOM 6406 O O . ARG B 1 321 ? -14.898 -4.543 17.078 1 94.38 321 ARG B O 1
ATOM 6413 N N . VAL B 1 322 ? -14.703 -5.18 14.961 1 93.69 322 VAL B N 1
ATOM 6414 C CA . VAL B 1 322 ? -13.883 -4.023 14.617 1 93.69 322 VAL B CA 1
ATOM 6415 C C . VAL B 1 322 ? -14.695 -2.744 14.789 1 93.69 322 VAL B C 1
ATOM 6417 O O . VAL B 1 322 ? -14.195 -1.754 15.328 1 93.69 322 VAL B O 1
ATOM 6420 N N . ARG B 1 323 ? -15.906 -2.766 14.398 1 90.62 323 ARG B N 1
ATOM 6421 C CA . ARG B 1 323 ? -16.797 -1.606 14.516 1 90.62 323 ARG B CA 1
ATOM 6422 C C . ARG B 1 323 ? -17.109 -1.303 15.977 1 90.62 323 ARG B C 1
ATOM 6424 O O . ARG B 1 323 ? -17.047 -0.147 16.406 1 90.62 323 ARG B O 1
ATOM 6431 N N . ASP B 1 324 ? -17.375 -2.299 16.688 1 91.31 324 ASP B N 1
ATOM 6432 C CA . ASP B 1 324 ? -17.766 -2.148 18.078 1 91.31 324 ASP B CA 1
ATOM 6433 C C . ASP B 1 324 ? -16.578 -1.752 18.953 1 91.31 324 ASP B C 1
ATOM 6435 O O . ASP B 1 324 ? -16.734 -1.09 19.969 1 91.31 324 ASP B O 1
ATOM 6439 N N . GLY B 1 325 ? -15.461 -2.215 18.547 1 88 325 GLY B N 1
ATOM 6440 C CA . GLY B 1 325 ? -14.266 -1.949 19.328 1 88 325 GLY B CA 1
ATOM 6441 C C . GLY B 1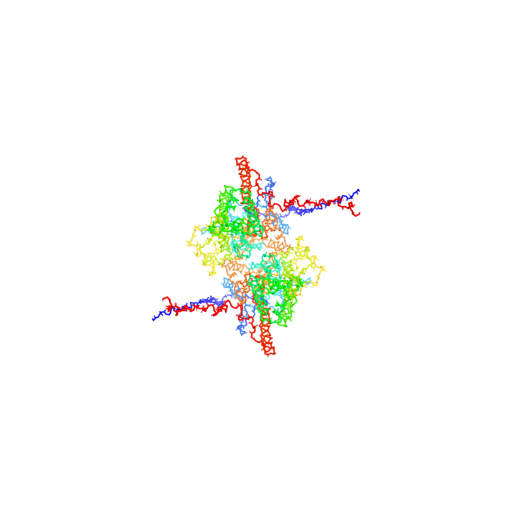 325 ? -13.828 -0.498 19.281 1 88 325 GLY B C 1
ATOM 6442 O O . GLY B 1 325 ? -13.055 -0.047 20.125 1 88 325 GLY B O 1
ATOM 6443 N N . ASN B 1 326 ? -14.266 0.28 18.406 1 79.75 326 ASN B N 1
ATOM 6444 C CA . ASN B 1 326 ? -13.969 1.699 18.25 1 79.75 326 ASN B CA 1
ATOM 6445 C C . ASN B 1 326 ? -12.469 1.97 18.359 1 79.75 326 ASN B C 1
ATOM 6447 O O . ASN B 1 326 ? -12.039 2.834 19.125 1 79.75 326 ASN B O 1
ATOM 6451 N N . GLY B 1 327 ? -11.781 1.16 17.672 1 78.88 327 GLY B N 1
ATOM 6452 C CA . GLY B 1 327 ? -10.352 1.377 17.625 1 78.88 327 GLY B CA 1
ATOM 6453 C C . GLY B 1 327 ? -9.57 0.448 18.531 1 78.88 327 GLY B C 1
ATOM 6454 O O . GLY B 1 327 ? -8.336 0.408 18.484 1 78.88 327 GLY B O 1
ATOM 6455 N N . ARG B 1 328 ? -10.172 -0.335 19.344 1 85.12 328 ARG B N 1
ATOM 6456 C CA . ARG B 1 328 ? -9.484 -1.212 20.297 1 85.12 328 ARG B CA 1
ATOM 6457 C C . ARG B 1 328 ? -9.492 -2.656 19.797 1 85.12 328 ARG B C 1
ATOM 6459 O O . ARG B 1 328 ? -9.273 -3.584 20.594 1 85.12 328 ARG B O 1
ATOM 6466 N N . TYR B 1 329 ? -9.875 -2.846 18.562 1 91.5 329 TYR B N 1
ATOM 6467 C CA . TYR B 1 329 ? -9.898 -4.184 17.984 1 91.5 329 TYR B CA 1
ATOM 6468 C C . TYR B 1 329 ? -9.461 -4.152 16.516 1 91.5 329 TYR B C 1
ATOM 6470 O O . TYR B 1 329 ? -9.922 -3.309 15.742 1 91.5 329 TYR B O 1
ATOM 6478 N N . ALA B 1 330 ? -8.547 -4.953 16.266 1 92.44 330 ALA B N 1
ATOM 6479 C CA . ALA B 1 330 ? -8.094 -5.148 14.891 1 92.44 330 ALA B CA 1
ATOM 6480 C C . ALA B 1 330 ? -8.305 -6.594 14.445 1 92.44 330 ALA B C 1
ATOM 6482 O O . ALA B 1 330 ? -8.266 -7.516 15.266 1 92.44 330 ALA B O 1
ATOM 6483 N N . PHE B 1 331 ? -8.57 -6.766 13.188 1 94.19 331 PHE B N 1
ATOM 6484 C CA . PHE B 1 331 ? -8.992 -8.062 12.672 1 94.19 331 PHE B CA 1
ATOM 6485 C C . PHE B 1 331 ? -8.172 -8.445 11.445 1 94.19 331 PHE B C 1
ATOM 6487 O O . PHE B 1 331 ? -8.156 -7.723 10.453 1 94.19 331 PHE B O 1
ATOM 6494 N N . PHE B 1 332 ? -7.527 -9.656 11.523 1 94.31 332 PHE B N 1
ATOM 6495 C CA . PHE B 1 332 ? -6.793 -10.156 10.367 1 94.31 332 PHE B CA 1
ATOM 6496 C C . PHE B 1 332 ? -7.738 -10.836 9.375 1 94.31 332 PHE B C 1
ATOM 6498 O O . PHE B 1 332 ? -8.531 -11.703 9.758 1 94.31 332 PHE B O 1
ATOM 6505 N N . ALA B 1 333 ? -7.695 -10.438 8.211 1 91.19 333 ALA B N 1
ATOM 6506 C CA . ALA B 1 333 ? -8.438 -11.062 7.121 1 91.19 333 ALA B CA 1
ATOM 6507 C C . ALA B 1 333 ? -7.66 -10.992 5.812 1 91.19 333 ALA B C 1
ATOM 6509 O O . ALA B 1 333 ? -6.621 -10.336 5.738 1 91.19 333 ALA B O 1
ATOM 6510 N N . GLU B 1 334 ? -8.094 -11.703 4.871 1 89.25 334 GLU B N 1
ATOM 6511 C CA . GLU B 1 334 ? -7.445 -11.672 3.561 1 89.25 334 GLU B CA 1
ATOM 6512 C C . GLU B 1 334 ? -7.57 -10.297 2.914 1 89.25 334 GLU B C 1
ATOM 6514 O O . GLU B 1 334 ? -8.625 -9.664 2.988 1 89.25 334 GLU B O 1
ATOM 6519 N N . THR B 1 335 ? -6.531 -9.883 2.318 1 91.06 335 THR B N 1
ATOM 6520 C CA . THR B 1 335 ? -6.434 -8.516 1.806 1 91.06 335 THR B CA 1
ATOM 6521 C C . THR B 1 335 ? -7.516 -8.25 0.764 1 91.06 335 THR B C 1
ATOM 6523 O O . THR B 1 335 ? -8.102 -7.164 0.729 1 91.06 335 THR B O 1
ATOM 6526 N N . LEU B 1 336 ? -7.809 -9.148 -0.057 1 89.62 336 LEU B N 1
ATOM 6527 C CA . LEU B 1 336 ? -8.805 -8.945 -1.103 1 89.62 336 LEU B CA 1
ATOM 6528 C C . LEU B 1 336 ? -10.188 -8.703 -0.498 1 89.62 336 LEU B C 1
ATOM 6530 O O . LEU B 1 336 ? -10.961 -7.887 -1.006 1 89.62 336 LEU B O 1
ATOM 6534 N N . SER B 1 337 ? -10.5 -9.422 0.535 1 88.25 337 SER B N 1
ATOM 6535 C CA . SER B 1 337 ? -11.766 -9.211 1.23 1 88.25 337 SER B CA 1
ATOM 6536 C C . SER B 1 337 ? -11.789 -7.859 1.943 1 88.25 337 SER B C 1
ATOM 6538 O O . SER B 1 337 ? -12.805 -7.164 1.933 1 88.25 337 SER B O 1
ATOM 6540 N N . VAL B 1 338 ? -10.664 -7.559 2.59 1 90.56 338 VAL B N 1
ATOM 6541 C CA . VAL B 1 338 ? -10.547 -6.289 3.297 1 90.56 338 VAL B CA 1
ATOM 6542 C C . VAL B 1 338 ? -10.695 -5.133 2.311 1 90.56 338 VAL B C 1
ATOM 6544 O O . VAL B 1 338 ? -11.414 -4.168 2.582 1 90.56 338 VAL B O 1
ATOM 6547 N N . ASP B 1 339 ? -10.023 -5.199 1.188 1 87.88 339 ASP B N 1
ATOM 6548 C CA . ASP B 1 339 ? -10.102 -4.164 0.162 1 87.88 339 ASP B CA 1
ATOM 6549 C C . ASP B 1 339 ? -11.539 -3.973 -0.313 1 87.88 339 ASP B C 1
ATOM 6551 O O . ASP B 1 339 ? -11.969 -2.85 -0.587 1 87.88 339 ASP B O 1
ATOM 6555 N N . TYR B 1 340 ? -12.195 -5.051 -0.456 1 89.06 340 TYR B N 1
ATOM 6556 C CA . TYR B 1 340 ? -13.594 -4.984 -0.871 1 89.06 340 TYR B CA 1
ATOM 6557 C C . TYR B 1 340 ? -14.43 -4.254 0.168 1 89.06 340 TYR B C 1
ATOM 6559 O O . TYR B 1 340 ? -15.281 -3.428 -0.18 1 89.06 340 TYR B O 1
ATOM 6567 N N . LEU B 1 341 ? -14.172 -4.473 1.417 1 87.5 341 LEU B N 1
ATOM 6568 C CA . LEU B 1 341 ? -14.961 -3.91 2.514 1 87.5 341 LEU B CA 1
ATOM 6569 C C . LEU B 1 341 ? -14.672 -2.422 2.678 1 87.5 341 LEU B C 1
ATOM 6571 O O . LEU B 1 341 ? -15.594 -1.626 2.869 1 87.5 341 LEU B O 1
ATOM 6575 N N . ILE B 1 342 ? -13.422 -2.08 2.645 1 85.06 342 ILE B N 1
ATOM 6576 C CA . ILE B 1 342 ? -13.047 -0.705 2.955 1 85.06 342 ILE B CA 1
ATOM 6577 C C . ILE B 1 342 ? -13.555 0.229 1.858 1 85.06 342 ILE B C 1
ATOM 6579 O O . ILE B 1 342 ? -13.742 1.427 2.09 1 85.06 342 ILE B O 1
ATOM 6583 N N . HIS B 1 343 ? -13.75 -0.228 0.67 1 83 343 HIS B N 1
ATOM 6584 C CA . HIS B 1 343 ? -14.266 0.602 -0.412 1 83 343 HIS B CA 1
ATOM 6585 C C . HIS B 1 343 ? -15.781 0.778 -0.297 1 83 343 HIS B C 1
ATOM 6587 O O . HIS B 1 343 ? -16.344 1.686 -0.907 1 83 343 HIS B O 1
ATOM 6593 N N . ARG B 1 344 ? -16.375 -0.018 0.453 1 81.75 344 ARG B N 1
ATOM 6594 C CA . ARG B 1 344 ? -17.828 0.023 0.583 1 81.75 344 ARG B CA 1
ATOM 6595 C C . ARG B 1 344 ? -18.25 0.602 1.933 1 81.75 344 ARG B C 1
ATOM 6597 O O . ARG B 1 344 ? -19.297 1.234 2.047 1 81.75 344 ARG B O 1
ATOM 6604 N N . GLU B 1 345 ? -17.391 0.269 2.893 1 82.31 345 GLU B N 1
ATOM 6605 C CA . GLU B 1 345 ? -17.641 0.748 4.25 1 82.31 345 GLU B CA 1
ATOM 6606 C C . GLU B 1 345 ? -16.594 1.79 4.66 1 82.31 345 GLU B C 1
ATOM 6608 O O . GLU B 1 345 ? -15.469 1.443 5.027 1 82.31 345 GLU B O 1
ATOM 6613 N N . CYS B 1 346 ? -17.031 2.957 4.82 1 77.75 346 CYS B N 1
ATOM 6614 C CA . CYS B 1 346 ? -16.109 4.078 4.973 1 77.75 346 CYS B CA 1
ATOM 6615 C C . CYS B 1 346 ? -15.57 4.148 6.398 1 77.75 346 CYS B C 1
ATOM 6617 O O . CYS B 1 346 ? -14.609 4.871 6.668 1 77.75 346 CYS B O 1
ATOM 6619 N N . ASP B 1 347 ? -16.109 3.43 7.273 1 82.44 347 ASP B N 1
ATOM 6620 C CA . ASP B 1 347 ? -15.664 3.473 8.664 1 82.44 347 ASP B CA 1
ATOM 6621 C C . ASP B 1 347 ? -14.508 2.506 8.906 1 82.44 347 ASP B C 1
ATOM 6623 O O . ASP B 1 347 ? -13.945 2.467 10 1 82.44 347 ASP B O 1
ATOM 6627 N N . LEU B 1 348 ? -14.18 1.781 7.902 1 87.5 348 LEU B N 1
ATOM 6628 C CA . LEU B 1 348 ? -13.125 0.788 8.047 1 87.5 348 LEU B CA 1
ATOM 6629 C C . LEU B 1 348 ? -11.883 1.203 7.262 1 87.5 348 LEU B C 1
ATOM 6631 O O . LEU B 1 348 ? -11.984 1.904 6.25 1 87.5 348 LEU B O 1
ATOM 6635 N N . VAL B 1 349 ? -10.758 0.817 7.832 1 85.06 349 VAL B N 1
ATOM 6636 C CA . VAL B 1 349 ? -9.5 1.124 7.16 1 85.06 349 VAL B CA 1
ATOM 6637 C C . VAL B 1 349 ? -8.555 -0.07 7.266 1 85.06 349 VAL B C 1
ATOM 6639 O O . VAL B 1 349 ? -8.68 -0.894 8.172 1 85.06 349 VAL B O 1
ATOM 6642 N N . LYS B 1 350 ? -7.684 -0.179 6.27 1 87.81 350 LYS B N 1
ATOM 6643 C CA . LYS B 1 350 ? -6.625 -1.183 6.258 1 87.81 350 LYS B CA 1
ATOM 6644 C C . LYS B 1 350 ? -5.332 -0.623 6.844 1 87.81 350 LYS B C 1
ATOM 6646 O O . LYS B 1 350 ? -4.895 0.467 6.469 1 87.81 350 LYS B O 1
ATOM 6651 N N . ILE B 1 351 ? -4.77 -1.442 7.781 1 81.62 351 ILE B N 1
ATOM 6652 C CA . ILE B 1 351 ? -3.57 -0.932 8.438 1 81.62 351 ILE B CA 1
ATOM 6653 C C . ILE B 1 351 ? -2.348 -1.716 7.969 1 81.62 351 ILE B C 1
ATOM 6655 O O . ILE B 1 351 ? -2.352 -2.949 7.98 1 81.62 351 ILE B O 1
ATOM 6659 N N . GLY B 1 352 ? -1.307 -0.908 7.555 1 76.06 352 GLY B N 1
ATOM 6660 C CA . GLY B 1 352 ? 0.009 -1.496 7.359 1 76.06 352 GLY B CA 1
ATOM 6661 C C . GLY B 1 352 ? 0.111 -2.322 6.094 1 76.06 352 GLY B C 1
ATOM 6662 O O . GLY B 1 352 ? -0.846 -2.4 5.32 1 76.06 352 GLY B O 1
ATOM 6663 N N . PRO B 1 353 ? 1.297 -2.861 5.926 1 79.19 353 PRO B N 1
ATOM 6664 C CA . PRO B 1 353 ? 1.534 -3.719 4.762 1 79.19 353 PRO B CA 1
ATOM 6665 C C . PRO B 1 353 ? 0.916 -5.105 4.918 1 79.19 353 PRO B C 1
ATOM 6667 O O . PRO B 1 353 ? 0.538 -5.5 6.023 1 79.19 353 PRO B O 1
ATOM 6670 N N . GLU B 1 354 ? 0.807 -5.746 3.818 1 86.38 354 GLU B N 1
ATOM 6671 C CA . GLU B 1 354 ? 0.248 -7.094 3.809 1 86.38 354 GLU B CA 1
ATOM 6672 C C . GLU B 1 354 ? 1.23 -8.102 4.395 1 86.38 354 GLU B C 1
ATOM 6674 O O . GLU B 1 354 ? 2.447 -7.934 4.277 1 86.38 354 GLU B O 1
ATOM 6679 N N . LEU B 1 355 ? 0.609 -9.055 5.086 1 87.94 355 LEU B N 1
ATOM 6680 C CA . LEU B 1 355 ? 1.396 -10.141 5.664 1 87.94 355 LEU B CA 1
ATOM 6681 C C . LEU B 1 355 ? 1.222 -11.43 4.859 1 87.94 355 LEU B C 1
ATOM 6683 O O . LEU B 1 355 ? 0.094 -11.867 4.625 1 87.94 355 LEU B O 1
ATOM 6687 N N . GLY B 1 356 ? 2.361 -11.906 4.461 1 84.62 356 GLY B N 1
ATOM 6688 C CA . GLY B 1 356 ? 2.291 -13.172 3.744 1 84.62 356 GLY B CA 1
ATOM 6689 C C . GLY B 1 356 ? 1.794 -13.023 2.318 1 84.62 356 GLY B C 1
ATOM 6690 O O . GLY B 1 356 ? 1.285 -11.969 1.939 1 84.62 356 GLY B O 1
ATOM 6691 N N . GLN B 1 357 ? 2.098 -14.086 1.549 1 84.69 357 GLN B N 1
ATOM 6692 C CA . GLN B 1 357 ? 1.654 -14.125 0.159 1 84.69 357 GLN B CA 1
ATOM 6693 C C . GLN B 1 357 ? 0.866 -15.398 -0.132 1 84.69 357 GLN B C 1
ATOM 6695 O O . GLN B 1 357 ? 1.312 -16.5 0.2 1 84.69 357 GLN B O 1
ATOM 6700 N N . ARG B 1 358 ? -0.329 -15.148 -0.569 1 86.44 358 ARG B N 1
ATOM 6701 C CA . ARG B 1 358 ? -1.2 -16.234 -1.007 1 86.44 358 ARG B CA 1
ATOM 6702 C C . ARG B 1 358 ? -1.786 -15.945 -2.385 1 86.44 358 ARG B C 1
ATOM 6704 O O . ARG B 1 358 ? -1.656 -14.836 -2.898 1 86.44 358 ARG B O 1
ATOM 6711 N N . SER B 1 359 ? -2.264 -17.047 -2.916 1 91.31 359 SER B N 1
ATOM 6712 C CA . SER B 1 359 ? -2.812 -16.875 -4.258 1 91.31 359 SER B CA 1
ATOM 6713 C C . SER B 1 359 ? -4.105 -17.672 -4.43 1 91.31 359 SER B C 1
ATOM 6715 O O . SER B 1 359 ? -4.348 -18.641 -3.709 1 91.31 359 SER B O 1
ATOM 6717 N N . TYR B 1 360 ? -4.934 -17.188 -5.285 1 92.75 360 TYR B N 1
ATOM 6718 C CA . TYR B 1 360 ? -6.172 -17.859 -5.637 1 92.75 360 TYR B CA 1
ATOM 6719 C C . TYR B 1 360 ? -6.047 -18.562 -6.988 1 92.75 360 TYR B C 1
ATOM 6721 O O . TYR B 1 360 ? -5.469 -18 -7.93 1 92.75 360 TYR B O 1
ATOM 6729 N N . GLY B 1 361 ? -6.469 -19.766 -7.004 1 93.5 361 GLY B N 1
ATOM 6730 C CA . GLY B 1 361 ? -6.531 -20.547 -8.227 1 93.5 361 GLY B CA 1
ATOM 6731 C C . GLY B 1 361 ? -7.762 -21.438 -8.312 1 93.5 361 GLY B C 1
ATOM 6732 O O . GLY B 1 361 ? -8.594 -21.422 -7.402 1 93.5 361 GLY B O 1
ATOM 6733 N N . PHE B 1 362 ? -7.863 -22.109 -9.406 1 96.12 362 PHE B N 1
ATOM 6734 C CA . PHE B 1 362 ? -8.938 -23.078 -9.578 1 96.12 362 PHE B CA 1
ATOM 6735 C C . PHE B 1 362 ? -8.43 -24.5 -9.359 1 96.12 362 PHE B C 1
ATOM 6737 O O . PHE B 1 362 ? -7.242 -24.766 -9.539 1 96.12 362 PHE B O 1
ATOM 6744 N N . ALA B 1 363 ? -9.352 -25.297 -8.938 1 94.56 363 ALA B N 1
ATOM 6745 C CA . ALA B 1 363 ? -8.992 -26.688 -8.68 1 94.56 363 ALA B CA 1
ATOM 6746 C C . ALA B 1 363 ? -9.688 -27.625 -9.672 1 94.56 363 ALA B C 1
ATOM 6748 O O . ALA B 1 363 ? -10.891 -27.516 -9.898 1 94.56 363 ALA B O 1
ATOM 6749 N N . LEU B 1 364 ? -8.891 -28.438 -10.25 1 96.06 364 LEU B N 1
ATOM 6750 C CA . LEU B 1 364 ? -9.406 -29.453 -11.172 1 96.06 364 LEU B CA 1
ATOM 6751 C C . LEU B 1 364 ? -9.086 -30.859 -10.664 1 96.06 364 LEU B C 1
ATOM 6753 O O . LEU B 1 364 ? -8.406 -31.016 -9.648 1 96.06 364 LEU B O 1
ATOM 6757 N N . GLN B 1 365 ? -9.703 -31.812 -11.367 1 93.5 365 GLN B N 1
ATOM 6758 C CA . GLN B 1 365 ? -9.422 -33.219 -11.031 1 93.5 365 GLN B CA 1
ATOM 6759 C C . GLN B 1 365 ? -7.945 -33.531 -11.227 1 93.5 365 GLN B C 1
ATOM 6761 O O . GLN B 1 365 ? -7.27 -32.906 -12.055 1 93.5 365 GLN B O 1
ATOM 6766 N N . LYS B 1 366 ? -7.516 -34.406 -10.375 1 90.12 366 LYS B N 1
ATOM 6767 C CA . LYS B 1 366 ? -6.105 -34.781 -10.445 1 90.12 366 LYS B CA 1
ATOM 6768 C C . LYS B 1 366 ? -5.727 -35.219 -11.859 1 90.12 366 LYS B C 1
ATOM 6770 O O . LYS B 1 366 ? -6.418 -36.031 -12.461 1 90.12 366 LYS B O 1
ATOM 6775 N N . LYS B 1 367 ? -4.633 -34.562 -12.453 1 86.75 367 LYS B N 1
ATOM 6776 C CA . LYS B 1 367 ? -4.113 -34.875 -13.789 1 86.75 367 LYS B CA 1
ATOM 6777 C C . LYS B 1 367 ? -5.156 -34.562 -14.859 1 86.75 367 LYS B C 1
ATOM 6779 O O . LYS B 1 367 ? -5.383 -35.406 -15.75 1 86.75 367 LYS B O 1
ATOM 6784 N N . SER B 1 368 ? -5.859 -33.562 -14.648 1 91.69 368 SER B N 1
ATOM 6785 C CA . SER B 1 368 ? -6.867 -33.156 -15.625 1 91.69 368 SER B CA 1
ATOM 6786 C C . SER B 1 368 ? -6.223 -32.688 -16.922 1 91.69 368 SER B C 1
ATOM 6788 O O . SER B 1 368 ? -5.172 -32.031 -16.906 1 91.69 368 SER B O 1
ATOM 6790 N N . LEU B 1 369 ? -6.859 -32.906 -17.984 1 88.62 369 LEU B N 1
ATOM 6791 C CA . LEU B 1 369 ? -6.391 -32.5 -19.297 1 88.62 369 LEU B CA 1
ATOM 6792 C C . LEU B 1 369 ? -6.664 -31.031 -19.531 1 88.62 369 LEU B C 1
ATOM 6794 O O . LEU B 1 369 ? -6.105 -30.422 -20.453 1 88.62 369 LEU B O 1
ATOM 6798 N N . TYR B 1 370 ? -7.469 -30.469 -18.703 1 93.25 370 TYR B N 1
ATOM 6799 C CA . TYR B 1 370 ? -7.922 -29.109 -18.922 1 93.25 370 TYR B CA 1
ATOM 6800 C C . TYR B 1 370 ? -7.031 -28.109 -18.172 1 93.25 370 TYR B C 1
ATOM 6802 O O . TYR B 1 370 ? -7.055 -26.922 -18.469 1 93.25 370 TYR B O 1
ATOM 6810 N N . THR B 1 371 ? -6.25 -28.594 -17.234 1 93.88 371 THR B N 1
ATOM 6811 C CA . THR B 1 371 ? -5.512 -27.703 -16.344 1 93.88 371 THR B CA 1
ATOM 6812 C C . THR B 1 371 ? -4.52 -26.844 -17.125 1 93.88 371 THR B C 1
ATOM 6814 O O . THR B 1 371 ? -4.395 -25.656 -16.859 1 93.88 371 THR B O 1
ATOM 6817 N N . HIS B 1 372 ? -3.863 -27.484 -18.047 1 92.5 372 HIS B N 1
ATOM 6818 C CA . HIS B 1 372 ? -2.85 -26.766 -18.812 1 92.5 372 HIS B CA 1
ATOM 6819 C C . HIS B 1 372 ? -3.477 -25.641 -19.641 1 92.5 372 HIS B C 1
ATOM 6821 O O . HIS B 1 372 ? -2.975 -24.516 -19.656 1 92.5 372 HIS B O 1
ATOM 6827 N N . ALA B 1 373 ? -4.551 -25.906 -20.297 1 94 373 ALA B N 1
ATOM 6828 C CA . ALA B 1 373 ? -5.223 -24.938 -21.156 1 94 373 ALA B CA 1
ATOM 6829 C C . ALA B 1 373 ? -5.832 -23.812 -20.328 1 94 373 ALA B C 1
ATOM 6831 O O . ALA B 1 373 ? -5.762 -22.641 -20.703 1 94 373 ALA B O 1
ATOM 6832 N N . ILE B 1 374 ? -6.402 -24.172 -19.25 1 95.88 374 ILE B N 1
ATOM 6833 C CA . ILE B 1 374 ? -7.027 -23.172 -18.391 1 95.88 374 ILE B CA 1
ATOM 6834 C C . ILE B 1 374 ? -5.953 -22.281 -17.766 1 95.88 374 ILE B C 1
ATOM 6836 O O . ILE B 1 374 ? -6.133 -21.062 -17.672 1 95.88 374 ILE B O 1
ATOM 6840 N N . SER B 1 375 ? -4.871 -22.875 -17.359 1 95.69 375 SER B N 1
ATOM 6841 C CA . SER B 1 375 ? -3.762 -22.094 -16.812 1 95.69 375 SER B CA 1
ATOM 6842 C C . SER B 1 375 ? -3.211 -21.125 -17.844 1 95.69 375 SER B C 1
ATOM 6844 O O . SER B 1 375 ? -2.908 -19.969 -17.531 1 95.69 375 SER B O 1
ATOM 6846 N N . ALA B 1 376 ? -3.094 -21.594 -19.031 1 94.69 376 ALA B N 1
ATOM 6847 C CA . ALA B 1 376 ? -2.615 -20.734 -20.109 1 94.69 376 ALA B CA 1
ATOM 6848 C C . ALA B 1 376 ? -3.559 -19.547 -20.328 1 94.69 376 ALA B C 1
ATOM 6850 O O . ALA B 1 376 ? -3.113 -18.422 -20.531 1 94.69 376 ALA B O 1
ATOM 6851 N N . ALA B 1 377 ? -4.797 -19.812 -20.297 1 95.69 377 ALA B N 1
ATOM 6852 C CA . ALA B 1 377 ? -5.797 -18.766 -20.469 1 95.69 377 ALA B CA 1
ATOM 6853 C C . ALA B 1 377 ? -5.73 -17.75 -19.344 1 95.69 377 ALA B C 1
ATOM 6855 O O . ALA B 1 377 ? -5.852 -16.547 -19.562 1 95.69 377 ALA B O 1
ATOM 6856 N N . ILE B 1 378 ? -5.52 -18.266 -18.109 1 95.56 378 ILE B N 1
ATOM 6857 C CA . ILE B 1 378 ? -5.406 -17.391 -16.938 1 95.56 378 ILE B CA 1
ATOM 6858 C C . ILE B 1 378 ? -4.219 -16.453 -17.109 1 95.56 378 ILE B C 1
ATOM 6860 O O . ILE B 1 378 ? -4.352 -15.242 -16.906 1 95.56 378 ILE B O 1
ATOM 6864 N N . LEU B 1 379 ? -3.154 -16.953 -17.5 1 92.19 379 LEU B N 1
ATOM 6865 C CA . LEU B 1 379 ? -1.938 -16.156 -17.656 1 92.19 379 LEU B CA 1
ATOM 6866 C C . LEU B 1 379 ? -2.096 -15.133 -18.766 1 92.19 379 LEU B C 1
ATOM 6868 O O . LEU B 1 379 ? -1.644 -13.992 -18.641 1 92.19 379 LEU B O 1
ATOM 6872 N N . ARG B 1 380 ? -2.719 -15.547 -19.797 1 91.44 380 ARG B N 1
ATOM 6873 C CA . ARG B 1 380 ? -2.957 -14.633 -20.922 1 91.44 380 ARG B CA 1
ATOM 6874 C C . ARG B 1 380 ? -3.826 -13.461 -20.484 1 91.44 380 ARG B C 1
ATOM 6876 O O . ARG B 1 380 ? -3.549 -12.312 -20.828 1 91.44 380 ARG B O 1
ATOM 6883 N N . LEU B 1 381 ? -4.848 -13.766 -19.797 1 92.94 381 LEU B N 1
ATOM 6884 C CA . LEU B 1 381 ? -5.75 -12.719 -19.328 1 92.94 381 LEU B CA 1
ATOM 6885 C C . LEU B 1 381 ? -5.031 -11.781 -18.359 1 92.94 381 LEU B C 1
ATOM 6887 O O . LEU B 1 381 ? -5.32 -10.586 -18.312 1 92.94 381 LEU B O 1
ATOM 6891 N N . GLN B 1 382 ? -4.164 -12.312 -17.547 1 90.12 382 GLN B N 1
ATOM 6892 C CA . GLN B 1 382 ? -3.365 -11.484 -16.641 1 90.12 382 GLN B CA 1
ATOM 6893 C C . GLN B 1 382 ? -2.455 -10.547 -17.422 1 90.12 382 GLN B C 1
ATOM 6895 O O . GLN B 1 382 ? -2.338 -9.367 -17.078 1 90.12 382 GLN B O 1
ATOM 6900 N N . GLU B 1 383 ? -1.896 -11.062 -18.453 1 86 383 GLU B N 1
ATOM 6901 C CA . GLU B 1 383 ? -0.984 -10.273 -19.281 1 86 383 GLU B CA 1
ATOM 6902 C C . GLU B 1 383 ? -1.725 -9.164 -20.016 1 86 383 GLU B C 1
ATOM 6904 O O . GLU B 1 383 ? -1.147 -8.109 -20.297 1 86 383 GLU B O 1
ATOM 6909 N N . GLN B 1 384 ? -2.965 -9.43 -20.25 1 88.25 384 GLN B N 1
ATOM 6910 C CA . GLN B 1 384 ? -3.77 -8.461 -20.984 1 88.25 384 GLN B CA 1
ATOM 6911 C C . GLN B 1 384 ? -4.41 -7.445 -20.047 1 88.25 384 GLN B C 1
ATOM 6913 O O . GLN B 1 384 ? -5.113 -6.539 -20.484 1 88.25 384 GLN B O 1
ATOM 6918 N N . GLY B 1 385 ? -4.238 -7.625 -18.875 1 87.44 385 GLY B N 1
ATOM 6919 C CA . GLY B 1 385 ? -4.781 -6.684 -17.906 1 87.44 385 GLY B CA 1
ATOM 6920 C C . GLY B 1 385 ? -6.254 -6.898 -17.625 1 87.44 385 GLY B C 1
ATOM 6921 O O . GLY B 1 385 ? -6.91 -6.039 -17.031 1 87.44 385 GLY B O 1
ATOM 6922 N N . ALA B 1 386 ? -6.727 -8.039 -18.062 1 89.81 386 ALA B N 1
ATOM 6923 C CA . ALA B 1 386 ? -8.148 -8.32 -17.875 1 89.81 386 ALA B CA 1
ATOM 6924 C C . ALA B 1 386 ? -8.477 -8.531 -16.406 1 89.81 386 ALA B C 1
ATOM 6926 O O . ALA B 1 386 ? -9.555 -8.148 -15.938 1 89.81 386 ALA B O 1
ATOM 6927 N N . VAL B 1 387 ? -7.574 -9.18 -15.727 1 91.56 387 VAL B N 1
ATOM 6928 C CA . VAL B 1 387 ? -7.801 -9.438 -14.305 1 91.56 387 VAL B CA 1
ATOM 6929 C C . VAL B 1 387 ? -7.898 -8.109 -13.555 1 91.56 387 VAL B C 1
ATOM 6931 O O . VAL B 1 387 ? -8.758 -7.945 -12.688 1 91.56 387 VAL B O 1
ATOM 6934 N N . GLN B 1 388 ? -7.07 -7.227 -13.898 1 86.94 388 GLN B N 1
ATOM 6935 C CA . GLN B 1 388 ? -7.105 -5.91 -13.266 1 86.94 388 GLN B CA 1
ATOM 6936 C C . GLN B 1 388 ? -8.414 -5.188 -13.586 1 86.94 388 GLN B C 1
ATOM 6938 O O . GLN B 1 388 ? -8.977 -4.512 -12.719 1 86.94 388 GLN B O 1
ATOM 6943 N N . ALA B 1 389 ? -8.797 -5.246 -14.773 1 89.31 389 ALA B N 1
ATOM 6944 C CA . ALA B 1 389 ? -10.055 -4.617 -15.18 1 89.31 389 ALA B CA 1
ATOM 6945 C C . ALA B 1 389 ? -11.227 -5.176 -14.383 1 89.31 389 ALA B C 1
ATOM 6947 O O . ALA B 1 389 ? -12.078 -4.418 -13.906 1 89.31 389 ALA B O 1
ATOM 6948 N N . LEU B 1 390 ? -11.25 -6.453 -14.258 1 92.44 390 LEU B N 1
ATOM 6949 C CA . LEU B 1 390 ? -12.328 -7.094 -13.516 1 92.44 390 LEU B CA 1
ATOM 6950 C C . LEU B 1 390 ? -12.25 -6.734 -12.031 1 92.44 390 LEU B C 1
ATOM 6952 O O . LEU B 1 390 ? -13.281 -6.582 -11.375 1 92.44 390 LEU B O 1
ATOM 6956 N N . TYR B 1 391 ? -11.047 -6.672 -11.547 1 90.06 391 TYR B N 1
ATOM 6957 C CA . TYR B 1 391 ? -10.867 -6.25 -10.164 1 90.06 391 TYR B CA 1
ATOM 6958 C C . TYR B 1 391 ? -11.43 -4.852 -9.938 1 90.06 391 TYR B C 1
ATOM 6960 O O . TYR B 1 391 ? -12.164 -4.617 -8.977 1 90.06 391 TYR B O 1
ATOM 6968 N N . THR B 1 392 ? -11.102 -3.934 -10.797 1 85.12 392 THR B N 1
ATOM 6969 C CA . THR B 1 392 ? -11.594 -2.564 -10.672 1 85.12 392 THR B CA 1
ATOM 6970 C C . THR B 1 392 ? -13.117 -2.523 -10.758 1 85.12 392 THR B C 1
ATOM 6972 O O . THR B 1 392 ? -13.766 -1.8 -10 1 85.12 392 THR B O 1
ATOM 6975 N N . LYS B 1 393 ? -13.641 -3.258 -11.602 1 88.56 393 LYS B N 1
ATOM 6976 C CA . LYS B 1 393 ? -15.086 -3.301 -11.797 1 88.56 393 LYS B CA 1
ATOM 6977 C C . LYS B 1 393 ? -15.797 -3.754 -10.531 1 88.56 393 LYS B C 1
ATOM 6979 O O . LYS B 1 393 ? -16.734 -3.1 -10.07 1 88.56 393 LYS B O 1
ATOM 6984 N N . TRP B 1 394 ? -15.328 -4.773 -9.961 1 91.19 394 TRP B N 1
ATOM 6985 C CA . TRP B 1 394 ? -16.109 -5.426 -8.914 1 91.19 394 TRP B CA 1
ATOM 6986 C C . TRP B 1 394 ? -15.711 -4.902 -7.535 1 91.19 394 TRP B C 1
ATOM 6988 O O . TRP B 1 394 ? -16.516 -4.922 -6.602 1 91.19 394 TRP B O 1
ATOM 6998 N N . TRP B 1 395 ? -14.531 -4.453 -7.363 1 88 395 TRP B N 1
ATOM 6999 C CA . TRP B 1 395 ? -14.102 -3.955 -6.059 1 88 395 TRP B CA 1
ATOM 7000 C C . TRP B 1 395 ? -14.328 -2.451 -5.949 1 88 395 TRP B C 1
ATOM 7002 O O . TRP B 1 395 ? -14.609 -1.938 -4.863 1 88 395 TRP B O 1
ATOM 7012 N N . HIS B 1 396 ? -14.148 -1.71 -7.02 1 79.12 396 HIS B N 1
ATOM 7013 C CA . HIS B 1 396 ? -14.148 -0.255 -6.926 1 79.12 396 HIS B CA 1
ATOM 7014 C C . HIS B 1 396 ? -15.398 0.338 -7.566 1 79.12 396 HIS B C 1
ATOM 7016 O O . HIS B 1 396 ? -16.031 1.235 -7 1 79.12 396 HIS B O 1
ATOM 7022 N N . ASP B 1 397 ? -15.812 -0.058 -8.695 1 72.38 397 ASP B N 1
ATOM 7023 C CA . ASP B 1 397 ? -16.859 0.6 -9.469 1 72.38 397 ASP B CA 1
ATOM 7024 C C . ASP B 1 397 ? -18.25 0.263 -8.922 1 72.38 397 ASP B C 1
ATOM 7026 O O . ASP B 1 397 ? -19.188 1.047 -9.07 1 72.38 397 ASP B O 1
ATOM 7030 N N . THR B 1 398 ? -18.406 -0.865 -8.461 1 64.69 398 THR B N 1
ATOM 7031 C CA . THR B 1 398 ? -19.75 -1.281 -8.039 1 64.69 398 THR B CA 1
ATOM 7032 C C . THR B 1 398 ? -20.156 -0.576 -6.746 1 64.69 398 THR B C 1
ATOM 7034 O O . THR B 1 398 ? -21.25 -0.784 -6.238 1 64.69 398 THR B O 1
ATOM 7037 N N . THR B 1 399 ? -19.141 0.202 -6.152 1 62.16 399 THR B N 1
ATOM 7038 C CA . THR B 1 399 ? -19.5 0.854 -4.898 1 62.16 399 THR B CA 1
ATOM 7039 C C . THR B 1 399 ? -19.938 2.293 -5.148 1 62.16 399 THR B C 1
ATOM 7041 O O . THR B 1 399 ? -19.422 2.965 -6.039 1 62.16 399 THR B O 1
ATOM 7044 N N . SER B 1 400 ? -21.141 2.568 -4.766 1 56.12 400 SER B N 1
ATOM 7045 C CA . SER B 1 400 ? -21.688 3.918 -4.824 1 56.12 400 SER B CA 1
ATOM 7046 C C . SER B 1 400 ? -20.875 4.887 -3.977 1 56.12 400 SER B C 1
ATOM 7048 O O . SER B 1 400 ? -20.797 6.078 -4.281 1 56.12 400 SER B O 1
ATOM 7050 N N . GLU B 1 401 ? -20.406 4.449 -2.775 1 54.41 401 GLU B N 1
ATOM 7051 C CA . GLU B 1 401 ? -19.828 5.391 -1.822 1 54.41 401 GLU B CA 1
ATOM 7052 C C . GLU B 1 401 ? -18.312 5.469 -1.975 1 54.41 401 GLU B C 1
ATOM 7054 O O . GLU B 1 401 ? -17.625 4.441 -1.933 1 54.41 401 GLU B O 1
ATOM 7059 N N . ASN B 1 402 ? -17.844 6.27 -2.883 1 54.47 402 ASN B N 1
ATOM 7060 C CA . ASN B 1 402 ? -16.406 6.453 -3.105 1 54.47 402 ASN B CA 1
ATOM 7061 C C . ASN B 1 402 ? -15.695 6.887 -1.829 1 54.47 402 ASN B C 1
ATOM 7063 O O . ASN B 1 402 ? -15.57 8.086 -1.561 1 54.47 402 ASN B O 1
ATOM 7067 N N . CYS B 1 403 ? -15.586 6.02 -0.831 1 57.16 403 CYS B N 1
ATOM 7068 C CA . CYS B 1 403 ? -14.969 6.332 0.45 1 57.16 403 CYS B CA 1
ATOM 7069 C C . CYS B 1 403 ? -13.547 6.859 0.254 1 57.16 403 CYS B C 1
ATOM 7071 O O . CYS B 1 403 ? -12.984 7.477 1.156 1 57.16 403 CYS B O 1
ATOM 7073 N N . ASP B 1 404 ? -12.758 6.465 -0.745 1 53.03 404 ASP B N 1
ATOM 7074 C CA . ASP B 1 404 ? -11.375 6.891 -0.91 1 53.03 404 ASP B CA 1
ATOM 7075 C C . ASP B 1 404 ? -11.281 8.398 -1.116 1 53.03 404 ASP B C 1
ATOM 7077 O O . ASP B 1 404 ? -10.32 9.031 -0.681 1 53.03 404 ASP B O 1
ATOM 7081 N N . ARG B 1 405 ? -12.031 8.992 -1.968 1 47.16 405 ARG B N 1
ATOM 7082 C CA . ARG B 1 405 ? -11.969 10.406 -2.314 1 47.16 405 ARG B CA 1
ATOM 7083 C C . ARG B 1 405 ? -12.281 11.289 -1.107 1 47.16 405 ARG B C 1
ATOM 7085 O O . ARG B 1 405 ? -11.695 12.359 -0.944 1 47.16 405 ARG B O 1
ATOM 7092 N N . LYS B 1 406 ? -13.242 10.992 -0.408 1 45.03 406 LYS B N 1
ATOM 7093 C CA . LYS B 1 406 ? -13.688 11.898 0.64 1 45.03 406 LYS B CA 1
ATOM 7094 C C . LYS B 1 406 ? -12.68 11.969 1.779 1 45.03 406 LYS B C 1
ATOM 7096 O O . LYS B 1 406 ? -12.602 12.977 2.488 1 45.03 406 LYS B O 1
ATOM 7101 N N . SER B 1 407 ? -12.008 10.852 2.049 1 42.47 407 SER B N 1
ATOM 7102 C CA . SER B 1 407 ? -11.445 10.727 3.391 1 42.47 407 SER B CA 1
ATOM 7103 C C . SER B 1 407 ? -10.164 11.539 3.537 1 42.47 407 SER B C 1
ATOM 7105 O O . SER B 1 407 ? -9.93 12.156 4.578 1 42.47 407 SER B O 1
ATOM 7107 N N . ASP B 1 408 ? -9.133 11.258 2.668 1 39.88 408 ASP B N 1
ATOM 7108 C CA . ASP B 1 408 ? -7.922 11.922 3.152 1 39.88 408 ASP B CA 1
ATOM 7109 C C . ASP B 1 408 ? -8.102 13.438 3.172 1 39.88 408 ASP B C 1
ATOM 7111 O O . ASP B 1 408 ? -7.594 14.117 4.07 1 39.88 408 ASP B O 1
ATOM 7115 N N . GLU B 1 409 ? -8.477 13.992 2.059 1 37.34 409 GLU B N 1
ATOM 7116 C CA . GLU B 1 409 ? -8.711 15.438 2.02 1 37.34 409 GLU B CA 1
ATOM 7117 C C . GLU B 1 409 ? -9.742 15.852 3.064 1 37.34 409 GLU B C 1
ATOM 7119 O O . GLU B 1 409 ? -9.617 16.922 3.678 1 37.34 409 GLU B O 1
ATOM 7124 N N . ASP B 1 410 ? -10.781 15.172 3.021 1 37.88 410 ASP B N 1
ATOM 7125 C CA . ASP B 1 410 ? -11.891 15.594 3.867 1 37.88 410 ASP B CA 1
ATOM 7126 C C . ASP B 1 410 ? -11.609 15.281 5.336 1 37.88 410 ASP B C 1
ATOM 7128 O O . ASP B 1 410 ? -12.297 15.789 6.227 1 37.88 410 ASP B O 1
ATOM 7132 N N . ARG B 1 411 ? -10.859 14.203 5.559 1 41.78 411 ARG B N 1
ATOM 7133 C CA . ARG B 1 411 ? -10.867 13.75 6.941 1 41.78 411 ARG B CA 1
ATOM 7134 C C . ARG B 1 411 ? -9.797 14.461 7.762 1 41.78 411 ARG B C 1
ATOM 7136 O O . ARG B 1 411 ? -8.82 13.844 8.188 1 41.78 411 ARG B O 1
ATOM 7143 N N . ARG B 1 412 ? -9.188 15.328 7.363 1 37.56 412 ARG B N 1
ATOM 7144 C CA . ARG B 1 412 ? -8.594 16.266 8.305 1 37.56 412 ARG B CA 1
ATOM 7145 C C . ARG B 1 412 ? -9.383 16.297 9.617 1 37.56 412 ARG B C 1
ATOM 7147 O O . ARG B 1 412 ? -10.617 16.25 9.602 1 37.56 412 ARG B O 1
ATOM 7154 N N . VAL B 1 413 ? -8.891 15.562 10.586 1 39.88 413 VAL B N 1
ATOM 7155 C CA . VAL B 1 413 ? -9.484 15.688 11.906 1 39.88 413 VAL B CA 1
ATOM 7156 C C . VAL B 1 413 ? -10.297 16.984 11.992 1 39.88 413 VAL B C 1
ATOM 7158 O O . VAL B 1 413 ? -9.797 18.062 11.664 1 39.88 413 VAL B O 1
ATOM 7161 N N . ASP B 1 414 ? -11.5 16.766 12.031 1 43.06 414 ASP B N 1
ATOM 7162 C CA . ASP B 1 414 ? -12.609 17.703 12.07 1 43.06 414 ASP B CA 1
ATOM 7163 C C . ASP B 1 414 ? -12.297 18.875 13 1 43.06 414 ASP B C 1
ATOM 7165 O O . ASP B 1 414 ? -12.32 18.734 14.219 1 43.06 414 ASP B O 1
ATOM 7169 N N . ALA B 1 415 ? -11.133 19.453 12.758 1 48.75 415 ALA B N 1
ATOM 7170 C CA . ALA B 1 415 ? -11.203 20.75 13.438 1 48.75 415 ALA B CA 1
ATOM 7171 C C . ALA B 1 415 ? -12.617 21.328 13.367 1 48.75 415 ALA B C 1
ATOM 7173 O O . ALA B 1 415 ? -13.32 21.125 12.367 1 48.75 415 ALA B O 1
ATOM 7174 N N . ILE B 1 416 ? -13.086 21.375 14.547 1 52.75 416 ILE B N 1
ATOM 7175 C CA . ILE B 1 416 ? -14.43 21.953 14.586 1 52.75 416 ILE B CA 1
ATOM 7176 C C . ILE B 1 416 ? -14.477 23.219 13.734 1 52.75 416 ILE B C 1
ATOM 7178 O O . ILE B 1 416 ? -13.656 24.125 13.914 1 52.75 416 ILE B O 1
ATOM 7182 N N . ASP B 1 417 ? -15.172 23.031 12.734 1 55.31 417 ASP B N 1
ATOM 7183 C CA . ASP B 1 417 ? -15.359 24.172 11.844 1 55.31 417 ASP B CA 1
ATOM 7184 C C . ASP B 1 417 ? -16.25 25.234 12.484 1 55.31 417 ASP B C 1
ATOM 7186 O O . ASP B 1 417 ? -16.891 24.969 13.516 1 55.31 417 ASP B O 1
ATOM 7190 N N . ALA B 1 418 ? -16.094 26.328 11.969 1 60 418 ALA B N 1
ATOM 7191 C CA . ALA B 1 418 ? -16.891 27.453 12.445 1 60 418 ALA B CA 1
ATOM 7192 C C . ALA B 1 418 ? -18.391 27.125 12.422 1 60 418 ALA B C 1
ATOM 7194 O O . ALA B 1 418 ? -19.156 27.641 13.234 1 60 418 ALA B O 1
ATOM 7195 N N . GLY B 1 419 ? -18.672 26.047 11.594 1 59.5 419 GLY B N 1
ATOM 7196 C CA . GLY B 1 419 ? -20.078 25.688 11.516 1 59.5 419 GLY B CA 1
ATOM 7197 C C . GLY B 1 419 ? -20.562 24.922 12.734 1 59.5 419 GLY B C 1
ATOM 7198 O O . GLY B 1 419 ? -21.672 25.156 13.211 1 59.5 419 GLY B O 1
ATOM 7199 N N . HIS B 1 420 ? -19.719 24.219 13.258 1 59.69 420 HIS B N 1
ATOM 7200 C CA . HIS B 1 420 ? -20.094 23.469 14.445 1 59.69 420 HIS B CA 1
ATOM 7201 C C . HIS B 1 420 ? -20.125 24.344 15.68 1 59.69 420 HIS B C 1
ATOM 7203 O O . HIS B 1 420 ? -20.875 24.094 16.625 1 59.69 420 HIS B O 1
ATOM 7209 N N . LEU B 1 421 ? -19.422 25.469 15.602 1 63 421 LEU B N 1
ATOM 7210 C CA . LEU B 1 421 ? -19.391 26.391 16.719 1 63 421 LEU B CA 1
ATOM 7211 C C . LEU B 1 421 ? -20.562 27.375 16.656 1 63 421 LEU B C 1
ATOM 7213 O O . LEU B 1 421 ? -20.844 28.078 17.641 1 63 421 LEU B O 1
ATOM 7217 N N . ARG B 1 422 ? -21.266 27.281 15.516 1 65.19 422 ARG B N 1
ATOM 7218 C CA . ARG B 1 422 ? -22.422 28.156 15.359 1 65.19 422 ARG B CA 1
ATOM 7219 C C . ARG B 1 422 ? -23.469 27.891 16.438 1 65.19 422 ARG B C 1
ATOM 7221 O O . ARG B 1 422 ? -24.125 28.812 16.922 1 65.19 422 ARG B O 1
ATOM 7228 N N . GLY B 1 423 ? -23.578 26.656 16.797 1 64.94 423 GLY B N 1
ATOM 7229 C CA . GLY B 1 423 ? -24.547 26.312 17.828 1 64.94 423 GLY B CA 1
ATOM 7230 C C . GLY B 1 423 ? -24.219 26.922 19.188 1 64.94 423 GLY B C 1
ATOM 7231 O O . GLY B 1 423 ? -25.125 27.25 19.953 1 64.94 423 GLY B O 1
ATOM 7232 N N . ILE B 1 424 ? -22.969 27.234 19.391 1 67.44 424 ILE B N 1
ATOM 7233 C CA . ILE B 1 424 ? -22.547 27.797 20.672 1 67.44 424 ILE B CA 1
ATOM 7234 C C . ILE B 1 424 ? -22.516 29.328 20.578 1 67.44 424 ILE B C 1
ATOM 7236 O O . ILE B 1 424 ? -22.781 30.016 21.562 1 67.44 424 ILE B O 1
ATOM 7240 N N . PHE B 1 425 ? -22.453 29.875 19.328 1 75.88 425 PHE B N 1
ATOM 7241 C CA . PHE B 1 425 ? -22.328 31.328 19.172 1 75.88 425 PHE B CA 1
ATOM 7242 C C . PHE B 1 425 ? -23.688 31.984 19.078 1 75.88 425 PHE B C 1
ATOM 7244 O O . PHE B 1 425 ? -23.875 33.094 19.547 1 75.88 425 PHE B O 1
ATOM 7251 N N . VAL B 1 426 ? -24.672 31.312 18.641 1 77.12 426 VAL B N 1
ATOM 7252 C CA . VAL B 1 426 ? -25.984 31.906 18.406 1 77.12 426 VAL B CA 1
ATOM 7253 C C . VAL B 1 426 ? -26.641 32.25 19.75 1 77.12 426 VAL B C 1
ATOM 7255 O O . VAL B 1 426 ? -27.141 33.344 19.938 1 77.12 426 VAL B O 1
ATOM 7258 N N . PRO B 1 427 ? -26.656 31.359 20.734 1 77.62 427 PRO B N 1
ATOM 7259 C CA . PRO B 1 427 ? -27.25 31.734 22.016 1 77.62 427 PRO B CA 1
ATOM 7260 C C . PRO B 1 427 ? -26.562 32.938 22.656 1 77.62 427 PRO B C 1
ATOM 7262 O O . PRO B 1 427 ? -27.219 33.781 23.281 1 77.62 427 PRO B O 1
ATOM 7265 N N . VAL B 1 428 ? -25.25 33.125 22.422 1 80.44 428 VAL B N 1
ATOM 7266 C CA . VAL B 1 428 ? -24.516 34.25 22.984 1 80.44 428 VAL B CA 1
ATOM 7267 C C . VAL B 1 428 ? -24.984 35.562 22.312 1 80.44 428 VAL B C 1
ATOM 7269 O O . VAL B 1 428 ? -25.156 36.594 22.984 1 80.44 428 VAL B O 1
ATOM 7272 N N . ILE B 1 429 ? -25.281 35.5 21.062 1 81.06 429 ILE B N 1
ATOM 7273 C CA . ILE B 1 429 ? -25.719 36.688 20.328 1 81.06 429 ILE B CA 1
ATOM 7274 C C . ILE B 1 429 ? -27.141 37.062 20.734 1 81.06 429 ILE B C 1
ATOM 7276 O O . ILE B 1 429 ? -27.453 38.219 20.953 1 81.06 429 ILE B O 1
ATOM 7280 N N . ILE B 1 430 ? -27.938 36.094 20.953 1 80.44 430 ILE B N 1
ATOM 7281 C CA . ILE B 1 430 ? -29.312 36.312 21.375 1 80.44 430 ILE B CA 1
ATOM 7282 C C . ILE B 1 430 ? -29.328 36.969 22.766 1 80.44 430 ILE B C 1
ATOM 7284 O O . ILE B 1 430 ? -30.062 37.938 23.016 1 80.44 430 ILE B O 1
ATOM 7288 N N . VAL B 1 431 ? -28.547 36.438 23.656 1 80.31 431 VAL B N 1
ATOM 7289 C CA . VAL B 1 431 ? -28.484 36.969 25.016 1 80.31 431 VAL B CA 1
ATOM 7290 C C . VAL B 1 431 ? -27.953 38.375 24.984 1 80.31 431 VAL B C 1
ATOM 7292 O O . VAL B 1 431 ? -28.422 39.25 25.75 1 80.31 431 VAL B O 1
ATOM 7295 N N . ALA B 1 432 ? -27.031 38.656 24.078 1 83.69 432 ALA B N 1
ATOM 7296 C CA . ALA B 1 432 ? -26.5 40 23.953 1 83.69 432 ALA B CA 1
ATOM 7297 C C . ALA B 1 432 ? -27.562 41 23.5 1 83.69 432 ALA B C 1
ATOM 7299 O O . ALA B 1 432 ? -27.672 42.094 24.047 1 83.69 432 ALA B O 1
ATOM 7300 N N . PHE B 1 433 ? -28.391 40.562 22.672 1 85.62 433 PHE B N 1
ATOM 7301 C CA . PHE B 1 433 ? -29.469 41.438 22.203 1 85.62 433 PHE B CA 1
ATOM 7302 C C . PHE B 1 433 ? -30.547 41.594 23.25 1 85.62 433 PHE B C 1
ATOM 7304 O O . PHE B 1 433 ? -31.125 42.688 23.422 1 85.62 433 PHE B O 1
ATOM 7311 N N . LEU B 1 434 ? -30.812 40.531 23.938 1 83.38 434 LEU B N 1
ATOM 7312 C CA . LEU B 1 434 ? -31.766 40.625 25.047 1 83.38 434 LEU B CA 1
ATOM 7313 C C . LEU B 1 434 ? -31.25 41.562 26.141 1 83.38 434 LEU B C 1
ATOM 7315 O O . LEU B 1 434 ? -32.031 42.344 26.703 1 83.38 434 LEU B O 1
ATOM 7319 N N . ALA B 1 435 ? -29.984 41.438 26.375 1 81.25 435 ALA B N 1
ATOM 7320 C CA . ALA B 1 435 ? -29.391 42.312 27.375 1 81.25 435 ALA B CA 1
ATOM 7321 C C . ALA B 1 435 ? -29.453 43.781 26.922 1 81.25 435 ALA B C 1
ATOM 7323 O O . ALA B 1 435 ? -29.688 44.688 27.734 1 81.25 435 ALA B O 1
ATOM 7324 N N . MET B 1 436 ? -29.344 44 25.688 1 82.38 436 MET B N 1
ATOM 7325 C CA . MET B 1 436 ? -29.453 45.344 25.141 1 82.38 436 MET B CA 1
ATOM 7326 C C . MET B 1 436 ? -30.875 45.875 25.25 1 82.38 436 MET B C 1
ATOM 7328 O O . MET B 1 436 ? -31.094 47.031 25.562 1 82.38 436 MET B O 1
ATOM 7332 N N . PHE B 1 437 ? -31.812 45 25.094 1 82.62 437 PHE B N 1
ATOM 7333 C CA . PHE B 1 437 ? -33.219 45.344 25.234 1 82.62 437 PHE B CA 1
ATOM 7334 C C . PHE B 1 437 ? -33.531 45.688 26.688 1 82.62 437 PHE B C 1
ATOM 7336 O O . PHE B 1 437 ? -34.25 46.688 26.953 1 82.62 437 PHE B O 1
ATOM 7343 N N . VAL B 1 438 ? -33.031 44.938 27.547 1 81.62 438 VAL B N 1
ATOM 7344 C CA . VAL B 1 438 ? -33.25 45.188 28.969 1 81.62 438 VAL B CA 1
ATOM 7345 C C . VAL B 1 438 ? -32.594 46.5 29.375 1 81.62 438 VAL B C 1
ATOM 7347 O O . VAL B 1 438 ? -33.156 47.281 30.156 1 81.62 438 VAL B O 1
ATOM 7350 N N . ALA B 1 439 ? -31.5 46.844 28.766 1 81 439 ALA B N 1
ATOM 7351 C CA . ALA B 1 439 ? -30.828 48.094 29.047 1 81 439 ALA B CA 1
ATOM 7352 C C . ALA B 1 439 ? -31.656 49.281 28.547 1 81 439 ALA B C 1
ATOM 7354 O O . ALA B 1 439 ? -31.75 50.312 29.219 1 81 439 ALA B O 1
ATOM 7355 N N . LEU B 1 440 ? -32.312 49.062 27.5 1 80.12 440 LEU B N 1
ATOM 7356 C CA . LEU B 1 440 ? -33.188 50.125 26.938 1 80.12 440 LEU B CA 1
ATOM 7357 C C . LEU B 1 440 ? -34.406 50.312 27.797 1 80.12 440 LEU B C 1
ATOM 7359 O O . LEU B 1 440 ? -34.844 51.469 28.031 1 80.12 440 LEU B O 1
ATOM 7363 N N . VAL B 1 441 ? -34.938 49.281 28.328 1 78.94 441 VAL B N 1
ATOM 7364 C CA . VAL B 1 441 ? -36.094 49.375 29.203 1 78.94 441 VAL B CA 1
ATOM 7365 C C . VAL B 1 441 ? -35.688 50.062 30.516 1 78.94 441 VAL B C 1
ATOM 7367 O O . VAL B 1 441 ? -36.438 50.875 31.047 1 78.94 441 VAL B O 1
ATOM 7370 N N . GLU B 1 442 ? -34.531 49.75 30.922 1 75.75 442 GLU B N 1
ATOM 7371 C CA . GLU B 1 442 ? -34.031 50.375 32.156 1 75.75 442 GLU B CA 1
ATOM 7372 C C . GLU B 1 442 ? -33.844 51.875 31.938 1 75.75 442 GLU B C 1
ATOM 7374 O O . GLU B 1 442 ? -34.125 52.656 32.844 1 75.75 442 GLU B O 1
ATOM 7379 N N . LEU B 1 443 ? -33.438 52.219 30.812 1 74.69 443 LEU B N 1
ATOM 7380 C CA . LEU B 1 443 ? -33.219 53.625 30.5 1 74.69 443 LEU B CA 1
ATOM 7381 C C . LEU B 1 443 ? -34.562 54.344 30.391 1 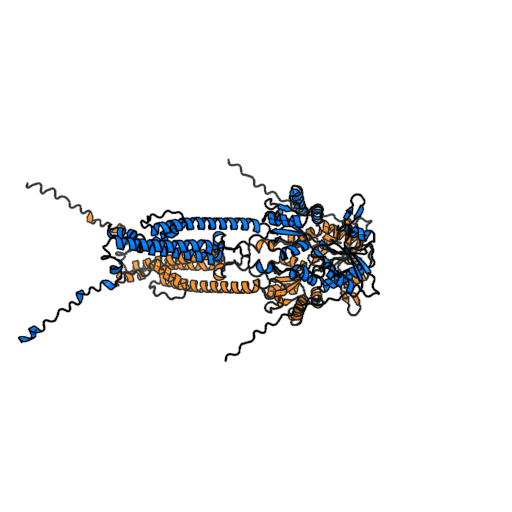74.69 443 LEU B C 1
ATOM 7383 O O . LEU B 1 443 ? -34.688 55.469 30.922 1 74.69 443 LEU B O 1
ATOM 7387 N N . VAL B 1 444 ? -35.438 53.688 29.797 1 72.44 444 VAL B N 1
ATOM 7388 C CA . VAL B 1 444 ? -36.75 54.344 29.609 1 72.44 444 VAL B CA 1
ATOM 7389 C C . VAL B 1 444 ? -37.469 54.438 30.953 1 72.44 444 VAL B C 1
ATOM 7391 O O . VAL B 1 444 ? -38.062 55.469 31.266 1 72.44 444 VAL B O 1
ATOM 7394 N N . TRP B 1 445 ? -37.375 53.469 31.719 1 70.12 445 TRP B N 1
ATOM 7395 C CA . TRP B 1 445 ? -38.031 53.438 33 1 70.12 445 TRP B CA 1
ATOM 7396 C C . TRP B 1 445 ? -37.469 54.531 33.938 1 70.12 445 TRP B C 1
ATOM 7398 O O . TRP B 1 445 ? -38.219 55.219 34.625 1 70.12 445 TRP B O 1
ATOM 7408 N N . THR B 1 446 ? -36.188 54.719 33.844 1 70.19 446 THR B N 1
ATOM 7409 C CA . THR B 1 446 ? -35.562 55.75 34.688 1 70.19 446 THR B CA 1
ATOM 7410 C C . THR B 1 446 ? -35.938 57.125 34.156 1 70.19 446 THR B C 1
ATOM 7412 O O . THR B 1 446 ? -36.094 58.062 34.938 1 70.19 446 THR B O 1
ATOM 7415 N N . CYS B 1 447 ? -36.031 57.188 32.938 1 64 447 CYS B N 1
ATOM 7416 C CA . CYS B 1 447 ? -36.406 58.469 32.344 1 64 447 CYS B CA 1
ATOM 7417 C C . CYS B 1 447 ? -37.844 58.844 32.688 1 64 447 CYS B C 1
ATOM 7419 O O . CYS B 1 447 ? -38.156 60 32.969 1 64 447 CYS B O 1
ATOM 7421 N N . ILE B 1 448 ? -38.656 57.875 32.688 1 61.25 448 ILE B N 1
ATOM 7422 C CA . ILE B 1 448 ? -40.062 58.156 32.938 1 61.25 448 ILE B CA 1
ATOM 7423 C C . ILE B 1 448 ? -40.281 58.375 34.406 1 61.25 448 ILE B C 1
ATOM 7425 O O . ILE B 1 448 ? -41 59.281 34.812 1 61.25 448 ILE B O 1
ATOM 7429 N N . TRP B 1 449 ? -39.75 57.5 35.125 1 56.97 449 TRP B N 1
ATOM 7430 C CA . TRP B 1 449 ? -40.062 57.562 36.562 1 56.97 449 TRP B CA 1
ATOM 7431 C C . TRP B 1 449 ? -39.312 58.719 37.219 1 56.97 449 TRP B C 1
ATOM 7433 O O . TRP B 1 449 ? -39.781 59.344 38.125 1 56.97 449 TRP B O 1
ATOM 7443 N N . ARG B 1 450 ? -37.906 58.812 36.906 1 55.22 450 ARG B N 1
ATOM 7444 C CA . ARG B 1 450 ? -37.219 59.938 37.594 1 55.22 450 ARG B CA 1
ATOM 7445 C C . ARG B 1 450 ? -37.594 61.25 36.906 1 55.22 450 ARG B C 1
ATOM 7447 O O . ARG B 1 450 ? -37.344 62.312 37.438 1 55.22 450 ARG B O 1
ATOM 7454 N N . GLY B 1 451 ? -38.625 61.625 36.188 1 50.69 451 GLY B N 1
ATOM 7455 C CA . GLY B 1 451 ? -39.125 62.906 35.656 1 50.69 451 GLY B CA 1
ATOM 7456 C C . GLY B 1 451 ? -38 63.75 35.062 1 50.69 451 GLY B C 1
ATOM 7457 O O . GLY B 1 451 ? -38.281 64.812 34.469 1 50.69 451 GLY B O 1
ATOM 7458 N N . ASP B 1 452 ? -36.781 64 35.688 1 42.91 452 ASP B N 1
ATOM 7459 C CA . ASP B 1 452 ? -35.781 65 35.344 1 42.91 452 ASP B CA 1
ATOM 7460 C C . ASP B 1 452 ? -35 64.625 34.062 1 42.91 452 ASP B C 1
ATOM 7462 O O . ASP B 1 452 ? -33.969 63.969 34.156 1 42.91 452 ASP B O 1
ATOM 7466 N N . LEU B 1 453 ? -35.5 64.188 32.969 1 41.81 453 LEU B N 1
ATOM 7467 C CA . LEU B 1 453 ? -34.969 64.062 31.609 1 41.81 453 LEU B CA 1
ATOM 7468 C C . LEU B 1 453 ? -34.031 65.25 31.266 1 41.81 453 LEU B C 1
ATOM 7470 O O . LEU B 1 453 ? -33.531 65.312 30.156 1 41.81 453 LEU B O 1
ATOM 7474 N N . SER B 1 454 ? -34.188 66.438 31.859 1 41.91 454 SER B N 1
ATOM 7475 C CA . SER B 1 454 ? -33.438 67.625 31.422 1 41.91 454 SER B CA 1
ATOM 7476 C C . SER B 1 454 ? -31.953 67.312 31.359 1 41.91 454 SER B C 1
ATOM 7478 O O . SER B 1 454 ? -31.234 67.938 30.562 1 41.91 454 SER B O 1
ATOM 7480 N N . LYS B 1 455 ? -31.281 66.938 32.406 1 44.88 455 LYS B N 1
ATOM 7481 C CA . LYS B 1 455 ? -29.812 66.875 32.375 1 44.88 455 LYS B CA 1
ATOM 7482 C C . LYS B 1 455 ? -29.359 65.562 31.75 1 44.88 455 LYS B C 1
ATOM 7484 O O . LYS B 1 455 ? -28.797 64.688 32.438 1 44.88 455 LYS B O 1
ATOM 7489 N N . SER B 1 456 ? -30 64.938 30.766 1 41.09 456 SER B N 1
ATOM 7490 C CA . SER B 1 456 ? -29.531 63.75 30.125 1 41.09 456 SER B CA 1
ATOM 7491 C C . SER B 1 456 ? -28.156 63.938 29.484 1 41.09 456 SER B C 1
ATOM 7493 O O . SER B 1 456 ? -27.969 64.875 28.719 1 41.09 456 SER B O 1
ATOM 7495 N N . PRO B 1 457 ? -27.094 63.531 30.078 1 37.56 457 PRO B N 1
ATOM 7496 C CA . PRO B 1 457 ? -25.75 63.719 29.5 1 37.56 457 PRO B CA 1
ATOM 7497 C C . PRO B 1 457 ? -25.672 63.25 28.047 1 37.56 457 PRO B C 1
ATOM 7499 O O . PRO B 1 457 ? -24.609 63.375 27.422 1 37.56 457 PRO B O 1
ATOM 7502 N N . LEU B 1 458 ? -26.609 62.625 27.438 1 37.69 458 LEU B N 1
ATOM 7503 C CA . LEU B 1 458 ? -26.406 62.406 26.016 1 37.69 458 LEU B CA 1
ATOM 7504 C C . LEU B 1 458 ? -26.234 63.75 25.281 1 37.69 458 LEU B C 1
ATOM 7506 O O . LEU B 1 458 ? -25.609 63.781 24.234 1 37.69 458 LEU B O 1
ATOM 7510 N N . ARG B 1 459 ? -27.031 64.812 25.594 1 35.97 459 ARG B N 1
ATOM 7511 C CA . ARG B 1 459 ? -26.859 66.062 24.906 1 35.97 459 ARG B CA 1
ATOM 7512 C C . ARG B 1 459 ? -25.5 66.688 25.219 1 35.97 459 ARG B C 1
ATOM 7514 O O . ARG B 1 459 ? -24.953 67.438 24.406 1 35.97 459 ARG B O 1
ATOM 7521 N N . SER B 1 460 ? -25.047 66.688 26.484 1 35.78 460 SER B N 1
ATOM 7522 C CA . SER B 1 460 ? -23.828 67.438 26.719 1 35.78 460 SER B CA 1
ATOM 7523 C C . SER B 1 460 ? -22.609 66.75 26.172 1 35.78 460 SER B C 1
ATOM 7525 O O . SER B 1 460 ? -21.562 67.375 25.938 1 35.78 460 SER B O 1
ATOM 7527 N N . SER B 1 461 ? -22.594 65.438 26.016 1 34.25 461 SER B N 1
ATOM 7528 C CA . SER B 1 461 ? -21.344 64.875 25.562 1 34.25 461 SER B CA 1
ATOM 7529 C C . SER B 1 461 ? -21.266 64.812 24.047 1 34.25 461 SER B C 1
ATOM 7531 O O . SER B 1 461 ? -20.312 64.312 23.469 1 34.25 461 SER B O 1
ATOM 7533 N N . LEU B 1 462 ? -22.391 65.125 23.281 1 31.56 462 LEU B N 1
ATOM 7534 C CA . LEU B 1 462 ? -22.062 65.438 21.906 1 31.56 462 LEU B CA 1
ATOM 7535 C C . LEU B 1 462 ? -21.391 66.812 21.797 1 31.56 462 LEU B C 1
ATOM 7537 O O . LEU B 1 462 ? -21.766 67.75 22.5 1 31.56 462 LEU B O 1
ATOM 7541 N N . PRO B 1 463 ? -20.125 67 21.297 1 32.5 463 PRO B N 1
ATOM 7542 C CA . PRO B 1 463 ? -19.359 68.25 21.25 1 32.5 463 PRO B CA 1
ATOM 7543 C C . PRO B 1 463 ? -20.188 69.375 20.688 1 32.5 463 PRO B C 1
ATOM 7545 O O . PRO B 1 463 ? -19.703 70.562 20.625 1 32.5 463 PRO B O 1
ATOM 7548 N N . PHE B 1 464 ? -21.328 69.125 20.031 1 33.59 464 PHE B N 1
ATOM 7549 C CA . PHE B 1 464 ? -21.859 70.312 19.312 1 33.59 464 PHE B CA 1
ATOM 7550 C C . PHE B 1 464 ? -22.516 71.25 20.281 1 33.59 464 PHE B C 1
ATOM 7552 O O . PHE B 1 464 ? -22.938 72.375 19.875 1 33.59 464 PHE B O 1
ATOM 7559 N N . SER B 1 465 ? -22.984 70.812 21.359 1 30.83 465 SER B N 1
ATOM 7560 C CA . SER B 1 465 ? -23.938 71.688 22.016 1 30.83 465 SER B CA 1
ATOM 7561 C C . SER B 1 465 ? -23.219 72.875 22.688 1 30.83 465 SER B C 1
ATOM 7563 O O . SER B 1 465 ? -23.859 73.75 23.297 1 30.83 465 SER B O 1
ATOM 7565 N N . SER B 1 466 ? -21.953 72.75 22.938 1 31.94 466 SER B N 1
ATOM 7566 C CA . SER B 1 466 ? -21.453 73.938 23.625 1 31.94 466 SER B CA 1
ATOM 7567 C C . SER B 1 466 ? -21.469 75.125 22.703 1 31.94 466 SER B C 1
ATOM 7569 O O . SER B 1 466 ? -20.734 76.125 22.938 1 31.94 466 SER B O 1
ATOM 7571 N N . VAL B 1 467 ? -22.109 75 21.438 1 32.03 467 VAL B N 1
ATOM 7572 C CA . VAL B 1 467 ? -22.172 76.312 20.797 1 32.03 467 VAL B CA 1
ATOM 7573 C C . VAL B 1 467 ? -23.062 77.188 21.625 1 32.03 467 VAL B C 1
ATOM 7575 O O . VAL B 1 467 ? -24.281 77 21.688 1 32.03 467 VAL B O 1
ATOM 7578 N N . SER B 1 468 ? -22.766 77.375 22.875 1 28.77 468 SER B N 1
ATOM 7579 C CA . SER B 1 468 ? -23.469 78.438 23.578 1 28.77 468 SER B CA 1
ATOM 7580 C C . SER B 1 468 ? -23.656 79.625 22.688 1 28.77 468 SER B C 1
ATOM 7582 O O . SER B 1 468 ? -22.703 80.125 22.047 1 28.77 468 SER B O 1
ATOM 7584 N N . ARG B 1 469 ? -24.828 79.812 22.188 1 32.31 469 ARG B N 1
ATOM 7585 C CA . ARG B 1 469 ? -25.375 80.938 21.484 1 32.31 469 ARG B CA 1
ATOM 7586 C C . ARG B 1 469 ? -24.906 82.25 22.141 1 32.31 469 ARG B C 1
ATOM 7588 O O . ARG B 1 469 ? -25.219 83.312 21.656 1 32.31 469 ARG B O 1
ATOM 7595 N N . ASP B 1 470 ? -24.484 82.125 23.391 1 30.02 470 ASP B N 1
ATOM 7596 C CA . ASP B 1 470 ? -24.453 83.438 24.016 1 30.02 470 ASP B CA 1
ATOM 7597 C C . ASP B 1 470 ? -23.359 84.312 23.406 1 30.02 470 ASP B C 1
ATOM 7599 O O . ASP B 1 470 ? -23.281 85.5 23.719 1 30.02 470 ASP B O 1
ATOM 7603 N N . SER B 1 471 ? -22.328 83.562 22.859 1 29.44 471 SER B N 1
ATOM 7604 C CA . SER B 1 471 ? -21.25 84.5 22.688 1 29.44 471 SER B CA 1
ATOM 7605 C C . SER B 1 471 ? -21.547 85.5 21.531 1 29.44 471 SER B C 1
ATOM 7607 O O . SER B 1 471 ? -20.703 86.25 21.156 1 29.44 471 SER B O 1
ATOM 7609 N N . PHE B 1 472 ? -22.594 85.125 20.766 1 28.58 472 PHE B N 1
ATOM 7610 C CA . PHE B 1 472 ? -22.734 86.125 19.703 1 28.58 472 PHE B CA 1
ATOM 7611 C C . PHE B 1 472 ? -23.219 87.438 20.281 1 28.58 472 PHE B C 1
ATOM 7613 O O . PHE B 1 472 ? -24.219 88 19.797 1 28.58 472 PHE B O 1
ATOM 7620 N N . ARG B 1 473 ? -23.234 87.562 21.609 1 26.53 473 ARG B N 1
ATOM 7621 C CA . ARG B 1 473 ? -23.672 88.875 21.953 1 26.53 473 ARG B CA 1
ATOM 7622 C C . ARG B 1 473 ? -22.719 89.938 21.391 1 26.53 473 ARG B C 1
ATOM 7624 O O . ARG B 1 473 ? -21.578 90.062 21.844 1 26.53 473 ARG B O 1
ATOM 7631 N N . VAL B 1 474 ? -22.703 90.062 20.016 1 28.59 474 VAL B N 1
ATOM 7632 C CA . VAL B 1 474 ? -22.094 91.25 19.391 1 28.59 474 VAL B CA 1
ATOM 7633 C C . VAL B 1 474 ? -22.438 92.5 20.188 1 28.59 474 VAL B C 1
ATOM 7635 O O . VAL B 1 474 ? -23.609 92.75 20.453 1 28.59 474 VAL B O 1
ATOM 7638 N N . SER B 1 475 ? -21.547 92.75 21.156 1 27.72 475 SER B N 1
ATOM 7639 C CA . SER B 1 475 ? -21.609 94.062 21.797 1 27.72 475 SER B CA 1
ATOM 7640 C C . SER B 1 475 ? -21.969 95.188 20.781 1 27.72 475 SER B C 1
ATOM 7642 O O . SER B 1 475 ? -21.297 95.312 19.766 1 27.72 475 SER B O 1
ATOM 7644 N N . GLY B 1 476 ? -23.25 95.312 20.438 1 27.64 476 GLY B N 1
ATOM 7645 C CA . GLY B 1 476 ? -23.812 96.438 19.703 1 27.64 476 GLY B CA 1
ATOM 7646 C C . GLY B 1 476 ? -23.125 97.75 20.016 1 27.64 476 GLY B C 1
ATOM 7647 O O . GLY B 1 476 ? -22.797 98 21.172 1 27.64 476 GLY B O 1
ATOM 7648 N N . LEU B 1 477 ? -22.219 98.188 19.062 1 28.69 477 LEU B N 1
ATOM 7649 C CA . LEU B 1 477 ? -21.625 99.5 18.969 1 28.69 477 LEU B CA 1
ATOM 7650 C C . LEU B 1 477 ? -22.672 100.625 19.312 1 28.69 477 LEU B C 1
ATOM 7652 O O . LEU B 1 477 ? -23.797 100.562 18.797 1 28.69 477 LEU B O 1
ATOM 7656 N N . ASP B 1 478 ? -22.734 101 20.625 1 28.05 478 ASP B N 1
ATOM 7657 C CA . ASP B 1 478 ? -23.516 102.188 21 1 28.05 478 ASP B CA 1
ATOM 7658 C C . ASP B 1 478 ? -23.281 103.312 20.016 1 28.05 478 ASP B C 1
ATOM 7660 O O . ASP B 1 478 ? -22.156 103.812 19.875 1 28.05 478 ASP B O 1
ATOM 7664 N N . PRO B 1 479 ? -23.891 103.312 18.828 1 28.81 479 PRO B N 1
ATOM 7665 C CA . PRO B 1 479 ? -23.688 104.438 17.875 1 28.81 479 PRO B CA 1
ATOM 7666 C C . PRO B 1 479 ? -23.781 105.812 18.547 1 28.81 479 PRO B C 1
ATOM 7668 O O . PRO B 1 479 ? -23.281 106.75 18 1 28.81 479 PRO B O 1
ATOM 7671 N N . THR B 1 480 ? -24.781 106 19.438 1 28.3 480 THR B N 1
ATOM 7672 C CA . THR B 1 480 ? -25.297 107.375 19.594 1 28.3 480 THR B CA 1
ATOM 7673 C C . THR B 1 480 ? -24.297 108.25 20.359 1 28.3 480 THR B C 1
ATOM 7675 O O . THR B 1 480 ? -24.609 109.375 20.703 1 28.3 480 THR B O 1
ATOM 7678 N N . LYS B 1 481 ? -23.234 107.688 20.969 1 30.08 481 LYS B N 1
ATOM 7679 C CA . LYS B 1 481 ? -22.562 108.75 21.641 1 30.08 481 LYS B CA 1
ATOM 7680 C C . LYS B 1 481 ? -21.922 109.75 20.641 1 30.08 481 LYS B C 1
ATOM 7682 O O . LYS B 1 481 ? -20.688 109.812 20.547 1 30.08 481 LYS B O 1
ATOM 7687 N N . PHE B 1 482 ? -22.359 109.562 19.312 1 25.14 482 PHE B N 1
ATOM 7688 C CA . PHE B 1 482 ? -21.891 110.625 18.422 1 25.14 482 PHE B CA 1
ATOM 7689 C C . PHE B 1 482 ? -22.266 112 18.953 1 25.14 482 PHE B C 1
ATOM 7691 O O . PHE B 1 482 ? -21.938 113.062 18.359 1 25.14 482 PHE B O 1
ATOM 7698 N N . SER B 1 483 ? -23.344 112.125 19.766 1 23.95 483 SER B N 1
ATOM 7699 C CA . SER B 1 483 ? -23.781 113.5 19.688 1 23.95 483 SER B CA 1
ATOM 7700 C C . SER B 1 483 ? -22.766 114.438 20.328 1 23.95 483 SER B C 1
ATOM 7702 O O . SER B 1 483 ? -22.781 115.688 20.078 1 23.95 483 SER B O 1
ATOM 7704 N N . SER B 1 484 ? -22.281 114.188 21.609 1 23.52 484 SER B N 1
ATOM 7705 C CA . SER B 1 484 ? -21.781 115.438 22.141 1 23.52 484 SER B CA 1
ATOM 7706 C C . SER B 1 484 ? -20.422 115.812 21.562 1 23.52 484 SER B C 1
ATOM 7708 O O . SER B 1 484 ? -19.922 116.938 21.766 1 23.52 484 SER B O 1
ATOM 7710 N N . VAL B 1 485 ? -19.656 114.875 21 1 20.67 485 VAL B N 1
ATOM 7711 C CA . VAL B 1 485 ? -18.672 115.75 20.359 1 20.67 485 VAL B CA 1
ATOM 7712 C C . VAL B 1 485 ? -19.25 116.25 19.047 1 20.67 485 VAL B C 1
ATOM 7714 O O . VAL B 1 485 ? -19.844 115.5 18.266 1 20.67 485 VAL B O 1
#

pLDDT: mean 72.75, std 21.48, range [20.67, 96.94]

Folds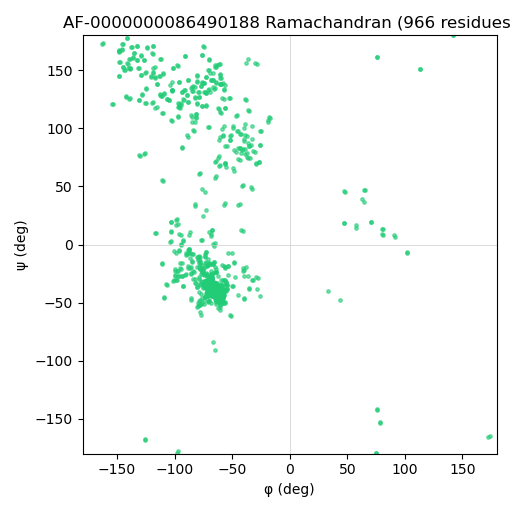eek 3Di:
DDDDPPPPPPPPPPPPPPCPPPLPPPVVAAEFEEEEADDPQAKDADPVCCPDDWLNRIDHLQSVVVSLLCSQLVHHYTYDYWPVRDCWDQDPVPRAIDTSLNCQLVPVGFWYDDQDWDDPVLVVRFPWFDFQDKWFKFKKAFDQLAQFDDDQLLVRLADPQQVVVVVVLLLVLLVLLLVLCVLFVVNCVVCPPDPPVPPCNDSVNSSVLLVCLLVVNDDPDDDPGPLNVLLSVVSSVLSVVVNVVSVVSSVVSVVSCVQVVQFQAPLSVLPDQQAFEEEAPPDPVLVCLVPDPDPSSVSVNVVCVVPVVLYANDPVRLVVCSVVCSGRYMYMDMPLVSLLCCQQPLRMDIHYDGDDMIGGTMTGGHPDPCSVSSNVSSVVCVVVCVSVVSSCVRRHVVHPDRSVVCPPVPSNNCNPHNVNCCVSSVVSVVSSVVSSVSSVVSSVVCCVVVVCVPPPCVVVPPVPPVPPPPVPPVPPPPVPPVPPD/DDDPPPPPPPPPPPPPPPVPPPLPPPVVAAEFEEEEADDPQAKHADPVCCPDDWLNRIDHLVSVVVSLLCSQLVHHYTYDYWPVRDCWDQDPVPRAIDTSLNCQLVPVGFWYDDQDWDDPVLVVRFPWFDFQDKWFKFKKAFDQQAQFDDDQLLVRLADPQQVVVVVVLLLVLLVLLLVLCVLFVVNCVVCPPDPPVPPCNDSVNSSVLLVCLLVVNDDPDDDPGPLNVLLSVVSSVLSVVVNVVSVVSSVVSVVSCVQVVQFQAPLSVLPDQQAFEEEAPPDPVLVCLVPDPDPSSVSVNVVCVVPVVLYANDPVRLVVCSVVCSGRYMYMDMPLVSLLCCQQPLRMDIHYDGDDMIGGTMTGGHPDPCSVSSNVSSVVCVVVCVSVVSSCVRRHVVHPDRSVVCPPVPSNNCNPHNVNCCVSSVVSVVSSVVSSVSSVVSSVCCCVPVVCVPPPCVVVPPVPPVPPPPVPPPPPPPPPVVPPD

Radius of gyration: 42.31 Å; Cα contacts (8 Å, |Δi|>4): 1428; chains: 2; bounding box: 77×156×117 Å

Secondary structure (DSSP, 8-state):
--------------------------TTSPEEEEEE--BTTTBEE-SS-TT--GGGGEESHHHHHHHHHHHHHT-EEEEEE-TT----EE-TTT--EEHHHHHHHTTS-SEE-SS-B--HHHHHHSEEPPPSEEEEEEEEEEPP-----SS-HHHHTB-HHHHHHHHHHHHHHHHHHHHHHHH-HHHHHHHHHSS--S-TT-HHHHHHHHHHTTTT---S----SHHHHHHHHHHHHHHHHHHHHHHHHHHHHHHHHHHHTT--SGGGGTT-SSSEEE-BTTSHHHHHHHH---HHHHHHHHHHHH-GGGSBSSHHHHHHHHHHHTTSEEEEEEHHHHHHHHHH-TTEEEEEEEEEEEEE--EE-TT-SSHHHHHHHHHHHHHTTHHHHHHIIIIIIT-SS-HHHHHHHH-S---B-HHHHHHHHHHHHHHHHHHHHHHHHHHHHHHHHS---TT-HHHHSSGGGG--GGG-------GGGGG--/--------------------------TTSPEEEEEE--BTTTBEE-SS-TT--GGGGEESHHHHHHHHHHHHHT-EEEEEE-TT----EE-TTT--EEHHHHHHHTTS-SEE-SS-B--HHHHHHSEEPPPSEEEEEEEEEEPP-----SS-HHHHTB-HHHHHHHHHHHHHHHHHHHHHHHH-HHHHHHHHHSS--S-TT-HHHHHHHHHHTTTT---S----SHHHHHHHHHHHHHHHHHHHHHHHHHHHHHHHHHHHTT-SSGGGGTT-SSSEEE-BTTSHHHHHHHH---HHHHHHHHHHHH-GGGSBSSHHHHHHHHHHHTTSEEEEEEHHHHHHHHHH-TTEEEEEEEEEEEEE--EE-TT-TTHHHHHHHHHHHHHTTHHHHHHIIIIIIT-SS-HHHHHHHH-S---B-HHHHHHHHHHHHHHHHHHHHHHHHHHHHHHHHS---TT-HHHHSSGGGG--GGGG--------TTS--

Nearest PDB structures (foldseek):
  7qhb-assembly1_D  TM=6.220E-01  e=1.134E-33  Rattus norvegicus
  5l1b-assembly1_C  TM=6.934E-01  e=1.258E-31  Rattus norvegicus
  3kg2-assembly1_D  TM=6.731E-01  e=8.280E-32  Rattus norvegicus
  4u4f-assembly1_C  TM=7.084E-01  e=1.634E-30  Rattus norvegicus
  4u5c-assembly1_A  TM=7.075E-01  e=1.550E-29  Rattus norvegicus

Organism: NCBI:txid399045